Protein AF-0000000087712387 (afdb_homodimer)

Sequence (1540 aa):
MSYIPPADSDQIRLGRGYVLREHVKNYPINFPCNFKKATYFLKIDRSKIEGEADLVLECRKGQMTLEGKHFNVLKFSVNGRNNFHYDGNHFKFEVDDGENHVKIGYRTSATGSLQFLEDRAEVSSTGETSNPVYWIPSISEPGIKTSTEIFVMVRKPLLAISNGELVETKDLGDWTEYHWVMDFPHSFYLTSIAVAEFSVFREQVDGVNLEYYLPKGIEEYAWNLESTKRAMEFFSSYTGVRYPFKKYAQVVLYGMNGGMEYITSTHLTWRVIHDKRADVDYSADSLIAHELAHQWFGDLVTTKDWANIWLNEGFATYFQALFTEKDKGTEEFIYDMYTKLKTYLEEYNEYSRPIVSRYYKWADELFDRHTYQKGAMVLHALRSLLGDDEFRKGIRTYLEKHSGKSVDTEDFRKAMEEVSGRDLTQFFDLYVYSAGHPEISVSVQYSGSPTVILEQGQVTYPLDLEIKLVTDSGEEIRHVQFNSPRMELPVPNLKYVCVDPKFNTFVVIHDNQGEELLLAESEDRDIMCRIRSSLSLSKYSDERAIKTLGRLIDDLFWGVSYEASISLGKVKTKEALEELSRHIHPNPKARRGLAKALSEFKYDEKASAIAVSLLKNEDSYYVRAELIRSLGKIGIQKYREEIKSHYSEDSHLDVIKSSVIEALAHLGSQEDYELLMEKAFKGESLPVRESATRWLGKFGERAVEPLSVLVKDKFPRVRSSAVEALADTSSVRAIPVLQAVLGNESEDGRIRALAMRKLYSLGKVQSKQEMSYIPPADSDQIRLGRGYVLREHVKNYPINFPCNFKKATYFLKIDRSKIEGEADLVLECRKGQMTLEGKHFNVLKFSVNGRNNFHYDGNHFKFEVDDGENHVKIGYRTSATGSLQFLEDRAEVSSTGETSNPVYWIPSISEPGIKTSTEIFVMVRKPLLAISNGELVETKDLGDWTEYHWVMDFPHSFYLTSIAVAEFSVFREQVDGVNLEYYLPKGIEEYAWNLESTKRAMEFFSSYTGVRYPFKKYAQVVLYGMNGGMEYITSTHLTWRVIHDKRADVDYSADSLIAHELAHQWFGDLVTTKDWANIWLNEGFATYFQALFTEKDKGTEEFIYDMYTKLKTYLEEYNEYSRPIVSRYYKWADELFDRHTYQKGAMVLHALRSLLGDDEFRKGIRTYLEKHSGKSVDTEDFRKAMEEVSGRDLTQFFDLYVYSAGHPEISVSVQYSGSPTVILEQGQVTYPLDLEIKLVTDSGEEIRHVQFNSPRMELPVPNLKYVCVDPKFNTFVVIHDNQGEELLLAESEDRDIMCRIRSSLSLSKYSDERAIKTLGRLIDDLFWGVSYEASISLGKVKTKEALEELSRHIHPNPKARRGLAKALSEFKYDEKASAIAVSLLKNEDSYYVRAELIRSLGKIGIQKYREEIKSHYSEDSHLDVIKSSVIEALAHLGSQEDYELLMEKAFKGESLPVRESATRWLGKFGERAVEPLSVLVKDKFPRVRSSAVEALADTSSVRAIPVLQAVLGNESEDGRIRALAMRKLYSLGKVQSKQE

InterPro domains:
  IPR001930 Peptidase M1, alanine aminopeptidase/leukotriene A4 hydrolase [PR00756] (287-302)
  IPR001930 Peptidase M1, alanine aminopeptidase/leukotriene A4 hydrolase [PR00756] (306-318)
  IPR004155 PBS lyase HEAT-like repeat [SM00567] (558-587)
  IPR004155 PBS lyase HEAT-like repeat [SM00567] (588-618)
  IPR004155 PBS lyase HEAT-like repeat [SM00567] (621-650)
  IPR004155 PBS lyase HEAT-like repeat [SM00567] (686-714)
  IPR004155 PBS lyase HEAT-like repeat [SM00567] (716-745)
  IPR011989 Armadillo-like helical [G3DSA:1.25.10.10] (509-601)
  IPR011989 Armadillo-like helical [G3DSA:1.25.10.10] (605-770)
  IPR014782 Peptidase M1, membrane alanine aminopeptidase [PF01433] (223-431)
  IPR016024 Armadillo-type fold [SSF48371] (585-754)
  IPR027268 Peptidase M4/M1, CTD superfamily [G3DSA:1.10.390.10] (201-436)
  IPR042097 Aminopeptidase N-like , N-terminal domain superfamliy [G3DSA:2.60.40.1730] (34-198)
  IPR042097 Aminopeptidase N-like , N-terminal domain superfamliy [SSF63737] (43-196)
  IPR050344 Peptidase M1 family aminopeptidases [PTHR11533] (133-641)

Radius of gyration: 37.81 Å; Cα contacts (8 Å, |Δi|>4): 3407; chains: 2; bounding box: 87×109×90 Å

Nearest PDB structures (foldseek):
  7zyf-assembly2_B  TM=7.743E-01  e=3.498E-35  Homo sapiens
  6kp0-assembly1_A  TM=8.458E-01  e=4.147E-23  Deinococcus radiodurans R1 = ATCC 13939 = DSM 20539
  6ifg-assembly1_A  TM=8.204E-01  e=2.231E-23  Deinococcus radiodurans R1 = ATCC 13939 = DSM 20539
  6a8z-assembly2_B  TM=8.180E-01  e=1.370E-22  Deinococcus radiodurans R1 = ATCC 13939 = DSM 20539
  6koy-assembly1_A  TM=8.073E-01  e=1.311E-22  Deinococcus radiodurans R1 = ATCC 13939 = DSM 20539

Organism: NCBI:txid1293036

Solvent-accessible surface area (backbone atoms only — not comparable to full-atom values): 76618 Å² total; per-residue (Å²): 87,77,71,45,65,66,57,75,55,54,51,36,32,60,29,43,80,59,71,47,80,79,40,41,80,61,66,78,81,80,66,47,55,45,51,62,35,38,35,37,42,35,37,48,57,84,48,36,36,42,36,36,38,46,35,35,29,44,26,44,63,40,71,41,77,40,25,33,42,64,53,47,74,72,44,57,29,48,70,83,39,65,73,66,48,71,79,50,43,39,38,38,35,71,47,53,65,39,79,39,45,37,39,39,30,35,35,38,51,56,39,81,34,32,39,57,41,76,95,64,58,29,37,36,59,40,22,77,70,58,25,38,24,38,81,39,80,36,54,58,53,51,52,49,41,26,18,42,36,41,37,40,33,32,48,68,80,44,44,72,51,47,31,46,44,77,75,46,77,45,85,60,81,66,30,35,34,35,32,27,42,25,81,64,46,34,30,44,35,39,62,46,48,38,32,26,47,61,42,80,46,76,51,74,55,98,83,24,42,37,36,39,34,36,48,63,90,51,67,88,44,55,71,56,56,58,56,53,62,58,44,50,55,45,50,18,58,60,34,68,50,62,77,87,58,61,38,41,31,45,35,43,31,81,79,41,82,56,68,41,49,23,44,40,32,25,39,29,19,49,78,46,60,62,54,75,71,44,50,74,74,45,74,34,54,52,60,52,34,24,42,55,39,15,48,58,28,47,36,34,31,20,33,35,36,68,38,34,41,34,61,22,43,5,45,12,48,34,48,23,41,52,48,38,28,73,76,68,29,62,70,56,22,48,51,50,51,51,50,30,52,53,54,24,49,60,46,46,74,68,28,30,44,22,44,51,47,41,68,44,78,40,70,49,70,58,76,40,44,54,17,27,34,42,30,19,39,51,53,45,28,48,29,53,70,62,32,65,67,46,37,32,52,12,48,29,48,34,50,66,75,35,58,61,34,57,38,51,67,64,56,49,52,48,27,39,26,67,64,61,71,42,79,53,64,59,58,44,47,51,62,34,53,11,21,72,78,40,35,36,38,36,33,67,43,76,80,87,54,38,23,41,36,40,32,40,45,96,57,68,50,81,39,77,40,44,33,36,41,33,32,85,88,42,78,44,79,45,79,43,82,46,67,52,54,61,49,78,44,79,35,73,62,60,50,35,74,33,76,38,46,76,66,50,57,66,58,50,74,43,64,57,52,56,69,72,28,31,59,55,31,47,68,45,89,41,62,51,31,25,37,49,25,28,55,46,41,28,78,44,81,49,69,67,46,42,51,50,31,42,56,36,32,65,40,91,52,45,67,40,8,18,45,13,24,39,19,38,21,67,45,60,40,72,68,34,53,54,45,54,72,73,57,81,47,89,49,57,62,18,38,31,22,44,28,48,17,45,27,55,38,59,65,36,67,65,48,44,50,50,42,54,56,51,48,76,73,50,80,45,50,64,35,41,16,33,26,39,30,18,44,16,55,18,48,52,72,88,48,49,64,65,46,57,65,44,48,80,46,85,42,73,80,34,43,31,32,26,17,32,48,49,11,38,44,56,61,58,45,72,67,41,52,52,50,32,54,46,38,40,74,48,96,55,57,68,56,36,19,26,41,21,33,32,43,40,12,73,59,25,66,77,31,41,64,61,36,61,55,36,54,67,44,93,48,66,63,38,20,44,22,15,50,54,10,37,51,60,22,73,35,76,79,32,49,64,52,34,50,50,48,48,67,36,83,76,51,56,55,54,50,25,48,50,26,50,54,42,47,39,56,50,25,49,52,49,64,69,74,103,87,76,70,46,68,60,61,72,55,52,46,37,33,60,30,44,80,57,70,46,81,77,38,42,79,61,68,79,80,77,66,47,54,45,52,63,34,38,36,38,42,36,39,46,58,85,48,36,35,43,35,36,38,45,34,36,30,46,27,46,63,40,71,40,76,41,27,31,43,64,53,47,73,74,44,58,29,47,72,84,40,65,74,64,46,71,79,49,42,40,39,37,34,72,45,51,65,41,80,40,44,40,37,38,31,34,36,38,50,55,41,82,31,32,41,55,42,77,96,62,58,29,37,38,57,40,21,76,70,58,25,37,24,39,81,38,82,35,54,57,52,51,51,49,40,26,18,41,35,39,37,40,32,30,49,68,81,44,43,73,49,46,31,45,44,80,75,46,76,44,84,58,80,66,30,36,34,34,33,27,41,25,80,64,47,34,30,43,36,39,60,47,48,37,33,26,46,62,42,79,47,77,52,74,54,98,82,24,41,37,35,39,35,37,47,64,90,53,68,88,44,57,69,55,56,59,56,52,61,59,45,51,55,46,51,18,60,60,34,69,49,63,78,88,58,62,40,41,31,45,35,44,30,81,78,42,83,55,69,40,48,22,43,39,32,26,40,29,20,48,79,45,60,62,55,76,71,42,50,74,75,46,75,34,53,54,60,53,34,24,41,55,39,15,47,58,28,45,37,35,31,20,33,34,35,69,38,34,39,34,61,22,44,5,47,11,47,33,48,24,40,53,47,37,27,74,74,68,30,63,71,57,24,47,51,51,53,51,50,30,51,52,53,23,49,60,47,47,74,69,28,30,43,20,46,50,48,42,69,43,77,40,72,49,70,58,77,39,45,53,17,26,33,41,29,19,40,50,52,45,28,48,30,55,73,60,31,66,67,45,38,30,51,12,48,29,47,36,49,66,76,34,57,62,35,58,39,51,67,64,56,49,54,47,28,39,25,67,63,61,72,44,79,54,64,60,59,44,45,52,62,32,53,11,22,71,77,42,34,36,38,36,34,67,44,76,80,87,53,39,24,40,36,41,33,40,47,96,60,70,51,82,40,76,41,44,34,37,40,32,33,86,90,43,76,44,79,44,80,42,82,45,70,51,54,61,48,78,44,80,36,72,63,59,50,35,75,31,76,39,46,77,65,50,56,66,58,49,74,44,64,58,52,55,70,71,27,32,61,56,32,47,69,44,87,42,62,51,32,25,38,47,23,28,55,48,39,27,77,43,82,50,68,68,45,41,52,48,32,40,55,36,33,65,40,91,52,44,68,40,8,18,47,14,24,40,18,39,22,66,45,61,41,72,67,31,52,54,43,55,71,73,56,80,46,89,50,56,62,18,37,30,22,44,26,48,17,44,27,54,38,58,67,36,67,65,49,44,49,50,41,53,56,50,49,76,74,51,82,45,48,64,35,40,16,32,25,40,31,18,44,14,54,17,49,52,71,87,48,50,63,65,43,56,65,47,48,79,46,85,41,73,78,35,43,32,31,25,18,32,47,49,10,38,44,57,61,57,45,73,67,40,52,53,49,32,52,47,38,42,73,43,98,54,58,69,56,37,19,26,40,21,34,32,44,38,13,74,60,26,65,78,31,42,64,62,34,61,54,35,54,67,44,94,47,66,64,37,19,44,23,15,50,54,10,37,52,60,23,73,34,76,79,31,49,65,50,35,50,50,48,49,66,37,82,76,52,56,55,54,50,26,48,49,24,50,53,41,48,41,57,51,24,46,52,49,62,71,72,103

Foldseek 3Di:
DDPPPVVVVVCFQFWFDQFDPLWDFDDDDDFQKAWAEKEKEWEDDQFKIKIKIKTKIAGDWDKGKKFAAQKAWDAKDKVRHGDWDDDRTMIIDTDHHGIIIIMTTTMAGQFDQWDGDPVFRKTWGQLPQQGLNHHDTFGRFFQHWYWYKYKYKYFPPKDKDWAADFDDWDDDDRIIITIHTGHFIGHSSLTTIMIGAWDWDWDDAPQAIEIETDRPPQVVQVVLLVCLRVLQVVLCVLLVNHLDGRAAYEHEDCQDDQWHLRARHIYGYVLSGFDPLQVLPDGSLLSSQLSPQQNLFCTQENARGLLQCLSNQLRSLLSSLVVCCVPPHQLSSLLSLVVLLVQLVVVVVNIKGALRDRIDPGSLSSPGSNSHNLSNQLLLLLCLVQPSVLSSQLSNQLSVVAGSGHDHPVSSQVSSCVSRVDRCVQSCSNRHSTIDFKEWEWEWDPPPFIKIKIFIPPDFDFDFKWKWWQFPVGIDTDTDGGRDRMDIGGDGRTLEMDIRLSSSHGYHYQYPYDLRSLLVQCPDPRLVSVLNSLQNLLVDLDPSSLVSLLVQLQPPDLSSVLSSLLSLLSNQDPSSLVSLLVDDYPRVSSLLSSLQSLLSNALDPVSLVSLLVCLVVDSRPNSNLSSLLSNLSSQDVVCLVVLVVQLPPDDSVSSSVLSSLNSLLSNPDPVSLVVLLVQLPDDDDPSNVLSSLLSNLSNAPVSQVSLLVQCPPPRLSSVLSSLNSLLSSLDPSNLVSLVVSLVPPSHHPNSNVSSVSSNVVSVVVVVVVD/DDPPPPVVVVCFQFWFDQFDPLWDFDDDDDFQKAWAEKEKEWEDDQFKIKIKIKTKIAGDWDKGKKFAAQKAWDAKDKVRHGDWDDDRTMIIDTDHHGIIIIMTTTMAGQFDQWDGDPVFRKTWGQLPQQGLNHHDTFGRFFQHWYWYKYKYKYFPPKDKDWAADFDDWDDDDRIIITIHTGHFIGHSSLTTIMIGAWDWDWDDAPQAIEIETDRPPQVVQSVLLVCLRVLQVVLCVLLVNHLDGRAAYEHEDCQDDQWHLRARHIYGYVLSGFDPLQVLPDGSLLSSQLSPQQNLFCTQENARGLLQCLSNQLRSLLSSLVVCCVPPHQLSSLLSLVVLLVQLVVVVVNIKGALRGRIDPGSLSSPGSNSHNLSNQLLLLLCLVQPSVLSSQLSNQLSVVAGSGHDHPVSSQVSSCVSRVDRCVQSCSNRHSTIDFKEWEWEWDPPPFIKIKIFIDPDFDFDFKWKWWQFPVGIDTDTDGGRDRMDIGGDGRTLEMDIRLSSSHGYHYQYPYDLRSLLVQCPDPRLVSVLNSLQNLLVDLDPSSLLSLLVQLQPPDLSSVLSSLLSLLSNQDPSSLVSLLVDDYPRLSSLLSSLQSLLSNALDPVSLVSLLVCLVVDSRPNSNLSSLLSNLSSQHVVCLVVLVVQLPPDDSVSSSVLSSLNSLLSNPDPVSLVVLLDQLPDDDDPSNVLSSLLSNLSNAPVSQVSLLVQCPPPRLSSVLSSLNSLLSSLDPSSLVSLVVQLVPPSHHPNSNVSSVSSNVVSVVVVVVVD

Secondary structure (DSSP, 8-state):
-----THHHHHHHH-SS---TT-EE--PPPPSEEEEEEEEEEEEETTEEEEEEEEEEEE-SEEEEEE-TT-EEEEEEETTB--EEE-SSEEEEEE-SEEEEEEEEEEEES-TTEEEEGGGTEEEE--TTT-GGGTSSB---TT-EEEEEEEEEEETT-EEE-SSEEEEEEEETTEEEEEEEEEEEEEGGG---EEE-EEEEEEEETTEEEEEEEETT-GGGGGGGTHHHHHHHHHHHHHS----SSEEEEEEESS-SSEE--TTEEEEEGGG---TTGGGT--SHHHHHHHHHTTTBTTTBEESSGGGTHHHHHHHHHHHHHHHHHHH-HHHHHHHHHHHHHHHHHHHTT----SS--EESSGGGG-STTTTHHHHHHHHHHHHHH-HHHHHHHHHHHHHHTTTSEE-HHHHHHHHHHHH----HHHHHHHTSSS---EEEEEEEEESEEEEEEEE-SS---EEEEEEEEETTEEEEEEEEE-SSEEEEE-TTEEEEEESTT--S--EEEE---HHHHHHHTT-SSHHHHHHHHHHHTT--SHHHHHHHHHHHT-SSHHHHHHHHHHHHHH--HHHHHHHHT---SSHHHHHHHHHHHTTSTT-HHHHHHHHHHHHT---HHHHHHHHHHHHHHT-GGGHHHHHHGGG---GGGHHHHHHHHHHHHHT-HHHHHHHHHHHHSS--HHHHHHHHHHGGGGGGGGHHHHHHHTT-SSHHHHHHHHHHHHHTT-TTHHHHHHHHHH-TTS-HHHHHHHHHHHHHHHHHHHHH-/-----THHHHHHHH-SS---TT-EE--PPP-SEEEEEEEEEEEEETTEEEEEEEEEEEE-SEEEEEE-TT-EEEEEEETTB--EEE-SSEEEEEE-SEEEEEEEEEEEES-TTEEEEGGGTEEEE--TTT-GGGTSSB---TT-EEEEEEEEEEETT-EEE-SSEEEEEEEETTEEEEEEEEEEEEEGGG---EEE-EEEEEEEETTEEEEEEEETT-GGGGGGGTHHHHHHHHHHHHHS----SSEEEEEEESS-SSEE--TTEEEEEGGG---TTGGGT--SHHHHHHHHHTTTBTTTBEESSGGGTHHHHHHHHHHHHHHHHHHH-HHHHHHHHHHHHHHHHHHHTT----SS--EESSGGGG-STTTTHHHHHHHHHHHHHH-HHHHHHHHHHHHHHTTTSEE-HHHHHHHHHHHH----HHHHHHHTSSS---EEEEEEEEESEEEEEEEE-SS---EEEEEEEEETTEEEEEEEEE-SSEEEEE-TTEEEEEESTT--S--EEEE---HHHHHHHTT-SSHHHHHHHHHHHTT--SHHHHHHHHHHHT-SSHHHHHHHHHHHHHH-SHHHHHHHHT---SSHHHHHHHHHHHTTSTT-HHHHHHHHHHHHT---HHHHHHHHHHHHHHT-GGGHHHHHHGGG---GGGHHHHHHHHHHHHH--HHHHHHHHHHHHSS--HHHHHHHHHHGGGGGGGGHHHHHHHTT-SSHHHHHHHHHHHHHTT-TTHHHHHHHHHH-TTS-HHHHHHHHHHHHHHHHHHHHH-

pLDDT: mean 94.82, std 8.57, range [25.36, 98.94]

Structure (mmCIF, N/CA/C/O backbone):
data_AF-0000000087712387-model_v1
#
loop_
_entity.id
_entity.type
_entity.pdbx_description
1 polymer 'Peptidase M1'
#
loop_
_atom_site.group_PDB
_atom_site.id
_atom_site.type_symbol
_atom_site.label_atom_id
_atom_site.label_alt_id
_atom_site.label_comp_id
_atom_site.label_asym_id
_atom_site.label_entity_id
_atom_site.label_seq_id
_atom_site.pdbx_PDB_ins_code
_atom_site.Cartn_x
_atom_site.Cartn_y
_atom_site.Cartn_z
_atom_site.occupancy
_atom_site.B_iso_or_equiv
_atom_site.auth_seq_id
_atom_site.auth_comp_id
_atom_site.auth_asym_id
_atom_site.auth_atom_id
_atom_site.pdbx_PDB_model_num
ATOM 1 N N . MET A 1 1 ? 16.172 -22.297 14.711 1 25.36 1 MET A N 1
ATOM 2 C CA . MET A 1 1 ? 16.188 -21 14.039 1 25.36 1 MET A CA 1
ATOM 3 C C . MET A 1 1 ? 14.82 -20.344 14.117 1 25.36 1 MET A C 1
ATOM 5 O O . MET A 1 1 ? 13.828 -20.906 13.664 1 25.36 1 MET A O 1
ATOM 9 N N . SER A 1 2 ? 14.523 -19.656 15.211 1 28.88 2 SER A N 1
ATOM 10 C CA . SER A 1 2 ? 13.242 -19.047 15.555 1 28.88 2 SER A CA 1
ATOM 11 C C . SER A 1 2 ? 12.766 -18.094 14.461 1 28.88 2 SER A C 1
ATOM 13 O O . SER A 1 2 ? 13.586 -17.469 13.781 1 28.88 2 SER A O 1
ATOM 15 N N . TYR A 1 3 ? 11.641 -18.406 13.93 1 33.53 3 TYR A N 1
ATOM 16 C CA . TYR A 1 3 ? 10.961 -17.406 13.109 1 33.53 3 TYR A CA 1
ATOM 17 C C . TYR A 1 3 ? 11.023 -16.031 13.758 1 33.53 3 TYR A C 1
ATOM 19 O O . TYR A 1 3 ? 10.75 -15.891 14.945 1 33.53 3 TYR A O 1
ATOM 27 N N . ILE A 1 4 ? 12.055 -15.422 13.805 1 35.81 4 ILE A N 1
ATOM 28 C CA . ILE A 1 4 ? 11.977 -14.07 14.359 1 35.81 4 ILE A CA 1
ATOM 29 C C . ILE A 1 4 ? 10.797 -13.328 13.742 1 35.81 4 ILE A C 1
ATOM 31 O O . ILE A 1 4 ? 10.734 -13.164 12.516 1 35.81 4 ILE A O 1
ATOM 35 N N . PRO A 1 5 ? 9.773 -13.352 14.367 1 40.09 5 PRO A N 1
ATOM 36 C CA . PRO A 1 5 ? 8.703 -12.492 13.852 1 40.09 5 PRO A CA 1
ATOM 37 C C . PRO A 1 5 ? 9.227 -11.164 13.305 1 40.09 5 PRO A C 1
ATOM 39 O O . PRO A 1 5 ? 10.086 -10.531 13.922 1 40.09 5 PRO A O 1
ATOM 42 N N . PRO A 1 6 ? 9.297 -11.039 12.125 1 40.53 6 PRO A N 1
ATOM 43 C CA . PRO A 1 6 ? 9.664 -9.656 11.805 1 40.53 6 PRO A CA 1
ATOM 44 C C . PRO A 1 6 ? 9.016 -8.633 12.727 1 40.53 6 PRO A C 1
ATOM 46 O O . PRO A 1 6 ? 7.895 -8.188 12.469 1 40.53 6 PRO A O 1
ATOM 49 N N . ALA A 1 7 ? 8.711 -8.867 13.852 1 40.31 7 ALA A N 1
ATOM 50 C CA . ALA A 1 7 ? 8.078 -8.047 14.883 1 40.31 7 ALA A CA 1
ATOM 51 C C . ALA A 1 7 ? 8.305 -6.559 14.602 1 40.31 7 ALA A C 1
ATOM 53 O O . ALA A 1 7 ? 7.391 -5.746 14.773 1 40.31 7 ALA A O 1
ATOM 54 N N . ASP A 1 8 ? 9.547 -6.141 14.477 1 43.62 8 ASP A N 1
ATOM 55 C CA . ASP A 1 8 ? 9.891 -4.719 14.43 1 43.62 8 ASP A CA 1
ATOM 56 C C . ASP A 1 8 ? 9.297 -4.051 13.195 1 43.62 8 ASP A C 1
ATOM 58 O O . ASP A 1 8 ? 9.117 -2.83 13.164 1 43.62 8 ASP A O 1
ATOM 62 N N . SER A 1 9 ? 8.984 -4.891 12.188 1 46.28 9 SER A N 1
ATOM 63 C CA . SER A 1 9 ? 8.648 -4.277 10.906 1 46.28 9 SER A CA 1
ATOM 64 C C . SER A 1 9 ? 7.219 -3.75 10.906 1 46.28 9 SER A C 1
ATOM 66 O O . SER A 1 9 ? 6.941 -2.693 10.336 1 46.28 9 SER A O 1
ATOM 68 N N . ASP A 1 10 ? 6.281 -4.652 11.414 1 47.22 10 ASP A N 1
ATOM 69 C CA . ASP A 1 10 ? 4.887 -4.227 11.344 1 47.22 10 ASP A CA 1
ATOM 70 C C . ASP A 1 10 ? 4.66 -2.953 12.148 1 47.22 10 ASP A C 1
ATOM 72 O O . ASP A 1 10 ? 3.896 -2.076 11.734 1 47.22 10 ASP A O 1
ATOM 76 N N . GLN A 1 11 ? 5.281 -2.939 13.391 1 52.19 11 GLN A N 1
ATOM 77 C CA . GLN A 1 11 ? 5.172 -1.736 14.203 1 52.19 11 GLN A CA 1
ATOM 78 C C . GLN A 1 11 ? 5.715 -0.517 13.469 1 52.19 11 GLN A C 1
ATOM 80 O O . GLN A 1 11 ? 5.246 0.604 13.68 1 52.19 11 GLN A O 1
ATOM 85 N N . ILE A 1 12 ? 6.434 -0.892 12.461 1 59.97 12 ILE A N 1
ATOM 86 C CA . ILE A 1 12 ? 7.039 0.231 11.75 1 59.97 12 ILE A CA 1
ATOM 87 C C . ILE A 1 12 ? 6.047 0.8 10.742 1 59.97 12 ILE A C 1
ATOM 89 O O . ILE A 1 12 ? 5.969 2.018 10.555 1 59.97 12 ILE A O 1
ATOM 93 N N . ARG A 1 13 ? 5.102 -0.109 10.328 1 74 13 ARG A N 1
ATOM 94 C CA . ARG A 1 13 ? 4.246 0.436 9.281 1 74 13 ARG A CA 1
ATOM 95 C C . ARG A 1 13 ? 3.045 1.162 9.875 1 74 13 ARG A C 1
ATOM 97 O O . ARG A 1 13 ? 2.744 2.293 9.484 1 74 13 ARG A O 1
ATOM 104 N N . LEU A 1 14 ? 2.416 0.593 10.961 1 80.19 14 LEU A N 1
ATOM 105 C CA . LEU A 1 14 ? 1.182 1.162 11.492 1 80.19 14 LEU A CA 1
ATOM 106 C C . LEU A 1 14 ? 1.481 2.215 12.555 1 80.19 14 LEU A C 1
ATOM 108 O O . LEU A 1 14 ? 0.65 3.084 12.828 1 80.19 14 LEU A O 1
ATOM 112 N N . GLY A 1 15 ? 2.562 2.133 13.125 1 87.5 15 GLY A N 1
ATOM 113 C CA . GLY A 1 15 ? 2.916 3.09 14.164 1 87.5 15 GLY A CA 1
ATOM 114 C C . GLY A 1 15 ? 2.537 2.627 15.555 1 87.5 15 GLY A C 1
ATOM 115 O O . GLY A 1 15 ? 2.289 1.438 15.773 1 87.5 15 GLY A O 1
ATOM 116 N N . ARG A 1 16 ? 2.561 3.516 16.5 1 89.12 16 ARG A N 1
ATOM 117 C CA . ARG A 1 16 ? 2.354 3.23 17.922 1 89.12 16 ARG A CA 1
ATOM 118 C C . ARG A 1 16 ? 1.308 4.164 18.516 1 89.12 16 ARG A C 1
ATOM 120 O O . ARG A 1 16 ? 1.295 5.359 18.234 1 89.12 16 ARG A O 1
ATOM 127 N N . GLY A 1 17 ? 0.411 3.59 19.234 1 89 17 GLY A N 1
ATOM 128 C CA . GLY A 1 17 ? -0.466 4.367 20.094 1 89 17 GLY A CA 1
ATOM 129 C C . GLY A 1 17 ? -1.564 5.086 19.328 1 89 17 GLY A C 1
ATOM 130 O O . GLY A 1 17 ? -2.311 5.879 19.906 1 89 17 GLY A O 1
ATOM 131 N N . TYR A 1 18 ? -1.742 4.863 18.094 1 92.69 18 TYR A N 1
ATOM 132 C CA . TYR A 1 18 ? -2.729 5.598 17.312 1 92.69 18 TYR A CA 1
ATOM 133 C C . TYR A 1 18 ? -4.023 4.805 17.188 1 92.69 18 TYR A C 1
ATOM 135 O O . TYR A 1 18 ? -5.109 5.332 17.438 1 92.69 18 TYR A O 1
ATOM 143 N N . VAL A 1 19 ? -3.949 3.557 16.734 1 90.81 19 VAL A N 1
ATOM 144 C CA . VAL A 1 19 ? -5.133 2.762 16.422 1 90.81 19 VAL A CA 1
ATOM 145 C C . VAL A 1 19 ? -5.816 2.328 17.719 1 90.81 19 VAL A C 1
ATOM 147 O O . VAL A 1 19 ? -5.195 1.688 18.578 1 90.81 19 VAL A O 1
ATOM 150 N N . LEU A 1 20 ? -7.09 2.693 17.844 1 91.25 20 LEU A N 1
ATOM 151 C CA . LEU A 1 20 ? -7.906 2.354 19 1 91.25 20 LEU A CA 1
ATOM 152 C C . LEU A 1 20 ? -8.969 1.32 18.641 1 91.25 20 LEU A C 1
ATOM 154 O O . LEU A 1 20 ? -9.172 1.027 17.453 1 91.25 20 LEU A O 1
ATOM 158 N N . ARG A 1 21 ? -9.672 0.791 19.594 1 88.06 21 ARG A N 1
ATOM 159 C CA . ARG A 1 21 ? -10.648 -0.274 19.406 1 88.06 21 ARG A CA 1
ATOM 160 C C . ARG A 1 21 ? -11.812 0.198 18.547 1 88.06 21 ARG A C 1
ATOM 162 O O . ARG A 1 21 ? -12.391 -0.587 17.797 1 88.06 21 ARG A O 1
ATOM 169 N N . GLU A 1 22 ? -12.062 1.497 18.641 1 90.69 22 GLU A N 1
ATOM 170 C CA . GLU A 1 22 ? -13.219 2.062 17.953 1 90.69 22 GLU A CA 1
ATOM 171 C C . GLU A 1 22 ? -12.906 2.303 16.469 1 90.69 22 GLU A C 1
ATOM 173 O O . GLU A 1 22 ? -13.812 2.549 15.672 1 90.69 22 GLU A O 1
ATOM 178 N N . HIS A 1 23 ? -11.664 2.193 16.172 1 91.69 23 HIS A N 1
ATOM 179 C CA . HIS A 1 23 ? -11.281 2.5 14.805 1 91.69 23 HIS A CA 1
ATOM 180 C C . HIS A 1 23 ? -11.602 1.337 13.867 1 91.69 23 HIS A C 1
ATOM 182 O O . HIS A 1 23 ? -11.523 0.174 14.273 1 91.69 23 HIS A O 1
ATOM 188 N N . VAL A 1 24 ? -12.016 1.628 12.672 1 90 24 VAL A N 1
ATOM 189 C CA . VAL A 1 24 ? -12.211 0.672 11.586 1 90 24 VAL A CA 1
ATOM 190 C C . VAL A 1 24 ? -11.484 1.161 10.336 1 90 24 VAL A C 1
ATOM 192 O O . VAL A 1 24 ? -11.188 2.352 10.203 1 90 24 VAL A O 1
ATOM 195 N N . LYS A 1 25 ? -11.195 0.274 9.469 1 92.06 25 LYS A N 1
ATOM 196 C CA . LYS A 1 25 ? -10.648 0.686 8.18 1 92.06 25 LYS A CA 1
ATOM 197 C C . LYS A 1 25 ? -11.727 1.303 7.293 1 92.06 25 LYS A C 1
ATOM 199 O O . LYS A 1 25 ? -12.766 0.687 7.051 1 92.06 25 LYS A O 1
ATOM 204 N N . ASN A 1 26 ? -11.398 2.43 6.793 1 94.19 26 ASN A N 1
ATOM 205 C CA . ASN A 1 26 ? -12.336 3.137 5.934 1 94.19 26 ASN A CA 1
ATOM 206 C C . ASN A 1 26 ? -11.883 3.137 4.477 1 94.19 26 ASN A C 1
ATOM 208 O O . ASN A 1 26 ? -10.695 3.291 4.195 1 94.19 26 ASN A O 1
ATOM 212 N N . TYR A 1 27 ? -12.844 2.908 3.576 1 94.75 27 TYR A N 1
ATOM 213 C CA . TYR A 1 27 ? -12.609 2.932 2.137 1 94.75 27 TYR A CA 1
ATOM 214 C C . TYR A 1 27 ? -13.617 3.836 1.434 1 94.75 27 TYR A C 1
ATOM 216 O O . TYR A 1 27 ? -14.656 4.168 1.997 1 94.75 27 TYR A O 1
ATOM 224 N N . PRO A 1 28 ? -13.266 4.285 0.17 1 95.25 28 PRO A N 1
ATOM 225 C CA . PRO A 1 28 ? -14.281 5.02 -0.589 1 95.25 28 PRO A CA 1
ATOM 226 C C . PRO A 1 28 ? -15.555 4.207 -0.812 1 95.25 28 PRO A C 1
ATOM 228 O O . PRO A 1 28 ? -15.484 2.994 -1.041 1 95.25 28 PRO A O 1
ATOM 231 N N . ILE A 1 29 ? -16.641 4.867 -0.825 1 93.81 29 ILE A N 1
ATOM 232 C CA . ILE A 1 29 ? -17.938 4.211 -1.051 1 93.81 29 ILE A CA 1
ATOM 233 C C . ILE A 1 29 ? -18.312 4.324 -2.525 1 93.81 29 ILE A C 1
ATOM 235 O O . ILE A 1 29 ? -18.203 5.398 -3.119 1 93.81 29 ILE A O 1
ATOM 239 N N . ASN A 1 30 ? -18.719 3.244 -3.076 1 93.69 30 ASN A N 1
ATOM 240 C CA . ASN A 1 30 ? -19.234 3.256 -4.438 1 93.69 30 ASN A CA 1
ATOM 241 C C . ASN A 1 30 ? -20.75 3.516 -4.457 1 93.69 30 ASN A C 1
ATOM 243 O O . ASN A 1 30 ? -21.516 2.752 -3.881 1 93.69 30 ASN A O 1
ATOM 247 N N . PHE A 1 31 ? -21.141 4.531 -5.129 1 95.19 31 PHE A N 1
ATOM 248 C CA . PHE A 1 31 ? -22.547 4.871 -5.301 1 95.19 31 PHE A CA 1
ATOM 249 C C . PHE A 1 31 ? -23.031 4.492 -6.695 1 95.19 31 PHE A C 1
ATOM 251 O O . PHE A 1 31 ? -22.234 4.422 -7.633 1 95.19 31 PHE A O 1
ATOM 258 N N . PRO A 1 32 ? -24.312 4.254 -6.781 1 94.88 32 PRO A N 1
ATOM 259 C CA . PRO A 1 32 ? -24.812 3.928 -8.117 1 94.88 32 PRO A CA 1
ATOM 260 C C . PRO A 1 32 ? -24.906 5.152 -9.031 1 94.88 32 PRO A C 1
ATOM 262 O O . PRO A 1 32 ? -25.125 5.012 -10.234 1 94.88 32 PRO A O 1
ATOM 265 N N . CYS A 1 33 ? -24.734 6.359 -8.438 1 95.81 33 CYS A N 1
ATOM 266 C CA . CYS A 1 33 ? -24.969 7.57 -9.227 1 95.81 33 CYS A CA 1
ATOM 267 C C . CYS A 1 33 ? -23.766 8.5 -9.148 1 95.81 33 CYS A C 1
ATOM 269 O O . CYS A 1 33 ? -23.016 8.492 -8.156 1 95.81 33 CYS A O 1
ATOM 271 N N . ASN A 1 34 ? -23.562 9.266 -10.211 1 94.75 34 ASN A N 1
ATOM 272 C CA . ASN A 1 34 ? -22.734 10.469 -10.219 1 94.75 34 ASN A CA 1
ATOM 273 C C . ASN A 1 34 ? -23.578 11.734 -10.305 1 94.75 34 ASN A C 1
ATOM 275 O O . ASN A 1 34 ? -24.672 11.711 -10.883 1 94.75 34 ASN A O 1
ATOM 279 N N . PHE A 1 35 ? -23.094 12.727 -9.695 1 97.12 35 PHE A N 1
ATOM 280 C CA . PHE A 1 35 ? -23.828 13.984 -9.711 1 97.12 35 PHE A CA 1
ATOM 281 C C . PHE A 1 35 ? -23.406 14.836 -10.906 1 97.12 35 PHE A C 1
ATOM 283 O O . PHE A 1 35 ? -22.219 15.039 -11.148 1 97.12 35 PHE A O 1
ATOM 290 N N . LYS A 1 36 ? -24.391 15.305 -11.617 1 96.56 36 LYS A N 1
ATOM 291 C CA . LYS A 1 36 ? -24.109 16.203 -12.734 1 96.56 36 LYS A CA 1
ATOM 292 C C . LYS A 1 36 ? -24.234 17.656 -12.312 1 96.56 36 LYS A C 1
ATOM 294 O O . LYS A 1 36 ? -23.438 18.5 -12.734 1 96.56 36 LYS A O 1
ATOM 299 N N . LYS A 1 37 ? -25.25 17.891 -11.562 1 97.69 37 LYS A N 1
ATOM 300 C CA . LYS A 1 37 ? -25.547 19.266 -11.141 1 97.69 37 LYS A CA 1
ATOM 301 C C . LYS A 1 37 ? -26.344 19.281 -9.844 1 97.69 37 LYS A C 1
ATOM 303 O O . LYS A 1 37 ? -27.234 18.453 -9.648 1 97.69 37 LYS A O 1
ATOM 308 N N . ALA A 1 38 ? -25.984 20.156 -8.984 1 98.62 38 ALA A N 1
ATOM 309 C CA . ALA A 1 38 ? -26.734 20.406 -7.758 1 98.62 38 ALA A CA 1
ATOM 310 C C . ALA A 1 38 ? -27.172 21.859 -7.656 1 98.62 38 ALA A C 1
ATOM 312 O O . ALA A 1 38 ? -26.328 22.766 -7.617 1 98.62 38 ALA A O 1
ATOM 313 N N . THR A 1 39 ? -28.453 22.109 -7.668 1 98.75 39 THR A N 1
ATOM 314 C CA . THR A 1 39 ? -29.016 23.438 -7.508 1 98.75 39 THR A CA 1
ATOM 315 C C . THR A 1 39 ? -29.734 23.578 -6.164 1 98.75 39 THR A C 1
ATOM 317 O O . THR A 1 39 ? -30.562 22.75 -5.816 1 98.75 39 THR A O 1
ATOM 320 N N . TYR A 1 40 ? -29.375 24.578 -5.473 1 98.62 40 TYR A N 1
ATOM 321 C CA . TYR A 1 40 ? -29.984 24.812 -4.168 1 98.62 40 TYR A CA 1
ATOM 322 C C . TYR A 1 40 ? -30.672 26.172 -4.117 1 98.62 40 TYR A C 1
ATOM 324 O O . TYR A 1 40 ? -30.125 27.172 -4.578 1 98.62 40 TYR A O 1
ATOM 332 N N . PHE A 1 41 ? -31.906 26.234 -3.617 1 98.62 41 PHE A N 1
ATOM 333 C CA . PHE A 1 41 ? -32.656 27.438 -3.266 1 98.62 41 PHE A CA 1
ATOM 334 C C . PHE A 1 41 ? -32.781 27.578 -1.754 1 98.62 41 PHE A C 1
ATOM 336 O O . PHE A 1 41 ? -33.469 26.781 -1.11 1 98.62 41 PHE A O 1
ATOM 343 N N . LEU A 1 42 ? -32.125 28.562 -1.228 1 98.12 42 LEU A N 1
ATOM 344 C CA . LEU A 1 42 ? -32.062 28.688 0.225 1 98.12 42 LEU A CA 1
ATOM 345 C C . LEU A 1 42 ? -32.594 30.031 0.694 1 98.12 42 LEU A C 1
ATOM 347 O O . LEU A 1 42 ? -32.312 31.062 0.104 1 98.12 42 LEU A O 1
ATOM 351 N N . LYS A 1 43 ? -33.438 30.016 1.651 1 98.19 43 LYS A N 1
ATOM 352 C CA . LYS A 1 43 ? -33.812 31.188 2.436 1 98.19 43 LYS A CA 1
ATOM 353 C C . LYS A 1 43 ? -33.25 31.109 3.848 1 98.19 43 LYS A C 1
ATOM 355 O O . LYS A 1 43 ? -33.594 30.219 4.613 1 98.19 43 LYS A O 1
ATOM 360 N N . ILE A 1 44 ? -32.375 32.031 4.133 1 97.06 44 ILE A N 1
ATOM 361 C CA . ILE A 1 44 ? -31.703 32.031 5.434 1 97.06 44 ILE A CA 1
ATOM 362 C C . ILE A 1 44 ? -32.188 33.219 6.27 1 97.06 44 ILE A C 1
ATOM 364 O O . ILE A 1 44 ? -31.969 34.375 5.902 1 97.06 44 ILE A O 1
ATOM 368 N N . ASP A 1 45 ? -32.875 32.906 7.324 1 95.88 45 ASP A N 1
ATOM 369 C CA . ASP A 1 45 ? -33.344 33.906 8.289 1 95.88 45 ASP A CA 1
ATOM 370 C C . ASP A 1 45 ? -32.875 33.562 9.703 1 95.88 45 ASP A C 1
ATOM 372 O O . ASP A 1 45 ? -33.469 32.719 10.383 1 95.88 45 ASP A O 1
ATOM 376 N N . ARG A 1 46 ? -31.844 34.312 10.117 1 92.94 46 ARG A N 1
ATOM 377 C CA . ARG A 1 46 ? -31.188 34.031 11.391 1 92.94 46 ARG A CA 1
ATOM 378 C C . ARG A 1 46 ? -30.672 32.594 11.414 1 92.94 46 ARG A C 1
ATOM 380 O O . ARG A 1 46 ? -29.922 32.188 10.523 1 92.94 46 ARG A O 1
ATOM 387 N N . SER A 1 47 ? -31.203 31.812 12.281 1 92.56 47 SER A N 1
ATOM 388 C CA . SER A 1 47 ? -30.688 30.453 12.406 1 92.56 47 SER A CA 1
ATOM 389 C C . SER A 1 47 ? -31.531 29.484 11.586 1 92.56 47 SER A C 1
ATOM 391 O O . SER A 1 47 ? -31.219 28.281 11.531 1 92.56 47 SER A O 1
ATOM 393 N N . LYS A 1 48 ? -32.5 29.922 10.914 1 94.94 48 LYS A N 1
ATOM 394 C CA . LYS A 1 48 ? -33.406 29.047 10.188 1 94.94 48 LYS A CA 1
ATOM 395 C C . LYS A 1 48 ? -33.094 29.047 8.695 1 94.94 48 LYS A C 1
ATOM 397 O O . LYS A 1 48 ? -32.75 30.094 8.125 1 94.94 48 LYS A O 1
ATOM 402 N N . ILE A 1 49 ? -33.188 27.875 8.109 1 95.69 49 ILE A N 1
ATOM 403 C CA . ILE A 1 49 ? -33 27.719 6.676 1 95.69 49 ILE A CA 1
ATOM 404 C C . ILE A 1 49 ? -34.188 26.984 6.066 1 95.69 49 ILE A C 1
ATOM 406 O O . ILE A 1 49 ? -34.562 25.922 6.551 1 95.69 49 ILE A O 1
ATOM 410 N N . GLU A 1 50 ? -34.781 27.547 5.16 1 97.62 50 GLU A N 1
ATOM 411 C CA . GLU A 1 50 ? -35.719 26.875 4.266 1 97.62 50 GLU A CA 1
ATOM 412 C C . GLU A 1 50 ? -35.094 26.625 2.895 1 97.62 50 GLU A C 1
ATOM 414 O O . GLU A 1 50 ? -34.625 27.578 2.248 1 97.62 50 GLU A O 1
ATOM 419 N N . GLY A 1 51 ? -35.031 25.406 2.539 1 97.44 51 GLY A N 1
ATOM 420 C CA . GLY A 1 51 ? -34.281 25.109 1.337 1 97.44 51 GLY A CA 1
ATOM 421 C C . GLY A 1 51 ? -35 24.156 0.395 1 97.44 51 GLY A C 1
ATOM 422 O O . GLY A 1 51 ? -35.875 23.391 0.822 1 97.44 51 GLY A O 1
ATOM 423 N N . GLU A 1 52 ? -34.688 24.266 -0.84 1 98.44 52 GLU A N 1
ATOM 424 C CA . GLU A 1 52 ? -35.031 23.297 -1.884 1 98.44 52 GLU A CA 1
ATOM 425 C C . GLU A 1 52 ? -33.781 22.859 -2.666 1 98.44 52 GLU A C 1
ATOM 427 O O . GLU A 1 52 ? -32.938 23.688 -2.998 1 98.44 52 GLU A O 1
ATOM 432 N N . ALA A 1 53 ? -33.688 21.594 -2.854 1 98.69 53 ALA A N 1
ATOM 433 C CA . ALA A 1 53 ? -32.594 21.031 -3.65 1 98.69 53 ALA A CA 1
ATOM 434 C C . ALA A 1 53 ? -33.125 20.391 -4.93 1 98.69 53 ALA A C 1
ATOM 436 O O . ALA A 1 53 ? -34.125 19.688 -4.902 1 98.69 53 ALA A O 1
ATOM 437 N N . ASP A 1 54 ? -32.531 20.703 -6.012 1 98.62 54 ASP A N 1
ATOM 438 C CA . ASP A 1 54 ? -32.75 20.062 -7.301 1 98.62 54 ASP A CA 1
ATOM 439 C C . ASP A 1 54 ? -31.453 19.406 -7.793 1 98.62 54 ASP A C 1
ATOM 441 O O . ASP A 1 54 ? -30.562 20.078 -8.305 1 98.62 54 ASP A O 1
ATOM 445 N N . LEU A 1 55 ? -31.375 18.094 -7.738 1 98.69 55 LEU A N 1
ATOM 446 C CA . LEU A 1 55 ? -30.156 17.344 -8.062 1 98.69 55 LEU A CA 1
ATOM 447 C C . LEU A 1 55 ? -30.344 16.531 -9.336 1 98.69 55 LEU A C 1
ATOM 449 O O . LEU A 1 55 ? -31.359 15.867 -9.508 1 98.69 55 LEU A O 1
ATOM 453 N N . VAL A 1 56 ? -29.391 16.641 -10.211 1 98.56 56 VAL A N 1
ATOM 454 C CA . VAL A 1 56 ? -29.359 15.836 -11.43 1 98.56 56 VAL A CA 1
ATOM 455 C C . VAL A 1 56 ? -28.281 14.758 -11.312 1 98.56 56 VAL A C 1
ATOM 457 O O . VAL A 1 56 ? -27.094 15.078 -11.164 1 98.56 56 VAL A O 1
ATOM 460 N N . LEU A 1 57 ? -28.719 13.5 -11.383 1 98.06 57 LEU A N 1
ATOM 461 C CA . LEU A 1 57 ? -27.812 12.359 -11.203 1 98.06 57 LEU A CA 1
ATOM 462 C C . LEU A 1 57 ? -27.781 11.492 -12.453 1 98.06 57 LEU A C 1
ATOM 464 O O . LEU A 1 57 ? -28.797 11.32 -13.125 1 98.06 57 LEU A O 1
ATOM 468 N N . GLU A 1 58 ? -26.672 11 -12.836 1 97.62 58 GLU A N 1
ATOM 469 C CA . GLU A 1 58 ? -26.5 9.914 -13.797 1 97.62 58 GLU A CA 1
ATOM 470 C C . GLU A 1 58 ? -26.234 8.586 -13.086 1 97.62 58 GLU A C 1
ATOM 472 O O . GLU A 1 58 ? -25.219 8.43 -12.414 1 97.62 58 GLU A O 1
ATOM 477 N N . CYS A 1 59 ? -27.203 7.586 -13.305 1 97.06 59 CYS A N 1
ATOM 478 C CA . CYS A 1 59 ? -27.172 6.453 -12.383 1 97.06 59 CYS A CA 1
ATOM 479 C C . CYS A 1 59 ? -27.234 5.133 -13.141 1 97.06 59 CYS A C 1
ATOM 481 O O . CYS A 1 59 ? -27.609 5.102 -14.312 1 97.06 59 CYS A O 1
ATOM 483 N N . ARG A 1 60 ? -26.734 4.148 -12.5 1 93.5 60 ARG A N 1
ATOM 484 C CA . ARG A 1 60 ? -27.172 2.775 -12.719 1 93.5 60 ARG A CA 1
ATOM 485 C C . ARG A 1 60 ? -28.328 2.42 -11.789 1 93.5 60 ARG A C 1
ATOM 487 O O . ARG A 1 60 ? -28.359 2.854 -10.633 1 93.5 60 ARG A O 1
ATOM 494 N N . LYS A 1 61 ? -29.188 1.637 -12.328 1 94.62 61 LYS A N 1
ATOM 495 C CA . LYS A 1 61 ? -30.359 1.274 -11.531 1 94.62 61 LYS A CA 1
ATOM 496 C C . LYS A 1 61 ? -29.953 0.681 -10.188 1 94.62 61 LYS A C 1
ATOM 498 O O . LYS A 1 61 ? -29.031 -0.135 -10.117 1 94.62 61 LYS A O 1
ATOM 503 N N . GLY A 1 62 ? -30.531 1.236 -9.148 1 93.44 62 GLY A N 1
ATOM 504 C CA . GLY A 1 62 ? -30.219 0.711 -7.824 1 93.44 62 GLY A CA 1
ATOM 505 C C . GLY A 1 62 ? -30.688 1.618 -6.699 1 93.44 62 GLY A C 1
ATOM 506 O O . GLY A 1 62 ? -31.578 2.445 -6.891 1 93.44 62 GLY A O 1
ATOM 507 N N . GLN A 1 63 ? -30.188 1.33 -5.543 1 94.62 63 GLN A N 1
ATOM 508 C CA . GLN A 1 63 ? -30.5 2.111 -4.352 1 94.62 63 GLN A CA 1
ATOM 509 C C . GLN A 1 63 ? -29.453 3.184 -4.094 1 94.62 63 GLN A C 1
ATOM 511 O O . GLN A 1 63 ? -28.266 2.885 -4.027 1 94.62 63 GLN A O 1
ATOM 516 N N . MET A 1 64 ? -29.953 4.367 -4.016 1 96.56 64 MET A N 1
ATOM 517 C CA . MET A 1 64 ? -29.078 5.504 -3.75 1 96.56 64 MET A CA 1
ATOM 518 C C . MET A 1 64 ? -29.297 6.047 -2.344 1 96.56 64 MET A C 1
ATOM 520 O O . MET A 1 64 ? -30.359 5.852 -1.762 1 96.56 64 MET A O 1
ATOM 524 N N . THR A 1 65 ? -28.25 6.57 -1.788 1 96.56 65 THR A N 1
ATOM 525 C CA . THR A 1 65 ? -28.328 7.223 -0.485 1 96.56 65 THR A CA 1
ATOM 526 C C . THR A 1 65 ? -27.797 8.648 -0.557 1 96.56 65 THR A C 1
ATOM 528 O O . THR A 1 65 ? -26.75 8.891 -1.18 1 96.56 65 THR A O 1
ATOM 531 N N . LEU A 1 66 ? -28.5 9.57 -0.023 1 96.94 66 LEU A N 1
ATOM 532 C CA . LEU A 1 66 ? -28.078 10.945 0.19 1 96.94 66 LEU A CA 1
ATOM 533 C C . LEU A 1 66 ? -28.078 11.289 1.676 1 96.94 66 LEU A C 1
ATOM 535 O O . LEU A 1 66 ? -28.734 10.625 2.475 1 96.94 66 LEU A O 1
ATOM 539 N N . GLU A 1 67 ? -27.375 12.32 1.993 1 96.31 67 GLU A N 1
ATOM 540 C CA . GLU A 1 67 ? -27.297 12.695 3.4 1 96.31 67 GLU A CA 1
ATOM 541 C C . GLU A 1 67 ? -27.969 14.047 3.652 1 96.31 67 GLU A C 1
ATOM 543 O O . GLU A 1 67 ? -27.906 14.938 2.809 1 96.31 67 GLU A O 1
ATOM 548 N N . GLY A 1 68 ? -28.641 14.195 4.68 1 95.19 68 GLY A N 1
ATOM 549 C CA . GLY A 1 68 ? -29.281 15.367 5.262 1 95.19 68 GLY A CA 1
ATOM 550 C C . GLY A 1 68 ? -29.609 15.203 6.734 1 95.19 68 GLY A C 1
ATOM 551 O O . GLY A 1 68 ? -30.578 14.516 7.09 1 95.19 68 GLY A O 1
ATOM 552 N N . LYS A 1 69 ? -28.828 15.875 7.531 1 91.94 69 LYS A N 1
ATOM 553 C CA . LYS A 1 69 ? -28.953 15.609 8.961 1 91.94 69 LYS A CA 1
ATOM 554 C C . LYS A 1 69 ? -29.984 16.531 9.602 1 91.94 69 LYS A C 1
ATOM 556 O O . LYS A 1 69 ? -29.891 17.75 9.477 1 91.94 69 LYS A O 1
ATOM 561 N N . HIS A 1 70 ? -30.984 16.016 10.258 1 91.5 70 HIS A N 1
ATOM 562 C CA . HIS A 1 70 ? -32 16.703 11.047 1 91.5 70 HIS A CA 1
ATOM 563 C C . HIS A 1 70 ? -32.875 17.594 10.164 1 91.5 70 HIS A C 1
ATOM 565 O O . HIS A 1 70 ? -33.219 18.719 10.562 1 91.5 70 HIS A O 1
ATOM 571 N N . PHE A 1 71 ? -33.156 17.156 8.977 1 95.56 71 PHE A N 1
ATOM 572 C CA . PHE A 1 71 ? -34 17.906 8.078 1 95.56 71 PHE A CA 1
ATOM 573 C C . PHE A 1 71 ? -35.469 17.656 8.406 1 95.56 71 PHE A C 1
ATOM 575 O O . PHE A 1 71 ? -35.875 16.547 8.727 1 95.56 71 PHE A O 1
ATOM 582 N N . ASN A 1 72 ? -36.219 18.719 8.492 1 97.31 72 ASN A N 1
ATOM 583 C CA . ASN A 1 72 ? -37.656 18.578 8.32 1 97.31 72 ASN A CA 1
ATOM 584 C C . ASN A 1 72 ? -38.062 18.516 6.844 1 97.31 72 ASN A C 1
ATOM 586 O O . ASN A 1 72 ? -38.125 19.562 6.18 1 97.31 72 ASN A O 1
ATOM 590 N N . VAL A 1 73 ? -38.375 17.406 6.395 1 98 73 VAL A N 1
ATOM 591 C CA . VAL A 1 73 ? -38.562 17.188 4.969 1 98 73 VAL A CA 1
ATOM 592 C C . VAL A 1 73 ? -40 17.625 4.582 1 98 73 VAL A C 1
ATOM 594 O O . VAL A 1 73 ? -40.969 17.109 5.133 1 98 73 VAL A O 1
ATOM 597 N N . LEU A 1 74 ? -40.094 18.5 3.684 1 97.62 74 LEU A N 1
ATOM 598 C CA . LEU A 1 74 ? -41.375 19.047 3.248 1 97.62 74 LEU A CA 1
ATOM 599 C C . LEU A 1 74 ? -41.875 18.344 1.988 1 97.62 74 LEU A C 1
ATOM 601 O O . LEU A 1 74 ? -43.094 18.094 1.839 1 97.62 74 LEU A O 1
ATOM 605 N N . LYS A 1 75 ? -41 18.062 1.141 1 97.06 75 LYS A N 1
ATOM 606 C CA . LYS A 1 75 ? -41.312 17.375 -0.103 1 97.06 75 LYS A CA 1
ATOM 607 C C . LYS A 1 75 ? -40.094 16.578 -0.593 1 97.06 75 LYS A C 1
ATOM 609 O O . LYS A 1 75 ? -38.938 16.922 -0.299 1 97.06 75 LYS A O 1
ATOM 614 N N . PHE A 1 76 ? -40.312 15.492 -1.242 1 97.69 76 PHE A N 1
ATOM 615 C CA . PHE A 1 76 ? -39.281 14.641 -1.843 1 97.69 76 PHE A CA 1
ATOM 616 C C . PHE A 1 76 ? -39.812 13.977 -3.109 1 97.69 76 PHE A C 1
ATOM 618 O O . PHE A 1 76 ? -40.938 13.492 -3.139 1 97.69 76 PHE A O 1
ATOM 625 N N . SER A 1 77 ? -39.062 14.023 -4.188 1 97.56 77 SER A N 1
ATOM 626 C CA . SER A 1 77 ? -39.469 13.312 -5.398 1 97.56 77 SER A CA 1
ATOM 627 C C . SER A 1 77 ? -38.25 12.875 -6.195 1 97.56 77 SER A C 1
ATOM 629 O O . SER A 1 77 ? -37.25 13.594 -6.254 1 97.56 77 SER A O 1
ATOM 631 N N . VAL A 1 78 ? -38.25 11.719 -6.734 1 97.69 78 VAL A N 1
ATOM 632 C CA . VAL A 1 78 ? -37.281 11.211 -7.711 1 97.69 78 VAL A CA 1
ATOM 633 C C . VAL A 1 78 ? -38.031 10.875 -9.016 1 97.69 78 VAL A C 1
ATOM 635 O O . VAL A 1 78 ? -38.812 9.938 -9.062 1 97.69 78 VAL A O 1
ATOM 638 N N . ASN A 1 79 ? -37.688 11.617 -9.984 1 97.19 79 ASN A N 1
ATOM 639 C CA . ASN A 1 79 ? -38.406 11.43 -11.25 1 97.19 79 ASN A CA 1
ATOM 640 C C . ASN A 1 79 ? -39.906 11.5 -11.07 1 97.19 79 ASN A C 1
ATOM 642 O O . ASN A 1 79 ? -40.656 10.695 -11.641 1 97.19 79 ASN A O 1
ATOM 646 N N . GLY A 1 80 ? -40.344 12.266 -10.266 1 93.75 80 GLY A N 1
ATOM 647 C CA . GLY A 1 80 ? -41.75 12.453 -10.047 1 93.75 80 GLY A CA 1
ATOM 648 C C . GLY A 1 80 ? -42.344 11.484 -9.031 1 93.75 80 GLY A C 1
ATOM 649 O O . GLY A 1 80 ? -43.469 11.641 -8.609 1 93.75 80 GLY A O 1
ATOM 650 N N . ARG A 1 81 ? -41.562 10.5 -8.523 1 92.62 81 ARG A N 1
ATOM 651 C CA . ARG A 1 81 ? -42.031 9.531 -7.531 1 92.62 81 ARG A CA 1
ATOM 652 C C . ARG A 1 81 ? -41.656 9.961 -6.121 1 92.62 81 ARG A C 1
ATOM 654 O O . ARG A 1 81 ? -40.562 10.5 -5.906 1 92.62 81 ARG A O 1
ATOM 661 N N . ASN A 1 82 ? -42.438 9.688 -5.199 1 92.38 82 ASN A N 1
ATOM 662 C CA . ASN A 1 82 ? -42.188 10.172 -3.842 1 92.38 82 ASN A CA 1
ATOM 663 C C . ASN A 1 82 ? -41.844 9.023 -2.898 1 92.38 82 ASN A C 1
ATOM 665 O O . ASN A 1 82 ? -42 9.141 -1.683 1 92.38 82 ASN A O 1
ATOM 669 N N . ASN A 1 83 ? -41.375 7.93 -3.41 1 93.69 83 ASN A N 1
ATOM 670 C CA . ASN A 1 83 ? -41 6.797 -2.578 1 93.69 83 ASN A CA 1
ATOM 671 C C . ASN A 1 83 ? -39.562 6.93 -2.07 1 93.69 83 ASN A C 1
ATOM 673 O O . ASN A 1 83 ? -38.594 6.75 -2.834 1 93.69 83 ASN A O 1
ATOM 677 N N . PHE A 1 84 ? -39.375 7.266 -0.832 1 95.81 84 PHE A N 1
ATOM 678 C CA . PHE A 1 84 ? -38.094 7.383 -0.171 1 95.81 84 PHE A CA 1
ATOM 679 C C . PHE A 1 84 ? -38.219 7.055 1.312 1 95.81 84 PHE A C 1
ATOM 681 O O . PHE A 1 84 ? -39.312 7.023 1.862 1 95.81 84 PHE A O 1
ATOM 688 N N . HIS A 1 85 ? -37.125 6.645 1.884 1 97.12 85 HIS A N 1
ATOM 689 C CA . HIS A 1 85 ? -37 6.484 3.328 1 97.12 85 HIS A CA 1
ATOM 690 C C . HIS A 1 85 ? -36.031 7.496 3.914 1 97.12 85 HIS A C 1
ATOM 692 O O . HIS A 1 85 ? -34.938 7.727 3.352 1 97.12 85 HIS A O 1
ATOM 698 N N . TYR A 1 86 ? -36.406 8.195 4.941 1 97 86 TYR A N 1
ATOM 699 C CA . TYR A 1 86 ? -35.562 9.141 5.656 1 97 86 TYR A CA 1
ATOM 700 C C . TYR A 1 86 ? -35.469 8.781 7.133 1 97 86 TYR A C 1
ATOM 702 O O . TYR A 1 86 ? -36.469 8.648 7.812 1 97 86 TYR A O 1
ATOM 710 N N . ASP A 1 87 ? -34.188 8.641 7.656 1 96.12 87 ASP A N 1
ATOM 711 C CA . ASP A 1 87 ? -34.031 8.195 9.039 1 96.12 87 ASP A CA 1
ATOM 712 C C . ASP A 1 87 ? -33.562 9.328 9.938 1 96.12 87 ASP A C 1
ATOM 714 O O . ASP A 1 87 ? -33.094 9.094 11.047 1 96.12 87 ASP A O 1
ATOM 718 N N . GLY A 1 88 ? -33.562 10.547 9.469 1 93.69 88 GLY A N 1
ATOM 719 C CA . GLY A 1 88 ? -33.094 11.688 10.219 1 93.69 88 GLY A CA 1
ATOM 720 C C . GLY A 1 88 ? -31.703 12.141 9.781 1 93.69 88 GLY A C 1
ATOM 721 O O . GLY A 1 88 ? -31.297 13.273 10.055 1 93.69 88 GLY A O 1
ATOM 722 N N . ASN A 1 89 ? -30.984 11.273 9.055 1 93 89 ASN A N 1
ATOM 723 C CA . ASN A 1 89 ? -29.625 11.578 8.609 1 93 89 ASN A CA 1
ATOM 724 C C . ASN A 1 89 ? -29.422 11.234 7.137 1 93 89 ASN A C 1
ATOM 726 O O . ASN A 1 89 ? -28.562 11.812 6.473 1 93 89 ASN A O 1
ATOM 730 N N . HIS A 1 90 ? -30.203 10.148 6.664 1 96.25 90 HIS A N 1
ATOM 731 C CA . HIS A 1 90 ? -29.984 9.633 5.316 1 96.25 90 HIS A CA 1
ATOM 732 C C . HIS A 1 90 ? -31.312 9.516 4.559 1 96.25 90 HIS A C 1
ATOM 734 O O . HIS A 1 90 ? -32.312 9.109 5.133 1 96.25 90 HIS A O 1
ATOM 740 N N . PHE A 1 91 ? -31.266 9.914 3.309 1 97.56 91 PHE A N 1
ATOM 741 C CA . PHE A 1 91 ? -32.312 9.609 2.354 1 97.56 91 PHE A CA 1
ATOM 742 C C . PHE A 1 91 ? -31.969 8.359 1.545 1 97.56 91 PHE A C 1
ATOM 744 O O . PHE A 1 91 ? -30.906 8.289 0.931 1 97.56 91 PHE A O 1
ATOM 751 N N . LYS A 1 92 ? -32.781 7.379 1.555 1 97.56 92 LYS A N 1
ATOM 752 C CA . LYS A 1 92 ? -32.625 6.184 0.733 1 97.56 92 LYS A CA 1
ATOM 753 C C . LYS A 1 92 ? -33.75 6.066 -0.29 1 97.56 92 LYS A C 1
ATOM 755 O O . LYS A 1 92 ? -34.938 6.242 0.047 1 97.56 92 LYS A O 1
ATOM 760 N N . PHE A 1 93 ? -33.438 5.844 -1.498 1 97.62 93 PHE A N 1
ATOM 761 C CA . PHE A 1 93 ? -34.406 5.805 -2.562 1 97.62 93 PHE A CA 1
ATOM 762 C C . PHE A 1 93 ? -33.875 5.047 -3.773 1 97.62 93 PHE A C 1
ATOM 764 O O . PHE A 1 93 ? -32.688 4.832 -3.898 1 97.62 93 PHE A O 1
ATOM 771 N N . GLU A 1 94 ? -34.75 4.66 -4.625 1 97.25 94 GLU A N 1
ATOM 772 C CA . GLU A 1 94 ? -34.406 3.93 -5.84 1 97.25 94 GLU A CA 1
ATOM 773 C C . GLU A 1 94 ? -34.156 4.887 -7.004 1 97.25 94 GLU A C 1
ATOM 775 O O . GLU A 1 94 ? -34.844 5.895 -7.145 1 97.25 94 GLU A O 1
ATOM 780 N N . VAL A 1 95 ? -33.188 4.57 -7.77 1 97.69 95 VAL A N 1
ATOM 781 C CA . VAL A 1 95 ? -32.875 5.352 -8.961 1 97.69 95 VAL A CA 1
ATOM 782 C C . VAL A 1 95 ? -32.969 4.461 -10.203 1 97.69 95 VAL A C 1
ATOM 784 O O . VAL A 1 95 ? -32.844 3.24 -10.102 1 97.69 95 VAL A O 1
ATOM 787 N N . ASP A 1 96 ? -33.219 5.055 -11.352 1 97.44 96 ASP A N 1
ATOM 788 C CA . ASP A 1 96 ? -33.312 4.371 -12.633 1 97.44 96 ASP A CA 1
ATOM 789 C C . ASP A 1 96 ? -31.984 4.492 -13.398 1 97.44 96 ASP A C 1
ATOM 791 O O . ASP A 1 96 ? -31.109 5.27 -13.016 1 97.44 96 ASP A O 1
ATOM 795 N N . ASP A 1 97 ? -31.828 3.666 -14.422 1 97.06 97 ASP A N 1
ATOM 796 C CA . ASP A 1 97 ? -30.688 3.812 -15.328 1 97.06 97 ASP A CA 1
ATOM 797 C C . ASP A 1 97 ? -30.75 5.148 -16.062 1 97.06 97 ASP A C 1
ATOM 799 O O . ASP A 1 97 ? -31.812 5.562 -16.547 1 97.06 97 ASP A O 1
ATOM 803 N N . GLY A 1 98 ? -29.641 5.809 -16.078 1 97.19 98 GLY A N 1
ATOM 804 C CA . GLY A 1 98 ? -29.578 7.074 -16.797 1 97.19 98 GLY A CA 1
ATOM 805 C C . GLY A 1 98 ? -29.766 8.281 -15.898 1 97.19 98 GLY A C 1
ATOM 806 O O . GLY A 1 98 ? -29.359 8.266 -14.734 1 97.19 98 GLY A O 1
ATOM 807 N N . GLU A 1 99 ? -30.375 9.352 -16.484 1 98.12 99 GLU A N 1
ATOM 808 C CA . GLU A 1 99 ? -30.516 10.617 -15.773 1 98.12 99 GLU A CA 1
ATOM 809 C C . GLU A 1 99 ? -31.703 10.578 -14.812 1 98.12 99 GLU A C 1
ATOM 811 O O . GLU A 1 99 ? -32.781 10.102 -15.164 1 98.12 99 GLU A O 1
ATOM 816 N N . ASN A 1 100 ? -31.5 10.922 -13.594 1 98.44 100 ASN A N 1
ATOM 817 C CA . ASN A 1 100 ? -32.531 11.031 -12.547 1 98.44 100 ASN A CA 1
ATOM 818 C C . ASN A 1 100 ? -32.594 12.438 -11.977 1 98.44 100 ASN A C 1
ATOM 820 O O . ASN A 1 100 ? -31.562 13.102 -11.828 1 98.44 100 ASN A O 1
ATOM 824 N N . HIS A 1 101 ? -33.75 12.891 -11.688 1 98.38 101 HIS A N 1
ATOM 825 C CA . HIS A 1 101 ? -34 14.188 -11.062 1 98.38 101 HIS A CA 1
ATOM 826 C C . HIS A 1 101 ? -34.531 14.023 -9.648 1 98.38 101 HIS A C 1
ATOM 828 O O . HIS A 1 101 ? -35.594 13.445 -9.453 1 98.38 101 HIS A O 1
ATOM 834 N N . VAL A 1 102 ? -33.781 14.5 -8.711 1 98.56 102 VAL A N 1
ATOM 835 C CA . VAL A 1 102 ? -34.156 14.414 -7.312 1 98.56 102 VAL A CA 1
ATOM 836 C C . VAL A 1 102 ? -34.5 15.805 -6.785 1 98.56 102 VAL A C 1
ATOM 838 O O . VAL A 1 102 ? -33.688 16.719 -6.887 1 98.56 102 VAL A O 1
ATOM 841 N N . LYS A 1 103 ? -35.688 16 -6.25 1 98.44 103 LYS A N 1
ATOM 842 C CA . LYS A 1 103 ? -36.125 17.266 -5.652 1 98.44 103 LYS A CA 1
ATOM 843 C C . LYS A 1 103 ? -36.469 17.078 -4.176 1 98.44 103 LYS A C 1
ATOM 845 O O . LYS A 1 103 ? -37.188 16.156 -3.816 1 98.44 103 LYS A O 1
ATOM 850 N N . ILE A 1 104 ? -35.906 17.891 -3.375 1 98.56 104 ILE A N 1
ATOM 851 C CA . ILE A 1 104 ? -36.156 17.812 -1.937 1 98.56 104 ILE A CA 1
ATOM 852 C C . ILE A 1 104 ? -36.469 19.203 -1.395 1 98.56 104 ILE A C 1
ATOM 854 O O . ILE A 1 104 ? -35.719 20.156 -1.606 1 98.56 104 ILE A O 1
ATOM 858 N N . GLY A 1 105 ? -37.594 19.406 -0.764 1 98.38 105 GLY A N 1
ATOM 859 C CA . GLY A 1 105 ? -37.906 20.578 0.048 1 98.38 105 GLY A CA 1
ATOM 860 C C . GLY A 1 105 ? -37.75 20.328 1.536 1 98.38 105 GLY A C 1
ATOM 861 O O . GLY A 1 105 ? -38.156 19.281 2.039 1 98.38 105 GLY A O 1
ATOM 862 N N . TYR A 1 106 ? -37.094 21.219 2.205 1 98.12 106 TYR A N 1
ATOM 863 C CA . TYR A 1 106 ? -36.781 20.922 3.6 1 98.12 106 TYR A CA 1
ATOM 864 C C . TYR A 1 106 ? -36.625 22.203 4.406 1 98.12 106 TYR A C 1
ATOM 866 O O . TYR A 1 106 ? -36.562 23.297 3.84 1 98.12 106 TYR A O 1
ATOM 874 N N . ARG A 1 107 ? -36.719 22.109 5.707 1 97.31 107 ARG A N 1
ATOM 875 C CA . ARG A 1 107 ? -36.312 23.109 6.688 1 97.31 107 ARG A CA 1
ATOM 876 C C . ARG A 1 107 ? -35.281 22.562 7.668 1 97.31 107 ARG A C 1
ATOM 878 O O . ARG A 1 107 ? -35.344 21.375 8.016 1 97.31 107 ARG A O 1
ATOM 885 N N . THR A 1 108 ? -34.344 23.359 7.945 1 94 108 THR A N 1
ATOM 886 C CA . THR A 1 108 ? -33.375 23 8.961 1 94 108 THR A CA 1
ATOM 887 C C . THR A 1 108 ? -32.906 24.234 9.734 1 94 108 THR A C 1
ATOM 889 O O . THR A 1 108 ? -33.438 25.328 9.539 1 94 108 THR A O 1
ATOM 892 N N . SER A 1 109 ? -32.125 24.016 10.742 1 89.94 109 SER A N 1
ATOM 893 C CA . SER A 1 109 ? -31.547 25.094 11.539 1 89.94 109 SER A CA 1
ATOM 894 C C . SER A 1 109 ? -30.031 24.984 11.633 1 89.94 109 SER A C 1
ATOM 896 O O . SER A 1 109 ? -29.469 23.922 11.391 1 89.94 109 SER A O 1
ATOM 898 N N . ALA A 1 110 ? -29.531 26.188 11.938 1 82.69 110 ALA A N 1
ATOM 899 C CA . ALA A 1 110 ? -28.078 26.219 12.094 1 82.69 110 ALA A CA 1
ATOM 900 C C . ALA A 1 110 ? -27.625 25.297 13.219 1 82.69 110 ALA A C 1
ATOM 902 O O . ALA A 1 110 ? -27.953 25.516 14.391 1 82.69 110 ALA A O 1
ATOM 903 N N . THR A 1 111 ? -26.969 24.219 12.852 1 78.62 111 THR A N 1
ATOM 904 C CA . THR A 1 111 ? -26.391 23.25 13.773 1 78.62 111 THR A CA 1
ATOM 905 C C . THR A 1 111 ? -25.109 22.656 13.188 1 78.62 111 THR A C 1
ATOM 907 O O . THR A 1 111 ? -24.828 22.828 12.008 1 78.62 111 THR A O 1
ATOM 910 N N . GLY A 1 112 ? -24.359 22.141 14.102 1 70 112 GLY A N 1
ATOM 911 C CA . GLY A 1 112 ? -23.156 21.5 13.633 1 70 112 GLY A CA 1
ATOM 912 C C . GLY A 1 112 ? -22.156 22.453 13.008 1 70 112 GLY A C 1
ATOM 913 O O . GLY A 1 112 ? -21.703 23.391 13.672 1 70 112 GLY A O 1
ATOM 914 N N . SER A 1 113 ? -22.156 22.281 11.625 1 71.06 113 SER A N 1
ATOM 915 C CA . SER A 1 113 ? -21.141 23 10.859 1 71.06 113 SER A CA 1
ATOM 916 C C . SER A 1 113 ? -21.609 24.406 10.508 1 71.06 113 SER A C 1
ATOM 918 O O . SER A 1 113 ? -20.812 25.266 10.125 1 71.06 113 SER A O 1
ATOM 920 N N . LEU A 1 114 ? -22.828 24.609 10.539 1 82.75 114 LEU A N 1
ATOM 921 C CA . LEU A 1 114 ? -23.391 25.922 10.289 1 82.75 114 LEU A CA 1
ATOM 922 C C . LEU A 1 114 ? -23.609 26.688 11.594 1 82.75 114 LEU A C 1
ATOM 924 O O . LEU A 1 114 ? -24.406 26.25 12.438 1 82.75 114 LEU A O 1
ATOM 928 N N . GLN A 1 115 ? -22.875 27.75 11.664 1 87 115 GLN A N 1
ATOM 929 C CA . GLN A 1 115 ? -22.953 28.516 12.891 1 87 115 GLN A CA 1
ATOM 930 C C . GLN A 1 115 ? -23.672 29.844 12.656 1 87 115 GLN A C 1
ATOM 932 O O . GLN A 1 115 ? -23.438 30.516 11.648 1 87 115 GLN A O 1
ATOM 937 N N . PHE A 1 116 ? -24.656 30.156 13.523 1 92.12 116 PHE A N 1
ATOM 938 C CA . PHE A 1 116 ? -25.312 31.453 13.539 1 92.12 116 PHE A CA 1
ATOM 939 C C . PHE A 1 116 ? -24.906 32.25 14.773 1 92.12 116 PHE A C 1
ATOM 941 O O . PHE A 1 116 ? -25.078 31.797 15.906 1 92.12 116 PHE A O 1
ATOM 948 N N . LEU A 1 117 ? -24.297 33.312 14.539 1 92.31 117 LEU A N 1
ATOM 949 C CA . LEU A 1 117 ? -23.969 34.25 15.609 1 92.31 117 LEU A CA 1
ATOM 950 C C . LEU A 1 117 ? -24.984 35.406 15.641 1 92.31 117 LEU A C 1
ATOM 952 O O . LEU A 1 117 ? -24.859 36.375 14.859 1 92.31 117 LEU A O 1
ATOM 956 N N . GLU A 1 118 ? -25.828 35.438 16.641 1 90.81 118 GLU A N 1
ATOM 957 C CA . GLU A 1 118 ? -26.938 36.344 16.734 1 90.81 118 GLU A CA 1
ATOM 958 C C . GLU A 1 118 ? -26.453 37.812 16.844 1 90.81 118 GLU A C 1
ATOM 960 O O . GLU A 1 118 ? -26.984 38.688 16.188 1 90.81 118 GLU A O 1
ATOM 965 N N . ASP A 1 119 ? -25.484 38 17.656 1 88.12 119 ASP A N 1
ATOM 966 C CA . ASP A 1 119 ? -25 39.344 17.953 1 88.12 119 ASP A CA 1
ATOM 967 C C . ASP A 1 119 ? -24.406 40 16.703 1 88.12 119 ASP A C 1
ATOM 969 O O . ASP A 1 119 ? -24.328 41.219 16.625 1 88.12 119 ASP A O 1
ATOM 973 N N . ARG A 1 120 ? -24.031 39.188 15.734 1 91.31 120 ARG A N 1
ATOM 974 C CA . ARG A 1 120 ? -23.375 39.688 14.539 1 91.31 120 ARG A CA 1
ATOM 975 C C . ARG A 1 120 ? -24.234 39.438 13.297 1 91.31 120 ARG A C 1
ATOM 977 O O . ARG A 1 120 ? -23.875 39.844 12.195 1 91.31 120 ARG A O 1
ATOM 984 N N . ALA A 1 121 ? -25.375 38.781 13.461 1 94.44 121 ALA A N 1
ATOM 985 C CA . ALA A 1 121 ? -26.188 38.344 12.336 1 94.44 121 ALA A CA 1
ATOM 986 C C . ALA A 1 121 ? -25.344 37.625 11.289 1 94.44 121 ALA A C 1
ATOM 988 O O . ALA A 1 121 ? -25.406 37.969 10.102 1 94.44 121 ALA A O 1
ATOM 989 N N . GLU A 1 122 ? -24.469 36.75 11.742 1 96 122 GLU A N 1
ATOM 990 C CA . GLU A 1 122 ? -23.516 36.062 10.883 1 96 122 GLU A CA 1
ATOM 991 C C . GLU A 1 122 ? -23.859 34.562 10.781 1 96 122 GLU A C 1
ATOM 993 O O . GLU A 1 122 ? -24.156 33.906 11.781 1 96 122 GLU A O 1
ATOM 998 N N . VAL A 1 123 ? -23.969 34.094 9.562 1 95.25 123 VAL A N 1
ATOM 999 C CA . VAL A 1 123 ? -24.031 32.688 9.297 1 95.25 123 VAL A CA 1
ATOM 1000 C C . VAL A 1 123 ? -22.75 32.219 8.578 1 95.25 123 VAL A C 1
ATOM 1002 O O . VAL A 1 123 ? -22.375 32.812 7.555 1 95.25 123 VAL A O 1
ATOM 1005 N N . SER A 1 124 ? -22.094 31.281 9.148 1 92.31 124 SER A N 1
ATOM 1006 C CA . SER A 1 124 ? -20.875 30.75 8.539 1 92.31 124 SER A CA 1
ATOM 1007 C C . SER A 1 124 ? -20.906 29.234 8.477 1 92.31 124 SER A C 1
ATOM 1009 O O . SER A 1 124 ? -21.469 28.578 9.367 1 92.31 124 SER A O 1
ATOM 1011 N N . SER A 1 125 ? -20.328 28.656 7.422 1 90.44 125 SER A N 1
ATOM 1012 C CA . SER A 1 125 ? -20.266 27.203 7.273 1 90.44 125 SER A CA 1
ATOM 1013 C C . SER A 1 125 ? -18.828 26.703 7.328 1 90.44 125 SER A C 1
ATOM 1015 O O . SER A 1 125 ? -17.891 27.438 6.965 1 90.44 125 SER A O 1
ATOM 1017 N N . THR A 1 126 ? -18.641 25.547 7.871 1 91.69 126 THR A N 1
ATOM 1018 C CA . THR A 1 126 ? -17.406 24.766 7.754 1 91.69 126 THR A CA 1
ATOM 1019 C C . THR A 1 126 ? -17.688 23.438 7.055 1 91.69 126 THR A C 1
ATOM 1021 O O . THR A 1 126 ? -18.484 22.625 7.539 1 91.69 126 THR A O 1
ATOM 1024 N N . GLY A 1 127 ? -16.969 23.219 5.957 1 92.56 127 GLY A N 1
ATOM 1025 C CA . GLY A 1 127 ? -17.312 22.078 5.113 1 92.56 127 GLY A CA 1
ATOM 1026 C C . GLY A 1 127 ? -16.656 20.781 5.555 1 92.56 127 GLY A C 1
ATOM 1027 O O . GLY A 1 127 ? -17.281 19.719 5.527 1 92.56 127 GLY A O 1
ATOM 1028 N N . GLU A 1 128 ? -15.406 20.859 5.941 1 91.44 128 GLU A N 1
ATOM 1029 C CA . GLU A 1 128 ? -14.68 19.656 6.32 1 91.44 128 GLU A CA 1
ATOM 1030 C C . GLU A 1 128 ? -15.047 19.203 7.734 1 91.44 128 GLU A C 1
ATOM 1032 O O . GLU A 1 128 ? -15.266 20.031 8.617 1 91.44 128 GLU A O 1
ATOM 1037 N N . THR A 1 129 ? -15.094 17.891 7.895 1 90.31 129 THR A N 1
ATOM 1038 C CA . THR A 1 129 ? -14.836 16.891 6.863 1 90.31 129 THR A CA 1
ATOM 1039 C C . THR A 1 129 ? -16.141 16.453 6.195 1 90.31 129 THR A C 1
ATOM 1041 O O . THR A 1 129 ? -16.141 16.047 5.031 1 90.31 129 THR A O 1
ATOM 1044 N N . SER A 1 130 ? -17.281 16.484 6.949 1 88 130 SER A N 1
ATOM 1045 C CA . SER A 1 130 ? -18.531 15.945 6.445 1 88 130 SER A CA 1
ATOM 1046 C C . SER A 1 130 ? -19.719 16.844 6.82 1 88 130 SER A C 1
ATOM 1048 O O . SER A 1 130 ? -20.781 16.344 7.184 1 88 130 SER A O 1
ATOM 1050 N N . ASN A 1 131 ? -19.516 18.109 6.594 1 89.38 131 ASN A N 1
ATOM 1051 C CA . ASN A 1 131 ? -20.422 18.984 7.34 1 89.38 131 ASN A CA 1
ATOM 1052 C C . ASN A 1 131 ? -21.469 19.609 6.43 1 89.38 131 ASN A C 1
ATOM 1054 O O . ASN A 1 131 ? -22.469 20.156 6.91 1 89.38 131 ASN A O 1
ATOM 1058 N N . PRO A 1 132 ? -21.328 19.469 5.125 1 92.44 132 PRO A N 1
ATOM 1059 C CA . PRO A 1 132 ? -22.391 20.078 4.312 1 92.44 132 PRO A CA 1
ATOM 1060 C C . PRO A 1 132 ? -23.75 19.438 4.535 1 92.44 132 PRO A C 1
ATOM 1062 O O . PRO A 1 132 ? -24.781 20.047 4.262 1 92.44 132 PRO A O 1
ATOM 1065 N N . VAL A 1 133 ? -23.828 18.328 5.098 1 93.25 133 VAL A N 1
ATOM 1066 C CA . VAL A 1 133 ? -25.031 17.516 5.262 1 93.25 133 VAL A CA 1
ATOM 1067 C C . VAL A 1 133 ? -25.953 18.172 6.289 1 93.25 133 VAL A C 1
ATOM 1069 O O . VAL A 1 133 ? -27.125 17.812 6.383 1 93.25 133 VAL A O 1
ATOM 1072 N N . TYR A 1 134 ? -25.469 19.203 6.969 1 92.06 134 TYR A N 1
ATOM 1073 C CA . TYR A 1 134 ? -26.281 19.859 7.996 1 92.06 134 TYR A CA 1
ATOM 1074 C C . TYR A 1 134 ? -27.156 20.953 7.391 1 92.06 134 TYR A C 1
ATOM 1076 O O . TYR A 1 134 ? -28.094 21.438 8.031 1 92.06 134 TYR A O 1
ATOM 1084 N N . TRP A 1 135 ? -26.859 21.328 6.078 1 94.06 135 TRP A N 1
ATOM 1085 C CA . TRP A 1 135 ? -27.656 22.453 5.594 1 94.06 135 TRP A CA 1
ATOM 1086 C C . TRP A 1 135 ? -28.094 22.219 4.145 1 94.06 135 TRP A C 1
ATOM 1088 O O . TRP A 1 135 ? -29.016 22.875 3.656 1 94.06 135 TRP A O 1
ATOM 1098 N N . ILE A 1 136 ? -27.422 21.312 3.461 1 96.06 136 ILE A N 1
ATOM 1099 C CA . ILE A 1 136 ? -27.875 20.922 2.129 1 96.06 136 ILE A CA 1
ATOM 1100 C C . ILE A 1 136 ? -27.859 19.391 2.008 1 96.06 136 ILE A C 1
ATOM 1102 O O . ILE A 1 136 ? -26.969 18.734 2.562 1 96.06 136 ILE A O 1
ATOM 1106 N N . PRO A 1 137 ? -28.906 18.844 1.247 1 97 137 PRO A N 1
ATOM 1107 C CA . PRO A 1 137 ? -28.734 17.438 0.865 1 97 137 PRO A CA 1
ATOM 1108 C C . PRO A 1 137 ? -27.484 17.203 0.03 1 97 137 PRO A C 1
ATOM 1110 O O . PRO A 1 137 ? -27.266 17.891 -0.964 1 97 137 PRO A O 1
ATOM 1113 N N . SER A 1 138 ? -26.641 16.312 0.411 1 96.12 138 SER A N 1
ATOM 1114 C CA . SER A 1 138 ? -25.344 16.109 -0.221 1 96.12 138 SER A CA 1
ATOM 1115 C C . SER A 1 138 ? -24.734 14.766 0.159 1 96.12 138 SER A C 1
ATOM 1117 O O . SER A 1 138 ? -25.453 13.867 0.604 1 96.12 138 SER A O 1
ATOM 1119 N N . ILE A 1 139 ? -23.484 14.562 -0.21 1 95.31 139 ILE A N 1
ATOM 1120 C CA . ILE A 1 139 ? -22.672 13.391 0.146 1 95.31 139 ILE A CA 1
ATOM 1121 C C . ILE A 1 139 ? -21.375 13.844 0.806 1 95.31 139 ILE A C 1
ATOM 1123 O O . ILE A 1 139 ? -20.703 14.75 0.312 1 95.31 139 ILE A O 1
ATOM 1127 N N . SER A 1 140 ? -21.062 13.172 1.896 1 92.06 140 SER A N 1
ATOM 1128 C CA . SER A 1 140 ? -19.906 13.586 2.678 1 92.06 140 SER A CA 1
ATOM 1129 C C . SER A 1 140 ? -18.609 13.102 2.043 1 92.06 140 SER A C 1
ATOM 1131 O O . SER A 1 140 ? -17.531 13.633 2.332 1 92.06 140 SER A O 1
ATOM 1133 N N . GLU A 1 141 ? -18.641 12.164 1.119 1 93.81 141 GLU A N 1
ATOM 1134 C CA . GLU A 1 141 ? -17.453 11.602 0.497 1 93.81 141 GLU A CA 1
ATOM 1135 C C . GLU A 1 141 ? -16.734 12.641 -0.363 1 93.81 141 GLU A C 1
ATOM 1137 O O . GLU A 1 141 ? -17.344 13.242 -1.255 1 93.81 141 GLU A O 1
ATOM 1142 N N . PRO A 1 142 ? -15.438 12.789 -0.109 1 95.81 142 PRO A N 1
ATOM 1143 C CA . PRO A 1 142 ? -14.727 13.82 -0.863 1 95.81 142 PRO A CA 1
ATOM 1144 C C . PRO A 1 142 ? -14.586 13.484 -2.344 1 95.81 142 PRO A C 1
ATOM 1146 O O . PRO A 1 142 ? -14.398 14.375 -3.172 1 95.81 142 PRO A O 1
ATOM 1149 N N . GLY A 1 143 ? -14.688 12.234 -2.703 1 94.44 143 GLY A N 1
ATOM 1150 C CA . GLY A 1 143 ? -14.477 11.82 -4.078 1 94.44 143 GLY A CA 1
ATOM 1151 C C . GLY A 1 143 ? -15.672 12.07 -4.977 1 94.44 143 GLY A C 1
ATOM 1152 O O . GLY A 1 143 ? -15.586 11.922 -6.195 1 94.44 143 GLY A O 1
ATOM 1153 N N . ILE A 1 144 ? -16.797 12.484 -4.43 1 95.06 144 ILE A N 1
ATOM 1154 C CA . ILE A 1 144 ? -18 12.781 -5.195 1 95.06 144 ILE A CA 1
ATOM 1155 C C . ILE A 1 144 ? -18.078 14.281 -5.488 1 95.06 144 ILE A C 1
ATOM 1157 O O . ILE A 1 144 ? -18.125 15.094 -4.566 1 95.06 144 ILE A O 1
ATOM 1161 N N . LYS A 1 145 ? -18.109 14.586 -6.746 1 96.38 145 LYS A N 1
ATOM 1162 C CA . LYS A 1 145 ? -18.047 15.984 -7.148 1 96.38 145 LYS A CA 1
ATOM 1163 C C . LYS A 1 145 ? -19.281 16.375 -7.965 1 96.38 145 LYS A C 1
ATOM 1165 O O . LYS A 1 145 ? -19.969 15.516 -8.516 1 96.38 145 LYS A O 1
ATOM 1170 N N . THR A 1 146 ? -19.547 17.656 -7.996 1 97 146 THR A N 1
ATOM 1171 C CA . THR A 1 146 ? -20.656 18.203 -8.789 1 97 146 THR A CA 1
ATOM 1172 C C . THR A 1 146 ? -20.438 19.688 -9.055 1 97 146 THR A C 1
ATOM 1174 O O . THR A 1 146 ? -19.609 20.328 -8.406 1 97 146 THR A O 1
ATOM 1177 N N . SER A 1 147 ? -21.047 20.188 -10.094 1 97.75 147 SER A N 1
ATOM 1178 C CA . SER A 1 147 ? -21.219 21.625 -10.203 1 97.75 147 SER A CA 1
ATOM 1179 C C . SER A 1 147 ? -22.359 22.109 -9.305 1 97.75 147 SER A C 1
ATOM 1181 O O . SER A 1 147 ? -23.266 21.359 -8.969 1 97.75 147 SER A O 1
ATOM 1183 N N . THR A 1 148 ? -22.25 23.359 -8.891 1 98.19 148 THR A N 1
ATOM 1184 C CA . THR A 1 148 ? -23.266 23.859 -7.973 1 98.19 148 THR A CA 1
ATOM 1185 C C . THR A 1 148 ? -23.812 25.188 -8.461 1 98.19 148 THR A C 1
ATOM 1187 O O . THR A 1 148 ? -23.094 25.984 -9.062 1 98.19 148 THR A O 1
ATOM 1190 N N . GLU A 1 149 ? -25.094 25.375 -8.281 1 98.38 149 GLU A N 1
ATOM 1191 C CA . GLU A 1 149 ? -25.828 26.625 -8.453 1 98.38 149 GLU A CA 1
ATOM 1192 C C . GLU A 1 149 ? -26.656 26.953 -7.207 1 98.38 149 GLU A C 1
ATOM 1194 O O . GLU A 1 149 ? -27.516 26.156 -6.801 1 98.38 149 GLU A O 1
ATOM 1199 N N . ILE A 1 150 ? -26.375 28.109 -6.602 1 98.44 150 ILE A N 1
ATOM 1200 C CA . ILE A 1 150 ? -27 28.391 -5.32 1 98.44 150 ILE A CA 1
ATOM 1201 C C . ILE A 1 150 ? -27.75 29.719 -5.402 1 98.44 150 ILE A C 1
ATOM 1203 O O . ILE A 1 150 ? -27.156 30.75 -5.75 1 98.44 150 ILE A O 1
ATOM 1207 N N . PHE A 1 151 ? -29.047 29.719 -5.18 1 98.62 151 PHE A N 1
ATOM 1208 C CA . PHE A 1 151 ? -29.859 30.891 -4.918 1 98.62 151 PHE A CA 1
ATOM 1209 C C . PHE A 1 151 ? -30.047 31.094 -3.42 1 98.62 151 PHE A C 1
ATOM 1211 O O . PHE A 1 151 ? -30.594 30.219 -2.736 1 98.62 151 PHE A O 1
ATOM 1218 N N . VAL A 1 152 ? -29.625 32.219 -2.898 1 98.44 152 VAL A N 1
ATOM 1219 C CA . VAL A 1 152 ? -29.734 32.406 -1.457 1 98.44 152 VAL A CA 1
ATOM 1220 C C . VAL A 1 152 ? -30.422 33.75 -1.171 1 98.44 152 VAL A C 1
ATOM 1222 O O . VAL A 1 152 ? -29.984 34.781 -1.674 1 98.44 152 VAL A O 1
ATOM 1225 N N . MET A 1 153 ? -31.453 33.688 -0.442 1 98.44 153 MET A N 1
ATOM 1226 C CA . MET A 1 153 ? -32.219 34.875 -0.012 1 98.44 153 MET A CA 1
ATOM 1227 C C . MET A 1 153 ? -31.891 35.219 1.44 1 98.44 153 MET A C 1
ATOM 1229 O O . MET A 1 153 ? -32 34.375 2.322 1 98.44 153 MET A O 1
ATOM 1233 N N . VAL A 1 154 ? -31.547 36.5 1.696 1 98.44 154 VAL A N 1
ATOM 1234 C CA . VAL A 1 154 ? -31.25 36.969 3.051 1 98.44 154 VAL A CA 1
ATOM 1235 C C . VAL A 1 154 ? -31.875 38.344 3.279 1 98.44 154 VAL A C 1
ATOM 1237 O O . VAL A 1 154 ? -32.219 39.031 2.324 1 98.44 154 VAL A O 1
ATOM 1240 N N . ARG A 1 155 ? -31.953 38.781 4.539 1 97.62 155 ARG A N 1
ATOM 1241 C CA . ARG A 1 155 ? -32.5 40.062 4.875 1 97.62 155 ARG A CA 1
ATOM 1242 C C . ARG A 1 155 ? -31.5 41.188 4.613 1 97.62 155 ARG A C 1
ATOM 1244 O O . ARG A 1 155 ? -30.297 41 4.867 1 97.62 155 ARG A O 1
ATOM 1251 N N . LYS A 1 156 ? -32 42.344 4.082 1 96.44 156 LYS A N 1
ATOM 1252 C CA . LYS A 1 156 ? -31.141 43.5 3.984 1 96.44 156 LYS A CA 1
ATOM 1253 C C . LYS A 1 156 ? -30.734 44 5.367 1 96.44 156 LYS A C 1
ATOM 1255 O O . LYS A 1 156 ? -31.5 43.938 6.32 1 96.44 156 LYS A O 1
ATOM 1260 N N . PRO A 1 157 ? -29.578 44.375 5.496 1 96.69 157 PRO A N 1
ATOM 1261 C CA . PRO A 1 157 ? -28.547 44.656 4.5 1 96.69 157 PRO A CA 1
ATOM 1262 C C . PRO A 1 157 ? -27.5 43.562 4.406 1 96.69 157 PRO A C 1
ATOM 1264 O O . PRO A 1 157 ? -26.359 43.812 3.996 1 96.69 157 PRO A O 1
ATOM 1267 N N . LEU A 1 158 ? -27.812 42.344 4.875 1 98 158 LEU A N 1
ATOM 1268 C CA . LEU A 1 158 ? -26.859 41.25 4.871 1 98 158 LEU A CA 1
ATOM 1269 C C . LEU A 1 158 ? -26.438 40.875 3.449 1 98 158 LEU A C 1
ATOM 1271 O O . LEU A 1 158 ? -27.25 40.969 2.521 1 98 158 LEU A O 1
ATOM 1275 N N . LEU A 1 159 ? -25.203 40.531 3.305 1 98 159 LEU A N 1
ATOM 1276 C CA . LEU A 1 159 ? -24.703 39.938 2.072 1 98 159 LEU A CA 1
ATOM 1277 C C . LEU A 1 159 ? -24.578 38.406 2.207 1 98 159 LEU A C 1
ATOM 1279 O O . LEU A 1 159 ? -24.344 37.906 3.305 1 98 159 LEU A O 1
ATOM 1283 N N . ALA A 1 160 ? -24.75 37.688 1.103 1 98.25 160 ALA A N 1
ATOM 1284 C CA . ALA A 1 160 ? -24.5 36.25 1.03 1 98.25 160 ALA A CA 1
ATOM 1285 C C . ALA A 1 160 ? -23.453 35.938 -0.024 1 98.25 160 ALA A C 1
ATOM 1287 O O . ALA A 1 160 ? -23.578 36.344 -1.184 1 98.25 160 ALA A O 1
ATOM 1288 N N . ILE A 1 161 ? -22.391 35.25 0.416 1 98.12 161 ILE A N 1
ATOM 1289 C CA . ILE A 1 161 ? -21.281 34.875 -0.463 1 98.12 161 ILE A CA 1
ATOM 1290 C C . ILE A 1 161 ? -21.203 33.375 -0.598 1 98.12 161 ILE A C 1
ATOM 1292 O O . ILE A 1 161 ? -21.375 32.625 0.382 1 98.12 161 ILE A O 1
ATOM 1296 N N . SER A 1 162 ? -20.938 32.875 -1.797 1 97.88 162 SER A N 1
ATOM 1297 C CA . SER A 1 162 ? -20.75 31.469 -2.064 1 97.88 162 SER A CA 1
ATOM 1298 C C . SER A 1 162 ? -19.703 31.234 -3.141 1 97.88 162 SER A C 1
ATOM 1300 O O . SER A 1 162 ? -18.906 32.125 -3.443 1 97.88 162 SER A O 1
ATOM 1302 N N . ASN A 1 163 ? -19.625 30.016 -3.656 1 97.81 163 ASN A N 1
ATOM 1303 C CA . ASN A 1 163 ? -18.641 29.609 -4.645 1 97.81 163 ASN A CA 1
ATOM 1304 C C . ASN A 1 163 ? -18.906 30.234 -6.008 1 97.81 163 ASN A C 1
ATOM 1306 O O . ASN A 1 163 ? -20.062 30.531 -6.344 1 97.81 163 ASN A O 1
ATOM 1310 N N . GLY A 1 164 ? -17.828 30.406 -6.762 1 98.06 164 GLY A N 1
ATOM 1311 C CA . GLY A 1 164 ? -17.953 30.734 -8.172 1 98.06 164 GLY A CA 1
ATOM 1312 C C . GLY A 1 164 ? -18.266 32.219 -8.406 1 98.06 164 GLY A C 1
ATOM 1313 O O . GLY A 1 164 ? -17.703 33.094 -7.723 1 98.06 164 GLY A O 1
ATOM 1314 N N . GLU A 1 165 ? -19.109 32.438 -9.375 1 97.19 165 GLU A N 1
ATOM 1315 C CA . GLU A 1 165 ? -19.375 33.812 -9.812 1 97.19 165 GLU A CA 1
ATOM 1316 C C . GLU A 1 165 ? -20.781 34.25 -9.406 1 97.19 165 GLU A C 1
ATOM 1318 O O . GLU A 1 165 ? -21.734 33.469 -9.469 1 97.19 165 GLU A O 1
ATOM 1323 N N . LEU A 1 166 ? -20.875 35.5 -8.977 1 97.75 166 LEU A N 1
ATOM 1324 C CA . LEU A 1 166 ? -22.188 36.094 -8.742 1 97.75 166 LEU A CA 1
ATOM 1325 C C . LEU A 1 166 ? -22.844 36.469 -10.062 1 97.75 166 LEU A C 1
ATOM 1327 O O . LEU A 1 166 ? -22.422 37.406 -10.742 1 97.75 166 LEU A O 1
ATOM 1331 N N . VAL A 1 167 ? -23.891 35.844 -10.336 1 97.81 167 VAL A N 1
ATOM 1332 C CA . VAL A 1 167 ? -24.531 36 -11.641 1 97.81 167 VAL A CA 1
ATOM 1333 C C . VAL A 1 167 ? -25.578 37.094 -11.57 1 97.81 167 VAL A C 1
ATOM 1335 O O . VAL A 1 167 ? -25.797 37.812 -12.555 1 97.81 167 VAL A O 1
ATOM 1338 N N . GLU A 1 168 ? -26.266 37.094 -10.5 1 97.69 168 GLU A N 1
ATOM 1339 C CA . GLU A 1 168 ? -27.375 38.031 -10.359 1 97.69 168 GLU A CA 1
ATOM 1340 C C . GLU A 1 168 ? -27.656 38.344 -8.891 1 97.69 168 GLU A C 1
ATOM 1342 O O . GLU A 1 168 ? -27.422 37.5 -8.023 1 97.69 168 GLU A O 1
ATOM 1347 N N . THR A 1 169 ? -27.984 39.562 -8.641 1 98.12 169 THR A N 1
ATOM 1348 C CA . THR A 1 169 ? -28.578 39.969 -7.367 1 98.12 169 THR A CA 1
ATOM 1349 C C . THR A 1 169 ? -29.969 40.562 -7.578 1 98.12 169 THR A C 1
ATOM 1351 O O . THR A 1 169 ? -30.141 41.5 -8.352 1 98.12 169 THR A O 1
ATOM 1354 N N . LYS A 1 170 ? -30.922 40.031 -6.824 1 98.25 170 LYS A N 1
ATOM 1355 C CA . LYS A 1 170 ? -32.312 40.469 -6.984 1 98.25 170 LYS A CA 1
ATOM 1356 C C . LYS A 1 170 ? -32.812 41.125 -5.711 1 98.25 170 LYS A C 1
ATOM 1358 O O . LYS A 1 170 ? -32.688 40.562 -4.621 1 98.25 170 LYS A O 1
ATOM 1363 N N . ASP A 1 171 ? -33.438 42.281 -5.918 1 97.56 171 ASP A N 1
ATOM 1364 C CA . ASP A 1 171 ? -34.062 43 -4.812 1 97.56 171 ASP A CA 1
ATOM 1365 C C . ASP A 1 171 ? -35.5 42.531 -4.605 1 97.56 171 ASP A C 1
ATOM 1367 O O . ASP A 1 171 ? -36.344 42.656 -5.504 1 97.56 171 ASP A O 1
ATOM 1371 N N . LEU A 1 172 ? -35.75 42.094 -3.404 1 97.44 172 LEU A N 1
ATOM 1372 C CA . LEU A 1 172 ? -37.094 41.562 -3.088 1 97.44 172 LEU A CA 1
ATOM 1373 C C . LEU A 1 172 ? -37.656 42.281 -1.876 1 97.44 172 LEU A C 1
ATOM 1375 O O . LEU A 1 172 ? -38.156 41.625 -0.949 1 97.44 172 LEU A O 1
ATOM 1379 N N . GLY A 1 173 ? -37.531 43.562 -1.816 1 97.06 173 GLY A N 1
ATOM 1380 C CA . GLY A 1 173 ? -38 44.312 -0.674 1 97.06 173 GLY A CA 1
ATOM 1381 C C . GLY A 1 173 ? -37.062 44.25 0.518 1 97.06 173 GLY A C 1
ATOM 1382 O O . GLY A 1 173 ? -35.906 44.656 0.428 1 97.06 173 GLY A O 1
ATOM 1383 N N . ASP A 1 174 ? -37.594 43.531 1.46 1 96.94 174 ASP A N 1
ATOM 1384 C CA . ASP A 1 174 ? -36.812 43.406 2.678 1 96.94 174 ASP A CA 1
ATOM 1385 C C . ASP A 1 174 ? -35.719 42.344 2.521 1 96.94 174 ASP A C 1
ATOM 1387 O O . ASP A 1 174 ? -34.812 42.219 3.365 1 96.94 174 ASP A O 1
ATOM 1391 N N . TRP A 1 175 ? -35.781 41.656 1.421 1 98 175 TRP A N 1
ATOM 1392 C CA . TRP A 1 175 ? -34.875 40.562 1.149 1 98 175 TRP A CA 1
ATOM 1393 C C . TRP A 1 175 ? -34.062 40.812 -0.106 1 98 175 TRP A C 1
ATOM 1395 O O . TRP A 1 175 ? -34.469 41.594 -0.977 1 98 175 TRP A O 1
ATOM 1405 N N . THR A 1 176 ? -32.906 40.312 -0.134 1 98.38 176 THR A N 1
ATOM 1406 C CA . THR A 1 176 ? -32.094 40.25 -1.336 1 98.38 176 THR A CA 1
ATOM 1407 C C . THR A 1 176 ? -31.766 38.781 -1.693 1 98.38 176 THR A C 1
ATOM 1409 O O . THR A 1 176 ? -31.438 37.969 -0.818 1 98.38 176 THR A O 1
ATOM 1412 N N . GLU A 1 177 ? -31.906 38.406 -2.895 1 98.5 177 GLU A N 1
ATOM 1413 C CA . GLU A 1 177 ? -31.516 37.094 -3.383 1 98.5 177 GLU A CA 1
ATOM 1414 C C . GLU A 1 177 ? -30.219 37.156 -4.172 1 98.5 177 GLU A C 1
ATOM 1416 O O . GLU A 1 177 ? -30.094 37.938 -5.113 1 98.5 177 GLU A O 1
ATOM 1421 N N . TYR A 1 178 ? -29.266 36.438 -3.801 1 98.69 178 TYR A N 1
ATOM 1422 C CA . TYR A 1 178 ? -28 36.312 -4.5 1 98.69 178 TYR A CA 1
ATOM 1423 C C . TYR A 1 178 ? -27.938 35 -5.277 1 98.69 178 TYR A C 1
ATOM 1425 O O . TYR A 1 178 ? -28.266 33.938 -4.746 1 98.69 178 TYR A O 1
ATOM 1433 N N . HIS A 1 179 ? -27.547 35.062 -6.543 1 98.69 179 HIS A N 1
ATOM 1434 C CA . HIS A 1 179 ? -27.438 33.906 -7.426 1 98.69 179 HIS A CA 1
ATOM 1435 C C . HIS A 1 179 ? -25.969 33.625 -7.762 1 98.69 179 HIS A C 1
ATOM 1437 O O . HIS A 1 179 ? -25.344 34.375 -8.516 1 98.69 179 HIS A O 1
ATOM 1443 N N . TRP A 1 180 ? -25.375 32.531 -7.195 1 98.62 180 TRP A N 1
ATOM 1444 C CA . TRP A 1 180 ? -23.984 32.125 -7.398 1 98.62 180 TRP A CA 1
ATOM 1445 C C . TRP A 1 180 ? -23.906 30.844 -8.234 1 98.62 180 TRP A C 1
ATOM 1447 O O . TRP A 1 180 ? -24.703 29.922 -8.047 1 98.62 180 TRP A O 1
ATOM 1457 N N . VAL A 1 181 ? -22.906 30.797 -9.18 1 98.31 181 VAL A N 1
ATOM 1458 C CA . VAL A 1 181 ? -22.75 29.625 -10.039 1 98.31 181 VAL A CA 1
ATOM 1459 C C . VAL A 1 181 ? -21.297 29.172 -10.008 1 98.31 181 VAL A C 1
ATOM 1461 O O . VAL A 1 181 ? -20.375 29.969 -10.242 1 98.31 181 VAL A O 1
ATOM 1464 N N . MET A 1 182 ? -21.031 27.938 -9.68 1 98.06 182 MET A N 1
ATOM 1465 C CA . MET A 1 182 ? -19.75 27.234 -9.797 1 98.06 182 MET A CA 1
ATOM 1466 C C . MET A 1 182 ? -19.844 26.062 -10.766 1 98.06 182 MET A C 1
ATOM 1468 O O . MET A 1 182 ? -20.188 24.953 -10.367 1 98.06 182 MET A O 1
ATOM 1472 N N . ASP A 1 183 ? -19.391 26.219 -11.977 1 96.06 183 ASP A N 1
ATOM 1473 C CA . ASP A 1 183 ? -19.547 25.234 -13.031 1 96.06 183 ASP A CA 1
ATOM 1474 C C . ASP A 1 183 ? -18.469 24.156 -12.953 1 96.06 183 ASP A C 1
ATOM 1476 O O . ASP A 1 183 ? -18.625 23.062 -13.492 1 96.06 183 ASP A O 1
ATOM 1480 N N . PHE A 1 184 ? -17.438 24.422 -12.273 1 97.06 184 PHE A N 1
ATOM 1481 C CA . PHE A 1 184 ? -16.359 23.453 -12.109 1 97.06 184 PHE A CA 1
ATOM 1482 C C . PHE A 1 184 ? -16.719 22.391 -11.086 1 97.06 184 PHE A C 1
ATOM 1484 O O . PHE A 1 184 ? -17.188 22.719 -9.992 1 97.06 184 PHE A O 1
ATOM 1491 N N . PRO A 1 185 ? -16.609 21.078 -11.445 1 96.69 185 PRO A N 1
ATOM 1492 C CA . PRO A 1 185 ? -16.938 20.031 -10.484 1 96.69 185 PRO A CA 1
ATOM 1493 C C . PRO A 1 185 ? -16.094 20.094 -9.219 1 96.69 185 PRO A C 1
ATOM 1495 O O . PRO A 1 185 ? -14.867 20.203 -9.297 1 96.69 185 PRO A O 1
ATOM 1498 N N . HIS A 1 186 ? -16.703 20.078 -8.086 1 97.19 186 HIS A N 1
ATOM 1499 C CA . HIS A 1 186 ? -16.031 20.078 -6.793 1 97.19 186 HIS A CA 1
ATOM 1500 C C . HIS A 1 186 ? -16.812 19.266 -5.766 1 97.19 186 HIS A C 1
ATOM 1502 O O . HIS A 1 186 ? -17.984 18.953 -5.973 1 97.19 186 HIS A O 1
ATOM 1508 N N . SER A 1 187 ? -16.156 18.859 -4.746 1 97.12 187 SER A N 1
ATOM 1509 C CA . SER A 1 187 ? -16.766 18.062 -3.691 1 97.12 187 SER A CA 1
ATOM 1510 C C . SER A 1 187 ? -17.828 18.859 -2.93 1 97.12 187 SER A C 1
ATOM 1512 O O . SER A 1 187 ? -17.703 20.078 -2.789 1 97.12 187 SER A O 1
ATOM 1514 N N . PHE A 1 188 ? -18.766 18.156 -2.32 1 96.88 188 PHE A N 1
ATOM 1515 C CA . PHE A 1 188 ? -19.828 18.828 -1.588 1 96.88 188 PHE A CA 1
ATOM 1516 C C . PHE A 1 188 ? -19.281 19.578 -0.386 1 96.88 188 PHE A C 1
ATOM 1518 O O . PHE A 1 188 ? -19.797 20.641 -0.011 1 96.88 188 PHE A O 1
ATOM 1525 N N . TYR A 1 189 ? -18.188 19.047 0.219 1 96.38 189 TYR A N 1
ATOM 1526 C CA . TYR A 1 189 ? -17.672 19.719 1.403 1 96.38 189 TYR A CA 1
ATOM 1527 C C . TYR A 1 189 ? -17.031 21.047 1.039 1 96.38 189 TYR A C 1
ATOM 1529 O O . TYR A 1 189 ? -16.781 21.891 1.913 1 96.38 189 TYR A O 1
ATOM 1537 N N . LEU A 1 190 ? -16.859 21.328 -0.22 1 97.38 190 LEU A N 1
ATOM 1538 C CA . LEU A 1 190 ? -16.297 22.578 -0.706 1 97.38 190 LEU A CA 1
ATOM 1539 C C . LEU A 1 190 ? -17.391 23.562 -1.072 1 97.38 190 LEU A C 1
ATOM 1541 O O . LEU A 1 190 ? -17.109 24.656 -1.583 1 97.38 190 LEU A O 1
ATOM 1545 N N . THR A 1 191 ? -18.641 23.297 -0.793 1 96.5 191 THR A N 1
ATOM 1546 C CA . THR A 1 191 ? -19.75 24.234 -0.991 1 96.5 191 THR A CA 1
ATOM 1547 C C . THR A 1 191 ? -19.844 25.203 0.179 1 96.5 191 THR A C 1
ATOM 1549 O O . THR A 1 191 ? -20.078 24.797 1.318 1 96.5 191 THR A O 1
ATOM 1552 N N . SER A 1 192 ? -19.766 26.469 -0.16 1 95.56 192 SER A N 1
ATOM 1553 C CA . SER A 1 192 ? -19.641 27.469 0.887 1 95.56 192 SER A CA 1
ATOM 1554 C C . SER A 1 192 ? -20.891 28.328 0.99 1 95.56 192 SER A C 1
ATOM 1556 O O . SER A 1 192 ? -21.609 28.516 0.004 1 95.56 192 SER A O 1
ATOM 1558 N N . ILE A 1 193 ? -21.141 28.828 2.203 1 96.19 193 ILE A N 1
ATOM 1559 C CA . ILE A 1 193 ? -22.109 29.906 2.414 1 96.19 193 ILE A CA 1
ATOM 1560 C C . ILE A 1 193 ? -21.672 30.781 3.586 1 96.19 193 ILE A C 1
ATOM 1562 O O . ILE A 1 193 ? -21.297 30.266 4.648 1 96.19 193 ILE A O 1
ATOM 1566 N N . ALA A 1 194 ? -21.594 32 3.4 1 97.31 194 ALA A N 1
ATOM 1567 C CA . ALA A 1 194 ? -21.328 33 4.434 1 97.31 194 ALA A CA 1
ATOM 1568 C C . ALA A 1 194 ? -22.328 34.156 4.336 1 97.31 194 ALA A C 1
ATOM 1570 O O . ALA A 1 194 ? -22.547 34.719 3.252 1 97.31 194 ALA A O 1
ATOM 1571 N N . VAL A 1 195 ? -22.984 34.5 5.395 1 97.75 195 VAL A N 1
ATOM 1572 C CA . VAL A 1 195 ? -23.969 35.594 5.438 1 97.75 195 VAL A CA 1
ATOM 1573 C C . VAL A 1 195 ? -23.625 36.531 6.586 1 97.75 195 VAL A C 1
ATOM 1575 O O . VAL A 1 195 ? -23.484 36.125 7.734 1 97.75 195 VAL A O 1
ATOM 1578 N N . ALA A 1 196 ? -23.453 37.781 6.328 1 98.12 196 ALA A N 1
ATOM 1579 C CA . ALA A 1 196 ? -23.234 38.812 7.336 1 98.12 196 ALA A CA 1
ATOM 1580 C C . ALA A 1 196 ? -23.25 40.219 6.711 1 98.12 196 ALA A C 1
ATOM 1582 O O . ALA A 1 196 ? -23.5 40.344 5.512 1 98.12 196 ALA A O 1
ATOM 1583 N N . GLU A 1 197 ? -23.141 41.219 7.523 1 97.69 197 GLU A N 1
ATOM 1584 C CA . GLU A 1 197 ? -22.828 42.562 7.02 1 97.69 197 GLU A CA 1
ATOM 1585 C C . GLU A 1 197 ? -21.328 42.719 6.754 1 97.69 197 GLU A C 1
ATOM 1587 O O . GLU A 1 197 ? -20.516 42.625 7.672 1 97.69 197 GLU A O 1
ATOM 1592 N N . PHE A 1 198 ? -21 42.938 5.473 1 98.12 198 PHE A N 1
ATOM 1593 C CA . PHE A 1 198 ? -19.594 42.969 5.098 1 98.12 198 PHE A CA 1
ATOM 1594 C C . PHE A 1 198 ? -19.25 44.312 4.449 1 98.12 198 PHE A C 1
ATOM 1596 O O . PHE A 1 198 ? -20.094 44.938 3.832 1 98.12 198 PHE A O 1
ATOM 1603 N N . SER A 1 199 ? -18.047 44.75 4.66 1 98 199 SER A N 1
ATOM 1604 C CA . SER A 1 199 ? -17.375 45.656 3.748 1 98 199 SER A CA 1
ATOM 1605 C C . SER A 1 199 ? -16.562 44.906 2.703 1 98 199 SER A C 1
ATOM 1607 O O . SER A 1 199 ? -15.852 43.938 3.033 1 98 199 SER A O 1
ATOM 1609 N N . VAL A 1 200 ? -16.703 45.312 1.47 1 97.69 200 VAL A N 1
ATOM 1610 C CA . VAL A 1 200 ? -16.109 44.531 0.388 1 97.69 200 VAL A CA 1
ATOM 1611 C C . VAL A 1 200 ? -15 45.344 -0.285 1 97.69 200 VAL A C 1
ATOM 1613 O O . VAL A 1 200 ? -15.188 46.531 -0.593 1 97.69 200 VAL A O 1
ATOM 1616 N N . PHE A 1 201 ? -13.836 44.75 -0.399 1 98.06 201 PHE A N 1
ATOM 1617 C CA . PHE A 1 201 ? -12.719 45.312 -1.164 1 98.06 201 PHE A CA 1
ATOM 1618 C C . PHE A 1 201 ? -12.391 44.406 -2.357 1 98.06 201 PHE A C 1
ATOM 1620 O O . PHE A 1 201 ? -12.508 43.188 -2.275 1 98.06 201 PHE A O 1
ATOM 1627 N N . ARG A 1 202 ? -12.047 45.031 -3.496 1 96.81 202 ARG A N 1
ATOM 1628 C CA . ARG A 1 202 ? -11.773 44.25 -4.707 1 96.81 202 ARG A CA 1
ATOM 1629 C C . ARG A 1 202 ? -10.469 44.719 -5.363 1 96.81 202 ARG A C 1
ATOM 1631 O O . ARG A 1 202 ? -10.102 45.875 -5.266 1 96.81 202 ARG A O 1
ATOM 1638 N N . GLU A 1 203 ? -9.766 43.812 -5.895 1 96.5 203 GLU A N 1
ATOM 1639 C CA . GLU A 1 203 ? -8.617 44.062 -6.766 1 96.5 203 GLU A CA 1
ATOM 1640 C C . GLU A 1 203 ? -8.461 42.938 -7.805 1 96.5 203 GLU A C 1
ATOM 1642 O O . GLU A 1 203 ? -9.281 42.031 -7.863 1 96.5 203 GLU A O 1
ATOM 1647 N N . GLN A 1 204 ? -7.586 43.125 -8.75 1 95.19 204 GLN A N 1
ATOM 1648 C CA . GLN A 1 204 ? -7.375 42.156 -9.812 1 95.19 204 GLN A CA 1
ATOM 1649 C C . GLN A 1 204 ? -5.914 41.719 -9.883 1 95.19 204 GLN A C 1
ATOM 1651 O O . GLN A 1 204 ? -5.012 42.5 -9.633 1 95.19 204 GLN A O 1
ATOM 1656 N N . VAL A 1 205 ? -5.754 40.531 -10.172 1 94.5 205 VAL A N 1
ATOM 1657 C CA . VAL A 1 205 ? -4.422 40 -10.414 1 94.5 205 VAL A CA 1
ATOM 1658 C C . VAL A 1 205 ? -4.48 38.969 -11.539 1 94.5 205 VAL A C 1
ATOM 1660 O O . VAL A 1 205 ? -5.207 37.969 -11.445 1 94.5 205 VAL A O 1
ATOM 1663 N N . ASP A 1 206 ? -3.754 39.188 -12.664 1 92.56 206 ASP A N 1
ATOM 1664 C CA . ASP A 1 206 ? -3.635 38.25 -13.781 1 92.56 206 ASP A CA 1
ATOM 1665 C C . ASP A 1 206 ? -5.008 37.781 -14.266 1 92.56 206 ASP A C 1
ATOM 1667 O O . ASP A 1 206 ? -5.234 36.594 -14.477 1 92.56 206 ASP A O 1
ATOM 1671 N N . GLY A 1 207 ? -5.953 38.594 -14.25 1 93.75 207 GLY A N 1
ATOM 1672 C CA . GLY A 1 207 ? -7.273 38.281 -14.781 1 93.75 207 GLY A CA 1
ATOM 1673 C C . GLY A 1 207 ? -8.211 37.688 -13.75 1 93.75 207 GLY A C 1
ATOM 1674 O O . GLY A 1 207 ? -9.359 37.375 -14.055 1 93.75 207 GLY A O 1
ATOM 1675 N N . VAL A 1 208 ? -7.746 37.469 -12.508 1 97.06 208 VAL A N 1
ATOM 1676 C CA . VAL A 1 208 ? -8.562 36.938 -11.43 1 97.06 208 VAL A CA 1
ATOM 1677 C C . VAL A 1 208 ? -9.133 38.062 -10.578 1 97.06 208 VAL A C 1
ATOM 1679 O O . VAL A 1 208 ? -8.398 38.969 -10.172 1 97.06 208 VAL A O 1
ATOM 1682 N N . ASN A 1 209 ? -10.391 38.062 -10.344 1 97.31 209 ASN A N 1
ATOM 1683 C CA . ASN A 1 209 ? -11.008 39.031 -9.43 1 97.31 209 ASN A CA 1
ATOM 1684 C C . ASN A 1 209 ? -10.797 38.625 -7.973 1 97.31 209 ASN A C 1
ATOM 1686 O O . ASN A 1 209 ? -11.414 37.656 -7.5 1 97.31 209 ASN A O 1
ATOM 1690 N N . LEU A 1 210 ? -9.992 39.344 -7.266 1 98.12 210 LEU A N 1
ATOM 1691 C CA . LEU A 1 210 ? -9.82 39.094 -5.836 1 98.12 210 LEU A CA 1
ATOM 1692 C C . LEU A 1 210 ? -10.82 39.906 -5.023 1 98.12 210 LEU A C 1
ATOM 1694 O O . LEU A 1 210 ? -10.953 41.125 -5.23 1 98.12 210 LEU A O 1
ATOM 1698 N N . GLU A 1 211 ? -11.492 39.25 -4.168 1 98.25 211 GLU A N 1
ATOM 1699 C CA . GLU A 1 211 ? -12.477 39.906 -3.311 1 98.25 211 GLU A CA 1
ATOM 1700 C C . GLU A 1 211 ? -12.172 39.656 -1.835 1 98.25 211 GLU A C 1
ATOM 1702 O O . GLU A 1 211 ? -11.836 38.531 -1.447 1 98.25 211 GLU A O 1
ATOM 1707 N N . TYR A 1 212 ? -12.203 40.719 -1.034 1 98.38 212 TYR A N 1
ATOM 1708 C CA . TYR A 1 212 ? -12.016 40.625 0.409 1 98.38 212 TYR A CA 1
ATOM 1709 C C . TYR A 1 212 ? -13.266 41.094 1.154 1 98.38 212 TYR A C 1
ATOM 1711 O O . TYR A 1 212 ? -13.703 42.25 0.99 1 98.38 212 TYR A O 1
ATOM 1719 N N . TYR A 1 213 ? -13.844 40.219 1.886 1 98.31 213 TYR A N 1
ATOM 1720 C CA . TYR A 1 213 ? -15.016 40.5 2.693 1 98.31 213 TYR A CA 1
ATOM 1721 C C . TYR A 1 213 ? -14.656 40.594 4.172 1 98.31 213 TYR A C 1
ATOM 1723 O O . TYR A 1 213 ? -14.312 39.594 4.801 1 98.31 213 TYR A O 1
ATOM 1731 N N . LEU A 1 214 ? -14.695 41.781 4.719 1 98.06 214 LEU A N 1
ATOM 1732 C CA . LEU A 1 214 ? -14.453 42 6.137 1 98.06 214 LEU A CA 1
ATOM 1733 C C . LEU A 1 214 ? -15.742 42.375 6.859 1 98.06 214 LEU A C 1
ATOM 1735 O O . LEU A 1 214 ? -16.594 43.094 6.316 1 98.06 214 LEU A O 1
ATOM 1739 N N . PRO A 1 215 ? -15.906 41.844 8.039 1 96.75 215 PRO A N 1
ATOM 1740 C CA . PRO A 1 215 ? -17.062 42.344 8.797 1 96.75 215 PRO A CA 1
ATOM 1741 C C . PRO A 1 215 ? -17.141 43.875 8.836 1 96.75 215 PRO A C 1
ATOM 1743 O O . PRO A 1 215 ? -16.109 44.531 8.953 1 96.75 215 PRO A O 1
ATOM 1746 N N . LYS A 1 216 ? -18.344 44.438 8.828 1 96.19 216 LYS A N 1
ATOM 1747 C CA . LYS A 1 216 ? -18.531 45.875 8.852 1 96.19 216 LYS A CA 1
ATOM 1748 C C . LYS A 1 216 ? -17.922 46.5 10.109 1 96.19 216 LYS A C 1
ATOM 1750 O O . LYS A 1 216 ? -18.062 45.938 11.203 1 96.19 216 LYS A O 1
ATOM 1755 N N . GLY A 1 217 ? -17.219 47.562 9.922 1 95.19 217 GLY A N 1
ATOM 1756 C CA . GLY A 1 217 ? -16.688 48.281 11.078 1 95.19 217 GLY A CA 1
ATOM 1757 C C . GLY A 1 217 ? -15.195 48.062 11.273 1 95.19 217 GLY A C 1
ATOM 1758 O O . GLY A 1 217 ? -14.578 48.75 12.094 1 95.19 217 GLY A O 1
ATOM 1759 N N . ILE A 1 218 ? -14.602 47.125 10.516 1 96.31 218 ILE A N 1
ATOM 1760 C CA . ILE A 1 218 ? -13.18 46.906 10.711 1 96.31 218 ILE A CA 1
ATOM 1761 C C . ILE A 1 218 ? -12.438 47.062 9.383 1 96.31 218 ILE A C 1
ATOM 1763 O O . ILE A 1 218 ? -11.477 46.375 9.102 1 96.31 218 ILE A O 1
ATOM 1767 N N . GLU A 1 219 ? -12.859 47.969 8.547 1 96.25 219 GLU A N 1
ATOM 1768 C CA . GLU A 1 219 ? -12.328 48.188 7.211 1 96.25 219 GLU A CA 1
ATOM 1769 C C . GLU A 1 219 ? -10.852 48.594 7.27 1 96.25 219 GLU A C 1
ATOM 1771 O O . GLU A 1 219 ? -10.094 48.281 6.348 1 96.25 219 GLU A O 1
ATOM 1776 N N . GLU A 1 220 ? -10.492 49.188 8.328 1 96.62 220 GLU A N 1
ATOM 1777 C CA . GLU A 1 220 ? -9.125 49.688 8.461 1 96.62 220 GLU A CA 1
ATOM 1778 C C . GLU A 1 220 ? -8.117 48.562 8.5 1 96.62 220 GLU A C 1
ATOM 1780 O O . GLU A 1 220 ? -6.922 48.781 8.289 1 96.62 220 GLU A O 1
ATOM 1785 N N . TYR A 1 221 ? -8.539 47.312 8.703 1 97.38 221 TYR A N 1
ATOM 1786 C CA . TYR A 1 221 ? -7.641 46.188 8.828 1 97.38 221 TYR A CA 1
ATOM 1787 C C . TYR A 1 221 ? -7.543 45.406 7.52 1 97.38 221 TYR A C 1
ATOM 1789 O O . TYR A 1 221 ? -6.957 44.344 7.469 1 97.38 221 TYR A O 1
ATOM 1797 N N . ALA A 1 222 ? -8.055 45.938 6.398 1 97.12 222 ALA A N 1
ATOM 1798 C CA . ALA A 1 222 ? -8.031 45.281 5.098 1 97.12 222 ALA A CA 1
ATOM 1799 C C . ALA A 1 222 ? -6.609 44.906 4.684 1 97.12 222 ALA A C 1
ATOM 1801 O O . ALA A 1 222 ? -6.391 43.906 3.994 1 97.12 222 ALA A O 1
ATOM 1802 N N . TRP A 1 223 ? -5.668 45.688 5.211 1 96.69 223 TRP A N 1
ATOM 1803 C CA . TRP A 1 223 ? -4.27 45.5 4.852 1 96.69 223 TRP A CA 1
ATOM 1804 C C . TRP A 1 223 ? -3.771 44.125 5.332 1 96.69 223 TRP A C 1
ATOM 1806 O O . TRP A 1 223 ? -2.764 43.625 4.836 1 96.69 223 TRP A O 1
ATOM 1816 N N . ASN A 1 224 ? -4.406 43.469 6.324 1 97.81 224 ASN A N 1
ATOM 1817 C CA . ASN A 1 224 ? -4.023 42.156 6.82 1 97.81 224 ASN A CA 1
ATOM 1818 C C . ASN A 1 224 ? -4.129 41.094 5.734 1 97.81 224 ASN A C 1
ATOM 1820 O O . ASN A 1 224 ? -3.537 40.031 5.848 1 97.81 224 ASN A O 1
ATOM 1824 N N . LEU A 1 225 ? -4.859 41.375 4.605 1 97.69 225 LEU A N 1
ATOM 1825 C CA . LEU A 1 225 ? -5.113 40.375 3.566 1 97.69 225 LEU A CA 1
ATOM 1826 C C . LEU A 1 225 ? -4.301 40.688 2.312 1 97.69 225 LEU A C 1
ATOM 1828 O O . LEU A 1 225 ? -4.434 40 1.301 1 97.69 225 LEU A O 1
ATOM 1832 N N . GLU A 1 226 ? -3.439 41.625 2.352 1 95.5 226 GLU A N 1
ATOM 1833 C CA . GLU A 1 226 ? -2.756 42.156 1.179 1 95.5 226 GLU A CA 1
ATOM 1834 C C . GLU A 1 226 ? -1.813 41.125 0.569 1 95.5 226 GLU A C 1
ATOM 1836 O O . GLU A 1 226 ? -1.506 41.188 -0.623 1 95.5 226 GLU A O 1
ATOM 1841 N N . SER A 1 227 ? -1.355 40.125 1.341 1 97.25 227 SER A N 1
ATOM 1842 C CA . SER A 1 227 ? -0.406 39.156 0.848 1 97.25 227 SER A CA 1
ATOM 1843 C C . SER A 1 227 ? -1.067 38.188 -0.141 1 97.25 227 SER A C 1
ATOM 1845 O O . SER A 1 227 ? -0.383 37.469 -0.866 1 97.25 227 SER A O 1
ATOM 1847 N N . THR A 1 228 ? -2.395 38.156 -0.215 1 98 228 THR A N 1
ATOM 1848 C CA . THR A 1 228 ? -3.145 37.25 -1.086 1 98 228 THR A CA 1
ATOM 1849 C C . THR A 1 228 ? -2.674 37.375 -2.531 1 98 228 THR A C 1
ATOM 1851 O O . THR A 1 228 ? -2.443 36.375 -3.209 1 98 228 THR A O 1
ATOM 1854 N N . LYS A 1 229 ? -2.527 38.625 -2.951 1 97.81 229 LYS A N 1
ATOM 1855 C CA . LYS A 1 229 ? -2.127 38.906 -4.328 1 97.81 229 LYS A CA 1
ATOM 1856 C C . LYS A 1 229 ? -0.738 38.344 -4.617 1 97.81 229 LYS A C 1
ATOM 1858 O O . LYS A 1 229 ? -0.54 37.656 -5.613 1 97.81 229 LYS A O 1
ATOM 1863 N N . ARG A 1 230 ? 0.223 38.562 -3.758 1 97.69 230 ARG A N 1
ATOM 1864 C CA . ARG A 1 230 ? 1.589 38.062 -3.936 1 97.69 230 ARG A CA 1
ATOM 1865 C C . ARG A 1 230 ? 1.645 36.562 -3.898 1 97.69 230 ARG A C 1
ATOM 1867 O O . ARG A 1 230 ? 2.375 35.938 -4.676 1 97.69 230 ARG A O 1
ATOM 1874 N N . ALA A 1 231 ? 0.885 35.969 -3.008 1 98.25 231 ALA A N 1
ATOM 1875 C CA . ALA A 1 231 ? 0.856 34.531 -2.896 1 98.25 231 ALA A CA 1
ATOM 1876 C C . ALA A 1 231 ? 0.277 33.875 -4.156 1 98.25 231 ALA A C 1
ATOM 1878 O O . ALA A 1 231 ? 0.782 32.875 -4.633 1 98.25 231 ALA A O 1
ATOM 1879 N N . MET A 1 232 ? -0.803 34.469 -4.703 1 98.31 232 MET A N 1
ATOM 1880 C CA . MET A 1 232 ? -1.428 33.938 -5.91 1 98.31 232 MET A CA 1
ATOM 1881 C C . MET A 1 232 ? -0.449 33.969 -7.082 1 98.31 232 MET A C 1
ATOM 1883 O O . MET A 1 232 ? -0.329 32.969 -7.809 1 98.31 232 MET A O 1
ATOM 1887 N N . GLU A 1 233 ? 0.245 35.094 -7.242 1 98.06 233 GLU A N 1
ATOM 1888 C CA . GLU A 1 233 ? 1.241 35.188 -8.305 1 98.06 233 GLU A CA 1
ATOM 1889 C C . GLU A 1 233 ? 2.348 34.156 -8.133 1 98.06 233 GLU A C 1
ATOM 1891 O O . GLU A 1 233 ? 2.758 33.531 -9.102 1 98.06 233 GLU A O 1
ATOM 1896 N N . PHE A 1 234 ? 2.746 34 -6.934 1 98.25 234 PHE A N 1
ATOM 1897 C CA . PHE A 1 234 ? 3.834 33.062 -6.648 1 98.25 234 PHE A CA 1
ATOM 1898 C C . PHE A 1 234 ? 3.402 31.625 -6.914 1 98.25 234 PHE A C 1
ATOM 1900 O O . PHE A 1 234 ? 4.121 30.875 -7.57 1 98.25 234 PHE A O 1
ATOM 1907 N N . PHE A 1 235 ? 2.262 31.203 -6.352 1 98.5 235 PHE A N 1
ATOM 1908 C CA . PHE A 1 235 ? 1.814 29.828 -6.504 1 98.5 235 PHE A CA 1
ATOM 1909 C C . PHE A 1 235 ? 1.562 29.5 -7.969 1 98.5 235 PHE A C 1
ATOM 1911 O O . PHE A 1 235 ? 1.884 28.406 -8.43 1 98.5 235 PHE A O 1
ATOM 1918 N N . SER A 1 236 ? 0.98 30.453 -8.719 1 98.31 236 SER A N 1
ATOM 1919 C CA . SER A 1 236 ? 0.792 30.266 -10.148 1 98.31 236 SER A CA 1
ATOM 1920 C C . SER A 1 236 ? 2.125 30.047 -10.859 1 98.31 236 SER A C 1
ATOM 1922 O O . SER A 1 236 ? 2.254 29.125 -11.68 1 98.31 236 SER A O 1
ATOM 1924 N N . SER A 1 237 ? 3.031 30.828 -10.5 1 97.88 237 SER A N 1
ATOM 1925 C CA . SER A 1 237 ? 4.348 30.734 -11.125 1 97.88 237 SER A CA 1
ATOM 1926 C C . SER A 1 237 ? 5.07 29.469 -10.703 1 97.88 237 SER A C 1
ATOM 1928 O O . SER A 1 237 ? 5.641 28.766 -11.539 1 97.88 237 SER A O 1
ATOM 1930 N N . TYR A 1 238 ? 5.078 29.203 -9.445 1 98.38 238 TYR A N 1
ATOM 1931 C CA . TYR A 1 238 ? 5.832 28.062 -8.906 1 98.38 238 TYR A CA 1
ATOM 1932 C C . TYR A 1 238 ? 5.301 26.75 -9.461 1 98.38 238 TYR A C 1
ATOM 1934 O O . TYR A 1 238 ? 6.078 25.859 -9.812 1 98.38 238 TYR A O 1
ATOM 1942 N N . THR A 1 239 ? 3.982 26.578 -9.539 1 98.38 239 THR A N 1
ATOM 1943 C CA . THR A 1 239 ? 3.373 25.344 -9.992 1 98.38 239 THR A CA 1
ATOM 1944 C C . THR A 1 239 ? 3.377 25.25 -11.516 1 98.38 239 THR A C 1
ATOM 1946 O O . THR A 1 239 ? 3.248 24.172 -12.078 1 98.38 239 THR A O 1
ATOM 1949 N N . GLY A 1 240 ? 3.43 26.391 -12.141 1 98.25 240 GLY A N 1
ATOM 1950 C CA . GLY A 1 240 ? 3.277 26.453 -13.586 1 98.25 240 GLY A CA 1
ATOM 1951 C C . GLY A 1 240 ? 1.836 26.312 -14.039 1 98.25 240 GLY A C 1
ATOM 1952 O O . GLY A 1 240 ? 1.565 26.172 -15.234 1 98.25 240 GLY A O 1
ATOM 1953 N N . VAL A 1 241 ? 0.953 26.281 -13.102 1 98.5 241 VAL A N 1
ATOM 1954 C CA . VAL A 1 241 ? -0.482 26.234 -13.352 1 98.5 241 VAL A CA 1
ATOM 1955 C C . VAL A 1 241 ? -1.152 27.484 -12.789 1 98.5 241 VAL A C 1
ATOM 1957 O O . VAL A 1 241 ? -1.286 27.625 -11.578 1 98.5 241 VAL A O 1
ATOM 1960 N N . ARG A 1 242 ? -1.619 28.312 -13.641 1 97.56 242 ARG A N 1
ATOM 1961 C CA . ARG A 1 242 ? -2.268 29.547 -13.219 1 97.56 242 ARG A CA 1
ATOM 1962 C C . ARG A 1 242 ? -3.533 29.266 -12.422 1 97.56 242 ARG A C 1
ATOM 1964 O O . ARG A 1 242 ? -4.172 28.219 -12.617 1 97.56 242 ARG A O 1
ATOM 1971 N N . TYR A 1 243 ? -3.842 30.188 -11.438 1 97.5 243 TYR A N 1
ATOM 1972 C CA . TYR A 1 243 ? -5.117 30.062 -10.734 1 97.5 243 TYR A CA 1
ATOM 1973 C C . TYR A 1 243 ? -6.258 29.812 -11.719 1 97.5 243 TYR A C 1
ATOM 1975 O O . TYR A 1 243 ? -6.469 30.609 -12.641 1 97.5 243 TYR A O 1
ATOM 1983 N N . PRO A 1 244 ? -6.969 28.75 -11.578 1 91.19 244 PRO A N 1
ATOM 1984 C CA . PRO A 1 244 ? -7.801 28.25 -12.68 1 91.19 244 PRO A CA 1
ATOM 1985 C C . PRO A 1 244 ? -9.195 28.891 -12.695 1 91.19 244 PRO A C 1
ATOM 1987 O O . PRO A 1 244 ? -9.969 28.641 -13.617 1 91.19 244 PRO A O 1
ATOM 1990 N N . PHE A 1 245 ? -9.57 29.703 -11.727 1 95.69 245 PHE A N 1
ATOM 1991 C CA . PHE A 1 245 ? -10.938 30.203 -11.641 1 95.69 245 PHE A CA 1
ATOM 1992 C C . PHE A 1 245 ? -10.961 31.719 -11.852 1 95.69 245 PHE A C 1
ATOM 1994 O O . PHE A 1 245 ? -9.914 32.375 -11.906 1 95.69 245 PHE A O 1
ATOM 2001 N N . LYS A 1 246 ? -12.172 32.281 -11.93 1 95.31 246 LYS A N 1
ATOM 2002 C CA . LYS A 1 246 ? -12.312 33.688 -12.297 1 95.31 246 LYS A CA 1
ATOM 2003 C C . LYS A 1 246 ? -12.273 34.562 -11.062 1 95.31 246 LYS A C 1
ATOM 2005 O O . LYS A 1 246 ? -11.938 35.75 -11.156 1 95.31 246 LYS A O 1
ATOM 2010 N N . LYS A 1 247 ? -12.594 34.031 -10 1 96.56 247 LYS A N 1
ATOM 2011 C CA . LYS A 1 247 ? -12.688 34.781 -8.758 1 96.56 247 LYS A CA 1
ATOM 2012 C C . LYS A 1 247 ? -12.07 34 -7.594 1 96.56 247 LYS A C 1
ATOM 2014 O O . LYS A 1 247 ? -12.078 32.781 -7.582 1 96.56 247 LYS A O 1
ATOM 2019 N N . TYR A 1 248 ? -11.492 34.781 -6.699 1 98.25 248 TYR A N 1
ATOM 2020 C CA . TYR A 1 248 ? -11.086 34.25 -5.406 1 98.25 248 TYR A CA 1
ATOM 2021 C C . TYR A 1 248 ? -11.469 35.188 -4.277 1 98.25 248 TYR A C 1
ATOM 2023 O O . TYR A 1 248 ? -11.062 36.375 -4.277 1 98.25 248 TYR A O 1
ATOM 2031 N N . ALA A 1 249 ? -12.234 34.719 -3.348 1 98.25 249 ALA A N 1
ATOM 2032 C CA . ALA A 1 249 ? -12.68 35.531 -2.23 1 98.25 249 ALA A CA 1
ATOM 2033 C C . ALA A 1 249 ? -12.086 35.062 -0.913 1 98.25 249 ALA A C 1
ATOM 2035 O O . ALA A 1 249 ? -11.969 33.844 -0.684 1 98.25 249 ALA A O 1
ATOM 2036 N N . GLN A 1 250 ? -11.641 35.938 -0.116 1 97.94 250 GLN A N 1
ATOM 2037 C CA . GLN A 1 250 ? -11.359 35.719 1.299 1 97.94 250 GLN A CA 1
ATOM 2038 C C . GLN A 1 250 ? -12.438 36.344 2.176 1 97.94 250 GLN A C 1
ATOM 2040 O O . GLN A 1 250 ? -12.625 37.562 2.164 1 97.94 250 GLN A O 1
ATOM 2045 N N . VAL A 1 251 ? -13.117 35.531 2.949 1 98.31 251 VAL A N 1
ATOM 2046 C CA . VAL A 1 251 ? -14.234 35.969 3.777 1 98.31 251 VAL A CA 1
ATOM 2047 C C . VAL A 1 251 ? -13.883 35.812 5.254 1 98.31 251 VAL A C 1
ATOM 2049 O O . VAL A 1 251 ? -13.758 34.688 5.746 1 98.31 251 VAL A O 1
ATOM 2052 N N . VAL A 1 252 ? -13.711 36.875 5.949 1 98.12 252 VAL A N 1
ATOM 2053 C CA . VAL A 1 252 ? -13.359 36.844 7.363 1 98.12 252 VAL A CA 1
ATOM 2054 C C . VAL A 1 252 ? -14.625 36.688 8.211 1 98.12 252 VAL A C 1
ATOM 2056 O O . VAL A 1 252 ? -15.547 37.5 8.094 1 98.12 252 VAL A O 1
ATOM 2059 N N . LEU A 1 253 ? -14.648 35.719 9.023 1 96.94 253 LEU A N 1
ATOM 2060 C CA . LEU A 1 253 ? -15.844 35.375 9.781 1 96.94 253 LEU A CA 1
ATOM 2061 C C . LEU A 1 253 ? -15.508 35.156 11.258 1 96.94 253 LEU A C 1
ATOM 2063 O O . LEU A 1 253 ? -14.469 34.594 11.586 1 96.94 253 LEU A O 1
ATOM 2067 N N . TYR A 1 254 ? -16.344 35.594 12.141 1 93.19 254 TYR A N 1
ATOM 2068 C CA . TYR A 1 254 ? -16.188 35.406 13.578 1 93.19 254 TYR A CA 1
ATOM 2069 C C . TYR A 1 254 ? -16.453 33.969 13.984 1 93.19 254 TYR A C 1
ATOM 2071 O O . TYR A 1 254 ? -15.875 33.469 14.953 1 93.19 254 TYR A O 1
ATOM 2079 N N . GLY A 1 255 ? -17.297 33.312 13.227 1 90.19 255 GLY A N 1
ATOM 2080 C CA . GLY A 1 255 ? -17.672 31.953 13.555 1 90.19 255 GLY A CA 1
ATOM 2081 C C . GLY A 1 255 ? -16.672 30.922 13.062 1 90.19 255 GLY A C 1
ATOM 2082 O O . GLY A 1 255 ? -16.781 29.75 13.398 1 90.19 255 GLY A O 1
ATOM 2083 N N . MET A 1 256 ? -15.703 31.344 12.344 1 90.38 256 MET A N 1
ATOM 2084 C CA . MET A 1 256 ? -14.727 30.438 11.75 1 90.38 256 MET A CA 1
ATOM 2085 C C . MET A 1 256 ? -13.547 30.203 12.688 1 90.38 256 MET A C 1
ATOM 2087 O O . MET A 1 256 ? -13.055 31.156 13.305 1 90.38 256 MET A O 1
ATOM 2091 N N . ASN A 1 257 ? -13.211 28.891 12.859 1 85.69 257 ASN A N 1
ATOM 2092 C CA . ASN A 1 257 ? -11.984 28.516 13.547 1 85.69 257 ASN A CA 1
ATOM 2093 C C . ASN A 1 257 ? -10.883 28.125 12.562 1 85.69 257 ASN A C 1
ATOM 2095 O O . ASN A 1 257 ? -10.898 27.031 12 1 85.69 257 ASN A O 1
ATOM 2099 N N . GLY A 1 258 ? -9.977 28.969 12.281 1 91.12 258 GLY A N 1
ATOM 2100 C CA . GLY A 1 258 ? -8.961 28.719 11.266 1 91.12 258 GLY A CA 1
ATOM 2101 C C . GLY A 1 258 ? -9.406 29.141 9.875 1 91.12 258 GLY A C 1
ATOM 2102 O O . GLY A 1 258 ? -9.844 30.281 9.672 1 91.12 258 GLY A O 1
ATOM 2103 N N . GLY A 1 259 ? -9.219 28.266 8.969 1 95.25 259 GLY A N 1
ATOM 2104 C CA . GLY A 1 259 ? -9.633 28.5 7.594 1 95.25 259 GLY A CA 1
ATOM 2105 C C . GLY A 1 259 ? -10.328 27.312 6.961 1 95.25 259 GLY A C 1
ATOM 2106 O O . GLY A 1 259 ? -10.203 26.188 7.445 1 95.25 259 GLY A O 1
ATOM 2107 N N . MET A 1 260 ? -11.164 27.594 6.062 1 96.38 260 MET A N 1
ATOM 2108 C CA . MET A 1 260 ? -11.781 26.578 5.199 1 96.38 260 MET A CA 1
ATOM 2109 C C . MET A 1 260 ? -11.508 26.891 3.73 1 96.38 260 MET A C 1
ATOM 2111 O O . MET A 1 260 ? -11.812 27.984 3.248 1 96.38 260 MET A O 1
ATOM 2115 N N . GLU A 1 261 ? -10.984 25.953 3.025 1 96.44 261 GLU A N 1
ATOM 2116 C CA . GLU A 1 261 ? -10.398 26.125 1.7 1 96.44 261 GLU A CA 1
ATOM 2117 C C . GLU A 1 261 ? -11.469 26.141 0.615 1 96.44 261 GLU A C 1
ATOM 2119 O O . GLU A 1 261 ? -11.211 25.75 -0.525 1 96.44 261 GLU A O 1
ATOM 2124 N N . TYR A 1 262 ? -12.633 26.562 0.844 1 97.62 262 TYR A N 1
ATOM 2125 C CA . TYR A 1 262 ? -13.711 26.531 -0.14 1 97.62 262 TYR A CA 1
ATOM 2126 C C . TYR A 1 262 ? -13.227 27.016 -1.5 1 97.62 262 TYR A C 1
ATOM 2128 O O . TYR A 1 262 ? -12.547 28.031 -1.593 1 97.62 262 TYR A O 1
ATOM 2136 N N . ILE A 1 263 ? -13.594 26.266 -2.531 1 98.12 263 ILE A N 1
ATOM 2137 C CA . ILE A 1 263 ? -13.195 26.609 -3.893 1 98.12 263 ILE A CA 1
ATOM 2138 C C . ILE A 1 263 ? -13.742 27.984 -4.262 1 98.12 263 ILE A C 1
ATOM 2140 O O . ILE A 1 263 ? -14.945 28.234 -4.156 1 98.12 263 ILE A O 1
ATOM 2144 N N . THR A 1 264 ? -12.891 28.969 -4.535 1 98.38 264 THR A N 1
ATOM 2145 C CA . THR A 1 264 ? -13.117 30.328 -4.992 1 98.38 264 THR A CA 1
ATOM 2146 C C . THR A 1 264 ? -13.633 31.203 -3.85 1 98.38 264 THR A C 1
ATOM 2148 O O . THR A 1 264 ? -13.852 32.406 -4.031 1 98.38 264 THR A O 1
ATOM 2151 N N . SER A 1 265 ? -13.891 30.703 -2.656 1 97.88 265 SER A N 1
ATOM 2152 C CA . SER A 1 265 ? -14.469 31.453 -1.551 1 97.88 265 SER A CA 1
ATOM 2153 C C . SER A 1 265 ? -13.945 30.953 -0.207 1 97.88 265 SER A C 1
ATOM 2155 O O . SER A 1 265 ? -14.703 30.406 0.594 1 97.88 265 SER A O 1
ATOM 2157 N N . THR A 1 266 ? -12.742 31.266 0.043 1 98 266 THR A N 1
ATOM 2158 C CA . THR A 1 266 ? -12.102 30.812 1.271 1 98 266 THR A CA 1
ATOM 2159 C C . THR A 1 266 ? -12.672 31.547 2.482 1 98 266 THR A C 1
ATOM 2161 O O . THR A 1 266 ? -12.828 32.781 2.457 1 98 266 THR A O 1
ATOM 2164 N N . HIS A 1 267 ? -13.062 30.797 3.508 1 97.69 267 HIS A N 1
ATOM 2165 C CA . HIS A 1 267 ? -13.453 31.375 4.789 1 97.69 267 HIS A CA 1
ATOM 2166 C C . HIS A 1 267 ? -12.266 31.453 5.742 1 97.69 267 HIS A C 1
ATOM 2168 O O . HIS A 1 267 ? -11.492 30.484 5.859 1 97.69 267 HIS A O 1
ATOM 2174 N N . LEU A 1 268 ? -12.086 32.562 6.387 1 97.56 268 LEU A N 1
ATOM 2175 C CA . LEU A 1 268 ? -11 32.812 7.34 1 97.56 268 LEU A CA 1
ATOM 2176 C C . LEU A 1 268 ? -11.555 33.188 8.703 1 97.56 268 LEU A C 1
ATOM 2178 O O . LEU A 1 268 ? -12.555 33.906 8.797 1 97.56 268 LEU A O 1
ATOM 2182 N N . THR A 1 269 ? -10.844 32.844 9.672 1 96.31 269 THR A N 1
ATOM 2183 C CA . THR A 1 269 ? -11.148 33.281 11.031 1 96.31 269 THR A CA 1
ATOM 2184 C C . THR A 1 269 ? -10.875 34.75 11.211 1 96.31 269 THR A C 1
ATOM 2186 O O . THR A 1 269 ? -9.938 35.312 10.617 1 96.31 269 THR A O 1
ATOM 2189 N N . TRP A 1 270 ? -11.625 35.375 12.039 1 94.44 270 TRP A N 1
ATOM 2190 C CA . TRP A 1 270 ? -11.445 36.781 12.398 1 94.44 270 TRP A CA 1
ATOM 2191 C C . TRP A 1 270 ? -10.102 37 13.086 1 94.44 270 TRP A C 1
ATOM 2193 O O . TRP A 1 270 ? -9.617 38.125 13.18 1 94.44 270 TRP A O 1
ATOM 2203 N N . ARG A 1 271 ? -9.492 35.938 13.453 1 95.06 271 ARG A N 1
ATOM 2204 C CA . ARG A 1 271 ? -8.242 36 14.195 1 95.06 271 ARG A CA 1
ATOM 2205 C C . ARG A 1 271 ? -7.094 36.438 13.297 1 95.06 271 ARG A C 1
ATOM 2207 O O . ARG A 1 271 ? -6.023 36.812 13.789 1 95.06 271 ARG A O 1
ATOM 2214 N N . VAL A 1 272 ? -7.301 36.531 12.039 1 96.44 272 VAL A N 1
ATOM 2215 C CA . VAL A 1 272 ? -6.273 37.031 11.133 1 96.44 272 VAL A CA 1
ATOM 2216 C C . VAL A 1 272 ? -6.164 38.531 11.266 1 96.44 272 VAL A C 1
ATOM 2218 O O . VAL A 1 272 ? -5.148 39.125 10.883 1 96.44 272 VAL A O 1
ATOM 2221 N N . ILE A 1 273 ? -7.176 39.219 11.797 1 97.19 273 ILE A N 1
ATOM 2222 C CA . ILE A 1 273 ? -7.203 40.656 11.938 1 97.19 273 ILE A CA 1
ATOM 2223 C C . ILE A 1 273 ? -6.305 41.094 13.102 1 97.19 273 ILE A C 1
ATOM 2225 O O . ILE A 1 273 ? -6.461 40.625 14.219 1 97.19 273 ILE A O 1
ATOM 2229 N N . HIS A 1 274 ? -5.375 41.969 12.844 1 97.5 274 HIS A N 1
ATOM 2230 C CA . HIS A 1 274 ? -4.449 42.438 13.875 1 97.5 274 HIS A CA 1
ATOM 2231 C C . HIS A 1 274 ? -3.971 43.875 13.594 1 97.5 274 HIS A C 1
ATOM 2233 O O . HIS A 1 274 ? -4 44.312 12.445 1 97.5 274 HIS A O 1
ATOM 2239 N N . ASP A 1 275 ? -3.617 44.562 14.586 1 97.38 275 ASP A N 1
ATOM 2240 C CA . ASP A 1 275 ? -3.123 45.938 14.453 1 97.38 275 ASP A CA 1
ATOM 2241 C C . ASP A 1 275 ? -1.614 45.969 14.219 1 97.38 275 ASP A C 1
ATOM 2243 O O . ASP A 1 275 ? -0.986 44.906 14.102 1 97.38 275 ASP A O 1
ATOM 2247 N N . LYS A 1 276 ? -1.11 47.094 14.07 1 96.38 276 LYS A N 1
ATOM 2248 C CA . LYS A 1 276 ? 0.299 47.25 13.727 1 96.38 276 LYS A CA 1
ATOM 2249 C C . LYS A 1 276 ? 1.199 46.812 14.883 1 96.38 276 LYS A C 1
ATOM 2251 O O . LYS A 1 276 ? 2.316 46.344 14.656 1 96.38 276 LYS A O 1
ATOM 2256 N N . ARG A 1 277 ? 0.742 47 16.141 1 96.62 277 ARG A N 1
ATOM 2257 C CA . ARG A 1 277 ? 1.51 46.562 17.297 1 96.62 277 ARG A CA 1
ATOM 2258 C C . ARG A 1 277 ? 1.657 45.031 17.297 1 96.62 277 ARG A C 1
ATOM 2260 O O . ARG A 1 277 ? 2.727 44.5 17.625 1 96.62 277 ARG A O 1
ATOM 2267 N N . ALA A 1 278 ? 0.617 44.344 16.922 1 97.25 278 ALA A N 1
ATOM 2268 C CA . ALA A 1 278 ? 0.655 42.875 16.844 1 97.25 278 ALA A CA 1
ATOM 2269 C C . ALA A 1 278 ? 1.495 42.406 15.656 1 97.25 278 ALA A C 1
ATOM 2271 O O . ALA A 1 278 ? 2.121 41.344 15.703 1 97.25 278 ALA A O 1
ATOM 2272 N N . ASP A 1 279 ? 1.565 43.219 14.617 1 96 279 ASP A N 1
ATOM 2273 C CA . ASP A 1 279 ? 2.164 42.844 13.336 1 96 279 ASP A CA 1
ATOM 2274 C C . ASP A 1 279 ? 3.656 42.562 13.492 1 96 279 ASP A C 1
ATOM 2276 O O . ASP A 1 279 ? 4.262 41.906 12.641 1 96 279 ASP A O 1
ATOM 2280 N N . VAL A 1 280 ? 4.27 42.969 14.555 1 93.12 280 VAL A N 1
ATOM 2281 C CA . VAL A 1 280 ? 5.703 42.812 14.758 1 93.12 280 VAL A CA 1
ATOM 2282 C C . VAL A 1 280 ? 5.992 41.344 15.141 1 93.12 280 VAL A C 1
ATOM 2284 O O . VAL A 1 280 ? 7.102 40.844 14.93 1 93.12 280 VAL A O 1
ATOM 2287 N N . ASP A 1 281 ? 4.965 40.656 15.672 1 93.19 281 ASP A N 1
ATOM 2288 C CA . ASP A 1 281 ? 5.133 39.312 16.172 1 93.19 281 ASP A CA 1
ATOM 2289 C C . ASP A 1 281 ? 4.184 38.344 15.469 1 93.19 281 ASP A C 1
ATOM 2291 O O . ASP A 1 281 ? 4.371 37.125 15.539 1 93.19 281 ASP A O 1
ATOM 2295 N N . TYR A 1 282 ? 3.199 38.812 14.914 1 93.88 282 TYR A N 1
ATOM 2296 C CA . TYR A 1 282 ? 2.113 38.031 14.344 1 93.88 282 TYR A CA 1
ATOM 2297 C C . TYR A 1 282 ? 1.889 38.375 12.875 1 93.88 282 TYR A C 1
ATOM 2299 O O . TYR A 1 282 ? 2.105 39.531 12.477 1 93.88 282 TYR A O 1
ATOM 2307 N N . SER A 1 283 ? 1.564 37.375 12.102 1 93.88 283 SER A N 1
ATOM 2308 C CA . SER A 1 283 ? 1.204 37.594 10.703 1 93.88 283 SER A CA 1
ATOM 2309 C C . SER A 1 283 ? 0.071 36.688 10.258 1 93.88 283 SER A C 1
ATOM 2311 O O . SER A 1 283 ? 0.032 35.5 10.633 1 93.88 283 SER A O 1
ATOM 2313 N N . ALA A 1 284 ? -0.807 37.219 9.477 1 95.31 284 ALA A N 1
ATOM 2314 C CA . ALA A 1 284 ? -1.902 36.469 8.883 1 95.31 284 ALA A CA 1
ATOM 2315 C C . ALA A 1 284 ? -1.439 35.719 7.637 1 95.31 284 ALA A C 1
ATOM 2317 O O . ALA A 1 284 ? -2.129 34.812 7.152 1 95.31 284 ALA A O 1
ATOM 2318 N N . ASP A 1 285 ? -0.245 35.969 7.18 1 96.5 285 ASP A N 1
ATOM 2319 C CA . ASP A 1 285 ? 0.223 35.531 5.867 1 96.5 285 ASP A CA 1
ATOM 2320 C C . ASP A 1 285 ? 0.26 34 5.777 1 96.5 285 ASP A C 1
ATOM 2322 O O . ASP A 1 285 ? -0.026 33.438 4.723 1 96.5 285 ASP A O 1
ATOM 2326 N N . SER A 1 286 ? 0.588 33.406 6.852 1 96 286 SER A N 1
ATOM 2327 C CA . SER A 1 286 ? 0.696 31.938 6.848 1 96 286 SER A CA 1
ATOM 2328 C C . SER A 1 286 ? -0.648 31.297 6.539 1 96 286 SER A C 1
ATOM 2330 O O . SER A 1 286 ? -0.739 30.422 5.664 1 96 286 SER A O 1
ATOM 2332 N N . LEU A 1 287 ? -1.663 31.719 7.227 1 97.69 287 LEU A N 1
ATOM 2333 C CA . LEU A 1 287 ? -2.982 31.125 7.004 1 97.69 287 LEU A CA 1
ATOM 2334 C C . LEU A 1 287 ? -3.516 31.5 5.625 1 97.69 287 LEU A C 1
ATOM 2336 O O . LEU A 1 287 ? -4.129 30.688 4.945 1 97.69 287 LEU A O 1
ATOM 2340 N N . ILE A 1 288 ? -3.295 32.781 5.242 1 97.88 288 ILE A N 1
ATOM 2341 C CA . ILE A 1 288 ? -3.74 33.25 3.936 1 97.88 288 ILE A CA 1
ATOM 2342 C C . ILE A 1 288 ? -3.117 32.406 2.838 1 97.88 288 ILE A C 1
ATOM 2344 O O . ILE A 1 288 ? -3.818 31.906 1.946 1 97.88 288 ILE A O 1
ATOM 2348 N N . ALA A 1 289 ? -1.828 32.156 2.93 1 98.5 289 ALA A N 1
ATOM 2349 C CA . ALA A 1 289 ? -1.117 31.359 1.938 1 98.5 289 ALA A CA 1
ATOM 2350 C C . ALA A 1 289 ? -1.584 29.906 1.97 1 98.5 289 ALA A C 1
ATOM 2352 O O . ALA A 1 289 ? -1.763 29.281 0.921 1 98.5 289 ALA A O 1
ATOM 2353 N N . HIS A 1 290 ? -1.756 29.359 3.168 1 98.62 290 HIS A N 1
ATOM 2354 C CA . HIS A 1 290 ? -2.215 28 3.348 1 98.62 290 HIS A CA 1
ATOM 2355 C C . HIS A 1 290 ? -3.547 27.766 2.641 1 98.62 290 HIS A C 1
ATOM 2357 O O . HIS A 1 290 ? -3.68 26.828 1.851 1 98.62 290 HIS A O 1
ATOM 2363 N N . GLU A 1 291 ? -4.477 28.641 2.893 1 98.38 291 GLU A N 1
ATOM 2364 C CA . GLU A 1 291 ? -5.82 28.484 2.334 1 98.38 291 GLU A CA 1
ATOM 2365 C C . GLU A 1 291 ? -5.816 28.703 0.824 1 98.38 291 GLU A C 1
ATOM 2367 O O . GLU A 1 291 ? -6.578 28.062 0.098 1 98.38 291 GLU A O 1
ATOM 2372 N N . LEU A 1 292 ? -5.016 29.656 0.416 1 98.62 292 LEU A N 1
ATOM 2373 C CA . LEU A 1 292 ? -4.926 29.875 -1.022 1 98.62 292 LEU A CA 1
ATOM 2374 C C . LEU A 1 292 ? -4.34 28.656 -1.728 1 98.62 292 LEU A C 1
ATOM 2376 O O . LEU A 1 292 ? -4.773 28.297 -2.824 1 98.62 292 LEU A O 1
ATOM 2380 N N . ALA A 1 293 ? -3.34 28.016 -1.127 1 98.75 293 ALA A N 1
ATOM 2381 C CA . ALA A 1 293 ? -2.691 26.859 -1.733 1 98.75 293 ALA A CA 1
ATOM 2382 C C . ALA A 1 293 ? -3.701 25.75 -2.016 1 98.75 293 ALA A C 1
ATOM 2384 O O . ALA A 1 293 ? -3.572 25.016 -3 1 98.75 293 ALA A O 1
ATOM 2385 N N . HIS A 1 294 ? -4.719 25.656 -1.228 1 98.62 294 HIS A N 1
ATOM 2386 C CA . HIS A 1 294 ? -5.742 24.625 -1.391 1 98.62 294 HIS A CA 1
ATOM 2387 C C . HIS A 1 294 ? -6.457 24.766 -2.732 1 98.62 294 HIS A C 1
ATOM 2389 O O . HIS A 1 294 ? -7.02 23.797 -3.246 1 98.62 294 HIS A O 1
ATOM 2395 N N . GLN A 1 295 ? -6.453 25.953 -3.289 1 98.69 295 GLN A N 1
ATOM 2396 C CA . GLN A 1 295 ? -7.117 26.125 -4.578 1 98.69 295 GLN A CA 1
ATOM 2397 C C . GLN A 1 295 ? -6.508 25.219 -5.641 1 98.69 295 GLN A C 1
ATOM 2399 O O . GLN A 1 295 ? -7.203 24.781 -6.562 1 98.69 295 GLN A O 1
ATOM 2404 N N . TRP A 1 296 ? -5.207 24.938 -5.566 1 98.69 296 TRP A N 1
ATOM 2405 C CA . TRP A 1 296 ? -4.551 23.969 -6.43 1 98.69 296 TRP A CA 1
ATOM 2406 C C . TRP A 1 296 ? -4.637 22.562 -5.828 1 98.69 296 TRP A C 1
ATOM 2408 O O . TRP A 1 296 ? -4.938 21.594 -6.535 1 98.69 296 TRP A O 1
ATOM 2418 N N . PHE A 1 297 ? -4.363 22.484 -4.488 1 98.56 297 PHE A N 1
ATOM 2419 C CA . PHE A 1 297 ? -4.273 21.219 -3.779 1 98.56 297 PHE A CA 1
ATOM 2420 C C . PHE A 1 297 ? -5.445 21.047 -2.818 1 98.56 297 PHE A C 1
ATOM 2422 O O . PHE A 1 297 ? -5.379 21.484 -1.667 1 98.56 297 PHE A O 1
ATOM 2429 N N . GLY A 1 298 ? -6.426 20.328 -3.143 1 97.38 298 GLY A N 1
ATOM 2430 C CA . GLY A 1 298 ? -7.652 20.188 -2.373 1 97.38 298 GLY A CA 1
ATOM 2431 C C . GLY A 1 298 ? -8.891 20.594 -3.143 1 97.38 298 GLY A C 1
ATOM 2432 O O . GLY A 1 298 ? -9.984 20.078 -2.891 1 97.38 298 GLY A O 1
ATOM 2433 N N . ASP A 1 299 ? -8.664 21.547 -4.121 1 97.88 299 ASP A N 1
ATOM 2434 C CA . ASP A 1 299 ? -9.82 22.047 -4.859 1 97.88 299 ASP A CA 1
ATOM 2435 C C . ASP A 1 299 ? -9.742 21.672 -6.336 1 97.88 299 ASP A C 1
ATOM 2437 O O . ASP A 1 299 ? -10.562 20.891 -6.828 1 97.88 299 ASP A O 1
ATOM 2441 N N . LEU A 1 300 ? -8.664 22.203 -7.023 1 98.19 300 LEU A N 1
ATOM 2442 C CA . LEU A 1 300 ? -8.445 21.797 -8.406 1 98.19 300 LEU A CA 1
ATOM 2443 C C . LEU A 1 300 ? -8.289 20.281 -8.5 1 98.19 300 LEU A C 1
ATOM 2445 O O . LEU A 1 300 ? -8.891 19.641 -9.359 1 98.19 300 LEU A O 1
ATOM 2449 N N . VAL A 1 301 ? -7.391 19.781 -7.691 1 98.06 301 VAL A N 1
ATOM 2450 C CA . VAL A 1 301 ? -7.254 18.359 -7.449 1 98.06 301 VAL A CA 1
ATOM 2451 C C . VAL A 1 301 ? -7.676 18.031 -6.016 1 98.06 301 VAL A C 1
ATOM 2453 O O . VAL A 1 301 ? -7.219 18.672 -5.066 1 98.06 301 VAL A O 1
ATOM 2456 N N . THR A 1 302 ? -8.586 17.094 -5.84 1 97.75 302 THR A N 1
ATOM 2457 C CA . THR A 1 302 ? -9.148 16.797 -4.527 1 97.75 302 THR A CA 1
ATOM 2458 C C . THR A 1 302 ? -8.805 15.383 -4.102 1 97.75 302 THR A C 1
ATOM 2460 O O . THR A 1 302 ? -8.75 14.477 -4.934 1 97.75 302 THR A O 1
ATOM 2463 N N . THR A 1 303 ? -8.586 15.141 -2.846 1 97.62 303 THR A N 1
ATOM 2464 C CA . THR A 1 303 ? -8.297 13.789 -2.361 1 97.62 303 THR A CA 1
ATOM 2465 C C . THR A 1 303 ? -9.461 12.852 -2.645 1 97.62 303 THR A C 1
ATOM 2467 O O . THR A 1 303 ? -10.625 13.25 -2.527 1 97.62 303 THR A O 1
ATOM 2470 N N . LYS A 1 304 ? -9.148 11.656 -2.969 1 96.31 304 LYS A N 1
ATOM 2471 C CA . LYS A 1 304 ? -10.141 10.648 -3.311 1 96.31 304 LYS A CA 1
ATOM 2472 C C . LYS A 1 304 ? -10.938 10.219 -2.078 1 96.31 304 LYS A C 1
ATOM 2474 O O . LYS A 1 304 ? -12.125 9.906 -2.174 1 96.31 304 LYS A O 1
ATOM 2479 N N . ASP A 1 305 ? -10.273 10.102 -0.974 1 97.06 305 ASP A N 1
ATOM 2480 C CA . ASP A 1 305 ? -10.836 9.805 0.338 1 97.06 305 ASP A CA 1
ATOM 2481 C C . ASP A 1 305 ? -10.008 10.438 1.451 1 97.06 305 ASP A C 1
ATOM 2483 O O . ASP A 1 305 ? -8.938 10.984 1.195 1 97.06 305 ASP A O 1
ATOM 2487 N N . TRP A 1 306 ? -10.477 10.398 2.633 1 97.62 306 TRP A N 1
ATOM 2488 C CA . TRP A 1 306 ? -9.867 11.156 3.723 1 97.62 306 TRP A CA 1
ATOM 2489 C C . TRP A 1 306 ? -8.516 10.562 4.105 1 97.62 306 TRP A C 1
ATOM 2491 O O . TRP A 1 306 ? -7.641 11.266 4.621 1 97.62 306 TRP A O 1
ATOM 2501 N N . ALA A 1 307 ? -8.289 9.266 3.828 1 97.06 307 ALA A N 1
ATOM 2502 C CA . ALA A 1 307 ? -7 8.656 4.121 1 97.06 307 ALA A CA 1
ATOM 2503 C C . ALA A 1 307 ? -5.871 9.367 3.389 1 97.06 307 ALA A C 1
ATOM 2505 O O . ALA A 1 307 ? -4.727 9.375 3.848 1 97.06 307 ALA A O 1
ATOM 2506 N N . ASN A 1 308 ? -6.184 10.062 2.291 1 98.38 308 ASN A N 1
ATOM 2507 C CA . ASN A 1 308 ? -5.184 10.711 1.453 1 98.38 308 ASN A CA 1
ATOM 2508 C C . ASN A 1 308 ? -5.195 12.227 1.644 1 98.38 308 ASN A C 1
ATOM 2510 O O . ASN A 1 308 ? -4.727 12.969 0.778 1 98.38 308 ASN A O 1
ATOM 2514 N N . ILE A 1 309 ? -5.621 12.719 2.762 1 98.62 309 ILE A N 1
ATOM 2515 C CA . ILE A 1 309 ? -5.902 14.133 2.979 1 98.62 309 ILE A CA 1
ATOM 2516 C C . ILE A 1 309 ? -4.594 14.922 3.006 1 98.62 309 ILE A C 1
ATOM 2518 O O . ILE A 1 309 ? -4.594 16.141 2.863 1 98.62 309 ILE A O 1
ATOM 2522 N N . TRP A 1 310 ? -3.439 14.234 3.156 1 98.75 310 TRP A N 1
ATOM 2523 C CA . TRP A 1 310 ? -2.166 14.945 3.162 1 98.75 310 TRP A CA 1
ATOM 2524 C C . TRP A 1 310 ? -1.901 15.602 1.81 1 98.75 310 TRP A C 1
ATOM 2526 O O . TRP A 1 310 ? -1.134 16.562 1.717 1 98.75 310 TRP A O 1
ATOM 2536 N N . LEU A 1 311 ? -2.549 15.141 0.751 1 98.75 311 LEU A N 1
ATOM 2537 C CA . LEU A 1 311 ? -2.426 15.734 -0.576 1 98.75 311 LEU A CA 1
ATOM 2538 C C . LEU A 1 311 ? -3.021 17.141 -0.6 1 98.75 311 LEU A C 1
ATOM 2540 O O . LEU A 1 311 ? -2.713 17.938 -1.492 1 98.75 311 LEU A O 1
ATOM 2544 N N . ASN A 1 312 ? -3.941 17.391 0.365 1 98.56 312 ASN A N 1
ATOM 2545 C CA . ASN A 1 312 ? -4.445 18.734 0.594 1 98.56 312 ASN A CA 1
ATOM 2546 C C . ASN A 1 312 ? -3.592 19.484 1.608 1 98.56 312 ASN A C 1
ATOM 2548 O O . ASN A 1 312 ? -2.949 20.484 1.268 1 98.56 312 ASN A O 1
ATOM 2552 N N . GLU A 1 313 ? -3.564 18.906 2.791 1 98.75 313 GLU A N 1
ATOM 2553 C CA . GLU A 1 313 ? -3.061 19.625 3.961 1 98.75 313 GLU A CA 1
ATOM 2554 C C . GLU A 1 313 ? -1.534 19.672 3.969 1 98.75 313 GLU A C 1
ATOM 2556 O O . GLU A 1 313 ? -0.937 20.656 4.406 1 98.75 313 GLU A O 1
ATOM 2561 N N . GLY A 1 314 ? -0.937 18.594 3.566 1 98.81 314 GLY A N 1
ATOM 2562 C CA . GLY A 1 314 ? 0.514 18.594 3.467 1 98.81 314 GLY A CA 1
ATOM 2563 C C . GLY A 1 314 ? 1.041 19.578 2.451 1 98.81 314 GLY A C 1
ATOM 2564 O O . GLY A 1 314 ? 2.004 20.312 2.723 1 98.81 314 GLY A O 1
ATOM 2565 N N . PHE A 1 315 ? 0.384 19.641 1.337 1 98.94 315 PHE A N 1
ATOM 2566 C CA . PHE A 1 315 ? 0.776 20.578 0.287 1 98.94 315 PHE A CA 1
ATOM 2567 C C . PHE A 1 315 ? 0.552 22.016 0.73 1 98.94 315 PHE A C 1
ATOM 2569 O O . PHE A 1 315 ? 1.413 22.875 0.529 1 98.94 315 PHE A O 1
ATOM 2576 N N . ALA A 1 316 ? -0.636 22.266 1.287 1 98.81 316 ALA A N 1
ATOM 2577 C CA . ALA A 1 316 ? -0.911 23.625 1.739 1 98.81 316 ALA A CA 1
ATOM 2578 C C . ALA A 1 316 ? 0.117 24.078 2.771 1 98.81 316 ALA A C 1
ATOM 2580 O O . ALA A 1 316 ? 0.599 25.203 2.721 1 98.81 316 ALA A O 1
ATOM 2581 N N . THR A 1 317 ? 0.47 23.172 3.641 1 98.88 317 THR A N 1
ATOM 2582 C CA . THR A 1 317 ? 1.435 23.484 4.688 1 98.88 317 THR A CA 1
ATOM 2583 C C . THR A 1 317 ? 2.814 23.75 4.09 1 98.88 317 THR A C 1
ATOM 2585 O O . THR A 1 317 ? 3.52 24.656 4.52 1 98.88 317 THR A O 1
ATOM 2588 N N . TYR A 1 318 ? 3.199 23.016 3.146 1 98.88 318 TYR A N 1
ATOM 2589 C CA . TYR A 1 318 ? 4.5 23.203 2.514 1 98.88 318 TYR A CA 1
ATOM 2590 C C . TYR A 1 318 ? 4.52 24.469 1.663 1 98.88 318 TYR A C 1
ATOM 2592 O O . TYR A 1 318 ? 5.52 25.188 1.639 1 98.88 318 TYR A O 1
ATOM 2600 N N . PHE A 1 319 ? 3.471 24.75 0.945 1 98.88 319 PHE A N 1
ATOM 2601 C CA . PHE A 1 319 ? 3.412 25.906 0.074 1 98.88 319 PHE A CA 1
ATOM 2602 C C . PHE A 1 319 ? 3.381 27.203 0.893 1 98.88 319 PHE A C 1
ATOM 2604 O O . PHE A 1 319 ? 3.916 28.219 0.468 1 98.88 319 PHE A O 1
ATOM 2611 N N . GLN A 1 320 ? 2.738 27.078 2.033 1 98.56 320 GLN A N 1
ATOM 2612 C CA . GLN A 1 320 ? 2.867 28.188 2.98 1 98.56 320 GLN A CA 1
ATOM 2613 C C . GLN A 1 320 ? 4.332 28.484 3.283 1 98.56 320 GLN A C 1
ATOM 2615 O O . GLN A 1 320 ? 4.746 29.641 3.301 1 98.56 320 GLN A O 1
ATOM 2620 N N . ALA A 1 321 ? 5.109 27.453 3.475 1 98.62 321 ALA A N 1
ATOM 2621 C CA . ALA A 1 321 ? 6.531 27.625 3.766 1 98.62 321 ALA A CA 1
ATOM 2622 C C . ALA A 1 321 ? 7.281 28.156 2.551 1 98.62 321 ALA A C 1
ATOM 2624 O O . ALA A 1 321 ? 8.188 28.984 2.688 1 98.62 321 ALA A O 1
ATOM 2625 N N . LEU A 1 322 ? 6.934 27.688 1.377 1 98.81 322 LEU A N 1
ATOM 2626 C CA . LEU A 1 322 ? 7.57 28.188 0.158 1 98.81 322 LEU A CA 1
ATOM 2627 C C . LEU A 1 322 ? 7.297 29.672 -0.043 1 98.81 322 LEU A C 1
ATOM 2629 O O . LEU A 1 322 ? 8.164 30.406 -0.501 1 98.81 322 LEU A O 1
ATOM 2633 N N . PHE A 1 323 ? 6.121 30.078 0.287 1 98.69 323 PHE A N 1
ATOM 2634 C CA . PHE A 1 323 ? 5.809 31.5 0.208 1 98.69 323 PHE A CA 1
ATOM 2635 C C . PHE A 1 323 ? 6.648 32.312 1.199 1 98.69 323 PHE A C 1
ATOM 2637 O O . PHE A 1 323 ? 7.105 33.406 0.888 1 98.69 323 PHE A O 1
ATOM 2644 N N . THR A 1 324 ? 6.773 31.75 2.391 1 98.31 324 THR A N 1
ATOM 2645 C CA . THR A 1 324 ? 7.656 32.375 3.363 1 98.31 324 THR A CA 1
ATOM 2646 C C . THR A 1 324 ? 9.055 32.562 2.785 1 98.31 324 THR A C 1
ATOM 2648 O O . THR A 1 324 ? 9.688 33.594 2.98 1 98.31 324 THR A O 1
ATOM 2651 N N . GLU A 1 325 ? 9.531 31.562 2.09 1 98.12 325 GLU A N 1
ATOM 2652 C CA . GLU A 1 325 ? 10.844 31.656 1.456 1 98.12 325 GLU A CA 1
ATOM 2653 C C . GLU A 1 325 ? 10.891 32.812 0.456 1 98.12 325 GLU A C 1
ATOM 2655 O O . GLU A 1 325 ? 11.844 33.594 0.453 1 98.12 325 GLU A O 1
ATOM 2660 N N . LYS A 1 326 ? 9.898 32.906 -0.348 1 97.81 326 LYS A N 1
ATOM 2661 C CA . LYS A 1 326 ? 9.812 33.938 -1.38 1 97.81 326 LYS A CA 1
ATOM 2662 C C . LYS A 1 326 ? 9.719 35.344 -0.762 1 97.81 326 LYS A C 1
ATOM 2664 O O . LYS A 1 326 ? 10.391 36.25 -1.202 1 97.81 326 LYS A O 1
ATOM 2669 N N . ASP A 1 327 ? 8.898 35.406 0.28 1 97.19 327 ASP A N 1
ATOM 2670 C CA . ASP A 1 327 ? 8.5 36.688 0.812 1 97.19 327 ASP A CA 1
ATOM 2671 C C . ASP A 1 327 ? 9.492 37.188 1.865 1 97.19 327 ASP A C 1
ATOM 2673 O O . ASP A 1 327 ? 9.695 38.406 2.016 1 97.19 327 ASP A O 1
ATOM 2677 N N . LYS A 1 328 ? 10.094 36.281 2.627 1 97.06 328 LYS A N 1
ATOM 2678 C CA . LYS A 1 328 ? 10.867 36.688 3.787 1 97.06 328 LYS A CA 1
ATOM 2679 C C . LYS A 1 328 ? 12.297 36.156 3.719 1 97.06 328 LYS A C 1
ATOM 2681 O O . LYS A 1 328 ? 13.148 36.531 4.527 1 97.06 328 LYS A O 1
ATOM 2686 N N . GLY A 1 329 ? 12.57 35.219 2.822 1 97.62 329 GLY A N 1
ATOM 2687 C CA . GLY A 1 329 ? 13.938 34.781 2.615 1 97.62 329 GLY A CA 1
ATOM 2688 C C . GLY A 1 329 ? 14.18 33.375 3.105 1 97.62 329 GLY A C 1
ATOM 2689 O O . GLY A 1 329 ? 13.312 32.781 3.744 1 97.62 329 GLY A O 1
ATOM 2690 N N . THR A 1 330 ? 15.344 32.875 2.873 1 97.75 330 THR A N 1
ATOM 2691 C CA . THR A 1 330 ? 15.695 31.484 3.053 1 97.75 330 THR A CA 1
ATOM 2692 C C . THR A 1 330 ? 15.812 31.141 4.535 1 97.75 330 THR A C 1
ATOM 2694 O O . THR A 1 330 ? 15.414 30.047 4.957 1 97.75 330 THR A O 1
ATOM 2697 N N . GLU A 1 331 ? 16.422 31.984 5.383 1 98.06 331 GLU A N 1
ATOM 2698 C CA . GLU A 1 331 ? 16.594 31.672 6.801 1 98.06 331 GLU A CA 1
ATOM 2699 C C . GLU A 1 331 ? 15.242 31.531 7.496 1 98.06 331 GLU A C 1
ATOM 2701 O O . GLU A 1 331 ? 15.062 30.641 8.336 1 98.06 331 GLU A O 1
ATOM 2706 N N . GLU A 1 332 ? 14.25 32.438 7.082 1 98.19 332 GLU A N 1
ATOM 2707 C CA . GLU A 1 332 ? 12.898 32.312 7.625 1 98.19 332 GLU A CA 1
ATOM 2708 C C . GLU A 1 332 ? 12.25 31 7.219 1 98.19 332 GLU A C 1
ATOM 2710 O O . GLU A 1 332 ? 11.547 30.375 8.023 1 98.19 332 GLU A O 1
ATOM 2715 N N . PHE A 1 333 ? 12.5 30.578 5.996 1 98.38 333 PHE A N 1
ATOM 2716 C CA . PHE A 1 333 ? 11.977 29.312 5.488 1 98.38 333 PHE A CA 1
ATOM 2717 C C . PHE A 1 333 ? 12.547 28.141 6.277 1 98.38 333 PHE A C 1
ATOM 2719 O O . PHE A 1 333 ? 11.805 27.281 6.734 1 98.38 333 PHE A O 1
ATOM 2726 N N . ILE A 1 334 ? 13.875 28.109 6.43 1 98.56 334 ILE A N 1
ATOM 2727 C CA . ILE A 1 334 ? 14.547 27.016 7.129 1 98.56 334 ILE A CA 1
ATOM 2728 C C . ILE A 1 334 ? 14.016 26.906 8.555 1 98.56 334 ILE A C 1
ATOM 2730 O O . ILE A 1 334 ? 13.711 25.812 9.031 1 98.56 334 ILE A O 1
ATOM 2734 N N . TYR A 1 335 ? 13.906 28.047 9.203 1 98.38 335 TYR A N 1
ATOM 2735 C CA . TYR A 1 335 ? 13.43 28.031 10.586 1 98.38 335 TYR A CA 1
ATOM 2736 C C . TYR A 1 335 ? 11.969 27.609 10.656 1 98.38 335 TYR A C 1
ATOM 2738 O O . TYR A 1 335 ? 11.555 26.938 11.602 1 98.38 335 TYR A O 1
ATOM 2746 N N . ASP A 1 336 ? 11.156 28.016 9.656 1 98.19 336 ASP A N 1
ATOM 2747 C CA . ASP A 1 336 ? 9.773 27.578 9.57 1 98.19 336 ASP A CA 1
ATOM 2748 C C . ASP A 1 336 ? 9.695 26.047 9.453 1 98.19 336 ASP A C 1
ATOM 2750 O O . ASP A 1 336 ? 8.914 25.406 10.164 1 98.19 336 ASP A O 1
ATOM 2754 N N . MET A 1 337 ? 10.5 25.453 8.602 1 98.44 337 MET A N 1
ATOM 2755 C CA . MET A 1 337 ? 10.531 24 8.43 1 98.44 337 MET A CA 1
ATOM 2756 C C . MET A 1 337 ? 11.023 23.312 9.695 1 98.44 337 MET A C 1
ATOM 2758 O O . MET A 1 337 ? 10.508 22.25 10.062 1 98.44 337 MET A O 1
ATOM 2762 N N . TYR A 1 338 ? 12.016 23.891 10.32 1 98.38 338 TYR A N 1
ATOM 2763 C CA . TYR A 1 338 ? 12.523 23.359 11.586 1 98.38 338 TYR A CA 1
ATOM 2764 C C . TYR A 1 338 ? 11.43 23.344 12.641 1 98.38 338 TYR A C 1
ATOM 2766 O O . TYR A 1 338 ? 11.289 22.359 13.375 1 98.38 338 TYR A O 1
ATOM 2774 N N . THR A 1 339 ? 10.672 24.438 12.695 1 98.12 339 THR A N 1
ATOM 2775 C CA . THR A 1 339 ? 9.586 24.516 13.664 1 98.12 339 THR A CA 1
ATOM 2776 C C . THR A 1 339 ? 8.5 23.5 13.336 1 98.12 339 THR A C 1
ATOM 2778 O O . THR A 1 339 ? 7.855 22.953 14.242 1 98.12 339 THR A O 1
ATOM 2781 N N . LYS A 1 340 ? 8.242 23.25 12.062 1 98.5 340 LYS A N 1
ATOM 2782 C CA . LYS A 1 340 ? 7.297 22.203 11.664 1 98.5 340 LYS A CA 1
ATOM 2783 C C . LYS A 1 340 ? 7.773 20.828 12.102 1 98.5 340 LYS A C 1
ATOM 2785 O O . LYS A 1 340 ? 6.965 19.984 12.508 1 98.5 340 LYS A O 1
ATOM 2790 N N . LEU A 1 341 ? 9.062 20.547 11.953 1 98.5 341 LEU A N 1
ATOM 2791 C CA . LEU A 1 341 ? 9.617 19.297 12.43 1 98.5 341 LEU A CA 1
ATOM 2792 C C . LEU A 1 341 ? 9.391 19.125 13.93 1 98.5 341 LEU A C 1
ATOM 2794 O O . LEU A 1 341 ? 8.969 18.062 14.391 1 98.5 341 LEU A O 1
ATOM 2798 N N . LYS A 1 342 ? 9.648 20.203 14.711 1 98.06 342 LYS A N 1
ATOM 2799 C CA . LYS A 1 342 ? 9.461 20.156 16.156 1 98.06 342 LYS A CA 1
ATOM 2800 C C . LYS A 1 342 ? 8.008 19.891 16.516 1 98.06 342 LYS A C 1
ATOM 2802 O O . LYS A 1 342 ? 7.723 19.109 17.422 1 98.06 342 LYS A O 1
ATOM 2807 N N . THR A 1 343 ? 7.133 20.547 15.742 1 98.5 343 THR A N 1
ATOM 2808 C CA . THR A 1 343 ? 5.703 20.375 15.977 1 98.5 343 THR A CA 1
ATOM 2809 C C . THR A 1 343 ? 5.277 18.938 15.695 1 98.5 343 THR A C 1
ATOM 2811 O O . THR A 1 343 ? 4.523 18.344 16.469 1 98.5 343 THR A O 1
ATOM 2814 N N . TYR A 1 344 ? 5.699 18.344 14.656 1 98.31 344 TYR A N 1
ATOM 2815 C CA . TYR A 1 344 ? 5.445 16.953 14.352 1 98.31 344 TYR A CA 1
ATOM 2816 C C . TYR A 1 344 ? 5.969 16.047 15.461 1 98.31 344 TYR A C 1
ATOM 2818 O O . TYR A 1 344 ? 5.277 15.125 15.898 1 98.31 344 TYR A O 1
ATOM 2826 N N . LEU A 1 345 ? 7.188 16.312 15.938 1 98.25 345 LEU A N 1
ATOM 2827 C CA . LEU A 1 345 ? 7.824 15.453 16.938 1 98.25 345 LEU A CA 1
ATOM 2828 C C . LEU A 1 345 ? 7.062 15.492 18.25 1 98.25 345 LEU A C 1
ATOM 2830 O O . LEU A 1 345 ? 7.008 14.484 18.969 1 98.25 345 LEU A O 1
ATOM 2834 N N . GLU A 1 346 ? 6.48 16.641 18.547 1 97.69 346 GLU A N 1
ATOM 2835 C CA . GLU A 1 346 ? 5.656 16.734 19.75 1 97.69 346 GLU A CA 1
ATOM 2836 C C . GLU A 1 346 ? 4.52 15.719 19.703 1 97.69 346 GLU A C 1
ATOM 2838 O O . GLU A 1 346 ? 4.246 15.039 20.703 1 97.69 346 GLU A O 1
ATOM 2843 N N . GLU A 1 347 ? 3.887 15.602 18.562 1 97.19 347 GLU A N 1
ATOM 2844 C CA . GLU A 1 347 ? 2.801 14.633 18.422 1 97.19 347 GLU A CA 1
ATOM 2845 C C . GLU A 1 347 ? 3.34 13.211 18.328 1 97.19 347 GLU A C 1
ATOM 2847 O O . GLU A 1 347 ? 2.758 12.281 18.891 1 97.19 347 GLU A O 1
ATOM 2852 N N . TYR A 1 348 ? 4.402 13.047 17.594 1 96.31 348 TYR A N 1
ATOM 2853 C CA . TYR A 1 348 ? 5.027 11.742 17.438 1 96.31 348 TYR A CA 1
ATOM 2854 C C . TYR A 1 348 ? 5.305 11.102 18.797 1 96.31 348 TYR A C 1
ATOM 2856 O O . TYR A 1 348 ? 5.199 9.883 18.938 1 96.31 348 TYR A O 1
ATOM 2864 N N . ASN A 1 349 ? 5.656 11.93 19.766 1 95.12 349 ASN A N 1
ATOM 2865 C CA . ASN A 1 349 ? 5.945 11.43 21.109 1 95.12 349 ASN A CA 1
ATOM 2866 C C . ASN A 1 349 ? 4.695 10.883 21.781 1 95.12 349 ASN A C 1
ATOM 2868 O O . ASN A 1 349 ? 4.785 10.031 22.672 1 95.12 349 ASN A O 1
ATOM 2872 N N . GLU A 1 350 ? 3.539 11.367 21.312 1 93 350 GLU A N 1
ATOM 2873 C CA . GLU A 1 350 ? 2.281 10.859 21.859 1 93 350 GLU A CA 1
ATOM 2874 C C . GLU A 1 350 ? 1.833 9.602 21.109 1 93 350 GLU A C 1
ATOM 2876 O O . GLU A 1 350 ? 1.459 8.602 21.734 1 93 350 GLU A O 1
ATOM 2881 N N . TYR A 1 351 ? 1.806 9.641 19.828 1 93.19 351 TYR A N 1
ATOM 2882 C CA . TYR A 1 351 ? 1.496 8.508 18.969 1 93.19 351 TYR A CA 1
ATOM 2883 C C . TYR A 1 351 ? 2.158 8.672 17.609 1 93.19 351 TYR A C 1
ATOM 2885 O O . TYR A 1 351 ? 2.625 9.758 17.25 1 93.19 351 TYR A O 1
ATOM 2893 N N . SER A 1 352 ? 2.256 7.645 16.906 1 94.56 352 SER A N 1
ATOM 2894 C CA . SER A 1 352 ? 2.764 7.684 15.539 1 94.56 352 SER A CA 1
ATOM 2895 C C . SER A 1 352 ? 1.864 6.898 14.594 1 94.56 352 SER A C 1
ATOM 2897 O O . SER A 1 352 ? 1.218 5.93 15 1 94.56 352 SER A O 1
ATOM 2899 N N . ARG A 1 353 ? 1.76 7.273 13.375 1 94.31 353 ARG A N 1
ATOM 2900 C CA . ARG A 1 353 ? 1.017 6.629 12.297 1 94.31 353 ARG A CA 1
ATOM 2901 C C . ARG A 1 353 ? 1.597 7 10.93 1 94.31 353 ARG A C 1
ATOM 2903 O O . ARG A 1 353 ? 2.34 7.977 10.812 1 94.31 353 ARG A O 1
ATOM 2910 N N . PRO A 1 354 ? 1.332 6.234 9.938 1 95.5 354 PRO A N 1
ATOM 2911 C CA . PRO A 1 354 ? 1.676 6.703 8.594 1 95.5 354 PRO A CA 1
ATOM 2912 C C . PRO A 1 354 ? 0.876 7.934 8.18 1 95.5 354 PRO A C 1
ATOM 2914 O O . PRO A 1 354 ? -0.155 8.242 8.781 1 95.5 354 PRO A O 1
ATOM 2917 N N . ILE A 1 355 ? 1.363 8.641 7.273 1 97.75 355 ILE A N 1
ATOM 2918 C CA . ILE A 1 355 ? 0.618 9.781 6.762 1 97.75 355 ILE A CA 1
ATOM 2919 C C . ILE A 1 355 ? -0.704 9.312 6.156 1 97.75 355 ILE A C 1
ATOM 2921 O O . ILE A 1 355 ? -1.767 9.844 6.48 1 97.75 355 ILE A O 1
ATOM 2925 N N . VAL A 1 356 ? -0.621 8.266 5.273 1 97 356 VAL A N 1
ATOM 2926 C CA . VAL A 1 356 ? -1.835 7.652 4.746 1 97 356 VAL A CA 1
ATOM 2927 C C . VAL A 1 356 ? -2.32 6.566 5.703 1 97 356 VAL A C 1
ATOM 2929 O O . VAL A 1 356 ? -1.649 5.547 5.887 1 97 356 VAL A O 1
ATOM 2932 N N . SER A 1 357 ? -3.439 6.797 6.379 1 94.38 357 SER A N 1
ATOM 2933 C CA . SER A 1 357 ? -4.02 5.836 7.312 1 94.38 357 SER A CA 1
ATOM 2934 C C . SER A 1 357 ? -5.512 5.66 7.066 1 94.38 357 SER A C 1
ATOM 2936 O O . SER A 1 357 ? -6.23 6.637 6.84 1 94.38 357 SER A O 1
ATOM 2938 N N . ARG A 1 358 ? -5.938 4.438 7.113 1 93.38 358 ARG A N 1
ATOM 2939 C CA . ARG A 1 358 ? -7.348 4.145 6.879 1 93.38 358 ARG A CA 1
ATOM 2940 C C . ARG A 1 358 ? -8.062 3.822 8.188 1 93.38 358 ARG A C 1
ATOM 2942 O O . ARG A 1 358 ? -9.281 3.596 8.195 1 93.38 358 ARG A O 1
ATOM 2949 N N . TYR A 1 359 ? -7.355 3.865 9.273 1 92.69 359 TYR A N 1
ATOM 2950 C CA . TYR A 1 359 ? -7.934 3.58 10.586 1 92.69 359 TYR A CA 1
ATOM 2951 C C . TYR A 1 359 ? -8.438 4.855 11.25 1 92.69 359 TYR A C 1
ATOM 2953 O O . TYR A 1 359 ? -7.648 5.645 11.773 1 92.69 359 TYR A O 1
ATOM 2961 N N . TYR A 1 360 ? -9.727 5.035 11.273 1 94.69 360 TYR A N 1
ATOM 2962 C CA . TYR A 1 360 ? -10.328 6.141 12.008 1 94.69 360 TYR A CA 1
ATOM 2963 C C . TYR A 1 360 ? -11.828 5.926 12.18 1 94.69 360 TYR A C 1
ATOM 2965 O O . TYR A 1 360 ? -12.438 5.133 11.453 1 94.69 360 TYR A O 1
ATOM 2973 N N . LYS A 1 361 ? -12.375 6.535 13.219 1 95.19 361 LYS A N 1
ATOM 2974 C CA . LYS A 1 361 ? -13.828 6.555 13.414 1 95.19 361 LYS A CA 1
ATOM 2975 C C . LYS A 1 361 ? -14.453 7.789 12.773 1 95.19 361 LYS A C 1
ATOM 2977 O O . LYS A 1 361 ? -15.5 7.695 12.133 1 95.19 361 LYS A O 1
ATOM 2982 N N . TRP A 1 362 ? -13.766 8.906 12.961 1 94.75 362 TRP A N 1
ATOM 2983 C CA . TRP A 1 362 ? -14.102 10.156 12.281 1 94.75 362 TRP A CA 1
ATOM 2984 C C . TRP A 1 362 ? -12.922 10.648 11.445 1 94.75 362 TRP A C 1
ATOM 2986 O O . TRP A 1 362 ? -11.773 10.633 11.906 1 94.75 362 TRP A O 1
ATOM 2996 N N . ALA A 1 363 ? -13.195 11.086 10.234 1 95.69 363 ALA A N 1
ATOM 2997 C CA . ALA A 1 363 ? -12.141 11.555 9.336 1 95.69 363 ALA A CA 1
ATOM 2998 C C . ALA A 1 363 ? -11.352 12.695 9.961 1 95.69 363 ALA A C 1
ATOM 3000 O O . ALA A 1 363 ? -10.172 12.891 9.656 1 95.69 363 ALA A O 1
ATOM 3001 N N . ASP A 1 364 ? -11.977 13.406 10.898 1 94.75 364 ASP A N 1
ATOM 3002 C CA . ASP A 1 364 ? -11.367 14.547 11.57 1 94.75 364 ASP A CA 1
ATOM 3003 C C . ASP A 1 364 ? -10.062 14.141 12.258 1 94.75 364 ASP A C 1
ATOM 3005 O O . ASP A 1 364 ? -9.156 14.969 12.406 1 94.75 364 ASP A O 1
ATOM 3009 N N . GLU A 1 365 ? -9.953 12.891 12.602 1 96.06 365 GLU A N 1
ATOM 3010 C CA . GLU A 1 365 ? -8.781 12.398 13.32 1 96.06 365 GLU A CA 1
ATOM 3011 C C . GLU A 1 365 ? -7.527 12.469 12.453 1 96.06 365 GLU A C 1
ATOM 3013 O O . GLU A 1 365 ? -6.41 12.508 12.969 1 96.06 365 GLU A O 1
ATOM 3018 N N . LEU A 1 366 ? -7.711 12.539 11.164 1 97.31 366 LEU A N 1
ATOM 3019 C CA . LEU A 1 366 ? -6.574 12.531 10.242 1 97.31 366 LEU A CA 1
ATOM 3020 C C . LEU A 1 366 ? -6 13.93 10.078 1 97.31 366 LEU A C 1
ATOM 3022 O O . LEU A 1 366 ? -4.914 14.102 9.516 1 97.31 366 LEU A O 1
ATOM 3026 N N . PHE A 1 367 ? -6.637 14.938 10.555 1 97.06 367 PHE A N 1
ATOM 3027 C CA . PHE A 1 367 ? -6.172 16.312 10.492 1 97.06 367 PHE A CA 1
ATOM 3028 C C . PHE A 1 367 ? -5.254 16.625 11.672 1 97.06 367 PHE A C 1
ATOM 3030 O O . PHE A 1 367 ? -5.629 17.375 12.57 1 97.06 367 PHE A O 1
ATOM 3037 N N . ASP A 1 368 ? -4.09 16.031 11.602 1 97.69 368 ASP A N 1
ATOM 3038 C CA . ASP A 1 368 ? -3.143 16.141 12.711 1 97.69 368 ASP A CA 1
ATOM 3039 C C . ASP A 1 368 ? -1.751 16.516 12.203 1 97.69 368 ASP A C 1
ATOM 3041 O O . ASP A 1 368 ? -1.59 16.922 11.047 1 97.69 368 ASP A O 1
ATOM 3045 N N . ARG A 1 369 ? -0.769 16.5 13.047 1 98.56 369 ARG A N 1
ATOM 3046 C CA . ARG A 1 369 ? 0.568 16.984 12.719 1 98.56 369 ARG A CA 1
ATOM 3047 C C . ARG A 1 369 ? 1.279 16.031 11.766 1 98.56 369 ARG A C 1
ATOM 3049 O O . ARG A 1 369 ? 2.199 16.438 11.047 1 98.56 369 ARG A O 1
ATOM 3056 N N . HIS A 1 370 ? 0.869 14.727 11.719 1 98.44 370 HIS A N 1
ATOM 3057 C CA . HIS A 1 370 ? 1.396 13.797 10.727 1 98.44 370 HIS A CA 1
ATOM 3058 C C . HIS A 1 370 ? 0.975 14.195 9.312 1 98.44 370 HIS A C 1
ATOM 3060 O O . HIS A 1 370 ? 1.755 14.07 8.367 1 98.44 370 HIS A O 1
ATOM 3066 N N . THR A 1 371 ? -0.23 14.703 9.203 1 98.62 371 THR A N 1
ATOM 3067 C CA . THR A 1 371 ? -0.78 15.102 7.91 1 98.62 371 THR A CA 1
ATOM 3068 C C . THR A 1 371 ? -0.217 16.453 7.473 1 98.62 371 THR A C 1
ATOM 3070 O O . THR A 1 371 ? 0.193 16.609 6.32 1 98.62 371 THR A O 1
ATOM 3073 N N . TYR A 1 372 ? -0.145 17.375 8.406 1 98.69 372 TYR A N 1
ATOM 3074 C CA . TYR A 1 372 ? 0.269 18.734 8.078 1 98.69 372 TYR A CA 1
ATOM 3075 C C . TYR A 1 372 ? 1.788 18.844 8.055 1 98.69 372 TYR A C 1
ATOM 3077 O O . TYR A 1 372 ? 2.406 18.797 6.992 1 98.69 372 TYR A O 1
ATOM 3085 N N . GLN A 1 373 ? 2.404 18.844 9.25 1 98.81 373 GLN A N 1
ATOM 3086 C CA . GLN A 1 373 ? 3.82 19.172 9.391 1 98.81 373 GLN A CA 1
ATOM 3087 C C . GLN A 1 373 ? 4.695 18.062 8.797 1 98.81 373 GLN A C 1
ATOM 3089 O O . GLN A 1 373 ? 5.633 18.344 8.047 1 98.81 373 GLN A O 1
ATOM 3094 N N . LYS A 1 374 ? 4.418 16.828 9.148 1 98.75 374 LYS A N 1
ATOM 3095 C CA . LYS A 1 374 ? 5.191 15.773 8.508 1 98.75 374 LYS A CA 1
ATOM 3096 C C . LYS A 1 374 ? 4.973 15.766 6.996 1 98.75 374 LYS A C 1
ATOM 3098 O O . LYS A 1 374 ? 5.91 15.531 6.23 1 98.75 374 LYS A O 1
ATOM 3103 N N . GLY A 1 375 ? 3.697 15.961 6.582 1 98.81 375 GLY A N 1
ATOM 3104 C CA . GLY A 1 375 ? 3.432 16.062 5.152 1 98.81 375 GLY A CA 1
ATOM 3105 C C . GLY A 1 375 ? 4.297 17.094 4.457 1 98.81 375 GLY A C 1
ATOM 3106 O O . GLY A 1 375 ? 4.848 16.844 3.387 1 98.81 375 GLY A O 1
ATOM 3107 N N . ALA A 1 376 ? 4.418 18.25 5.055 1 98.88 376 ALA A N 1
ATOM 3108 C CA . ALA A 1 376 ? 5.258 19.297 4.496 1 98.88 376 ALA A CA 1
ATOM 3109 C C . ALA A 1 376 ? 6.719 18.875 4.453 1 98.88 376 ALA A C 1
ATOM 3111 O O . ALA A 1 376 ? 7.422 19.141 3.477 1 98.88 376 ALA A O 1
ATOM 3112 N N . MET A 1 377 ? 7.176 18.219 5.508 1 98.62 377 MET A N 1
ATOM 3113 C CA . MET A 1 377 ? 8.555 17.75 5.574 1 98.62 377 MET A CA 1
ATOM 3114 C C . MET A 1 377 ? 8.844 16.734 4.469 1 98.62 377 MET A C 1
ATOM 3116 O O . MET A 1 377 ? 9.93 16.734 3.891 1 98.62 377 MET A O 1
ATOM 3120 N N . VAL A 1 378 ? 7.906 15.875 4.23 1 98.62 378 VAL A N 1
ATOM 3121 C CA . VAL A 1 378 ? 8.062 14.852 3.205 1 98.62 378 VAL A CA 1
ATOM 3122 C C . VAL A 1 378 ? 8.172 15.5 1.829 1 98.62 378 VAL A C 1
ATOM 3124 O O . VAL A 1 378 ? 9 15.102 1.007 1 98.62 378 VAL A O 1
ATOM 3127 N N . LEU A 1 379 ? 7.305 16.484 1.544 1 98.88 379 LEU A N 1
ATOM 3128 C CA . LEU A 1 379 ? 7.359 17.203 0.271 1 98.88 379 LEU A CA 1
ATOM 3129 C C . LEU A 1 379 ? 8.695 17.922 0.11 1 98.88 379 LEU A C 1
ATOM 3131 O O . LEU A 1 379 ? 9.25 17.969 -0.989 1 98.88 379 LEU A O 1
ATOM 3135 N N . HIS A 1 380 ? 9.18 18.469 1.198 1 98.69 380 HIS A N 1
ATOM 3136 C CA . HIS A 1 380 ? 10.484 19.141 1.163 1 98.69 380 HIS A CA 1
ATOM 3137 C C . HIS A 1 380 ? 11.602 18.141 0.867 1 98.69 380 HIS A C 1
ATOM 3139 O O . HIS A 1 380 ? 12.508 18.438 0.089 1 98.69 380 HIS A O 1
ATOM 3145 N N . ALA A 1 381 ? 11.547 16.969 1.536 1 97.94 381 ALA A N 1
ATOM 3146 C CA . ALA A 1 381 ? 12.516 15.914 1.272 1 97.94 381 ALA A CA 1
ATOM 3147 C C . ALA A 1 381 ? 12.469 15.477 -0.19 1 97.94 381 ALA A C 1
ATOM 3149 O O . ALA A 1 381 ? 13.508 15.211 -0.798 1 97.94 381 ALA A O 1
ATOM 3150 N N . LEU A 1 382 ? 11.289 15.375 -0.726 1 98.38 382 LEU A N 1
ATOM 3151 C CA . LEU A 1 382 ? 11.117 14.977 -2.121 1 98.38 382 LEU A CA 1
ATOM 3152 C C . LEU A 1 382 ? 11.727 16.016 -3.057 1 98.38 382 LEU A C 1
ATOM 3154 O O . LEU A 1 382 ? 12.391 15.672 -4.035 1 98.38 382 LEU A O 1
ATOM 3158 N N . ARG A 1 383 ? 11.445 17.328 -2.787 1 98.12 383 ARG A N 1
ATOM 3159 C CA . ARG A 1 383 ? 12.039 18.422 -3.559 1 98.12 383 ARG A CA 1
ATOM 3160 C C . ARG A 1 383 ? 13.562 18.344 -3.545 1 98.12 383 ARG A C 1
ATOM 3162 O O . ARG A 1 383 ? 14.203 18.531 -4.578 1 98.12 383 ARG A O 1
ATOM 3169 N N . SER A 1 384 ? 14.062 18.078 -2.371 1 96.62 384 SER A N 1
ATOM 3170 C CA . SER A 1 384 ? 15.508 17.969 -2.234 1 96.62 384 SER A CA 1
ATOM 3171 C C . SER A 1 384 ? 16.047 16.781 -3.021 1 96.62 384 SER A C 1
ATOM 3173 O O . SER A 1 384 ? 17.125 16.875 -3.635 1 96.62 384 SER A O 1
ATOM 3175 N N . LEU A 1 385 ? 15.359 15.719 -2.967 1 95.5 385 LEU A N 1
ATOM 3176 C CA . LEU A 1 385 ? 15.781 14.492 -3.641 1 95.5 385 LEU A CA 1
ATOM 3177 C C . LEU A 1 385 ? 15.789 14.68 -5.152 1 95.5 385 LEU A C 1
ATOM 3179 O O . LEU A 1 385 ? 16.734 14.258 -5.828 1 95.5 385 LEU A O 1
ATOM 3183 N N . LEU A 1 386 ? 14.773 15.32 -5.723 1 96.25 386 LEU A N 1
ATOM 3184 C CA . LEU A 1 386 ? 14.578 15.398 -7.164 1 96.25 386 LEU A CA 1
ATOM 3185 C C . LEU A 1 386 ? 15.258 16.641 -7.738 1 96.25 386 LEU A C 1
ATOM 3187 O O . LEU A 1 386 ? 15.586 16.688 -8.922 1 96.25 386 LEU A O 1
ATOM 3191 N N . GLY A 1 387 ? 15.453 17.672 -6.883 1 96.19 387 GLY A N 1
ATOM 3192 C CA . GLY A 1 387 ? 15.797 19.016 -7.348 1 96.19 387 GLY A CA 1
ATOM 3193 C C . GLY A 1 387 ? 14.586 19.875 -7.637 1 96.19 387 GLY A C 1
ATOM 3194 O O . GLY A 1 387 ? 13.523 19.359 -8.016 1 96.19 387 GLY A O 1
ATOM 3195 N N . ASP A 1 388 ? 14.703 21.109 -7.441 1 97.06 388 ASP A N 1
ATOM 3196 C CA . ASP A 1 388 ? 13.602 22.062 -7.516 1 97.06 388 ASP A CA 1
ATOM 3197 C C . ASP A 1 388 ? 12.938 22.031 -8.891 1 97.06 388 ASP A C 1
ATOM 3199 O O . ASP A 1 388 ? 11.703 22.078 -9 1 97.06 388 ASP A O 1
ATOM 3203 N N . ASP A 1 389 ? 13.672 21.922 -9.969 1 97.56 389 ASP A N 1
ATOM 3204 C CA . ASP A 1 389 ? 13.133 21.969 -11.32 1 97.56 389 ASP A CA 1
ATOM 3205 C C . ASP A 1 389 ? 12.234 20.766 -11.594 1 97.56 389 ASP A C 1
ATOM 3207 O O . ASP A 1 389 ? 11.102 20.906 -12.055 1 97.56 389 ASP A O 1
ATOM 3211 N N . GLU A 1 390 ? 12.781 19.547 -11.32 1 97.44 390 GLU A N 1
ATOM 3212 C CA . GLU A 1 390 ? 12 18.344 -11.531 1 97.44 390 GLU A CA 1
ATOM 3213 C C . GLU A 1 390 ? 10.781 18.297 -10.609 1 97.44 390 GLU A C 1
ATOM 3215 O O . GLU A 1 390 ? 9.719 17.812 -11 1 97.44 390 GLU A O 1
ATOM 3220 N N . PHE A 1 391 ? 11.008 18.766 -9.406 1 98.38 391 PHE A N 1
ATOM 3221 C CA . PHE A 1 391 ? 9.898 18.828 -8.461 1 98.38 391 PHE A CA 1
ATOM 3222 C C . PHE A 1 391 ? 8.781 19.719 -8.992 1 98.38 391 PHE A C 1
ATOM 3224 O O . PHE A 1 391 ? 7.613 19.312 -9.008 1 98.38 391 PHE A O 1
ATOM 3231 N N . ARG A 1 392 ? 9.078 20.906 -9.492 1 98.62 392 ARG A N 1
ATOM 3232 C CA . ARG A 1 392 ? 8.094 21.844 -10.023 1 98.62 392 ARG A CA 1
ATOM 3233 C C . ARG A 1 392 ? 7.41 21.281 -11.258 1 98.62 392 ARG A C 1
ATOM 3235 O O . ARG A 1 392 ? 6.191 21.391 -11.406 1 98.62 392 ARG A O 1
ATOM 3242 N N . LYS A 1 393 ? 8.172 20.625 -12.094 1 98.69 393 LYS A N 1
ATOM 3243 C CA . LYS A 1 393 ? 7.602 20.016 -13.289 1 98.69 393 LYS A CA 1
ATOM 3244 C C . LYS A 1 393 ? 6.648 18.875 -12.922 1 98.69 393 LYS A C 1
ATOM 3246 O O . LYS A 1 393 ? 5.621 18.688 -13.578 1 98.69 393 LYS A O 1
ATOM 3251 N N . GLY A 1 394 ? 7.105 18.094 -11.906 1 98.75 394 GLY A N 1
ATOM 3252 C CA . GLY A 1 394 ? 6.234 17.031 -11.422 1 98.75 394 GLY A CA 1
ATOM 3253 C C . GLY A 1 394 ? 4.914 17.547 -10.883 1 98.75 394 GLY A C 1
ATOM 3254 O O . GLY A 1 394 ? 3.859 16.969 -11.156 1 98.75 394 GLY A O 1
ATOM 3255 N N . ILE A 1 395 ? 4.93 18.656 -10.148 1 98.75 395 ILE A N 1
ATOM 3256 C CA . ILE A 1 395 ? 3.729 19.281 -9.609 1 98.75 395 ILE A CA 1
ATOM 3257 C C . ILE A 1 395 ? 2.828 19.734 -10.75 1 98.75 395 ILE A C 1
ATOM 3259 O O . ILE A 1 395 ? 1.615 19.516 -10.727 1 98.75 395 ILE A O 1
ATOM 3263 N N . ARG A 1 396 ? 3.41 20.375 -11.734 1 98.81 396 ARG A N 1
ATOM 3264 C CA . ARG A 1 396 ? 2.646 20.828 -12.891 1 98.81 396 ARG A CA 1
ATOM 3265 C C . ARG A 1 396 ? 1.951 19.672 -13.586 1 98.81 396 ARG A C 1
ATOM 3267 O O . ARG A 1 396 ? 0.756 19.734 -13.883 1 98.81 396 ARG A O 1
ATOM 3274 N N . THR A 1 397 ? 2.695 18.562 -13.789 1 98.81 397 THR A N 1
ATOM 3275 C CA . THR A 1 397 ? 2.16 17.375 -14.438 1 98.81 397 THR A CA 1
ATOM 3276 C C . THR A 1 397 ? 1.013 16.781 -13.625 1 98.81 397 THR A C 1
ATOM 3278 O O . THR A 1 397 ? -0.022 16.406 -14.18 1 98.81 397 THR A O 1
ATOM 3281 N N . TYR A 1 398 ? 1.23 16.719 -12.367 1 98.62 398 TYR A N 1
ATOM 3282 C CA . TYR A 1 398 ? 0.231 16.203 -11.438 1 98.62 398 TYR A CA 1
ATOM 3283 C C . TYR A 1 398 ? -1.061 17 -11.523 1 98.62 398 TYR A C 1
ATOM 3285 O O . TYR A 1 398 ? -2.145 16.438 -11.672 1 98.62 398 TYR A O 1
ATOM 3293 N N . LEU A 1 399 ? -0.942 18.328 -11.477 1 98.75 399 LEU A N 1
ATOM 3294 C CA . LEU A 1 399 ? -2.102 19.203 -11.477 1 98.75 399 LEU A CA 1
ATOM 3295 C C . LEU A 1 399 ? -2.791 19.203 -12.836 1 98.75 399 LEU A C 1
ATOM 3297 O O . LEU A 1 399 ? -4.02 19.172 -12.914 1 98.75 399 LEU A O 1
ATOM 3301 N N . GLU A 1 400 ? -2.053 19.219 -13.906 1 98.62 400 GLU A N 1
ATOM 3302 C CA . GLU A 1 400 ? -2.629 19.234 -15.242 1 98.62 400 GLU A CA 1
ATOM 3303 C C . GLU A 1 400 ? -3.33 17.922 -15.57 1 98.62 400 GLU A C 1
ATOM 3305 O O . GLU A 1 400 ? -4.453 17.922 -16.078 1 98.62 400 GLU A O 1
ATOM 3310 N N . LYS A 1 401 ? -2.742 16.828 -15.203 1 97.69 401 LYS A N 1
ATOM 3311 C CA . LYS A 1 401 ? -3.285 15.516 -15.531 1 97.69 401 LYS A CA 1
ATOM 3312 C C . LYS A 1 401 ? -4.559 15.242 -14.734 1 97.69 401 LYS A C 1
ATOM 3314 O O . LYS A 1 401 ? -5.441 14.516 -15.203 1 97.69 401 LYS A O 1
ATOM 3319 N N . HIS A 1 402 ? -4.641 15.812 -13.578 1 98.06 402 HIS A N 1
ATOM 3320 C CA . HIS A 1 402 ? -5.723 15.398 -12.695 1 98.06 402 HIS A CA 1
ATOM 3321 C C . HIS A 1 402 ? -6.656 16.562 -12.383 1 98.06 402 HIS A C 1
ATOM 3323 O O . HIS A 1 402 ? -7.379 16.531 -11.383 1 98.06 402 HIS A O 1
ATOM 3329 N N . SER A 1 403 ? -6.625 17.641 -13.141 1 98 403 SER A N 1
ATOM 3330 C CA . SER A 1 403 ? -7.512 18.781 -12.969 1 98 403 SER A CA 1
ATOM 3331 C C . SER A 1 403 ? -8.977 18.359 -12.945 1 98 403 SER A C 1
ATOM 3333 O O . SER A 1 403 ? -9.438 17.656 -13.852 1 98 403 SER A O 1
ATOM 3335 N N . GLY A 1 404 ? -9.641 18.688 -11.82 1 97 404 GLY A N 1
ATOM 3336 C CA . GLY A 1 404 ? -11.062 18.406 -11.68 1 97 404 GLY A CA 1
ATOM 3337 C C . GLY A 1 404 ? -11.344 17 -11.188 1 97 404 GLY A C 1
ATOM 3338 O O . GLY A 1 404 ? -12.5 16.609 -11.047 1 97 404 GLY A O 1
ATOM 3339 N N . LYS A 1 405 ? -10.281 16.266 -10.859 1 96.56 405 LYS A N 1
ATOM 3340 C CA . LYS A 1 405 ? -10.461 14.867 -10.5 1 96.56 405 LYS A CA 1
ATOM 3341 C C . LYS A 1 405 ? -10.133 14.625 -9.031 1 96.56 405 LYS A C 1
ATOM 3343 O O . LYS A 1 405 ? -9.656 15.531 -8.344 1 96.56 405 LYS A O 1
ATOM 3348 N N . SER A 1 406 ? -10.562 13.5 -8.539 1 96.88 406 SER A N 1
ATOM 3349 C CA . SER A 1 406 ? -10.156 12.992 -7.23 1 96.88 406 SER A CA 1
ATOM 3350 C C . SER A 1 406 ? -8.93 12.094 -7.348 1 96.88 406 SER A C 1
ATOM 3352 O O . SER A 1 406 ? -8.82 11.297 -8.281 1 96.88 406 SER A O 1
ATOM 3354 N N . VAL A 1 407 ? -8 12.25 -6.461 1 97.75 407 VAL A N 1
ATOM 3355 C CA . VAL A 1 407 ? -6.711 11.586 -6.617 1 97.75 407 VAL A CA 1
ATOM 3356 C C . VAL A 1 407 ? -6.324 10.898 -5.312 1 97.75 407 VAL A C 1
ATOM 3358 O O . VAL A 1 407 ? -6.871 11.203 -4.25 1 97.75 407 VAL A O 1
ATOM 3361 N N . ASP A 1 408 ? -5.508 9.906 -5.375 1 97.88 408 ASP A N 1
ATOM 3362 C CA . ASP A 1 408 ? -4.84 9.312 -4.215 1 97.88 408 ASP A CA 1
ATOM 3363 C C . ASP A 1 408 ? -3.326 9.492 -4.305 1 97.88 408 ASP A C 1
ATOM 3365 O O . ASP A 1 408 ? -2.824 10.141 -5.227 1 97.88 408 ASP A O 1
ATOM 3369 N N . THR A 1 409 ? -2.596 9.039 -3.363 1 98.62 409 THR A N 1
ATOM 3370 C CA . THR A 1 409 ? -1.161 9.266 -3.225 1 98.62 409 THR A CA 1
ATOM 3371 C C . THR A 1 409 ? -0.406 8.695 -4.422 1 98.62 409 THR A C 1
ATOM 3373 O O . THR A 1 409 ? 0.591 9.266 -4.867 1 98.62 409 THR A O 1
ATOM 3376 N N . GLU A 1 410 ? -0.88 7.621 -4.996 1 98.19 410 GLU A N 1
ATOM 3377 C CA . GLU A 1 410 ? -0.209 6.973 -6.117 1 98.19 410 GLU A CA 1
ATOM 3378 C C . GLU A 1 410 ? -0.265 7.844 -7.371 1 98.19 410 GLU A C 1
ATOM 3380 O O . GLU A 1 410 ? 0.656 7.82 -8.188 1 98.19 410 GLU A O 1
ATOM 3385 N N . ASP A 1 411 ? -1.304 8.617 -7.559 1 98.56 411 ASP A N 1
ATOM 3386 C CA . ASP A 1 411 ? -1.372 9.555 -8.68 1 98.56 411 ASP A CA 1
ATOM 3387 C C . ASP A 1 411 ? -0.234 10.57 -8.609 1 98.56 411 ASP A C 1
ATOM 3389 O O . ASP A 1 411 ? 0.372 10.898 -9.633 1 98.56 411 ASP A O 1
ATOM 3393 N N . PHE A 1 412 ? -0.013 11.008 -7.402 1 98.75 412 PHE A N 1
ATOM 3394 C CA . PHE A 1 412 ? 1.066 11.969 -7.203 1 98.75 412 PHE A CA 1
ATOM 3395 C C . PHE A 1 412 ? 2.422 11.312 -7.434 1 98.75 412 PHE A C 1
ATOM 3397 O O . PHE A 1 412 ? 3.258 11.844 -8.164 1 98.75 412 PHE A O 1
ATOM 3404 N N . ARG A 1 413 ? 2.676 10.164 -6.812 1 98.5 413 ARG A N 1
ATOM 3405 C CA . ARG A 1 413 ? 3.938 9.453 -6.98 1 98.5 413 ARG A CA 1
ATOM 3406 C C . ARG A 1 413 ? 4.234 9.203 -8.453 1 98.5 413 ARG A C 1
ATOM 3408 O O . ARG A 1 413 ? 5.352 9.438 -8.922 1 98.5 413 ARG A O 1
ATOM 3415 N N . LYS A 1 414 ? 3.248 8.805 -9.203 1 97.88 414 LYS A N 1
ATOM 3416 C CA . LYS A 1 414 ? 3.428 8.461 -10.609 1 97.88 414 LYS A CA 1
ATOM 3417 C C . LYS A 1 414 ? 3.773 9.695 -11.438 1 97.88 414 LYS A C 1
ATOM 3419 O O . LYS A 1 414 ? 4.566 9.617 -12.383 1 97.88 414 LYS A O 1
ATOM 3424 N N . ALA A 1 415 ? 3.139 10.812 -11.133 1 98.44 415 ALA A N 1
ATOM 3425 C CA . ALA A 1 415 ? 3.484 12.055 -11.828 1 98.44 415 ALA A CA 1
ATOM 3426 C C . ALA A 1 415 ? 4.945 12.43 -11.594 1 98.44 415 ALA A C 1
ATOM 3428 O O . ALA A 1 415 ? 5.656 12.805 -12.523 1 98.44 415 ALA A O 1
ATOM 3429 N N . MET A 1 416 ? 5.367 12.32 -10.328 1 98.69 416 MET A N 1
ATOM 3430 C CA . MET A 1 416 ? 6.758 12.625 -9.992 1 98.69 416 MET A CA 1
ATOM 3431 C C . MET A 1 416 ? 7.707 11.664 -10.695 1 98.69 416 MET A C 1
ATOM 3433 O O . MET A 1 416 ? 8.758 12.07 -11.188 1 98.69 416 MET A O 1
ATOM 3437 N N . GLU A 1 417 ? 7.332 10.375 -10.742 1 97.62 417 GLU A N 1
ATOM 3438 C CA . GLU A 1 417 ? 8.164 9.375 -11.406 1 97.62 417 GLU A CA 1
ATOM 3439 C C . GLU A 1 417 ? 8.234 9.625 -12.914 1 97.62 417 GLU A C 1
ATOM 3441 O O . GLU A 1 417 ? 9.289 9.453 -13.523 1 97.62 417 GLU A O 1
ATOM 3446 N N . GLU A 1 418 ? 7.098 9.984 -13.484 1 96.62 418 GLU A N 1
ATOM 3447 C CA . GLU A 1 418 ? 7.035 10.242 -14.914 1 96.62 418 GLU A CA 1
ATOM 3448 C C . GLU A 1 418 ? 8.016 11.344 -15.328 1 96.62 418 GLU A C 1
ATOM 3450 O O . GLU A 1 418 ? 8.727 11.211 -16.328 1 96.62 418 GLU A O 1
ATOM 3455 N N . VAL A 1 419 ? 8.094 12.375 -14.516 1 97.38 419 VAL A N 1
ATOM 3456 C CA . VAL A 1 419 ? 8.898 13.547 -14.852 1 97.38 419 VAL A CA 1
ATOM 3457 C C . VAL A 1 419 ? 10.367 13.281 -14.516 1 97.38 419 VAL A C 1
ATOM 3459 O O . VAL A 1 419 ? 11.258 13.641 -15.289 1 97.38 419 VAL A O 1
ATOM 3462 N N . SER A 1 420 ? 10.625 12.68 -13.391 1 96.19 420 SER A N 1
ATOM 3463 C CA . SER A 1 420 ? 11.992 12.539 -12.898 1 96.19 420 SER A CA 1
ATOM 3464 C C . SER A 1 420 ? 12.68 11.336 -13.523 1 96.19 420 SER A C 1
ATOM 3466 O O . SER A 1 420 ? 13.914 11.25 -13.516 1 96.19 420 SER A O 1
ATOM 3468 N N . GLY A 1 421 ? 11.883 10.336 -14.008 1 93.44 421 GLY A N 1
ATOM 3469 C CA . GLY A 1 421 ? 12.445 9.078 -14.484 1 93.44 421 GLY A CA 1
ATOM 3470 C C . GLY A 1 421 ? 12.945 8.188 -13.359 1 93.44 421 GLY A C 1
ATOM 3471 O O . GLY A 1 421 ? 13.477 7.105 -13.609 1 93.44 421 GLY A O 1
ATOM 3472 N N . ARG A 1 422 ? 12.766 8.602 -12.109 1 94.38 422 ARG A N 1
ATOM 3473 C CA . ARG A 1 422 ? 13.211 7.84 -10.945 1 94.38 422 ARG A CA 1
ATOM 3474 C C . ARG A 1 422 ? 12.062 7.035 -10.344 1 94.38 422 ARG A C 1
ATOM 3476 O O . ARG A 1 422 ? 10.922 7.5 -10.32 1 94.38 422 ARG A O 1
ATOM 3483 N N . ASP A 1 423 ? 12.43 5.867 -9.891 1 96.19 423 ASP A N 1
ATOM 3484 C CA . ASP A 1 423 ? 11.453 5.141 -9.094 1 96.19 423 ASP A CA 1
ATOM 3485 C C . ASP A 1 423 ? 11.398 5.688 -7.664 1 96.19 423 ASP A C 1
ATOM 3487 O O . ASP A 1 423 ? 12.438 5.875 -7.027 1 96.19 423 ASP A O 1
ATOM 3491 N N . LEU A 1 424 ? 10.234 5.934 -7.141 1 97.94 424 LEU A N 1
ATOM 3492 C CA . LEU A 1 424 ? 10.078 6.566 -5.836 1 97.94 424 LEU A CA 1
ATOM 3493 C C . LEU A 1 424 ? 9.344 5.641 -4.871 1 97.94 424 LEU A C 1
ATOM 3495 O O . LEU A 1 424 ? 8.859 6.082 -3.828 1 97.94 424 LEU A O 1
ATOM 3499 N N . THR A 1 425 ? 9.25 4.32 -5.164 1 96.81 425 THR A N 1
ATOM 3500 C CA . THR A 1 425 ? 8.523 3.357 -4.344 1 96.81 425 THR A CA 1
ATOM 3501 C C . THR A 1 425 ? 9.086 3.326 -2.926 1 96.81 425 THR A C 1
ATOM 3503 O O . THR A 1 425 ? 8.328 3.373 -1.953 1 96.81 425 THR A O 1
ATOM 3506 N N . GLN A 1 426 ? 10.359 3.283 -2.785 1 95.5 426 GLN A N 1
ATOM 3507 C CA . GLN A 1 426 ? 10.977 3.219 -1.465 1 95.5 426 GLN A CA 1
ATOM 3508 C C . GLN A 1 426 ? 10.703 4.488 -0.667 1 95.5 426 GLN A C 1
ATOM 3510 O O . GLN A 1 426 ? 10.406 4.426 0.528 1 95.5 426 GLN A O 1
ATOM 3515 N N . PHE A 1 427 ? 10.883 5.602 -1.35 1 96.94 427 PHE A N 1
ATOM 3516 C CA . PHE A 1 427 ? 10.648 6.887 -0.701 1 96.94 427 PHE A CA 1
ATOM 3517 C C . PHE A 1 427 ? 9.242 6.945 -0.113 1 96.94 427 PHE A C 1
ATOM 3519 O O . PHE A 1 427 ? 9.07 7.238 1.071 1 96.94 427 PHE A O 1
ATOM 3526 N N . PHE A 1 428 ? 8.211 6.668 -0.897 1 97.62 428 PHE A N 1
ATOM 3527 C CA . PHE A 1 428 ? 6.828 6.777 -0.442 1 97.62 428 PHE A CA 1
ATOM 3528 C C . PHE A 1 428 ? 6.512 5.699 0.586 1 97.62 428 PHE A C 1
ATOM 3530 O O . PHE A 1 428 ? 5.723 5.922 1.507 1 97.62 428 PHE A O 1
ATOM 3537 N N . ASP A 1 429 ? 7.066 4.512 0.391 1 94.19 429 ASP A N 1
ATOM 3538 C CA . ASP A 1 429 ? 6.844 3.445 1.363 1 94.19 429 ASP A CA 1
ATOM 3539 C C . ASP A 1 429 ? 7.332 3.857 2.75 1 94.19 429 ASP A C 1
ATOM 3541 O O . ASP A 1 429 ? 6.629 3.662 3.746 1 94.19 429 ASP A O 1
ATOM 3545 N N . LEU A 1 430 ? 8.523 4.473 2.826 1 94.19 430 LEU A N 1
ATOM 3546 C CA . LEU A 1 430 ? 9.148 4.797 4.098 1 94.19 430 LEU A CA 1
ATOM 3547 C C . LEU A 1 430 ? 8.539 6.059 4.703 1 94.19 430 LEU A C 1
ATOM 3549 O O . LEU A 1 430 ? 8.281 6.109 5.906 1 94.19 430 LEU A O 1
ATOM 3553 N N . TYR A 1 431 ? 8.234 7.09 3.859 1 96.81 431 TYR A N 1
ATOM 3554 C CA . TYR A 1 431 ? 7.895 8.398 4.406 1 96.81 431 TYR A CA 1
ATOM 3555 C C . TYR A 1 431 ? 6.387 8.586 4.488 1 96.81 431 TYR A C 1
ATOM 3557 O O . TYR A 1 431 ? 5.891 9.367 5.297 1 96.81 431 TYR A O 1
ATOM 3565 N N . VAL A 1 432 ? 5.598 7.898 3.627 1 97.5 432 VAL A N 1
ATOM 3566 C CA . VAL A 1 432 ? 4.172 8.195 3.52 1 97.5 432 VAL A CA 1
ATOM 3567 C C . VAL A 1 432 ? 3.359 7.02 4.059 1 97.5 432 VAL A C 1
ATOM 3569 O O . VAL A 1 432 ? 2.404 7.215 4.816 1 97.5 432 VAL A O 1
ATOM 3572 N N . TYR A 1 433 ? 3.756 5.789 3.715 1 94.62 433 TYR A N 1
ATOM 3573 C CA . TYR A 1 433 ? 2.943 4.617 4.02 1 94.62 433 TYR A CA 1
ATOM 3574 C C . TYR A 1 433 ? 3.424 3.938 5.297 1 94.62 433 TYR A C 1
ATOM 3576 O O . TYR A 1 433 ? 2.816 2.969 5.758 1 94.62 433 TYR A O 1
ATOM 3584 N N . SER A 1 434 ? 4.523 4.449 5.898 1 91.94 434 SER A N 1
ATOM 3585 C CA . SER A 1 434 ? 5.02 3.939 7.172 1 91.94 434 SER A CA 1
ATOM 3586 C C . SER A 1 434 ? 5.078 5.043 8.227 1 91.94 434 SER A C 1
ATOM 3588 O O . SER A 1 434 ? 5.184 6.223 7.891 1 91.94 434 SER A O 1
ATOM 3590 N N . ALA A 1 435 ? 4.996 4.66 9.453 1 93.69 435 ALA A N 1
ATOM 3591 C CA . ALA A 1 435 ? 5.141 5.605 10.555 1 93.69 435 ALA A CA 1
ATOM 3592 C C . ALA A 1 435 ? 6.613 5.922 10.812 1 93.69 435 ALA A C 1
ATOM 3594 O O . ALA A 1 435 ? 7.496 5.16 10.414 1 93.69 435 ALA A O 1
ATOM 3595 N N . GLY A 1 436 ? 6.828 7.09 11.375 1 94.44 436 GLY A N 1
ATOM 3596 C CA . GLY A 1 436 ? 8.164 7.426 11.836 1 94.44 436 GLY A CA 1
ATOM 3597 C C . GLY A 1 436 ? 8.906 8.352 10.883 1 94.44 436 GLY A C 1
ATOM 3598 O O . GLY A 1 436 ? 8.297 9.008 10.047 1 94.44 436 GLY A O 1
ATOM 3599 N N . HIS A 1 437 ? 10.188 8.492 11.078 1 96.25 437 HIS A N 1
ATOM 3600 C CA . HIS A 1 437 ? 11.094 9.391 10.375 1 96.25 437 HIS A CA 1
ATOM 3601 C C . HIS A 1 437 ? 12.547 8.969 10.57 1 96.25 437 HIS A C 1
ATOM 3603 O O . HIS A 1 437 ? 12.859 8.219 11.5 1 96.25 437 HIS A O 1
ATOM 3609 N N . PRO A 1 438 ? 13.461 9.367 9.711 1 96.56 438 PRO A N 1
ATOM 3610 C CA . PRO A 1 438 ? 14.875 9.062 9.938 1 96.56 438 PRO A CA 1
ATOM 3611 C C . PRO A 1 438 ? 15.469 9.859 11.094 1 96.56 438 PRO A C 1
ATOM 3613 O O . PRO A 1 438 ? 15.125 11.023 11.297 1 96.56 438 PRO A O 1
ATOM 3616 N N . GLU A 1 439 ? 16.375 9.289 11.789 1 96.94 439 GLU A N 1
ATOM 3617 C CA . GLU A 1 439 ? 17.125 9.891 12.883 1 96.94 439 GLU A CA 1
ATOM 3618 C C . GLU A 1 439 ? 18.609 9.578 12.766 1 96.94 439 GLU A C 1
ATOM 3620 O O . GLU A 1 439 ? 18.984 8.461 12.406 1 96.94 439 GLU A O 1
ATOM 3625 N N . ILE A 1 440 ? 19.453 10.562 13.023 1 97.69 440 ILE A N 1
ATOM 3626 C CA . ILE A 1 440 ? 20.891 10.383 12.953 1 97.69 440 ILE A CA 1
ATOM 3627 C C . ILE A 1 440 ? 21.547 10.922 14.234 1 97.69 440 ILE A C 1
ATOM 3629 O O . ILE A 1 440 ? 21.172 11.992 14.719 1 97.69 440 ILE A O 1
ATOM 3633 N N . SER A 1 441 ? 22.469 10.203 14.75 1 98 441 SER A N 1
ATOM 3634 C CA . SER A 1 441 ? 23.375 10.688 15.797 1 98 441 SER A CA 1
ATOM 3635 C C . SER A 1 441 ? 24.75 11 15.234 1 98 441 SER A C 1
ATOM 3637 O O . SER A 1 441 ? 25.312 10.211 14.469 1 98 441 SER A O 1
ATOM 3639 N N . VAL A 1 442 ? 25.25 12.156 15.586 1 98.19 442 VAL A N 1
ATOM 3640 C CA . VAL A 1 442 ? 26.562 12.602 15.117 1 98.19 442 VAL A CA 1
ATOM 3641 C C . VAL A 1 442 ? 27.531 12.688 16.297 1 98.19 442 VAL A C 1
ATOM 3643 O O . VAL A 1 442 ? 27.25 13.344 17.297 1 98.19 442 VAL A O 1
ATOM 3646 N N . SER A 1 443 ? 28.609 12.062 16.219 1 97.75 443 SER A N 1
ATOM 3647 C CA . SER A 1 443 ? 29.672 12.141 17.219 1 97.75 443 SER A CA 1
ATOM 3648 C C . SER A 1 443 ? 31.047 12.102 16.562 1 97.75 443 SER A C 1
ATOM 3650 O O . SER A 1 443 ? 31.172 11.836 15.367 1 97.75 443 SER A O 1
ATOM 3652 N N . VAL A 1 444 ? 32.062 12.508 17.328 1 97.31 444 VAL A N 1
ATOM 3653 C CA . VAL A 1 444 ? 33.438 12.477 16.859 1 97.31 444 VAL A CA 1
ATOM 3654 C C . VAL A 1 444 ? 34.281 11.625 17.812 1 97.31 444 VAL A C 1
ATOM 3656 O O . VAL A 1 444 ? 34.219 11.805 19.031 1 97.31 444 VAL A O 1
ATOM 3659 N N . GLN A 1 445 ? 35 10.711 17.219 1 94.56 445 GLN A N 1
ATOM 3660 C CA . GLN A 1 445 ? 35.906 9.859 17.984 1 94.56 445 GLN A CA 1
ATOM 3661 C C . GLN A 1 445 ? 37.375 10.117 17.609 1 94.56 445 GLN A C 1
ATOM 3663 O O . GLN A 1 445 ? 37.656 10.461 16.453 1 94.56 445 GLN A O 1
ATOM 3668 N N . TYR A 1 446 ? 38.281 9.93 18.641 1 90.19 446 TYR A N 1
ATOM 3669 C CA . TYR A 1 446 ? 39.688 10.211 18.453 1 90.19 446 TYR A CA 1
ATOM 3670 C C . TYR A 1 446 ? 40.5 8.938 18.578 1 90.19 446 TYR A C 1
ATOM 3672 O O . TYR A 1 446 ? 40.719 8.43 19.688 1 90.19 446 TYR A O 1
ATOM 3680 N N . SER A 1 447 ? 40.5 8.086 17.703 1 83.12 447 SER A N 1
ATOM 3681 C CA . SER A 1 447 ? 41.438 6.969 17.656 1 83.12 447 SER A CA 1
ATOM 3682 C C . SER A 1 447 ? 42.562 7.227 16.641 1 83.12 447 SER A C 1
ATOM 3684 O O . SER A 1 447 ? 42.531 6.676 15.539 1 83.12 447 SER A O 1
ATOM 3686 N N . GLY A 1 448 ? 43.531 8.195 16.969 1 84.31 448 GLY A N 1
ATOM 3687 C CA . GLY A 1 448 ? 44.469 8.75 16 1 84.31 448 GLY A CA 1
ATOM 3688 C C . GLY A 1 448 ? 44 10.055 15.391 1 84.31 448 GLY A C 1
ATOM 3689 O O . GLY A 1 448 ? 44.031 11.102 16.031 1 84.31 448 GLY A O 1
ATOM 3690 N N . SER A 1 449 ? 43.344 9.914 14.211 1 88.94 449 SER A N 1
ATOM 3691 C CA . SER A 1 449 ? 42.719 11.078 13.57 1 88.94 449 SER A CA 1
ATOM 3692 C C . SER A 1 449 ? 41.25 11.164 13.898 1 88.94 449 SER A C 1
ATOM 3694 O O . SER A 1 449 ? 40.562 10.148 14.031 1 88.94 449 SER A O 1
ATOM 3696 N N . PRO A 1 450 ? 40.844 12.477 14.156 1 94.31 450 PRO A N 1
ATOM 3697 C CA . PRO A 1 450 ? 39.406 12.617 14.414 1 94.31 450 PRO A CA 1
ATOM 3698 C C . PRO A 1 450 ? 38.531 11.93 13.352 1 94.31 450 PRO A C 1
ATOM 3700 O O . PRO A 1 450 ? 38.812 12.047 12.156 1 94.31 450 PRO A O 1
ATOM 3703 N N . THR A 1 451 ? 37.562 11.188 13.836 1 97.12 451 THR A N 1
ATOM 3704 C CA . THR A 1 451 ? 36.625 10.477 12.961 1 97.12 451 THR A CA 1
ATOM 3705 C C . THR A 1 451 ? 35.188 10.867 13.281 1 97.12 451 THR A C 1
ATOM 3707 O O . THR A 1 451 ? 34.75 10.695 14.414 1 97.12 451 THR A O 1
ATOM 3710 N N . VAL A 1 452 ? 34.5 11.391 12.312 1 97.81 452 VAL A N 1
ATOM 3711 C CA . VAL A 1 452 ? 33.062 11.688 12.453 1 97.81 452 VAL A CA 1
ATOM 3712 C C . VAL A 1 452 ? 32.25 10.398 12.344 1 97.81 452 VAL A C 1
ATOM 3714 O O . VAL A 1 452 ? 32.406 9.656 11.375 1 97.81 452 VAL A O 1
ATOM 3717 N N . ILE A 1 453 ? 31.453 10.133 13.289 1 97.75 453 ILE A N 1
ATOM 3718 C CA . ILE A 1 453 ? 30.609 8.953 13.305 1 97.75 453 ILE A CA 1
ATOM 3719 C C . ILE A 1 453 ? 29.156 9.359 13.133 1 97.75 453 ILE A C 1
ATOM 3721 O O . ILE A 1 453 ? 28.625 10.156 13.906 1 97.75 453 ILE A O 1
ATOM 3725 N N . LEU A 1 454 ? 28.453 8.859 12.117 1 98.12 454 LEU A N 1
ATOM 3726 C CA . LEU A 1 454 ? 27.016 9 11.898 1 98.12 454 LEU A CA 1
ATOM 3727 C C . LEU A 1 454 ? 26.297 7.676 12.133 1 98.12 454 LEU A C 1
ATOM 3729 O O . LEU A 1 454 ? 26.688 6.645 11.586 1 98.12 454 LEU A O 1
ATOM 3733 N N . GLU A 1 455 ? 25.312 7.656 12.922 1 97.94 455 GLU A N 1
ATOM 3734 C CA . GLU A 1 455 ? 24.531 6.461 13.211 1 97.94 455 GLU A CA 1
ATOM 3735 C C . GLU A 1 455 ? 23.031 6.723 13.016 1 97.94 455 GLU A C 1
ATOM 3737 O O . GLU A 1 455 ? 22.5 7.711 13.523 1 97.94 455 GLU A O 1
ATOM 3742 N N . GLN A 1 456 ? 22.391 5.852 12.289 1 96.44 456 GLN A N 1
ATOM 3743 C CA . GLN A 1 456 ? 20.953 5.977 12.102 1 96.44 456 GLN A CA 1
ATOM 3744 C C . GLN A 1 456 ? 20.188 5.316 13.242 1 96.44 456 GLN A C 1
ATOM 3746 O O . GLN A 1 456 ? 20.75 4.504 13.977 1 96.44 456 GLN A O 1
ATOM 3751 N N . GLY A 1 457 ? 18.906 5.711 13.359 1 91.5 457 GLY A N 1
ATOM 3752 C CA . GLY A 1 457 ? 18.047 5.094 14.352 1 91.5 457 GLY A CA 1
ATOM 3753 C C . GLY A 1 457 ? 17.672 3.664 14.008 1 91.5 457 GLY A C 1
ATOM 3754 O O . GLY A 1 457 ? 18.375 2.996 13.25 1 91.5 457 GLY A O 1
ATOM 3755 N N . GLN A 1 458 ? 16.625 3.125 14.562 1 83.19 458 GLN A N 1
ATOM 3756 C CA . GLN A 1 458 ? 16.188 1.736 14.445 1 83.19 458 GLN A CA 1
ATOM 3757 C C . GLN A 1 458 ? 15.891 1.368 12.992 1 83.19 458 GLN A C 1
ATOM 3759 O O . GLN A 1 458 ? 16.156 0.245 12.57 1 83.19 458 GLN A O 1
ATOM 3764 N N . VAL A 1 459 ? 15.344 2.307 12.305 1 86.69 459 VAL A N 1
ATOM 3765 C CA . VAL A 1 459 ? 15.023 2.066 10.898 1 86.69 459 VAL A CA 1
ATOM 3766 C C . VAL A 1 459 ? 16.016 2.822 10.008 1 86.69 459 VAL A C 1
ATOM 3768 O O . VAL A 1 459 ? 16.219 4.023 10.188 1 86.69 459 VAL A O 1
ATOM 3771 N N . THR A 1 460 ? 16.594 2.164 9.094 1 92 460 THR A N 1
ATOM 3772 C CA . THR A 1 460 ? 17.578 2.775 8.195 1 92 460 THR A CA 1
ATOM 3773 C C . THR A 1 460 ? 16.875 3.352 6.961 1 92 460 THR A C 1
ATOM 3775 O O . THR A 1 460 ? 16.109 2.658 6.297 1 92 460 THR A O 1
ATOM 3778 N N . TYR A 1 461 ? 17.062 4.574 6.699 1 94.12 461 TYR A N 1
ATOM 3779 C CA . TYR A 1 461 ? 16.578 5.273 5.512 1 94.12 461 TYR A CA 1
ATOM 3780 C C . TYR A 1 461 ? 17.734 5.562 4.551 1 94.12 461 TYR A C 1
ATOM 3782 O O . TYR A 1 461 ? 18.875 5.758 4.98 1 94.12 461 TYR A O 1
ATOM 3790 N N . PRO A 1 462 ? 17.469 5.527 3.256 1 94.62 462 PRO A N 1
ATOM 3791 C CA . PRO A 1 462 ? 18.469 6.086 2.336 1 94.62 462 PRO A CA 1
ATOM 3792 C C . PRO A 1 462 ? 18.5 7.613 2.365 1 94.62 462 PRO A C 1
ATOM 3794 O O . PRO A 1 462 ? 17.547 8.266 1.933 1 94.62 462 PRO A O 1
ATOM 3797 N N . LEU A 1 463 ? 19.578 8.195 2.824 1 96.06 463 LEU A N 1
ATOM 3798 C CA . LEU A 1 463 ? 19.656 9.641 3 1 96.06 463 LEU A CA 1
ATOM 3799 C C . LEU A 1 463 ? 20.766 10.227 2.133 1 96.06 463 LEU A C 1
ATOM 3801 O O . LEU A 1 463 ? 21.859 9.656 2.043 1 96.06 463 LEU A O 1
ATOM 3805 N N . ASP A 1 464 ? 20.484 11.219 1.421 1 93.69 464 ASP A N 1
ATOM 3806 C CA . ASP A 1 464 ? 21.484 12.07 0.777 1 93.69 464 ASP A CA 1
ATOM 3807 C C . ASP A 1 464 ? 21.812 13.281 1.65 1 93.69 464 ASP A C 1
ATOM 3809 O O . ASP A 1 464 ? 21.031 14.234 1.728 1 93.69 464 ASP A O 1
ATOM 3813 N N . LEU A 1 465 ? 23.016 13.273 2.207 1 95.69 465 LEU A N 1
ATOM 3814 C CA . LEU A 1 465 ? 23.344 14.266 3.229 1 95.69 465 LEU A CA 1
ATOM 3815 C C . LEU A 1 465 ? 24.406 15.227 2.729 1 95.69 465 LEU A C 1
ATOM 3817 O O . LEU A 1 465 ? 25.344 14.82 2.045 1 95.69 465 LEU A O 1
ATOM 3821 N N . GLU A 1 466 ? 24.188 16.438 2.994 1 96.56 466 GLU A N 1
ATOM 3822 C CA . GLU A 1 466 ? 25.266 17.438 2.953 1 96.56 466 GLU A CA 1
ATOM 3823 C C . GLU A 1 466 ? 25.953 17.562 4.309 1 96.56 466 GLU A C 1
ATOM 3825 O O . GLU A 1 466 ? 25.297 17.859 5.316 1 96.56 466 GLU A O 1
ATOM 3830 N N . ILE A 1 467 ? 27.203 17.344 4.348 1 98 467 ILE A N 1
ATOM 3831 C CA . ILE A 1 467 ? 27.969 17.438 5.582 1 98 467 ILE A CA 1
ATOM 3832 C C . ILE A 1 467 ? 29.031 18.531 5.453 1 98 467 ILE A C 1
ATOM 3834 O O . ILE A 1 467 ? 29.906 18.453 4.59 1 98 467 ILE A O 1
ATOM 3838 N N . LYS A 1 468 ? 28.938 19.5 6.254 1 98.06 468 LYS A N 1
ATOM 3839 C CA . LYS A 1 468 ? 29.938 20.562 6.332 1 98.06 468 LYS A CA 1
ATOM 3840 C C . LYS A 1 468 ? 31.062 20.188 7.301 1 98.06 468 LYS A C 1
ATOM 3842 O O . LYS A 1 468 ? 30.828 20.031 8.5 1 98.06 468 LYS A O 1
ATOM 3847 N N . LEU A 1 469 ? 32.219 20.016 6.777 1 98.06 469 LEU A N 1
ATOM 3848 C CA . LEU A 1 469 ? 33.406 19.719 7.555 1 98.06 469 LEU A CA 1
ATOM 3849 C C . LEU A 1 469 ? 34.312 20.953 7.652 1 98.06 469 LEU A C 1
ATOM 3851 O O . LEU A 1 469 ? 34.781 21.469 6.637 1 98.06 469 LEU A O 1
ATOM 3855 N N . VAL A 1 470 ? 34.469 21.422 8.852 1 98.12 470 VAL A N 1
ATOM 3856 C CA . VAL A 1 470 ? 35.344 22.578 9.07 1 98.12 470 VAL A CA 1
ATOM 3857 C C . VAL A 1 470 ? 36.625 22.141 9.758 1 98.12 470 VAL A C 1
ATOM 3859 O O . VAL A 1 470 ? 36.594 21.516 10.82 1 98.12 470 VAL A O 1
ATOM 3862 N N . THR A 1 471 ? 37.719 22.453 9.109 1 96.75 471 THR A N 1
ATOM 3863 C CA . THR A 1 471 ? 39.031 22.109 9.602 1 96.75 471 THR A CA 1
ATOM 3864 C C . THR A 1 471 ? 39.906 23.344 9.727 1 96.75 471 THR A C 1
ATOM 3866 O O . THR A 1 471 ? 39.469 24.453 9.461 1 96.75 471 THR A O 1
ATOM 3869 N N . ASP A 1 472 ? 41.156 23.094 10.078 1 93.56 472 ASP A N 1
ATOM 3870 C CA . ASP A 1 472 ? 42.125 24.188 10.164 1 93.56 472 ASP A CA 1
ATOM 3871 C C . ASP A 1 472 ? 42.375 24.781 8.781 1 93.56 472 ASP A C 1
ATOM 3873 O O . ASP A 1 472 ? 42.75 25.953 8.664 1 93.56 472 ASP A O 1
ATOM 3877 N N . SER A 1 473 ? 42.125 23.984 7.832 1 93 473 SER A N 1
ATOM 3878 C CA . SER A 1 473 ? 42.438 24.391 6.465 1 93 473 SER A CA 1
ATOM 3879 C C . SER A 1 473 ? 41.219 25.047 5.797 1 93 473 SER A C 1
ATOM 3881 O O . SER A 1 473 ? 41.344 25.562 4.688 1 93 473 SER A O 1
ATOM 3883 N N . GLY A 1 474 ? 40.188 25 6.473 1 94.5 474 GLY A N 1
ATOM 3884 C CA . GLY A 1 474 ? 39 25.609 5.875 1 94.5 474 GLY A CA 1
ATOM 3885 C C . GLY A 1 474 ? 37.75 24.734 5.957 1 94.5 474 GLY A C 1
ATOM 3886 O O . GLY A 1 474 ? 37.719 23.781 6.742 1 94.5 474 GLY A O 1
ATOM 3887 N N . GLU A 1 475 ? 36.719 25.172 5.227 1 95.56 475 GLU A N 1
ATOM 3888 C CA . GLU A 1 475 ? 35.438 24.453 5.238 1 95.56 475 GLU A CA 1
ATOM 3889 C C . GLU A 1 475 ? 35.25 23.656 3.951 1 95.56 475 GLU A C 1
ATOM 3891 O O . GLU A 1 475 ? 35.656 24.109 2.873 1 95.56 475 GLU A O 1
ATOM 3896 N N . GLU A 1 476 ? 34.656 22.5 4.043 1 95.62 476 GLU A N 1
ATOM 3897 C CA . GLU A 1 476 ? 34.312 21.625 2.928 1 95.62 476 GLU A CA 1
ATOM 3898 C C . GLU A 1 476 ? 32.875 21.094 3.072 1 95.62 476 GLU A C 1
ATOM 3900 O O . GLU A 1 476 ? 32.469 20.75 4.176 1 95.62 476 GLU A O 1
ATOM 3905 N N . ILE A 1 477 ? 32.156 21.203 1.989 1 96.44 477 ILE A N 1
ATOM 3906 C CA . ILE A 1 477 ? 30.844 20.547 1.954 1 96.44 477 ILE A CA 1
ATOM 3907 C C . ILE A 1 477 ? 30.969 19.203 1.233 1 96.44 477 ILE A C 1
ATOM 3909 O O . ILE A 1 477 ? 31.312 19.156 0.052 1 96.44 477 ILE A O 1
ATOM 3913 N N . ARG A 1 478 ? 30.688 18.125 1.889 1 94.69 478 ARG A N 1
ATOM 3914 C CA . ARG A 1 478 ? 30.734 16.781 1.33 1 94.69 478 ARG A CA 1
ATOM 3915 C C . ARG A 1 478 ? 29.328 16.219 1.17 1 94.69 478 ARG A C 1
ATOM 3917 O O . ARG A 1 478 ? 28.516 16.281 2.1 1 94.69 478 ARG A O 1
ATOM 3924 N N . HIS A 1 479 ? 28.969 15.773 -0.024 1 93.94 479 HIS A N 1
ATOM 3925 C CA . HIS A 1 479 ? 27.719 15.062 -0.266 1 93.94 479 HIS A CA 1
ATOM 3926 C C . HIS A 1 479 ? 27.891 13.562 -0.056 1 93.94 479 HIS A C 1
ATOM 3928 O O . HIS A 1 479 ? 28.75 12.938 -0.688 1 93.94 479 HIS A O 1
ATOM 3934 N N . VAL A 1 480 ? 27.109 12.953 0.819 1 93.81 480 VAL A N 1
ATOM 3935 C CA . VAL A 1 480 ? 27.281 11.555 1.177 1 93.81 480 VAL A CA 1
ATOM 3936 C C . VAL A 1 480 ? 25.938 10.82 1.033 1 93.81 480 VAL A C 1
ATOM 3938 O O . VAL A 1 480 ? 24.891 11.352 1.406 1 93.81 480 VAL A O 1
ATOM 3941 N N . GLN A 1 481 ? 26 9.641 0.368 1 92.19 481 GLN A N 1
ATOM 3942 C CA . GLN A 1 481 ? 24.875 8.719 0.411 1 92.19 481 GLN A CA 1
ATOM 3943 C C . GLN A 1 481 ? 24.938 7.824 1.646 1 92.19 481 GLN A C 1
ATOM 3945 O O . GLN A 1 481 ? 25.828 6.969 1.751 1 92.19 481 GLN A O 1
ATOM 3950 N N . PHE A 1 482 ? 24.031 8.039 2.598 1 95.44 482 PHE A N 1
ATOM 3951 C CA . PHE A 1 482 ? 24.016 7.332 3.871 1 95.44 482 PHE A CA 1
ATOM 3952 C C . PHE A 1 482 ? 22.875 6.309 3.906 1 95.44 482 PHE A C 1
ATOM 3954 O O . PHE A 1 482 ? 21.766 6.617 4.344 1 95.44 482 PHE A O 1
ATOM 3961 N N . ASN A 1 483 ? 23.156 5.031 3.514 1 91.94 483 ASN A N 1
ATOM 3962 C CA . ASN A 1 483 ? 22.156 3.982 3.4 1 91.94 483 ASN A CA 1
ATOM 3963 C C . ASN A 1 483 ? 22.422 2.83 4.359 1 91.94 483 ASN A C 1
ATOM 3965 O O . ASN A 1 483 ? 21.906 1.729 4.188 1 91.94 483 ASN A O 1
ATOM 3969 N N . SER A 1 484 ? 23.328 3.049 5.293 1 94.25 484 SER A N 1
ATOM 3970 C CA . SER A 1 484 ? 23.703 2.039 6.281 1 94.25 484 SER A CA 1
ATOM 3971 C C . SER A 1 484 ? 23.391 2.514 7.699 1 94.25 484 SER A C 1
ATOM 3973 O O . SER A 1 484 ? 23.156 3.703 7.926 1 94.25 484 SER A O 1
ATOM 3975 N N . PRO A 1 485 ? 23.328 1.58 8.625 1 94.5 485 PRO A N 1
ATOM 3976 C CA . PRO A 1 485 ? 23.047 1.979 10 1 94.5 485 PRO A CA 1
ATOM 3977 C C . PRO A 1 485 ? 24.109 2.896 10.586 1 94.5 485 PRO A C 1
ATOM 3979 O O . PRO A 1 485 ? 23.828 3.697 11.484 1 94.5 485 PRO A O 1
ATOM 3982 N N . ARG A 1 486 ? 25.375 2.771 10.023 1 97.06 486 ARG A N 1
ATOM 3983 C CA . ARG A 1 486 ? 26.5 3.52 10.578 1 97.06 486 ARG A CA 1
ATOM 3984 C C . ARG A 1 486 ? 27.5 3.902 9.484 1 97.06 486 ARG A C 1
ATOM 3986 O O . ARG A 1 486 ? 27.672 3.17 8.508 1 97.06 486 ARG A O 1
ATOM 3993 N N . MET A 1 487 ? 28.109 5.059 9.617 1 97.19 487 MET A N 1
ATOM 3994 C CA . MET A 1 487 ? 29.141 5.535 8.703 1 97.19 487 MET A CA 1
ATOM 3995 C C . MET A 1 487 ? 30.234 6.289 9.461 1 97.19 487 MET A C 1
ATOM 3997 O O . MET A 1 487 ? 29.938 7.031 10.398 1 97.19 487 MET A O 1
ATOM 4001 N N . GLU A 1 488 ? 31.516 6.055 9.078 1 96.56 488 GLU A N 1
ATOM 4002 C CA . GLU A 1 488 ? 32.656 6.719 9.672 1 96.56 488 GLU A CA 1
ATOM 4003 C C . GLU A 1 488 ? 33.406 7.547 8.633 1 96.56 488 GLU A C 1
ATOM 4005 O O . GLU A 1 488 ? 33.656 7.078 7.523 1 96.56 488 GLU A O 1
ATOM 4010 N N . LEU A 1 489 ? 33.688 8.766 8.977 1 96.06 489 LEU A N 1
ATOM 4011 C CA . LEU A 1 489 ? 34.438 9.672 8.094 1 96.06 489 LEU A CA 1
ATOM 4012 C C . LEU A 1 489 ? 35.688 10.211 8.789 1 96.06 489 LEU A C 1
ATOM 4014 O O . LEU A 1 489 ? 35.594 11.148 9.586 1 96.06 489 LEU A O 1
ATOM 4018 N N . PRO A 1 490 ? 36.844 9.703 8.43 1 95.38 490 PRO A N 1
ATOM 4019 C CA . PRO A 1 490 ? 38.062 10.305 8.977 1 95.38 490 PRO A CA 1
ATOM 4020 C C . PRO A 1 490 ? 38.312 11.711 8.445 1 95.38 490 PRO A C 1
ATOM 4022 O O . PRO A 1 490 ? 38.281 11.93 7.23 1 95.38 490 PRO A O 1
ATOM 4025 N N . VAL A 1 491 ? 38.531 12.656 9.32 1 95.94 491 VAL A N 1
ATOM 4026 C CA . VAL A 1 491 ? 38.781 14.047 8.945 1 95.94 491 VAL A CA 1
ATOM 4027 C C . VAL A 1 491 ? 39.906 14.609 9.781 1 95.94 491 VAL A C 1
ATOM 4029 O O . VAL A 1 491 ? 39.688 15.25 10.812 1 95.94 491 VAL A O 1
ATOM 4032 N N . PRO A 1 492 ? 41.031 14.555 9.195 1 93.5 492 PRO A N 1
ATOM 4033 C CA . PRO A 1 492 ? 42.156 15.117 9.953 1 93.5 492 PRO A CA 1
ATOM 4034 C C . PRO A 1 492 ? 41.969 16.594 10.273 1 93.5 492 PRO A C 1
ATOM 4036 O O . PRO A 1 492 ? 41.469 17.359 9.438 1 93.5 492 PRO A O 1
ATOM 4039 N N . ASN A 1 493 ? 42.406 17.062 11.461 1 93.81 493 ASN A N 1
ATOM 4040 C CA . ASN A 1 493 ? 42.375 18.453 11.938 1 93.81 493 ASN A CA 1
ATOM 4041 C C . ASN A 1 493 ? 40.969 19.016 11.969 1 93.81 493 ASN A C 1
ATOM 4043 O O . ASN A 1 493 ? 40.75 20.172 11.633 1 93.81 493 ASN A O 1
ATOM 4047 N N . LEU A 1 494 ? 40.062 18.188 12.297 1 96.81 494 LEU A N 1
ATOM 4048 C CA . LEU A 1 494 ? 38.656 18.594 12.367 1 96.81 494 LEU A CA 1
ATOM 4049 C C . LEU A 1 494 ? 38.438 19.594 13.492 1 96.81 494 LEU A C 1
ATOM 4051 O O . LEU A 1 494 ? 38.906 19.391 14.609 1 96.81 494 LEU A O 1
ATOM 4055 N N . LYS A 1 495 ? 37.781 20.688 13.18 1 97.19 495 LYS A N 1
ATOM 4056 C CA . LYS A 1 495 ? 37.344 21.641 14.188 1 97.19 495 LYS A CA 1
ATOM 4057 C C . LYS A 1 495 ? 35.906 21.297 14.641 1 97.19 495 LYS A C 1
ATOM 4059 O O . LYS A 1 495 ? 35.625 21.297 15.836 1 97.19 495 LYS A O 1
ATOM 4064 N N . TYR A 1 496 ? 35 21.125 13.664 1 98.06 496 TYR A N 1
ATOM 4065 C CA . TYR A 1 496 ? 33.656 20.641 13.938 1 98.06 496 TYR A CA 1
ATOM 4066 C C . TYR A 1 496 ? 32.969 20.156 12.656 1 98.06 496 TYR A C 1
ATOM 4068 O O . TYR A 1 496 ? 33.531 20.344 11.562 1 98.06 496 TYR A O 1
ATOM 4076 N N . VAL A 1 497 ? 31.875 19.453 12.812 1 98.38 497 VAL A N 1
ATOM 4077 C CA . VAL A 1 497 ? 31.062 18.984 11.703 1 98.38 497 VAL A CA 1
ATOM 4078 C C . VAL A 1 497 ? 29.625 19.453 11.875 1 98.38 497 VAL A C 1
ATOM 4080 O O . VAL A 1 497 ? 29.109 19.5 12.992 1 98.38 497 VAL A O 1
ATOM 4083 N N . CYS A 1 498 ? 29 19.906 10.828 1 98.38 498 CYS A N 1
ATOM 4084 C CA . CYS A 1 498 ? 27.578 20.25 10.789 1 98.38 498 CYS A CA 1
ATOM 4085 C C . CYS A 1 498 ? 26.859 19.453 9.703 1 98.38 498 CYS A C 1
ATOM 4087 O O . CYS A 1 498 ? 27.141 19.625 8.516 1 98.38 498 CYS A O 1
ATOM 4089 N N . VAL A 1 499 ? 25.953 18.594 10.117 1 98.06 499 VAL A N 1
ATOM 4090 C CA . VAL A 1 499 ? 25.219 17.734 9.188 1 98.06 499 VAL A CA 1
ATOM 4091 C C . VAL A 1 499 ? 23.953 18.453 8.719 1 98.06 499 VAL A C 1
ATOM 4093 O O . VAL A 1 499 ? 23.188 18.984 9.531 1 98.06 499 VAL A O 1
ATOM 4096 N N . ASP A 1 500 ? 23.734 18.578 7.426 1 97.69 500 ASP A N 1
ATOM 4097 C CA . ASP A 1 500 ? 22.578 19.172 6.762 1 97.69 500 ASP A CA 1
ATOM 4098 C C . ASP A 1 500 ? 22.406 20.625 7.152 1 97.69 500 ASP A C 1
ATOM 4100 O O . ASP A 1 500 ? 21.359 21.031 7.648 1 97.69 500 ASP A O 1
ATOM 4104 N N . PRO A 1 501 ? 23.453 21.438 6.895 1 97.69 501 PRO A N 1
ATOM 4105 C CA . PRO A 1 501 ? 23.422 22.828 7.324 1 97.69 501 PRO A CA 1
ATOM 4106 C C . PRO A 1 501 ? 22.281 23.625 6.676 1 97.69 501 PRO A C 1
ATOM 4108 O O . PRO A 1 501 ? 21.844 24.641 7.223 1 97.69 501 PRO A O 1
ATOM 4111 N N . LYS A 1 502 ? 21.75 23.156 5.551 1 96.81 502 LYS A N 1
ATOM 4112 C CA . LYS A 1 502 ? 20.734 23.891 4.816 1 96.81 502 LYS A CA 1
ATOM 4113 C C . LYS A 1 502 ? 19.344 23.312 5.051 1 96.81 502 LYS A C 1
ATOM 4115 O O . LYS A 1 502 ? 18.359 23.75 4.438 1 96.81 502 LYS A O 1
ATOM 4120 N N . PHE A 1 503 ? 19.188 22.281 5.891 1 97.62 503 PHE A N 1
ATOM 4121 C CA . PHE A 1 503 ? 17.938 21.641 6.262 1 97.62 503 PHE A CA 1
ATOM 4122 C C . PHE A 1 503 ? 17.203 21.109 5.027 1 97.62 503 PHE A C 1
ATOM 4124 O O . PHE A 1 503 ? 16.016 21.375 4.848 1 97.62 503 PHE A O 1
ATOM 4131 N N . ASN A 1 504 ? 17.922 20.422 4.215 1 96.12 504 ASN A N 1
ATOM 4132 C CA . ASN A 1 504 ? 17.359 19.875 2.982 1 96.12 504 ASN A CA 1
ATOM 4133 C C . ASN A 1 504 ? 16.781 18.484 3.197 1 96.12 504 ASN A C 1
ATOM 4135 O O . ASN A 1 504 ? 15.984 18 2.391 1 96.12 504 ASN A O 1
ATOM 4139 N N . THR A 1 505 ? 17.234 17.859 4.246 1 94.81 505 THR A N 1
ATOM 4140 C CA . THR A 1 505 ? 16.875 16.469 4.484 1 94.81 505 THR A CA 1
ATOM 4141 C C . THR A 1 505 ? 15.859 16.359 5.625 1 94.81 505 THR A C 1
ATOM 4143 O O . THR A 1 505 ? 16 17.031 6.648 1 94.81 505 THR A O 1
ATOM 4146 N N . PHE A 1 506 ? 14.75 15.695 5.441 1 96.44 506 PHE A N 1
ATOM 4147 C CA . PHE A 1 506 ? 13.883 15.336 6.562 1 96.44 506 PHE A CA 1
ATOM 4148 C C . PHE A 1 506 ? 14.562 14.312 7.465 1 96.44 506 PHE A C 1
ATOM 4150 O O . PHE A 1 506 ? 14.547 13.117 7.176 1 96.44 506 PHE A O 1
ATOM 4157 N N . VAL A 1 507 ? 15.18 14.773 8.516 1 97.12 507 VAL A N 1
ATOM 4158 C CA . VAL A 1 507 ? 15.875 13.891 9.445 1 97.12 507 VAL A CA 1
ATOM 4159 C C . VAL A 1 507 ? 16.047 14.586 10.797 1 97.12 507 VAL A C 1
ATOM 4161 O O . VAL A 1 507 ? 16.234 15.797 10.852 1 97.12 507 VAL A O 1
ATOM 4164 N N . VAL A 1 508 ? 15.836 13.891 11.844 1 97.62 508 VAL A N 1
ATOM 4165 C CA . VAL A 1 508 ? 16.156 14.367 13.188 1 97.62 508 VAL A CA 1
ATOM 4166 C C . VAL A 1 508 ? 17.641 14.141 13.477 1 97.62 508 VAL A C 1
ATOM 4168 O O . VAL A 1 508 ? 18.125 13.016 13.375 1 97.62 508 VAL A O 1
ATOM 4171 N N . ILE A 1 509 ? 18.375 15.156 13.812 1 97.69 509 ILE A N 1
ATOM 4172 C CA . ILE A 1 509 ? 19.812 15.055 14.031 1 97.69 509 ILE A CA 1
ATOM 4173 C C . ILE A 1 509 ? 20.141 15.312 15.508 1 97.69 509 ILE A C 1
ATOM 4175 O O . ILE A 1 509 ? 19.797 16.359 16.047 1 97.69 509 ILE A O 1
ATOM 4179 N N . HIS A 1 510 ? 20.734 14.391 16.094 1 97.38 510 HIS A N 1
ATOM 4180 C CA . HIS A 1 510 ? 21.297 14.531 17.438 1 97.38 510 HIS A CA 1
ATOM 4181 C C . HIS A 1 510 ? 22.781 14.852 17.391 1 97.38 510 HIS A C 1
ATOM 4183 O O . HIS A 1 510 ? 23.609 13.945 17.203 1 97.38 510 HIS A O 1
ATOM 4189 N N . ASP A 1 511 ? 23.094 16.094 17.609 1 97.81 511 ASP A N 1
ATOM 4190 C CA . ASP A 1 511 ? 24.484 16.516 17.594 1 97.81 511 ASP A CA 1
ATOM 4191 C C . ASP A 1 511 ? 25.172 16.203 18.922 1 97.81 511 ASP A C 1
ATOM 4193 O O . ASP A 1 511 ? 25.125 17.016 19.859 1 97.81 511 ASP A O 1
ATOM 4197 N N . ASN A 1 512 ? 25.953 15.18 18.953 1 97.69 512 ASN A N 1
ATOM 4198 C CA . ASN A 1 512 ? 26.594 14.719 20.188 1 97.69 512 ASN A CA 1
ATOM 4199 C C . ASN A 1 512 ? 28.109 14.977 20.156 1 97.69 512 ASN A C 1
ATOM 4201 O O . ASN A 1 512 ? 28.875 14.203 20.719 1 97.69 512 ASN A O 1
ATOM 4205 N N . GLN A 1 513 ? 28.484 15.938 19.406 1 97.31 513 GLN A N 1
ATOM 4206 C CA . GLN A 1 513 ? 29.891 16.359 19.438 1 97.31 513 GLN A CA 1
ATOM 4207 C C . GLN A 1 513 ? 30.297 16.844 20.812 1 97.31 513 GLN A C 1
ATOM 4209 O O . GLN A 1 513 ? 29.438 17.219 21.625 1 97.31 513 GLN A O 1
ATOM 4214 N N . GLY A 1 514 ? 31.609 16.859 21.078 1 95.81 514 GLY A N 1
ATOM 4215 C CA . GLY A 1 514 ? 32.125 17.359 22.359 1 95.81 514 GLY A CA 1
ATOM 4216 C C . GLY A 1 514 ? 31.984 18.859 22.5 1 95.81 514 GLY A C 1
ATOM 4217 O O . GLY A 1 514 ? 31.75 19.562 21.5 1 95.81 514 GLY A O 1
ATOM 4218 N N . GLU A 1 515 ? 32.188 19.406 23.656 1 97.19 515 GLU A N 1
ATOM 4219 C CA . GLU A 1 515 ? 31.938 20.812 23.984 1 97.19 515 GLU A CA 1
ATOM 4220 C C . GLU A 1 515 ? 32.781 21.75 23.094 1 97.19 515 GLU A C 1
ATOM 4222 O O . GLU A 1 515 ? 32.25 22.734 22.578 1 97.19 515 GLU A O 1
ATOM 4227 N N . GLU A 1 516 ? 34.094 21.422 22.922 1 96.62 516 GLU A N 1
ATOM 4228 C CA . GLU A 1 516 ? 34.969 22.281 22.141 1 96.62 516 GLU A CA 1
ATOM 4229 C C . GLU A 1 516 ? 34.5 22.422 20.703 1 96.62 516 GLU A C 1
ATOM 4231 O O . GLU A 1 516 ? 34.562 23.5 20.125 1 96.62 516 GLU A O 1
ATOM 4236 N N . LEU A 1 517 ? 34.094 21.297 20.203 1 97.69 517 LEU A N 1
ATOM 4237 C CA . LEU A 1 517 ? 33.594 21.312 18.828 1 97.69 517 LEU A CA 1
ATOM 4238 C C . LEU A 1 517 ? 32.281 22.078 18.719 1 97.69 517 LEU A C 1
ATOM 4240 O O . LEU A 1 517 ? 32.062 22.797 17.75 1 97.69 517 LEU A O 1
ATOM 4244 N N . LEU A 1 518 ? 31.422 21.922 19.703 1 98.44 518 LEU A N 1
ATOM 4245 C CA . LEU A 1 518 ? 30.141 22.625 19.719 1 98.44 518 LEU A CA 1
ATOM 4246 C C . LEU A 1 518 ? 30.344 24.141 19.828 1 98.44 518 LEU A C 1
ATOM 4248 O O . LEU A 1 518 ? 29.625 24.906 19.203 1 98.44 518 LEU A O 1
ATOM 4252 N N . LEU A 1 519 ? 31.312 24.562 20.641 1 98.31 519 LEU A N 1
ATOM 4253 C CA . LEU A 1 519 ? 31.641 25.984 20.75 1 98.31 519 LEU A CA 1
ATOM 4254 C C . LEU A 1 519 ? 32.094 26.547 19.406 1 98.31 519 LEU A C 1
ATOM 4256 O O . LEU A 1 519 ? 31.656 27.641 19.016 1 98.31 519 LEU A O 1
ATOM 4260 N N . ALA A 1 520 ? 32.875 25.781 18.734 1 98.06 520 ALA A N 1
ATOM 4261 C CA . ALA A 1 520 ? 33.312 26.219 17.422 1 98.06 520 ALA A CA 1
ATOM 4262 C C . ALA A 1 520 ? 32.156 26.266 16.422 1 98.06 520 ALA A C 1
ATOM 4264 O O . ALA A 1 520 ? 32.062 27.203 15.625 1 98.06 520 ALA A O 1
ATOM 4265 N N . GLU A 1 521 ? 31.312 25.281 16.453 1 98.38 521 GLU A N 1
ATOM 4266 C CA . GLU A 1 521 ? 30.172 25.188 15.555 1 98.38 521 GLU A CA 1
ATOM 4267 C C . GLU A 1 521 ? 29.188 26.328 15.781 1 98.38 521 GLU A C 1
ATOM 4269 O O . GLU A 1 521 ? 28.516 26.766 14.852 1 98.38 521 GLU A O 1
ATOM 4274 N N . SER A 1 522 ? 29.125 26.891 17 1 98.44 522 SER A N 1
ATOM 4275 C CA . SER A 1 522 ? 28.203 27.969 17.359 1 98.44 522 SER A CA 1
ATOM 4276 C C . SER A 1 522 ? 28.516 29.25 16.578 1 98.44 522 SER A C 1
ATOM 4278 O O . SER A 1 522 ? 27.688 30.172 16.531 1 98.44 522 SER A O 1
ATOM 4280 N N . GLU A 1 523 ? 29.641 29.281 15.906 1 97.5 523 GLU A N 1
ATOM 4281 C CA . GLU A 1 523 ? 30.062 30.469 15.156 1 97.5 523 GLU A CA 1
ATOM 4282 C C . GLU A 1 523 ? 29.844 30.281 13.664 1 97.5 523 GLU A C 1
ATOM 4284 O O . GLU A 1 523 ? 30.219 31.125 12.859 1 97.5 523 GLU A O 1
ATOM 4289 N N . ASP A 1 524 ? 29.266 29.188 13.305 1 98 524 ASP A N 1
ATOM 4290 C CA . ASP A 1 524 ? 29.078 28.875 11.891 1 98 524 ASP A CA 1
ATOM 4291 C C . ASP A 1 524 ? 28.141 29.891 11.227 1 98 524 ASP A C 1
ATOM 4293 O O . ASP A 1 524 ? 27.297 30.484 11.891 1 98 524 ASP A O 1
ATOM 4297 N N . ARG A 1 525 ? 28.25 30.016 9.93 1 96.62 525 ARG A N 1
ATOM 4298 C CA . ARG A 1 525 ? 27.453 30.984 9.188 1 96.62 525 ARG A CA 1
ATOM 4299 C C . ARG A 1 525 ? 26.031 30.453 8.969 1 96.62 525 ARG A C 1
ATOM 4301 O O . ARG A 1 525 ? 25.094 31.25 8.82 1 96.62 525 ARG A O 1
ATOM 4308 N N . ASP A 1 526 ? 25.859 29.172 8.891 1 97.69 526 ASP A N 1
ATOM 4309 C CA . ASP A 1 526 ? 24.531 28.578 8.656 1 97.69 526 ASP A CA 1
ATOM 4310 C C . ASP A 1 526 ? 23.719 28.531 9.945 1 97.69 526 ASP A C 1
ATOM 4312 O O . ASP A 1 526 ? 24.219 28.078 10.984 1 97.69 526 ASP A O 1
ATOM 4316 N N . ILE A 1 527 ? 22.453 28.875 9.93 1 98.31 527 ILE A N 1
ATOM 4317 C CA . ILE A 1 527 ? 21.656 29.047 11.141 1 98.31 527 ILE A CA 1
ATOM 4318 C C . ILE A 1 527 ? 21.406 27.688 11.789 1 98.31 527 ILE A C 1
ATOM 4320 O O . ILE A 1 527 ? 21.344 27.578 13.016 1 98.31 527 ILE A O 1
ATOM 4324 N N . MET A 1 528 ? 21.281 26.594 11.008 1 98.31 528 MET A N 1
ATOM 4325 C CA . MET A 1 528 ? 20.984 25.297 11.594 1 98.31 528 MET A CA 1
ATOM 4326 C C . MET A 1 528 ? 22.172 24.781 12.414 1 98.31 528 MET A C 1
ATOM 4328 O O . MET A 1 528 ? 21.969 24.125 13.438 1 98.31 528 MET A O 1
ATOM 4332 N N . CYS A 1 529 ? 23.406 25.094 11.992 1 98.56 529 CYS A N 1
ATOM 4333 C CA . CYS A 1 529 ? 24.578 24.719 12.781 1 98.56 529 CYS A CA 1
ATOM 4334 C C . CYS A 1 529 ? 24.578 25.438 14.125 1 98.56 529 CYS A C 1
ATOM 4336 O O . CYS A 1 529 ? 24.828 24.812 15.164 1 98.56 529 CYS A O 1
ATOM 4338 N N . ARG A 1 530 ? 24.234 26.734 14.07 1 98.62 530 ARG A N 1
ATOM 4339 C CA . ARG A 1 530 ? 24.172 27.516 15.297 1 98.62 530 ARG A CA 1
ATOM 4340 C C . ARG A 1 530 ? 23.047 27.047 16.203 1 98.62 530 ARG A C 1
ATOM 4342 O O . ARG A 1 530 ? 23.219 26.922 17.422 1 98.62 530 ARG A O 1
ATOM 4349 N N . ILE A 1 531 ? 21.844 26.703 15.633 1 98.56 531 ILE A N 1
ATOM 4350 C CA . ILE A 1 531 ? 20.703 26.234 16.406 1 98.56 531 ILE A CA 1
ATOM 4351 C C . ILE A 1 531 ? 21.016 24.891 17.047 1 98.56 531 ILE A C 1
ATOM 4353 O O . ILE A 1 531 ? 20.812 24.719 18.25 1 98.56 531 ILE A O 1
ATOM 4357 N N . ARG A 1 532 ? 21.594 23.984 16.344 1 97.94 532 ARG A N 1
ATOM 4358 C CA . ARG A 1 532 ? 21.859 22.656 16.859 1 97.94 532 ARG A CA 1
ATOM 4359 C C . ARG A 1 532 ? 22.969 22.672 17.906 1 97.94 532 ARG A C 1
ATOM 4361 O O . ARG A 1 532 ? 22.906 21.969 18.906 1 97.94 532 ARG A O 1
ATOM 4368 N N . SER A 1 533 ? 24 23.484 17.641 1 98.06 533 SER A N 1
ATOM 4369 C CA . SER A 1 533 ? 25.047 23.625 18.656 1 98.06 533 SER A CA 1
ATOM 4370 C C . SER A 1 533 ? 24.484 24.188 19.953 1 98.06 533 SER A C 1
ATOM 4372 O O . SER A 1 533 ? 24.875 23.766 21.031 1 98.06 533 SER A O 1
ATOM 4374 N N . SER A 1 534 ? 23.578 25.172 19.797 1 98.31 534 SER A N 1
ATOM 4375 C CA . SER A 1 534 ? 22.953 25.75 20.984 1 98.31 534 SER A CA 1
ATOM 4376 C C . SER A 1 534 ? 22.172 24.703 21.766 1 98.31 534 SER A C 1
ATOM 4378 O O . SER A 1 534 ? 22.25 24.672 23 1 98.31 534 SER A O 1
ATOM 4380 N N . LEU A 1 535 ? 21.391 23.891 21.109 1 98 535 LEU A N 1
ATOM 4381 C CA . LEU A 1 535 ? 20.625 22.828 21.766 1 98 535 LEU A CA 1
ATOM 4382 C C . LEU A 1 535 ? 21.547 21.875 22.516 1 98 535 LEU A C 1
ATOM 4384 O O . LEU A 1 535 ? 21.281 21.531 23.672 1 98 535 LEU A O 1
ATOM 4388 N N . SER A 1 536 ? 22.641 21.531 21.891 1 98 536 SER A N 1
ATOM 4389 C CA . SER A 1 536 ? 23.547 20.547 22.484 1 98 536 SER A CA 1
ATOM 4390 C C . SER A 1 536 ? 24.375 21.172 23.609 1 98 536 SER A C 1
ATOM 4392 O O . SER A 1 536 ? 24.719 20.484 24.578 1 98 536 SER A O 1
ATOM 4394 N N . LEU A 1 537 ? 24.719 22.422 23.484 1 98.06 537 LEU A N 1
ATOM 4395 C CA . LEU A 1 537 ? 25.484 23.109 24.516 1 98.06 537 LEU A CA 1
ATOM 4396 C C . LEU A 1 537 ? 24.688 23.234 25.812 1 98.06 537 LEU A C 1
ATOM 4398 O O . LEU A 1 537 ? 25.266 23.469 26.875 1 98.06 537 LEU A O 1
ATOM 4402 N N . SER A 1 538 ? 23.391 23.156 25.734 1 97.44 538 SER A N 1
ATOM 4403 C CA . SER A 1 538 ? 22.547 23.281 26.922 1 97.44 538 SER A CA 1
ATOM 4404 C C . SER A 1 538 ? 22.844 22.172 27.922 1 97.44 538 SER A C 1
ATOM 4406 O O . SER A 1 538 ? 22.469 22.266 29.094 1 97.44 538 SER A O 1
ATOM 4408 N N . LYS A 1 539 ? 23.562 21.188 27.5 1 96 539 LYS A N 1
ATOM 4409 C CA . LYS A 1 539 ? 23.906 20.062 28.375 1 96 539 LYS A CA 1
ATOM 4410 C C . LYS A 1 539 ? 25.094 20.406 29.281 1 96 539 LYS A C 1
ATOM 4412 O O . LYS A 1 539 ? 25.375 19.703 30.25 1 96 539 LYS A O 1
ATOM 4417 N N . TYR A 1 540 ? 25.766 21.5 28.953 1 95.81 540 TYR A N 1
ATOM 4418 C CA . TYR A 1 540 ? 26.938 21.938 29.719 1 95.81 540 TYR A CA 1
ATOM 4419 C C . TYR A 1 540 ? 26.594 23.141 30.594 1 95.81 540 TYR A C 1
ATOM 4421 O O . TYR A 1 540 ? 25.875 24.047 30.156 1 95.81 540 TYR A O 1
ATOM 4429 N N . SER A 1 541 ? 27.094 23.188 31.797 1 95.25 541 SER A N 1
ATOM 4430 C CA . SER A 1 541 ? 26.766 24.266 32.719 1 95.25 541 SER A CA 1
ATOM 4431 C C . SER A 1 541 ? 27.984 25.125 33.062 1 95.25 541 SER A C 1
ATOM 4433 O O . SER A 1 541 ? 27.953 25.953 33.969 1 95.25 541 SER A O 1
ATOM 4435 N N . ASP A 1 542 ? 29.109 24.891 32.344 1 95.81 542 ASP A N 1
ATOM 4436 C CA . ASP A 1 542 ? 30.328 25.656 32.594 1 95.81 542 ASP A CA 1
ATOM 4437 C C . ASP A 1 542 ? 30.219 27.062 32 1 95.81 542 ASP A C 1
ATOM 4439 O O . ASP A 1 542 ? 29.297 27.359 31.25 1 95.81 542 ASP A O 1
ATOM 4443 N N . GLU A 1 543 ? 31.203 27.906 32.312 1 96.56 543 GLU A N 1
ATOM 4444 C CA . GLU A 1 543 ? 31.172 29.312 31.938 1 96.56 543 GLU A CA 1
ATOM 4445 C C . GLU A 1 543 ? 31.266 29.484 30.422 1 96.56 543 GLU A C 1
ATOM 4447 O O . GLU A 1 543 ? 30.656 30.391 29.859 1 96.56 543 GLU A O 1
ATOM 4452 N N . ARG A 1 544 ? 32.031 28.656 29.781 1 95.75 544 ARG A N 1
ATOM 4453 C CA . ARG A 1 544 ? 32.25 28.812 28.344 1 95.75 544 ARG A CA 1
ATOM 4454 C C . ARG A 1 544 ? 30.953 28.547 27.562 1 95.75 544 ARG A C 1
ATOM 4456 O O . ARG A 1 544 ? 30.594 29.297 26.656 1 95.75 544 ARG A O 1
ATOM 4463 N N . ALA A 1 545 ? 30.297 27.484 27.969 1 97.81 545 ALA A N 1
ATOM 4464 C CA . ALA A 1 545 ? 29.016 27.141 27.328 1 97.81 545 ALA A CA 1
ATOM 4465 C C . ALA A 1 545 ? 27.969 28.203 27.594 1 97.81 545 ALA A C 1
ATOM 4467 O O . ALA A 1 545 ? 27.266 28.641 26.672 1 97.81 545 ALA A O 1
ATOM 4468 N N . ILE A 1 546 ? 27.875 28.688 28.781 1 98.19 546 ILE A N 1
ATOM 4469 C CA . ILE A 1 546 ? 26.891 29.688 29.188 1 98.19 546 ILE A CA 1
ATOM 4470 C C . ILE A 1 546 ? 27.125 31 28.438 1 98.19 546 ILE A C 1
ATOM 4472 O O . ILE A 1 546 ? 26.203 31.594 27.891 1 98.19 546 ILE A O 1
ATOM 4476 N N . LYS A 1 547 ? 28.391 31.453 28.344 1 98.06 547 LYS A N 1
ATOM 4477 C CA . LYS A 1 547 ? 28.734 32.688 27.656 1 98.06 547 LYS A CA 1
ATOM 4478 C C . LYS A 1 547 ? 28.469 32.562 26.156 1 98.06 547 LYS A C 1
ATOM 4480 O O . LYS A 1 547 ? 28.078 33.531 25.5 1 98.06 547 LYS A O 1
ATOM 4485 N N . THR A 1 548 ? 28.812 31.391 25.656 1 98.31 548 THR A N 1
ATOM 4486 C CA . THR A 1 548 ? 28.562 31.156 24.234 1 98.31 548 THR A CA 1
ATOM 4487 C C . THR A 1 548 ? 27.078 31.25 23.938 1 98.31 548 THR A C 1
ATOM 4489 O O . THR A 1 548 ? 26.672 31.875 22.969 1 98.31 548 THR A O 1
ATOM 4492 N N . LEU A 1 549 ? 26.203 30.594 24.734 1 98.44 549 LEU A N 1
ATOM 4493 C CA . LEU A 1 549 ? 24.766 30.688 24.578 1 98.44 549 LEU A CA 1
ATOM 4494 C C . LEU A 1 549 ? 24.281 32.125 24.688 1 98.44 549 LEU A C 1
ATOM 4496 O O . LEU A 1 549 ? 23.406 32.562 23.938 1 98.44 549 LEU A O 1
ATOM 4500 N N . GLY A 1 550 ? 24.875 32.906 25.609 1 98.31 550 GLY A N 1
ATOM 4501 C CA . GLY A 1 550 ? 24.578 34.312 25.719 1 98.31 550 GLY A CA 1
ATOM 4502 C C . GLY A 1 550 ? 24.875 35.094 24.438 1 98.31 550 GLY A C 1
ATOM 4503 O O . GLY A 1 550 ? 24.062 35.906 24 1 98.31 550 GLY A O 1
ATOM 4504 N N . ARG A 1 551 ? 26.016 34.844 23.906 1 98.06 551 ARG A N 1
ATOM 4505 C CA . ARG A 1 551 ? 26.406 35.5 22.656 1 98.06 551 ARG A CA 1
ATOM 4506 C C . ARG A 1 551 ? 25.406 35.156 21.547 1 98.06 551 ARG A C 1
ATOM 4508 O O . ARG A 1 551 ? 25.094 36.031 20.719 1 98.06 551 ARG A O 1
ATOM 4515 N N . LEU A 1 552 ? 24.938 33.938 21.484 1 98.38 552 LEU A N 1
ATOM 4516 C CA . LEU A 1 552 ? 24 33.5 20.438 1 98.38 552 LEU A CA 1
ATOM 4517 C C . LEU A 1 552 ? 22.641 34.156 20.609 1 98.38 552 LEU A C 1
ATOM 4519 O O . LEU A 1 552 ? 21.859 34.25 19.672 1 98.38 552 LEU A O 1
ATOM 4523 N N . ILE A 1 553 ? 22.234 34.625 21.797 1 98.38 553 ILE A N 1
ATOM 4524 C CA . ILE A 1 553 ? 21 35.344 22.016 1 98.38 553 ILE A CA 1
ATOM 4525 C C . ILE A 1 553 ? 21.047 36.688 21.25 1 98.38 553 ILE A C 1
ATOM 4527 O O . ILE A 1 553 ? 20.016 37.219 20.891 1 98.38 553 ILE A O 1
ATOM 4531 N N . ASP A 1 554 ? 22.234 37.188 20.953 1 97.94 554 ASP A N 1
ATOM 4532 C CA . ASP A 1 554 ? 22.422 38.406 20.219 1 97.94 554 ASP A CA 1
ATOM 4533 C C . ASP A 1 554 ? 22.594 38.156 18.719 1 97.94 554 ASP A C 1
ATOM 4535 O O . ASP A 1 554 ? 23 39.062 17.984 1 97.94 554 ASP A O 1
ATOM 4539 N N . ASP A 1 555 ? 22.328 36.969 18.281 1 97.75 555 ASP A N 1
ATOM 4540 C CA . ASP A 1 555 ? 22.469 36.594 16.875 1 97.75 555 ASP A CA 1
ATOM 4541 C C . ASP A 1 555 ? 21.609 37.469 15.977 1 97.75 555 ASP A C 1
ATOM 4543 O O . ASP A 1 555 ? 20.562 37.969 16.391 1 97.75 555 ASP A O 1
ATOM 4547 N N . LEU A 1 556 ? 22 37.594 14.695 1 96.62 556 LEU A N 1
ATOM 4548 C CA . LEU A 1 556 ? 21.297 38.438 13.727 1 96.62 556 LEU A CA 1
ATOM 4549 C C . LEU A 1 556 ? 19.953 37.812 13.367 1 96.62 556 LEU A C 1
ATOM 4551 O O . LEU A 1 556 ? 18.969 38.531 13.125 1 96.62 556 LEU A O 1
ATOM 4555 N N . PHE A 1 557 ? 19.875 36.531 13.297 1 97.88 557 PHE A N 1
ATOM 4556 C CA . PHE A 1 557 ? 18.609 35.875 12.992 1 97.88 557 PHE A CA 1
ATOM 4557 C C . PHE A 1 557 ? 17.844 35.531 14.266 1 97.88 557 PHE A C 1
ATOM 4559 O O . PHE A 1 557 ? 18.344 34.781 15.109 1 97.88 557 PHE A O 1
ATOM 4566 N N . TRP A 1 558 ? 16.656 36 14.43 1 98 558 TRP A N 1
ATOM 4567 C CA . TRP A 1 558 ? 15.891 35.938 15.672 1 98 558 TRP A CA 1
ATOM 4568 C C . TRP A 1 558 ? 15.672 34.469 16.094 1 98 558 TRP A C 1
ATOM 4570 O O . TRP A 1 558 ? 15.586 34.188 17.297 1 98 558 TRP A O 1
ATOM 4580 N N . GLY A 1 559 ? 15.562 33.531 15.094 1 98.44 559 GLY A N 1
ATOM 4581 C CA . GLY A 1 559 ? 15.328 32.156 15.422 1 98.44 559 GLY A CA 1
ATOM 4582 C C . GLY A 1 559 ? 16.469 31.516 16.219 1 98.44 559 GLY A C 1
ATOM 4583 O O . GLY A 1 559 ? 16.234 30.703 17.109 1 98.44 559 GLY A O 1
ATOM 4584 N N . VAL A 1 560 ? 17.703 31.859 15.875 1 98.69 560 VAL A N 1
ATOM 4585 C CA . VAL A 1 560 ? 18.859 31.391 16.625 1 98.69 560 VAL A CA 1
ATOM 4586 C C . VAL A 1 560 ? 18.797 31.938 18.047 1 98.69 560 VAL A C 1
ATOM 4588 O O . VAL A 1 560 ? 19.047 31.219 19.016 1 98.69 560 VAL A O 1
ATOM 4591 N N . SER A 1 561 ? 18.484 33.25 18.109 1 98.56 561 SER A N 1
ATOM 4592 C CA . SER A 1 561 ? 18.359 33.906 19.406 1 98.56 561 SER A CA 1
ATOM 4593 C C . SER A 1 561 ? 17.312 33.219 20.266 1 98.56 561 SER A C 1
ATOM 4595 O O . SER A 1 561 ? 17.531 33 21.453 1 98.56 561 SER A O 1
ATOM 4597 N N . TYR A 1 562 ? 16.156 32.938 19.688 1 98.56 562 TYR A N 1
ATOM 4598 C CA . TYR A 1 562 ? 15.078 32.281 20.391 1 98.56 562 TYR A CA 1
ATOM 4599 C C . TYR A 1 562 ? 15.539 30.922 20.953 1 98.56 562 TYR A C 1
ATOM 4601 O O . TYR A 1 562 ? 15.375 30.641 22.141 1 98.56 562 TYR A O 1
ATOM 4609 N N . GLU A 1 563 ? 16.172 30.094 20.109 1 98.56 563 GLU A N 1
ATOM 4610 C CA . GLU A 1 563 ? 16.609 28.75 20.516 1 98.56 563 GLU A CA 1
ATOM 4611 C C . GLU A 1 563 ? 17.719 28.812 21.547 1 98.56 563 GLU A C 1
ATOM 4613 O O . GLU A 1 563 ? 17.781 27.969 22.438 1 98.56 563 GLU A O 1
ATOM 4618 N N . ALA A 1 564 ? 18.594 29.75 21.391 1 98.69 564 ALA A N 1
ATOM 4619 C CA . ALA A 1 564 ? 19.672 29.938 22.359 1 98.69 564 ALA A CA 1
ATOM 4620 C C . ALA A 1 564 ? 19.125 30.312 23.734 1 98.69 564 ALA A C 1
ATOM 4622 O O . ALA A 1 564 ? 19.641 29.844 24.75 1 98.69 564 ALA A O 1
ATOM 4623 N N . SER A 1 565 ? 18.141 31.188 23.75 1 98.69 565 SER A N 1
ATOM 4624 C CA . SER A 1 565 ? 17.484 31.547 25.016 1 98.69 565 SER A CA 1
ATOM 4625 C C . SER A 1 565 ? 16.891 30.328 25.688 1 98.69 565 SER A C 1
ATOM 4627 O O . SER A 1 565 ? 17.078 30.109 26.891 1 98.69 565 SER A O 1
ATOM 4629 N N . ILE A 1 566 ? 16.172 29.578 24.906 1 98.44 566 ILE A N 1
ATOM 4630 C CA . ILE A 1 566 ? 15.547 28.359 25.438 1 98.44 566 ILE A CA 1
ATOM 4631 C C . ILE A 1 566 ? 16.625 27.438 25.984 1 98.44 566 ILE A C 1
ATOM 4633 O O . ILE A 1 566 ? 16.469 26.859 27.078 1 98.44 566 ILE A O 1
ATOM 4637 N N . SER A 1 567 ? 17.703 27.266 25.25 1 98.38 567 SER A N 1
ATOM 4638 C CA . SER A 1 567 ? 18.797 26.391 25.641 1 98.38 567 SER A CA 1
ATOM 4639 C C . SER A 1 567 ? 19.438 26.875 26.953 1 98.38 567 SER A C 1
ATOM 4641 O O . SER A 1 567 ? 19.75 26.078 27.828 1 98.38 567 SER A O 1
ATOM 4643 N N . LEU A 1 568 ? 19.672 28.141 27 1 97.94 568 LEU A N 1
ATOM 4644 C CA . LEU A 1 568 ? 20.25 28.719 28.219 1 97.94 568 LEU A CA 1
ATOM 4645 C C . LEU A 1 568 ? 19.328 28.5 29.422 1 97.94 568 LEU A C 1
ATOM 4647 O O . LEU A 1 568 ? 19.797 28.219 30.516 1 97.94 568 LEU A O 1
ATOM 4651 N N . GLY A 1 569 ? 18.031 28.703 29.234 1 98.19 569 GLY A N 1
ATOM 4652 C CA . GLY A 1 569 ? 17.062 28.406 30.281 1 98.19 569 GLY A CA 1
ATOM 4653 C C . GLY A 1 569 ? 17.156 26.984 30.781 1 98.19 569 GLY A C 1
ATOM 4654 O O . GLY A 1 569 ? 17 26.734 31.984 1 98.19 569 GLY A O 1
ATOM 4655 N N . LYS A 1 570 ? 17.422 26.094 29.969 1 97.31 570 LYS A N 1
ATOM 4656 C CA . LYS A 1 570 ? 17.438 24.672 30.297 1 97.31 570 LYS A CA 1
ATOM 4657 C C . LYS A 1 570 ? 18.641 24.328 31.172 1 97.31 570 LYS A C 1
ATOM 4659 O O . LYS A 1 570 ? 18.688 23.266 31.797 1 97.31 570 LYS A O 1
ATOM 4664 N N . VAL A 1 571 ? 19.625 25.172 31.203 1 96.81 571 VAL A N 1
ATOM 4665 C CA . VAL A 1 571 ? 20.781 24.953 32.031 1 96.81 571 VAL A CA 1
ATOM 4666 C C . VAL A 1 571 ? 20.391 25.078 33.5 1 96.81 571 VAL A C 1
ATOM 4668 O O . VAL A 1 571 ? 20.938 24.391 34.375 1 96.81 571 VAL A O 1
ATOM 4671 N N . LYS A 1 572 ? 19.516 26.031 33.906 1 95.38 572 LYS A N 1
ATOM 4672 C CA . LYS A 1 572 ? 18.812 26.156 35.188 1 95.38 572 LYS A CA 1
ATOM 4673 C C . LYS A 1 572 ? 19.766 26.531 36.312 1 95.38 572 LYS A C 1
ATOM 4675 O O . LYS A 1 572 ? 19.547 26.172 37.469 1 95.38 572 LYS A O 1
ATOM 4680 N N . THR A 1 573 ? 20.969 27.172 36 1 95.94 573 THR A N 1
ATOM 4681 C CA . THR A 1 573 ? 21.891 27.641 37.031 1 95.94 573 THR A CA 1
ATOM 4682 C C . THR A 1 573 ? 21.766 29.141 37.219 1 95.94 573 THR A C 1
ATOM 4684 O O . THR A 1 573 ? 21.172 29.844 36.406 1 95.94 573 THR A O 1
ATOM 4687 N N . LYS A 1 574 ? 22.297 29.625 38.344 1 96.19 574 LYS A N 1
ATOM 4688 C CA . LYS A 1 574 ? 22.281 31.062 38.625 1 96.19 574 LYS A CA 1
ATOM 4689 C C . LYS A 1 574 ? 23.094 31.828 37.594 1 96.19 574 LYS A C 1
ATOM 4691 O O . LYS A 1 574 ? 22.734 32.938 37.219 1 96.19 574 LYS A O 1
ATOM 4696 N N . GLU A 1 575 ? 24.219 31.172 37.188 1 96.5 575 GLU A N 1
ATOM 4697 C CA . GLU A 1 575 ? 25.047 31.797 36.188 1 96.5 575 GLU A CA 1
ATOM 4698 C C . GLU A 1 575 ? 24.312 31.938 34.844 1 96.5 575 GLU A C 1
ATOM 4700 O O . GLU A 1 575 ? 24.438 32.938 34.156 1 96.5 575 GLU A O 1
ATOM 4705 N N . ALA A 1 576 ? 23.562 30.922 34.5 1 97.94 576 ALA A N 1
ATOM 4706 C CA . ALA A 1 576 ? 22.766 30.938 33.281 1 97.94 576 ALA A CA 1
ATOM 4707 C C . ALA A 1 576 ? 21.703 32.031 33.344 1 97.94 576 ALA A C 1
ATOM 4709 O O . ALA A 1 576 ? 21.469 32.719 32.344 1 97.94 576 ALA A O 1
ATOM 4710 N N . LEU A 1 577 ? 21.031 32.188 34.5 1 98.06 577 LEU A N 1
ATOM 4711 C CA . LEU A 1 577 ? 20.031 33.219 34.688 1 98.06 577 LEU A CA 1
ATOM 4712 C C . LEU A 1 577 ? 20.656 34.594 34.562 1 98.06 577 LEU A C 1
ATOM 4714 O O . LEU A 1 577 ? 20.078 35.5 33.938 1 98.06 577 LEU A O 1
ATOM 4718 N N . GLU A 1 578 ? 21.828 34.781 35.156 1 97.19 578 GLU A N 1
ATOM 4719 C CA . GLU A 1 578 ? 22.547 36.031 35.062 1 97.19 578 GLU A CA 1
ATOM 4720 C C . GLU A 1 578 ? 22.891 36.375 33.625 1 97.19 578 GLU A C 1
ATOM 4722 O O . GLU A 1 578 ? 22.703 37.5 33.188 1 97.19 578 GLU A O 1
ATOM 4727 N N . GLU A 1 579 ? 23.391 35.375 32.969 1 97.38 579 GLU A N 1
ATOM 4728 C CA . GLU A 1 579 ? 23.75 35.594 31.578 1 97.38 579 GLU A CA 1
ATOM 4729 C C . GLU A 1 579 ? 22.516 35.906 30.734 1 97.38 579 GLU A C 1
ATOM 4731 O O . GLU A 1 579 ? 22.562 36.812 29.875 1 97.38 579 GLU A O 1
ATOM 4736 N N . LEU A 1 580 ? 21.438 35.188 30.953 1 97.25 580 LEU A N 1
ATOM 4737 C CA . LEU A 1 580 ? 20.188 35.406 30.234 1 97.25 580 LEU A CA 1
ATOM 4738 C C . LEU A 1 580 ? 19.734 36.844 30.391 1 97.25 580 LEU A C 1
ATOM 4740 O O . LEU A 1 580 ? 19.25 37.438 29.422 1 97.25 580 LEU A O 1
ATOM 4744 N N . SER A 1 581 ? 19.891 37.469 31.516 1 95.62 581 SER A N 1
ATOM 4745 C CA . SER A 1 581 ? 19.391 38.781 31.844 1 95.62 581 SER A CA 1
ATOM 4746 C C . SER A 1 581 ? 20.25 39.875 31.219 1 95.62 581 SER A C 1
ATOM 4748 O O . SER A 1 581 ? 19.844 41.031 31.141 1 95.62 581 SER A O 1
ATOM 4750 N N . ARG A 1 582 ? 21.391 39.5 30.672 1 96.12 582 ARG A N 1
ATOM 4751 C CA . ARG A 1 582 ? 22.328 40.469 30.141 1 96.12 582 ARG A CA 1
ATOM 4752 C C . ARG A 1 582 ? 22.016 40.781 28.688 1 96.12 582 ARG A C 1
ATOM 4754 O O . ARG A 1 582 ? 22.547 41.75 28.125 1 96.12 582 ARG A O 1
ATOM 4761 N N . HIS A 1 583 ? 21.172 40.031 28.172 1 95.5 583 HIS A N 1
ATOM 4762 C CA . HIS A 1 583 ? 20.938 40.156 26.734 1 95.5 583 HIS A CA 1
ATOM 4763 C C . HIS A 1 583 ? 19.484 40.5 26.438 1 95.5 583 HIS A C 1
ATOM 4765 O O . HIS A 1 583 ? 18.562 39.938 27.047 1 95.5 583 HIS A O 1
ATOM 4771 N N . ILE A 1 584 ? 19.281 41.5 25.531 1 94 584 ILE A N 1
ATOM 4772 C CA . ILE A 1 584 ? 17.953 41.875 25.047 1 94 584 ILE A CA 1
ATOM 4773 C C . ILE A 1 584 ? 18 42.094 23.531 1 94 584 ILE A C 1
ATOM 4775 O O . ILE A 1 584 ? 18.562 43.062 23.047 1 94 584 ILE A O 1
ATOM 4779 N N . HIS A 1 585 ? 17.391 41.25 22.828 1 95.06 585 HIS A N 1
ATOM 4780 C CA . HIS A 1 585 ? 17.359 41.281 21.375 1 95.06 585 HIS A CA 1
ATOM 4781 C C . HIS A 1 585 ? 16.328 42.312 20.891 1 95.06 585 HIS A C 1
ATOM 4783 O O . HIS A 1 585 ? 15.242 42.406 21.453 1 95.06 585 HIS A O 1
ATOM 4789 N N . PRO A 1 586 ? 16.594 43.031 19.797 1 95.88 586 PRO A N 1
ATOM 4790 C CA . PRO A 1 586 ? 15.641 44.031 19.297 1 95.88 586 PRO A CA 1
ATOM 4791 C C . PRO A 1 586 ? 14.375 43.375 18.734 1 95.88 586 PRO A C 1
ATOM 4793 O O . PRO A 1 586 ? 13.305 44 18.766 1 95.88 586 PRO A O 1
ATOM 4796 N N . ASN A 1 587 ? 14.469 42.25 18.141 1 96.69 587 ASN A N 1
ATOM 4797 C CA . ASN A 1 587 ? 13.328 41.562 17.547 1 96.69 587 ASN A CA 1
ATOM 4798 C C . ASN A 1 587 ? 12.453 40.938 18.625 1 96.69 587 ASN A C 1
ATOM 4800 O O . ASN A 1 587 ? 12.922 40.062 19.391 1 96.69 587 ASN A O 1
ATOM 4804 N N . PRO A 1 588 ? 11.195 41.281 18.672 1 97.38 588 PRO A N 1
ATOM 4805 C CA . PRO A 1 588 ? 10.32 40.719 19.703 1 97.38 588 PRO A CA 1
ATOM 4806 C C . PRO A 1 588 ? 10.195 39.188 19.625 1 97.38 588 PRO A C 1
ATOM 4808 O O . PRO A 1 588 ? 10.016 38.531 20.656 1 97.38 588 PRO A O 1
ATOM 4811 N N . LYS A 1 589 ? 10.266 38.625 18.5 1 97.31 589 LYS A N 1
ATOM 4812 C CA . LYS A 1 589 ? 10.203 37.156 18.391 1 97.31 589 LYS A CA 1
ATOM 4813 C C . LYS A 1 589 ? 11.328 36.5 19.188 1 97.31 589 LYS A C 1
ATOM 4815 O O . LYS A 1 589 ? 11.125 35.469 19.812 1 97.31 589 LYS A O 1
ATOM 4820 N N . ALA A 1 590 ? 12.508 37.031 19.125 1 97.81 590 ALA A N 1
ATOM 4821 C CA . ALA A 1 590 ? 13.641 36.562 19.922 1 97.81 590 ALA A CA 1
ATOM 4822 C C . ALA A 1 590 ? 13.383 36.75 21.422 1 97.81 590 ALA A C 1
ATOM 4824 O O . ALA A 1 590 ? 13.68 35.875 22.219 1 97.81 590 ALA A O 1
ATOM 4825 N N . ARG A 1 591 ? 12.828 37.938 21.781 1 97.94 591 ARG A N 1
ATOM 4826 C CA . ARG A 1 591 ? 12.578 38.25 23.172 1 97.94 591 ARG A CA 1
ATOM 4827 C C . ARG A 1 591 ? 11.547 37.312 23.781 1 97.94 591 ARG A C 1
ATOM 4829 O O . ARG A 1 591 ? 11.547 37.062 24.984 1 97.94 591 ARG A O 1
ATOM 4836 N N . ARG A 1 592 ? 10.648 36.812 22.984 1 98 592 ARG A N 1
ATOM 4837 C CA . ARG A 1 592 ? 9.703 35.812 23.453 1 98 592 ARG A CA 1
ATOM 4838 C C . ARG A 1 592 ? 10.438 34.562 23.953 1 98 592 ARG A C 1
ATOM 4840 O O . ARG A 1 592 ? 10 33.938 24.922 1 98 592 ARG A O 1
ATOM 4847 N N . GLY A 1 593 ? 11.539 34.188 23.234 1 98 593 GLY A N 1
ATOM 4848 C CA . GLY A 1 593 ? 12.352 33.062 23.703 1 98 593 GLY A CA 1
ATOM 4849 C C . GLY A 1 593 ? 12.969 33.281 25.062 1 98 593 GLY A C 1
ATOM 4850 O O . GLY A 1 593 ? 12.961 32.406 25.906 1 98 593 GLY A O 1
ATOM 4851 N N . LEU A 1 594 ? 13.477 34.438 25.203 1 97.88 594 LEU A N 1
ATOM 4852 C CA . LEU A 1 594 ? 14.047 34.844 26.5 1 97.88 594 LEU A CA 1
ATOM 4853 C C . LEU A 1 594 ? 12.984 34.781 27.594 1 97.88 594 LEU A C 1
ATOM 4855 O O . LEU A 1 594 ? 13.234 34.25 28.672 1 97.88 594 LEU A O 1
ATOM 4859 N N . ALA A 1 595 ? 11.82 35.375 27.281 1 98.25 595 ALA A N 1
ATOM 4860 C CA . ALA A 1 595 ? 10.703 35.344 28.234 1 98.25 595 ALA A CA 1
ATOM 4861 C C . ALA A 1 595 ? 10.359 33.938 28.625 1 98.25 595 ALA A C 1
ATOM 4863 O O . ALA A 1 595 ? 10.18 33.625 29.812 1 98.25 595 ALA A O 1
ATOM 4864 N N . LYS A 1 596 ? 10.242 33.094 27.703 1 98.38 596 LYS A N 1
ATOM 4865 C CA . LYS A 1 596 ? 9.906 31.688 27.953 1 98.38 596 LYS A CA 1
ATOM 4866 C C . LYS A 1 596 ? 10.992 31 28.781 1 98.38 596 LYS A C 1
ATOM 4868 O O . LYS A 1 596 ? 10.688 30.188 29.656 1 98.38 596 LYS A O 1
ATOM 4873 N N . ALA A 1 597 ? 12.234 31.266 28.469 1 98.56 597 ALA A N 1
ATOM 4874 C CA . ALA A 1 597 ? 13.367 30.641 29.156 1 98.56 597 ALA A CA 1
ATOM 4875 C C . ALA A 1 597 ? 13.328 30.922 30.656 1 98.56 597 ALA A C 1
ATOM 4877 O O . ALA A 1 597 ? 13.758 30.094 31.453 1 98.56 597 ALA A O 1
ATOM 4878 N N . LEU A 1 598 ? 12.812 32.062 31.031 1 98.31 598 LEU A N 1
ATOM 4879 C CA . LEU A 1 598 ? 12.766 32.438 32.438 1 98.31 598 LEU A CA 1
ATOM 4880 C C . LEU A 1 598 ? 11.938 31.469 33.25 1 98.31 598 LEU A C 1
ATOM 4882 O O . LEU A 1 598 ? 12.195 31.25 34.438 1 98.31 598 LEU A O 1
ATOM 4886 N N . SER A 1 599 ? 10.953 30.859 32.625 1 98.19 599 SER A N 1
ATOM 4887 C CA . SER A 1 599 ? 10.047 29.953 33.344 1 98.19 599 SER A CA 1
ATOM 4888 C C . SER A 1 599 ? 10.781 28.719 33.844 1 98.19 599 SER A C 1
ATOM 4890 O O . SER A 1 599 ? 10.289 28.016 34.719 1 98.19 599 SER A O 1
ATOM 4892 N N . GLU A 1 600 ? 11.93 28.453 33.312 1 97.69 600 GLU A N 1
ATOM 4893 C CA . GLU A 1 600 ? 12.703 27.281 33.688 1 97.69 600 GLU A CA 1
ATOM 4894 C C . GLU A 1 600 ? 13.297 27.438 35.094 1 97.69 600 GLU A C 1
ATOM 4896 O O . GLU A 1 600 ? 13.695 26.453 35.719 1 97.69 600 GLU A O 1
ATOM 4901 N N . PHE A 1 601 ? 13.398 28.578 35.594 1 97.88 601 PHE A N 1
ATOM 4902 C CA . PHE A 1 601 ? 13.984 28.875 36.875 1 97.88 601 PHE A CA 1
ATOM 4903 C C . PHE A 1 601 ? 12.906 28.938 37.969 1 97.88 601 PHE A C 1
ATOM 4905 O O . PHE A 1 601 ? 12.625 30.016 38.5 1 97.88 601 PHE A O 1
ATOM 4912 N N . LYS A 1 602 ? 12.469 27.844 38.438 1 96.75 602 LYS A N 1
ATOM 4913 C CA . LYS A 1 602 ? 11.344 27.703 39.344 1 96.75 602 LYS A CA 1
ATOM 4914 C C . LYS A 1 602 ? 11.695 28.25 40.719 1 96.75 602 LYS A C 1
ATOM 4916 O O . LYS A 1 602 ? 12.805 28.031 41.219 1 96.75 602 LYS A O 1
ATOM 4921 N N . TYR A 1 603 ? 10.773 28.969 41.25 1 96.31 603 TYR A N 1
ATOM 4922 C CA . TYR A 1 603 ? 10.836 29.516 42.594 1 96.31 603 TYR A CA 1
ATOM 4923 C C . TYR A 1 603 ? 12.055 30.406 42.781 1 96.31 603 TYR A C 1
ATOM 4925 O O . TYR A 1 603 ? 12.617 30.484 43.875 1 96.31 603 TYR A O 1
ATOM 4933 N N . ASP A 1 604 ? 12.516 30.984 41.75 1 97.25 604 ASP A N 1
ATOM 4934 C CA . ASP A 1 604 ? 13.664 31.875 41.812 1 97.25 604 ASP A CA 1
ATOM 4935 C C . ASP A 1 604 ? 13.211 33.344 41.812 1 97.25 604 ASP A C 1
ATOM 4937 O O . ASP A 1 604 ? 12.633 33.812 40.844 1 97.25 604 ASP A O 1
ATOM 4941 N N . GLU A 1 605 ? 13.539 34.062 42.812 1 97.19 605 GLU A N 1
ATOM 4942 C CA . GLU A 1 605 ? 13.102 35.438 43 1 97.19 605 GLU A CA 1
ATOM 4943 C C . GLU A 1 605 ? 13.734 36.344 41.938 1 97.19 605 GLU A C 1
ATOM 4945 O O . GLU A 1 605 ? 13.125 37.344 41.531 1 97.19 605 GLU A O 1
ATOM 4950 N N . LYS A 1 606 ? 14.977 36.125 41.656 1 97.44 606 LYS A N 1
ATOM 4951 C CA . LYS A 1 606 ? 15.656 36.969 40.688 1 97.44 606 LYS A CA 1
ATOM 4952 C C . LYS A 1 606 ? 15 36.812 39.312 1 97.44 606 LYS A C 1
ATOM 4954 O O . LYS A 1 606 ? 14.844 37.812 38.594 1 97.44 606 LYS A O 1
ATOM 4959 N N . ALA A 1 607 ? 14.68 35.594 38.938 1 98.19 607 ALA A N 1
ATOM 4960 C CA . ALA A 1 607 ? 14 35.344 37.656 1 98.19 607 ALA A CA 1
ATOM 4961 C C . ALA A 1 607 ? 12.688 36.125 37.594 1 98.19 607 ALA A C 1
ATOM 4963 O O . ALA A 1 607 ? 12.375 36.719 36.562 1 98.19 607 ALA A O 1
ATOM 4964 N N . SER A 1 608 ? 11.922 36.125 38.656 1 98.06 608 SER A N 1
ATOM 4965 C CA . SER A 1 608 ? 10.672 36.844 38.719 1 98.06 608 SER A CA 1
ATOM 4966 C C . SER A 1 608 ? 10.906 38.375 38.594 1 98.06 608 SER A C 1
ATOM 4968 O O . SER A 1 608 ? 10.18 39.062 37.875 1 98.06 608 SER A O 1
ATOM 4970 N N . ALA A 1 609 ? 11.93 38.812 39.312 1 97.31 609 ALA A N 1
ATOM 4971 C CA . ALA A 1 609 ? 12.25 40.219 39.281 1 97.31 609 ALA A CA 1
ATOM 4972 C C . ALA A 1 609 ? 12.633 40.656 37.875 1 97.31 609 ALA A C 1
ATOM 4974 O O . ALA A 1 609 ? 12.273 41.75 37.438 1 97.31 609 ALA A O 1
ATOM 4975 N N . ILE A 1 610 ? 13.422 39.844 37.25 1 97.25 610 ILE A N 1
ATOM 4976 C CA . ILE A 1 610 ? 13.82 40.125 35.875 1 97.25 610 ILE A CA 1
ATOM 4977 C C . ILE A 1 610 ? 12.578 40.188 34.969 1 97.25 610 ILE A C 1
ATOM 4979 O O . ILE A 1 610 ? 12.445 41.094 34.156 1 97.25 610 ILE A O 1
ATOM 4983 N N . ALA A 1 611 ? 11.656 39.219 35.062 1 98 611 ALA A N 1
ATOM 4984 C CA . ALA A 1 611 ? 10.43 39.219 34.281 1 98 611 ALA A CA 1
ATOM 4985 C C . ALA A 1 611 ? 9.625 40.469 34.5 1 98 611 ALA A C 1
ATOM 4987 O O . ALA A 1 611 ? 9.125 41.062 33.531 1 98 611 ALA A O 1
ATOM 4988 N N . VAL A 1 612 ? 9.492 40.969 35.719 1 97.75 612 VAL A N 1
ATOM 4989 C CA . VAL A 1 612 ? 8.734 42.156 36.062 1 97.75 612 VAL A CA 1
ATOM 4990 C C . VAL A 1 612 ? 9.406 43.375 35.438 1 97.75 612 VAL A C 1
ATOM 4992 O O . VAL A 1 612 ? 8.734 44.281 34.938 1 97.75 612 VAL A O 1
ATOM 4995 N N . SER A 1 613 ? 10.695 43.406 35.562 1 96.88 613 SER A N 1
ATOM 4996 C CA . SER A 1 613 ? 11.438 44.5 35 1 96.88 613 SER A CA 1
ATOM 4997 C C . SER A 1 613 ? 11.258 44.594 33.5 1 96.88 613 SER A C 1
ATOM 4999 O O . SER A 1 613 ? 11.055 45.688 32.938 1 96.88 613 SER A O 1
ATOM 5001 N N . LEU A 1 614 ? 11.359 43.469 32.844 1 96.88 614 LEU A N 1
ATOM 5002 C CA . LEU A 1 614 ? 11.188 43.438 31.391 1 96.88 614 LEU A CA 1
ATOM 5003 C C . LEU A 1 614 ? 9.766 43.812 31 1 96.88 614 LEU A C 1
ATOM 5005 O O . LEU A 1 614 ? 9.562 44.469 29.969 1 96.88 614 LEU A O 1
ATOM 5009 N N . LEU A 1 615 ? 8.82 43.406 31.75 1 96.75 615 LEU A N 1
ATOM 5010 C CA . LEU A 1 615 ? 7.414 43.719 31.5 1 96.75 615 LEU A CA 1
ATOM 5011 C C . LEU A 1 615 ? 7.176 45.219 31.484 1 96.75 615 LEU A C 1
ATOM 5013 O O . LEU A 1 615 ? 6.359 45.719 30.688 1 96.75 615 LEU A O 1
ATOM 5017 N N . LYS A 1 616 ? 7.836 45.969 32.281 1 94.88 616 LYS A N 1
ATOM 5018 C CA . LYS A 1 616 ? 7.656 47.438 32.375 1 94.88 616 LYS A CA 1
ATOM 5019 C C . LYS A 1 616 ? 8.047 48.156 31.109 1 94.88 616 LYS A C 1
ATOM 5021 O O . LYS A 1 616 ? 7.48 49.188 30.766 1 94.88 616 LYS A O 1
ATOM 5026 N N . ASN A 1 617 ? 8.953 47.531 30.406 1 92.5 617 ASN A N 1
ATOM 5027 C CA . ASN A 1 617 ? 9.484 48.219 29.234 1 92.5 617 ASN A CA 1
ATOM 5028 C C . ASN A 1 617 ? 9.109 47.5 27.953 1 92.5 617 ASN A C 1
ATOM 5030 O O . ASN A 1 617 ? 9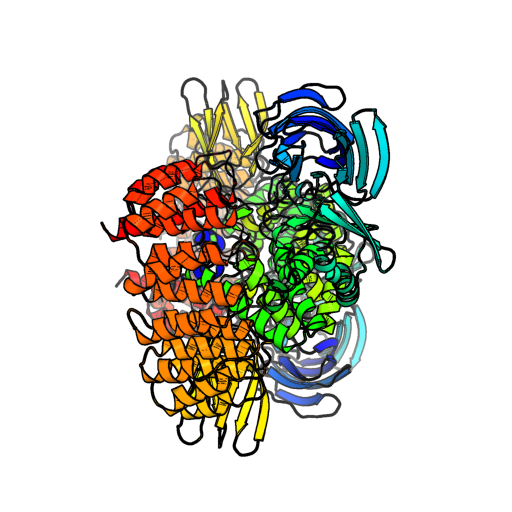.617 47.844 26.875 1 92.5 617 ASN A O 1
ATOM 5034 N N . GLU A 1 618 ? 8.281 46.562 28 1 96.19 618 GLU A N 1
ATOM 5035 C CA . GLU A 1 618 ? 7.969 45.75 26.844 1 96.19 618 GLU A CA 1
ATOM 5036 C C . GLU A 1 618 ? 6.691 46.219 26.156 1 96.19 618 GLU A C 1
ATOM 5038 O O . GLU A 1 618 ? 5.648 46.375 26.797 1 96.19 618 GLU A O 1
ATOM 5043 N N . ASP A 1 619 ? 6.746 46.406 24.828 1 95.44 619 ASP A N 1
ATOM 5044 C CA . ASP A 1 619 ? 5.598 46.906 24.078 1 95.44 619 ASP A CA 1
ATOM 5045 C C . ASP A 1 619 ? 4.859 45.75 23.391 1 95.44 619 ASP A C 1
ATOM 5047 O O . ASP A 1 619 ? 3.646 45.812 23.172 1 95.44 619 ASP A O 1
ATOM 5051 N N . SER A 1 620 ? 5.594 44.719 22.969 1 97.38 620 SER A N 1
ATOM 5052 C CA . SER A 1 620 ? 4.996 43.625 22.219 1 97.38 620 SER A CA 1
ATOM 5053 C C . SER A 1 620 ? 3.951 42.906 23.062 1 97.38 620 SER A C 1
ATOM 5055 O O . SER A 1 620 ? 4.238 42.469 24.172 1 97.38 620 SER A O 1
ATOM 5057 N N . TYR A 1 621 ? 2.703 42.688 22.469 1 98.19 621 TYR A N 1
ATOM 5058 C CA . TYR A 1 621 ? 1.652 41.938 23.141 1 98.19 621 TYR A CA 1
ATOM 5059 C C . TYR A 1 621 ? 2.135 40.562 23.516 1 98.19 621 TYR A C 1
ATOM 5061 O O . TYR A 1 621 ? 1.87 40.062 24.625 1 98.19 621 TYR A O 1
ATOM 5069 N N . TYR A 1 622 ? 2.838 39.969 22.672 1 98.12 622 TYR A N 1
ATOM 5070 C CA . TYR A 1 622 ? 3.148 38.531 22.797 1 98.12 622 TYR A CA 1
ATOM 5071 C C . TYR A 1 622 ? 4.324 38.312 23.75 1 98.12 622 TYR A C 1
ATOM 5073 O O . TYR A 1 622 ? 4.367 37.312 24.453 1 98.12 622 TYR A O 1
ATOM 5081 N N . VAL A 1 623 ? 5.328 39.219 23.75 1 98.38 623 VAL A N 1
ATOM 5082 C CA . VAL A 1 623 ? 6.41 39.125 24.719 1 98.38 623 VAL A CA 1
ATOM 5083 C C . VAL A 1 623 ? 5.863 39.344 26.125 1 98.38 623 VAL A C 1
ATOM 5085 O O . VAL A 1 623 ? 6.215 38.625 27.062 1 98.38 623 VAL A O 1
ATOM 5088 N N . ARG A 1 624 ? 4.996 40.406 26.266 1 98.31 624 ARG A N 1
ATOM 5089 C CA . ARG A 1 624 ? 4.359 40.656 27.562 1 98.31 624 ARG A CA 1
ATOM 5090 C C . ARG A 1 624 ? 3.607 39.438 28.062 1 98.31 624 ARG A C 1
ATOM 5092 O O . ARG A 1 624 ? 3.764 39.031 29.203 1 98.31 624 ARG A O 1
ATOM 5099 N N . ALA A 1 625 ? 2.789 38.875 27.156 1 98.62 625 ALA A N 1
ATOM 5100 C CA . ALA A 1 625 ? 2.02 37.688 27.516 1 98.62 625 ALA A CA 1
ATOM 5101 C C . ALA A 1 625 ? 2.938 36.562 27.984 1 98.62 625 ALA A C 1
ATOM 5103 O O . ALA A 1 625 ? 2.648 35.875 28.969 1 98.62 625 ALA A O 1
ATOM 5104 N N . GLU A 1 626 ? 4.059 36.312 27.266 1 98.5 626 GLU A N 1
ATOM 5105 C CA . GLU A 1 626 ? 4.973 35.219 27.609 1 98.5 626 GLU A CA 1
ATOM 5106 C C . GLU A 1 626 ? 5.648 35.5 28.953 1 98.5 626 GLU A C 1
ATOM 5108 O O . GLU A 1 626 ? 5.875 34.562 29.734 1 98.5 626 GLU A O 1
ATOM 5113 N N . LEU A 1 627 ? 6.012 36.719 29.219 1 98.62 627 LEU A N 1
ATOM 5114 C CA . LEU A 1 627 ? 6.605 37.094 30.5 1 98.62 627 LEU A CA 1
ATOM 5115 C C . LEU A 1 627 ? 5.633 36.844 31.641 1 98.62 627 LEU A C 1
ATOM 5117 O O . LEU A 1 627 ? 6.031 36.344 32.688 1 98.62 627 LEU A O 1
ATOM 5121 N N . ILE A 1 628 ? 4.383 37.156 31.438 1 98.75 628 ILE A N 1
ATOM 5122 C CA . ILE A 1 628 ? 3.355 36.938 32.469 1 98.75 628 ILE A CA 1
ATOM 5123 C C . ILE A 1 628 ? 3.193 35.438 32.688 1 98.75 628 ILE A C 1
ATOM 5125 O O . ILE A 1 628 ? 3.158 35 33.844 1 98.75 628 ILE A O 1
ATOM 5129 N N . ARG A 1 629 ? 3.086 34.688 31.641 1 98.56 629 ARG A N 1
ATOM 5130 C CA . ARG A 1 629 ? 3.02 33.25 31.781 1 98.56 629 ARG A CA 1
ATOM 5131 C C . ARG A 1 629 ? 4.195 32.719 32.594 1 98.56 629 ARG A C 1
ATOM 5133 O O . ARG A 1 629 ? 4.023 31.859 33.469 1 98.56 629 ARG A O 1
ATOM 5140 N N . SER A 1 630 ? 5.395 33.188 32.25 1 98.5 630 SER A N 1
ATOM 5141 C CA . SER A 1 630 ? 6.605 32.75 32.906 1 98.5 630 SER A CA 1
ATOM 5142 C C . SER A 1 630 ? 6.574 33.094 34.406 1 98.5 630 SER A C 1
ATOM 5144 O O . SER A 1 630 ? 7.02 32.312 35.25 1 98.5 630 SER A O 1
ATOM 5146 N N . LEU A 1 631 ? 6.078 34.25 34.719 1 98.19 631 LEU A N 1
ATOM 5147 C CA . LEU A 1 631 ? 5.945 34.625 36.125 1 98.19 631 LEU A CA 1
ATOM 5148 C C . LEU A 1 631 ? 5.102 33.625 36.906 1 98.19 631 LEU A C 1
ATOM 5150 O O . LEU A 1 631 ? 5.43 33.25 38.031 1 98.19 631 LEU A O 1
ATOM 5154 N N . GLY A 1 632 ? 3.996 33.25 36.312 1 98.12 632 GLY A N 1
ATOM 5155 C CA . GLY A 1 632 ? 3.172 32.219 36.906 1 98.12 632 GLY A CA 1
ATOM 5156 C C . GLY A 1 632 ? 3.891 30.906 37.062 1 98.12 632 GLY A C 1
ATOM 5157 O O . GLY A 1 632 ? 3.789 30.25 38.125 1 98.12 632 GLY A O 1
ATOM 5158 N N . LYS A 1 633 ? 4.602 30.5 36.094 1 97.94 633 LYS A N 1
ATOM 5159 C CA . LYS A 1 633 ? 5.27 29.203 36.062 1 97.94 633 LYS A CA 1
ATOM 5160 C C . LYS A 1 633 ? 6.449 29.172 37.031 1 97.94 633 LYS A C 1
ATOM 5162 O O . LYS A 1 633 ? 6.789 28.109 37.562 1 97.94 633 LYS A O 1
ATOM 5167 N N . ILE A 1 634 ? 7.152 30.281 37.188 1 97.88 634 ILE A N 1
ATOM 5168 C CA . ILE A 1 634 ? 8.219 30.375 38.188 1 97.88 634 ILE A CA 1
ATOM 5169 C C . ILE A 1 634 ? 7.668 30.031 39.562 1 97.88 634 ILE A C 1
ATOM 5171 O O . ILE A 1 634 ? 8.328 29.344 40.344 1 97.88 634 ILE A O 1
ATOM 5175 N N . GLY A 1 635 ? 6.496 30.609 39.938 1 96.12 635 GLY A N 1
ATOM 5176 C CA . GLY A 1 635 ? 5.754 30.016 41.031 1 96.12 635 GLY A CA 1
ATOM 5177 C C . GLY A 1 635 ? 5.883 30.781 42.344 1 96.12 635 GLY A C 1
ATOM 5178 O O . GLY A 1 635 ? 5.59 30.266 43.406 1 96.12 635 GLY A O 1
ATOM 5179 N N . ILE A 1 636 ? 6.312 32.062 42.25 1 96.62 636 ILE A N 1
ATOM 5180 C CA . ILE A 1 636 ? 6.453 32.844 43.469 1 96.62 636 ILE A CA 1
ATOM 5181 C C . ILE A 1 636 ? 5.156 33.594 43.75 1 96.62 636 ILE A C 1
ATOM 5183 O O . ILE A 1 636 ? 4.785 34.5 43 1 96.62 636 ILE A O 1
ATOM 5187 N N . GLN A 1 637 ? 4.504 33.406 44.875 1 95.25 637 GLN A N 1
ATOM 5188 C CA . GLN A 1 637 ? 3.16 33.844 45.219 1 95.25 637 GLN A CA 1
ATOM 5189 C C . GLN A 1 637 ? 3.107 35.375 45.344 1 95.25 637 GLN A C 1
ATOM 5191 O O . GLN A 1 637 ? 2.086 36 45.062 1 95.25 637 GLN A O 1
ATOM 5196 N N . LYS A 1 638 ? 4.223 35.969 45.781 1 94.62 638 LYS A N 1
ATOM 5197 C CA . LYS A 1 638 ? 4.262 37.406 46.062 1 94.62 638 LYS A CA 1
ATOM 5198 C C . LYS A 1 638 ? 3.955 38.219 44.812 1 94.62 638 LYS A C 1
ATOM 5200 O O . LYS A 1 638 ? 3.523 39.375 44.906 1 94.62 638 LYS A O 1
ATOM 5205 N N . TYR A 1 639 ? 4.109 37.625 43.656 1 96.12 639 TYR A N 1
ATOM 5206 C CA . TYR A 1 639 ? 3.939 38.375 42.438 1 96.12 639 TYR A CA 1
ATOM 5207 C C . TYR A 1 639 ? 2.523 38.219 41.875 1 96.12 639 TYR A C 1
ATOM 5209 O O . TYR A 1 639 ? 2.23 38.625 40.75 1 96.12 639 TYR A O 1
ATOM 5217 N N . ARG A 1 640 ? 1.607 37.625 42.594 1 95.81 640 ARG A N 1
ATOM 5218 C CA . ARG A 1 640 ? 0.225 37.406 42.188 1 95.81 640 ARG A CA 1
ATOM 5219 C C . ARG A 1 640 ? -0.462 38.719 41.812 1 95.81 640 ARG A C 1
ATOM 5221 O O . ARG A 1 640 ? -1.124 38.781 40.781 1 95.81 640 ARG A O 1
ATOM 5228 N N . GLU A 1 641 ? -0.267 39.719 42.656 1 94.94 641 GLU A N 1
ATOM 5229 C CA . GLU A 1 641 ? -0.932 41 42.406 1 94.94 641 GLU A CA 1
ATOM 5230 C C . GLU A 1 641 ? -0.352 41.688 41.156 1 94.94 641 GLU A C 1
ATOM 5232 O O . GLU A 1 641 ? -1.077 42.312 40.406 1 94.94 641 GLU A O 1
ATOM 5237 N N . GLU A 1 642 ? 0.943 41.562 41.031 1 95.94 642 GLU A N 1
ATOM 5238 C CA . GLU A 1 642 ? 1.584 42.062 39.812 1 95.94 642 GLU A CA 1
ATOM 5239 C C . GLU A 1 642 ? 1.003 41.375 38.594 1 95.94 642 GLU A C 1
ATOM 5241 O O . GLU A 1 642 ? 0.69 42.062 37.594 1 95.94 642 GLU A O 1
ATOM 5246 N N . ILE A 1 643 ? 0.829 40.094 38.594 1 97.69 643 ILE A N 1
ATOM 5247 C CA . ILE A 1 643 ? 0.256 39.312 37.5 1 97.69 643 ILE A CA 1
ATOM 5248 C C . ILE A 1 643 ? -1.17 39.781 37.25 1 97.69 643 ILE A C 1
ATOM 5250 O O . ILE A 1 643 ? -1.521 40.094 36.094 1 97.69 643 ILE A O 1
ATOM 5254 N N . LYS A 1 644 ? -1.987 39.938 38.219 1 96.5 644 LYS A N 1
ATOM 5255 C CA . LYS A 1 644 ? -3.396 40.312 38.125 1 96.5 644 LYS A CA 1
ATOM 5256 C C . LYS A 1 644 ? -3.561 41.719 37.531 1 96.5 644 LYS A C 1
ATOM 5258 O O . LYS A 1 644 ? -4.539 41.969 36.812 1 96.5 644 LYS A O 1
ATOM 5263 N N . SER A 1 645 ? -2.623 42.562 37.812 1 96.62 645 SER A N 1
ATOM 5264 C CA . SER A 1 645 ? -2.719 43.969 37.375 1 96.62 645 SER A CA 1
ATOM 5265 C C . SER A 1 645 ? -2.703 44.094 35.875 1 96.62 645 SER A C 1
ATOM 5267 O O . SER A 1 645 ? -3.166 45.094 35.312 1 96.62 645 SER A O 1
ATOM 5269 N N . HIS A 1 646 ? -2.219 43.094 35.219 1 97.56 646 HIS A N 1
ATOM 5270 C CA . HIS A 1 646 ? -2.111 43.156 33.75 1 97.56 646 HIS A CA 1
ATOM 5271 C C . HIS A 1 646 ? -3.393 42.688 33.094 1 97.56 646 HIS A C 1
ATOM 5273 O O . HIS A 1 646 ? -3.533 42.781 31.859 1 97.56 646 HIS A O 1
ATOM 5279 N N . TYR A 1 647 ? -4.398 42.156 33.781 1 96.38 647 TYR A N 1
ATOM 5280 C CA . TYR A 1 647 ? -5.629 41.625 33.219 1 96.38 647 TYR A CA 1
ATOM 5281 C C . TYR A 1 647 ? -6.422 42.688 32.5 1 96.38 647 TYR A C 1
ATOM 5283 O O . TYR A 1 647 ? -7.176 42.375 31.562 1 96.38 647 TYR A O 1
ATOM 5291 N N . SER A 1 648 ? -6.262 43.969 32.812 1 94.44 648 SER A N 1
ATOM 5292 C CA . SER A 1 648 ? -7.047 45.031 32.219 1 94.44 648 SER A CA 1
ATOM 5293 C C . SER A 1 648 ? -6.414 45.531 30.938 1 94.44 648 SER A C 1
ATOM 5295 O O . SER A 1 648 ? -6.992 46.375 30.234 1 94.44 648 SER A O 1
ATOM 5297 N N . GLU A 1 649 ? -5.309 44.969 30.594 1 95.62 649 GLU A N 1
ATOM 5298 C CA . GLU A 1 649 ? -4.605 45.438 29.391 1 95.62 649 GLU A CA 1
ATOM 5299 C C . GLU A 1 649 ? -5.238 44.875 28.125 1 95.62 649 GLU A C 1
ATOM 5301 O O . GLU A 1 649 ? -5.441 43.656 28.016 1 95.62 649 GLU A O 1
ATOM 5306 N N . ASP A 1 650 ? -5.57 45.75 27.219 1 94.75 650 ASP A N 1
ATOM 5307 C CA . ASP A 1 650 ? -6.043 45.312 25.922 1 94.75 650 ASP A CA 1
ATOM 5308 C C . ASP A 1 650 ? -4.891 44.781 25.062 1 94.75 650 ASP A C 1
ATOM 5310 O O . ASP A 1 650 ? -3.777 45.312 25.125 1 94.75 650 ASP A O 1
ATOM 5314 N N . SER A 1 651 ? -5.125 43.781 24.391 1 97.19 651 SER A N 1
ATOM 5315 C CA . SER A 1 651 ? -4.133 43.219 23.484 1 97.19 651 SER A CA 1
ATOM 5316 C C . SER A 1 651 ? -4.797 42.438 22.344 1 97.19 651 SER A C 1
ATOM 5318 O O . SER A 1 651 ? -5.996 42.156 22.391 1 97.19 651 SER A O 1
ATOM 5320 N N . HIS A 1 652 ? -4.062 42.219 21.25 1 96.31 652 HIS A N 1
ATOM 5321 C CA . HIS A 1 652 ? -4.5 41.375 20.141 1 96.31 652 HIS A CA 1
ATOM 5322 C C . HIS A 1 652 ? -4.938 40 20.641 1 96.31 652 HIS A C 1
ATOM 5324 O O . HIS A 1 652 ? -4.188 39.312 21.344 1 96.31 652 HIS A O 1
ATOM 5330 N N . LEU A 1 653 ? -6.219 39.625 20.359 1 95.19 653 LEU A N 1
ATOM 5331 C CA . LEU A 1 653 ? -6.82 38.344 20.688 1 95.19 653 LEU A CA 1
ATOM 5332 C C . LEU A 1 653 ? -6.832 38.094 22.188 1 95.19 653 LEU A C 1
ATOM 5334 O O . LEU A 1 653 ? -6.824 36.969 22.656 1 95.19 653 LEU A O 1
ATOM 5338 N N . ASP A 1 654 ? -6.605 39.188 22.984 1 97.19 654 ASP A N 1
ATOM 5339 C CA . ASP A 1 654 ? -6.59 39.125 24.438 1 97.19 654 ASP A CA 1
ATOM 5340 C C . ASP A 1 654 ? -5.508 38.188 24.953 1 97.19 654 ASP A C 1
ATOM 5342 O O . ASP A 1 654 ? -5.723 37.438 25.906 1 97.19 654 ASP A O 1
ATOM 5346 N N . VAL A 1 655 ? -4.41 38.188 24.281 1 97.75 655 VAL A N 1
ATOM 5347 C CA . VAL A 1 655 ? -3.344 37.25 24.625 1 97.75 655 VAL A CA 1
ATOM 5348 C C . VAL A 1 655 ? -2.803 37.594 26.016 1 97.75 655 VAL A C 1
ATOM 5350 O O . VAL A 1 655 ? -2.416 36.688 26.766 1 97.75 655 VAL A O 1
ATOM 5353 N N . ILE A 1 656 ? -2.768 38.844 26.422 1 98.31 656 ILE A N 1
ATOM 5354 C CA . ILE A 1 656 ? -2.268 39.219 27.734 1 98.31 656 ILE A CA 1
ATOM 5355 C C . ILE A 1 656 ? -3.24 38.75 28.812 1 98.31 656 ILE A C 1
ATOM 5357 O O . ILE A 1 656 ? -2.836 38.125 29.781 1 98.31 656 ILE A O 1
ATOM 5361 N N . LYS A 1 657 ? -4.531 38.969 28.641 1 97.81 657 LYS A N 1
ATOM 5362 C CA . LYS A 1 657 ? -5.535 38.5 29.578 1 97.81 657 LYS A CA 1
ATOM 5363 C C . LYS A 1 657 ? -5.461 36.969 29.75 1 97.81 657 LYS A C 1
ATOM 5365 O O . LYS A 1 657 ? -5.523 36.469 30.859 1 97.81 657 LYS A O 1
ATOM 5370 N N . SER A 1 658 ? -5.383 36.344 28.609 1 97.94 658 SER A N 1
ATOM 5371 C CA . SER A 1 658 ? -5.293 34.875 28.625 1 97.94 658 SER A CA 1
ATOM 5372 C C . SER A 1 658 ? -4.051 34.406 29.375 1 97.94 658 SER A C 1
ATOM 5374 O O . SER A 1 658 ? -4.078 33.375 30.047 1 97.94 658 SER A O 1
ATOM 5376 N N . SER A 1 659 ? -2.918 35.125 29.219 1 98.5 659 SER A N 1
ATOM 5377 C CA . SER A 1 659 ? -1.683 34.75 29.906 1 98.5 659 SER A CA 1
ATOM 5378 C C . SER A 1 659 ? -1.806 34.969 31.406 1 98.5 659 SER A C 1
ATOM 5380 O O . SER A 1 659 ? -1.225 34.219 32.188 1 98.5 659 SER A O 1
ATOM 5382 N N . VAL A 1 660 ? -2.512 35.969 31.828 1 98.44 660 VAL A N 1
ATOM 5383 C CA . VAL A 1 660 ? -2.77 36.188 33.25 1 98.44 660 VAL A CA 1
ATOM 5384 C C . VAL A 1 660 ? -3.525 35 33.812 1 98.44 660 VAL A C 1
ATOM 5386 O O . VAL A 1 660 ? -3.176 34.5 34.906 1 98.44 660 VAL A O 1
ATOM 5389 N N . ILE A 1 661 ? -4.531 34.594 33.094 1 97.81 661 ILE A N 1
ATOM 5390 C CA . ILE A 1 661 ? -5.324 33.438 33.531 1 97.81 661 ILE A CA 1
ATOM 5391 C C . ILE A 1 661 ? -4.418 32.219 33.719 1 97.81 661 ILE A C 1
ATOM 5393 O O . ILE A 1 661 ? -4.473 31.547 34.75 1 97.81 661 ILE A O 1
ATOM 5397 N N . GLU A 1 662 ? -3.605 31.969 32.719 1 98.19 662 GLU A N 1
ATOM 5398 C CA . GLU A 1 662 ? -2.684 30.828 32.781 1 98.19 662 GLU A CA 1
ATOM 5399 C C . GLU A 1 662 ? -1.732 30.969 33.969 1 98.19 662 GLU A C 1
ATOM 5401 O O . GLU A 1 662 ? -1.501 30 34.719 1 98.19 662 GLU A O 1
ATOM 5406 N N . ALA A 1 663 ? -1.167 32.125 34.156 1 98.5 663 ALA A N 1
ATOM 5407 C CA . ALA A 1 663 ? -0.216 32.375 35.219 1 98.5 663 ALA A CA 1
ATOM 5408 C C . ALA A 1 663 ? -0.857 32.125 36.594 1 98.5 663 ALA A C 1
ATOM 5410 O O . ALA A 1 663 ? -0.252 31.5 37.469 1 98.5 663 ALA A O 1
ATOM 5411 N N . LEU A 1 664 ? -2.047 32.562 36.781 1 97.94 664 LEU A N 1
ATOM 5412 C CA . LEU A 1 664 ? -2.756 32.406 38.031 1 97.94 664 LEU A CA 1
ATOM 5413 C C . LEU A 1 664 ? -3.066 30.922 38.281 1 97.94 664 LEU A C 1
ATOM 5415 O O . LEU A 1 664 ? -3.031 30.453 39.438 1 97.94 664 LEU A O 1
ATOM 5419 N N . ALA A 1 665 ? -3.426 30.25 37.25 1 97.62 665 ALA A N 1
ATOM 5420 C CA . ALA A 1 665 ? -3.666 28.812 37.375 1 97.62 665 ALA A CA 1
ATOM 5421 C C . ALA A 1 665 ? -2.422 28.094 37.906 1 97.62 665 ALA A C 1
ATOM 5423 O O . ALA A 1 665 ? -2.523 27.125 38.656 1 97.62 665 ALA A O 1
ATOM 5424 N N . HIS A 1 666 ? -1.224 28.484 37.469 1 96.69 666 HIS A N 1
ATOM 5425 C CA . HIS A 1 666 ? 0.025 27.891 37.938 1 96.69 666 HIS A CA 1
ATOM 5426 C C . HIS A 1 666 ? 0.296 28.219 39.406 1 96.69 666 HIS A C 1
ATOM 5428 O O . HIS A 1 666 ? 0.872 27.406 40.125 1 96.69 666 HIS A O 1
ATOM 5434 N N . LEU A 1 667 ? -0.146 29.328 39.781 1 95.06 667 LEU A N 1
ATOM 5435 C CA . LEU A 1 667 ? 0.02 29.688 41.188 1 95.06 667 LEU A CA 1
ATOM 5436 C C . LEU A 1 667 ? -0.952 28.906 42.062 1 95.06 667 LEU A C 1
ATOM 5438 O O . LEU A 1 667 ? -0.58 28.438 43.156 1 95.06 667 LEU A O 1
ATOM 5442 N N . GLY A 1 668 ? -2.266 28.641 41.594 1 89.5 668 GLY A N 1
ATOM 5443 C CA . GLY A 1 668 ? -3.168 27.609 42.062 1 89.5 668 GLY A CA 1
ATOM 5444 C C . GLY A 1 668 ? -3.869 28 43.344 1 89.5 668 GLY A C 1
ATOM 5445 O O . GLY A 1 668 ? -4.215 27.125 44.156 1 89.5 668 GLY A O 1
ATOM 5446 N N . SER A 1 669 ? -4.172 29.234 43.75 1 90.56 669 SER A N 1
ATOM 5447 C CA . SER A 1 669 ? -4.879 29.562 45 1 90.56 669 SER A CA 1
ATOM 5448 C C . SER A 1 669 ? -6.383 29.375 44.812 1 90.56 669 SER A C 1
ATOM 5450 O O . SER A 1 669 ? -6.875 29.172 43.719 1 90.56 669 SER A O 1
ATOM 5452 N N . GLN A 1 670 ? -7.121 29.281 45.969 1 93.56 670 GLN A N 1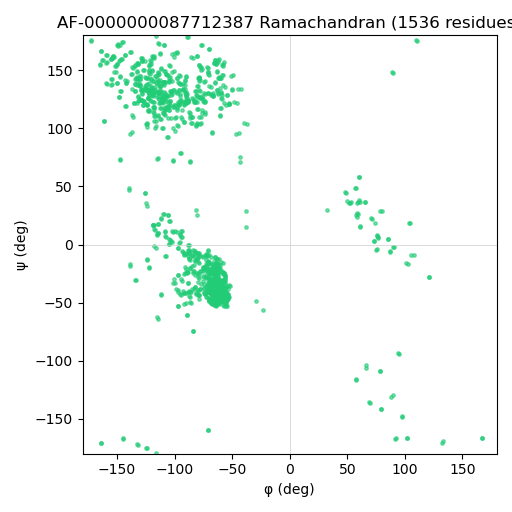
ATOM 5453 C CA . GLN A 1 670 ? -8.578 29.219 45.906 1 93.56 670 GLN A CA 1
ATOM 5454 C C . GLN A 1 670 ? -9.156 30.422 45.188 1 93.56 670 GLN A C 1
ATOM 5456 O O . GLN A 1 670 ? -10.109 30.297 44.406 1 93.56 670 GLN A O 1
ATOM 5461 N N . GLU A 1 671 ? -8.594 31.516 45.469 1 93.56 671 GLU A N 1
ATOM 5462 C CA . GLU A 1 671 ? -9.031 32.75 44.781 1 93.56 671 GLU A CA 1
ATOM 5463 C C . GLU A 1 671 ? -8.82 32.656 43.281 1 93.56 671 GLU A C 1
ATOM 5465 O O . GLU A 1 671 ? -9.656 33.094 42.5 1 93.56 671 GLU A O 1
ATOM 5470 N N . ASP A 1 672 ? -7.715 32.094 42.938 1 95.06 672 ASP A N 1
ATOM 5471 C CA . ASP A 1 672 ? -7.418 31.938 41.531 1 95.06 672 ASP A CA 1
ATOM 5472 C C . ASP A 1 672 ? -8.422 30.984 40.875 1 95.06 672 ASP A C 1
ATOM 5474 O O . ASP A 1 672 ? -8.875 31.234 39.75 1 95.06 672 ASP A O 1
ATOM 5478 N N . TYR A 1 673 ? -8.734 29.875 41.531 1 95.69 673 TYR A N 1
ATOM 5479 C CA . TYR A 1 673 ? -9.734 28.938 41.062 1 95.69 673 TYR A CA 1
ATOM 5480 C C . TYR A 1 673 ? -11.07 29.641 40.812 1 95.69 673 TYR A C 1
ATOM 5482 O O . TYR A 1 673 ? -11.688 29.453 39.75 1 95.69 673 TYR A O 1
ATOM 5490 N N . GLU A 1 674 ? -11.461 30.453 41.75 1 95.25 674 GLU A N 1
ATOM 5491 C CA . GLU A 1 674 ? -12.734 31.156 41.656 1 95.25 674 GLU A CA 1
ATOM 5492 C C . GLU A 1 674 ? -12.727 32.156 40.5 1 95.25 674 GLU A C 1
ATOM 5494 O O . GLU A 1 674 ? -13.727 32.312 39.812 1 95.25 674 GLU A O 1
ATOM 5499 N N . LEU A 1 675 ? -11.664 32.812 40.344 1 94.56 675 LEU A N 1
ATOM 5500 C CA . LEU A 1 675 ? -11.531 33.75 39.25 1 94.56 675 LEU A CA 1
ATOM 5501 C C . LEU A 1 675 ? -11.633 33.031 37.906 1 94.56 675 LEU A C 1
ATOM 5503 O O . LEU A 1 675 ? -12.336 33.5 37 1 94.56 675 LEU A O 1
ATOM 5507 N N . LEU A 1 676 ? -10.875 31.906 37.719 1 96.38 676 LEU A N 1
ATOM 5508 C CA . LEU A 1 676 ? -10.922 31.156 36.469 1 96.38 676 LEU A CA 1
ATOM 5509 C C . LEU A 1 676 ? -12.336 30.656 36.188 1 96.38 676 LEU A C 1
ATOM 5511 O O . LEU A 1 676 ? -12.805 30.688 35.062 1 96.38 676 LEU A O 1
ATOM 5515 N N . MET A 1 677 ? -13 30.234 37.219 1 95.62 677 MET A N 1
ATOM 5516 C CA . MET A 1 677 ? -14.383 29.781 37.062 1 95.62 677 MET A CA 1
ATOM 5517 C C . MET A 1 677 ? -15.273 30.906 36.562 1 95.62 677 MET A C 1
ATOM 5519 O O . MET A 1 677 ? -16.078 30.703 35.656 1 95.62 677 MET A O 1
ATOM 5523 N N . GLU A 1 678 ? -15.078 31.984 37.156 1 95.81 678 GLU A N 1
ATOM 5524 C CA . GLU A 1 678 ? -15.867 33.125 36.75 1 95.81 678 GLU A CA 1
ATOM 5525 C C . GLU A 1 678 ? -15.617 33.5 35.281 1 95.81 678 GLU A C 1
ATOM 5527 O O . GLU A 1 678 ? -16.562 33.719 34.5 1 95.81 678 GLU A O 1
ATOM 5532 N N . LYS A 1 679 ? -14.359 33.531 34.875 1 96.56 679 LYS A N 1
ATOM 5533 C CA . LYS A 1 679 ? -14 33.969 33.5 1 96.56 679 LYS A CA 1
ATOM 5534 C C . LYS A 1 679 ? -14.383 32.906 32.469 1 96.56 679 LYS A C 1
ATOM 5536 O O . LYS A 1 679 ? -14.633 33.25 31.312 1 96.56 679 LYS A O 1
ATOM 5541 N N . ALA A 1 680 ? -14.445 31.625 32.844 1 96.94 680 ALA A N 1
ATOM 5542 C CA . ALA A 1 680 ? -14.828 30.547 31.953 1 96.94 680 ALA A CA 1
ATOM 5543 C C . ALA A 1 680 ? -16.312 30.625 31.594 1 96.94 680 ALA A C 1
ATOM 5545 O O . ALA A 1 680 ? -16.703 30.297 30.469 1 96.94 680 ALA A O 1
ATOM 5546 N N . PHE A 1 681 ? -17.125 31.047 32.469 1 92.56 681 PHE A N 1
ATOM 5547 C CA . PHE A 1 681 ? -18.578 31 32.281 1 92.56 681 PHE A CA 1
ATOM 5548 C C . PHE A 1 681 ? -19.109 32.344 31.828 1 92.56 681 PHE A C 1
ATOM 5550 O O . PHE A 1 681 ? -20.125 32.406 31.141 1 92.56 681 PHE A O 1
ATOM 5557 N N . LYS A 1 682 ? -18.609 33.469 32.312 1 78.88 682 LYS A N 1
ATOM 5558 C CA . LYS A 1 682 ? -19.359 34.688 32.031 1 78.88 682 LYS A CA 1
ATOM 5559 C C . LYS A 1 682 ? -18.438 35.844 31.625 1 78.88 682 LYS A C 1
ATOM 5561 O O . LYS A 1 682 ? -17.391 36.031 32.25 1 78.88 682 LYS A O 1
ATOM 5566 N N . GLY A 1 683 ? -19.031 36.469 30.453 1 74.5 683 GLY A N 1
ATOM 5567 C CA . GLY A 1 683 ? -18.812 37.875 30.141 1 74.5 683 GLY A CA 1
ATOM 5568 C C . GLY A 1 683 ? -17.422 38.156 29.594 1 74.5 683 GLY A C 1
ATOM 5569 O O . GLY A 1 683 ? -16.906 39.25 29.781 1 74.5 683 GLY A O 1
ATOM 5570 N N . GLU A 1 684 ? -16.672 37.125 29.078 1 85.75 684 GLU A N 1
ATOM 5571 C CA . GLU A 1 684 ? -15.352 37.406 28.531 1 85.75 684 GLU A CA 1
ATOM 5572 C C . GLU A 1 684 ? -15.297 37.062 27.047 1 85.75 684 GLU A C 1
ATOM 5574 O O . GLU A 1 684 ? -16.234 36.469 26.5 1 85.75 684 GLU A O 1
ATOM 5579 N N . SER A 1 685 ? -14.281 37.625 26.406 1 91.62 685 SER A N 1
ATOM 5580 C CA . SER A 1 685 ? -14.008 37.25 25.016 1 91.62 685 SER A CA 1
ATOM 5581 C C . SER A 1 685 ? -13.734 35.781 24.875 1 91.62 685 SER A C 1
ATOM 5583 O O . SER A 1 685 ? -13.383 35.094 25.859 1 91.62 685 SER A O 1
ATOM 5585 N N . LEU A 1 686 ? -13.992 35.25 23.703 1 91.25 686 LEU A N 1
ATOM 5586 C CA . LEU A 1 686 ? -13.852 33.812 23.453 1 91.25 686 LEU A CA 1
ATOM 5587 C C . LEU A 1 686 ? -12.445 33.344 23.797 1 91.25 686 LEU A C 1
ATOM 5589 O O . LEU A 1 686 ? -12.281 32.312 24.453 1 91.25 686 LEU A O 1
ATOM 5593 N N . PRO A 1 687 ? -11.328 34.031 23.453 1 94.69 687 PRO A N 1
ATOM 5594 C CA . PRO A 1 687 ? -9.984 33.531 23.812 1 94.69 687 PRO A CA 1
ATOM 5595 C C . PRO A 1 687 ? -9.797 33.406 25.312 1 94.69 687 PRO A C 1
ATOM 5597 O O . PRO A 1 687 ? -9.156 32.469 25.781 1 94.69 687 PRO A O 1
ATOM 5600 N N . VAL A 1 688 ? -10.305 34.375 26.062 1 96.81 688 VAL A N 1
ATOM 5601 C CA . VAL A 1 688 ? -10.172 34.344 27.516 1 96.81 688 VAL A CA 1
ATOM 5602 C C . VAL A 1 688 ? -10.969 33.156 28.094 1 96.81 688 VAL A C 1
ATOM 5604 O O . VAL A 1 688 ? -10.5 32.469 29 1 96.81 688 VAL A O 1
ATOM 5607 N N . ARG A 1 689 ? -12.18 32.938 27.578 1 96.94 689 ARG A N 1
ATOM 5608 C CA . ARG A 1 689 ? -12.992 31.828 28.047 1 96.94 689 ARG A CA 1
ATOM 5609 C C . ARG A 1 689 ? -12.305 30.5 27.75 1 96.94 689 ARG A C 1
ATOM 5611 O O . ARG A 1 689 ? -12.328 29.578 28.562 1 96.94 689 ARG A O 1
ATOM 5618 N N . GLU A 1 690 ? -11.75 30.391 26.531 1 96.62 690 GLU A 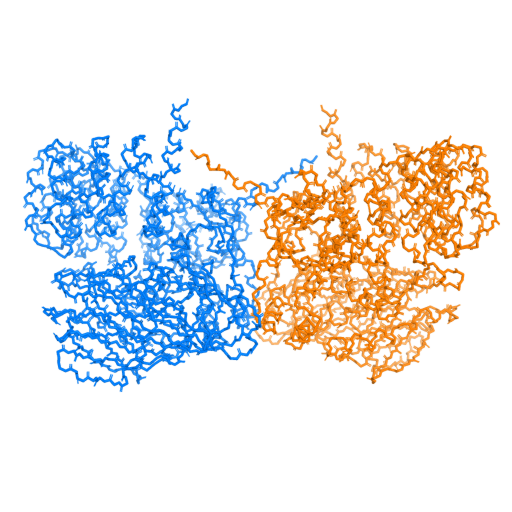N 1
ATOM 5619 C CA . GLU A 1 690 ? -10.992 29.203 26.156 1 96.62 690 GLU A CA 1
ATOM 5620 C C . GLU A 1 690 ? -9.867 28.938 27.156 1 96.62 690 GLU A C 1
ATOM 5622 O O . GLU A 1 690 ? -9.695 27.812 27.625 1 96.62 690 GLU A O 1
ATOM 5627 N N . SER A 1 691 ? -9.07 29.953 27.438 1 97.62 691 SER A N 1
ATOM 5628 C CA . SER A 1 691 ? -7.938 29.844 28.344 1 97.62 691 SER A CA 1
ATOM 5629 C C . SER A 1 691 ? -8.391 29.469 29.75 1 97.62 691 SER A C 1
ATOM 5631 O O . SER A 1 691 ? -7.844 28.547 30.359 1 97.62 691 SER A O 1
ATOM 5633 N N . ALA A 1 692 ? -9.383 30.219 30.266 1 98 692 ALA A N 1
ATOM 5634 C CA . ALA A 1 692 ? -9.891 29.938 31.594 1 98 692 ALA A CA 1
ATOM 5635 C C . ALA A 1 692 ? -10.383 28.5 31.703 1 98 692 ALA A C 1
ATOM 5637 O O . ALA A 1 692 ? -10.086 27.797 32.688 1 98 692 ALA A O 1
ATOM 5638 N N . THR A 1 693 ? -11.117 28.047 30.719 1 98.38 693 THR A N 1
ATOM 5639 C CA . THR A 1 693 ? -11.641 26.688 30.703 1 98.38 693 THR A CA 1
ATOM 5640 C C . THR A 1 693 ? -10.5 25.672 30.688 1 98.38 693 THR A C 1
ATOM 5642 O O . THR A 1 693 ? -10.492 24.719 31.469 1 98.38 693 THR A O 1
ATOM 5645 N N . ARG A 1 694 ? -9.523 25.891 29.828 1 98 694 ARG A N 1
ATOM 5646 C CA . ARG A 1 694 ? -8.383 24.984 29.688 1 98 694 ARG A CA 1
ATOM 5647 C C . ARG A 1 694 ? -7.641 24.844 31.016 1 98 694 ARG A C 1
ATOM 5649 O O . ARG A 1 694 ? -7.332 23.719 31.438 1 98 694 ARG A O 1
ATOM 5656 N N . TRP A 1 695 ? -7.402 25.875 31.703 1 98.06 695 TRP A N 1
ATOM 5657 C CA . TRP A 1 695 ? -6.48 25.859 32.844 1 98.06 695 TRP A CA 1
ATOM 5658 C C . TRP A 1 695 ? -7.219 25.531 34.125 1 98.06 695 TRP A C 1
ATOM 5660 O O . TRP A 1 695 ? -6.59 25.328 35.156 1 98.06 695 TRP A O 1
ATOM 5670 N N . LEU A 1 696 ? -8.547 25.453 34.094 1 97.44 696 LEU A N 1
ATOM 5671 C CA . LEU A 1 696 ? -9.281 24.875 35.219 1 97.44 696 LEU A CA 1
ATOM 5672 C C . LEU A 1 696 ? -8.789 23.453 35.5 1 97.44 696 LEU A C 1
ATOM 5674 O O . LEU A 1 696 ? -8.875 22.984 36.656 1 97.44 696 LEU A O 1
ATOM 5678 N N . GLY A 1 697 ? -8.336 22.797 34.5 1 96.69 697 GLY A N 1
ATOM 5679 C CA . GLY A 1 697 ? -7.879 21.438 34.625 1 96.69 697 GLY A CA 1
ATOM 5680 C C . GLY A 1 697 ? -6.785 21.266 35.656 1 96.69 697 GLY A C 1
ATOM 5681 O O . GLY A 1 697 ? -6.621 20.188 36.219 1 96.69 697 GLY A O 1
ATOM 5682 N N . LYS A 1 698 ? -6.074 22.281 35.938 1 96.44 698 LYS A N 1
ATOM 5683 C CA . LYS A 1 698 ? -4.953 22.219 36.875 1 96.44 698 LYS A CA 1
ATOM 5684 C C . LYS A 1 698 ? -5.438 22.078 38.312 1 96.44 698 LYS A C 1
ATOM 5686 O O . LYS A 1 698 ? -4.664 21.734 39.188 1 96.44 698 LYS A O 1
ATOM 5691 N N . PHE A 1 699 ? -6.676 22.219 38.562 1 96.56 699 PHE A N 1
ATOM 5692 C CA . PHE A 1 699 ? -7.188 22.266 39.906 1 96.56 699 PHE A CA 1
ATOM 5693 C C . PHE A 1 699 ? -7.801 20.922 40.312 1 96.56 699 PHE A C 1
ATOM 5695 O O . PHE A 1 699 ? -8.539 20.828 41.281 1 96.56 699 PHE A O 1
ATOM 5702 N N . GLY A 1 700 ? -7.582 19.906 39.5 1 93.94 700 GLY A N 1
ATOM 5703 C CA . GLY A 1 700 ? -7.883 18.531 39.844 1 93.94 700 GLY A CA 1
ATOM 5704 C C . GLY A 1 700 ? -9.375 18.234 39.938 1 93.94 700 GLY A C 1
ATOM 5705 O O . GLY A 1 700 ? -10.133 18.703 39.062 1 93.94 700 GLY A O 1
ATOM 5706 N N . GLU A 1 701 ? -9.773 17.562 40.906 1 94.06 701 GLU A N 1
ATOM 5707 C CA . GLU A 1 701 ? -11.109 16.984 41.031 1 94.06 701 GLU A CA 1
ATOM 5708 C C . GLU A 1 701 ? -12.172 18.078 41.156 1 94.06 701 GLU A C 1
ATOM 5710 O O . GLU A 1 701 ? -13.289 17.922 40.656 1 94.06 701 GLU A O 1
ATOM 5715 N N . ARG A 1 702 ? -11.836 19.188 41.75 1 94.56 702 ARG A N 1
ATOM 5716 C CA . ARG A 1 702 ? -12.828 20.234 41.969 1 94.56 702 ARG A CA 1
ATOM 5717 C C . ARG A 1 702 ? -13.266 20.875 40.656 1 94.56 702 ARG A C 1
ATOM 5719 O O . ARG A 1 702 ? -14.328 21.5 40.594 1 94.56 702 ARG A O 1
ATOM 5726 N N . ALA A 1 703 ? -12.43 20.75 39.625 1 97.19 703 ALA A N 1
ATOM 5727 C CA . ALA A 1 703 ? -12.734 21.375 38.344 1 97.19 703 ALA A CA 1
ATOM 5728 C C . ALA A 1 703 ? -13.688 20.5 37.531 1 97.19 703 ALA A C 1
ATOM 5730 O O . ALA A 1 703 ? -14.273 20.969 36.531 1 97.19 703 ALA A O 1
ATOM 5731 N N . VAL A 1 704 ? -13.93 19.219 37.875 1 97.25 704 VAL A N 1
ATOM 5732 C CA . VAL A 1 704 ? -14.664 18.266 37.062 1 97.25 704 VAL A CA 1
ATOM 5733 C C . VAL A 1 704 ? -16.109 18.734 36.875 1 97.25 704 VAL A C 1
ATOM 5735 O O . VAL A 1 704 ? -16.656 18.688 35.781 1 97.25 704 VAL A O 1
ATOM 5738 N N . GLU A 1 705 ? -16.688 19.156 37.938 1 96.44 705 GLU A N 1
ATOM 5739 C CA . GLU A 1 705 ? -18.094 19.547 37.875 1 96.44 705 GLU A CA 1
ATOM 5740 C C . GLU A 1 705 ? -18.281 20.75 36.969 1 96.44 705 GLU A C 1
ATOM 5742 O O . GLU A 1 705 ? -19.109 20.719 36.031 1 96.44 705 GLU A O 1
ATOM 5747 N N . PRO A 1 706 ? -17.531 21.859 37.188 1 97.25 706 PRO A N 1
ATOM 5748 C CA . PRO A 1 706 ? -17.672 22.969 36.25 1 97.25 706 PRO A CA 1
ATOM 5749 C C . PRO A 1 706 ? -17.359 22.562 34.781 1 97.25 706 PRO A C 1
ATOM 5751 O O . PRO A 1 706 ? -18.031 23.016 33.875 1 97.25 706 PRO A O 1
ATOM 5754 N N . LEU A 1 707 ? -16.359 21.797 34.625 1 98.19 707 LEU A N 1
ATOM 5755 C CA . LEU A 1 707 ? -15.984 21.375 33.281 1 98.19 707 LEU A CA 1
ATOM 5756 C C . LEU A 1 707 ? -17.078 20.531 32.656 1 98.19 707 LEU A C 1
ATOM 5758 O O . LEU A 1 707 ? -17.266 20.547 31.438 1 98.19 707 LEU A O 1
ATOM 5762 N N . SER A 1 708 ? -17.859 19.781 33.438 1 97.75 708 SER A N 1
ATOM 5763 C CA . SER A 1 708 ? -18.969 18.969 32.938 1 97.75 708 SER A CA 1
ATOM 5764 C C . SER A 1 708 ? -20.078 19.844 32.375 1 97.75 708 SER A C 1
ATOM 5766 O O . SER A 1 708 ? -20.859 19.406 31.531 1 97.75 708 SER A O 1
ATOM 5768 N N . VAL A 1 709 ? -20.078 21.078 32.812 1 97.25 709 VAL A N 1
ATOM 5769 C CA . VAL A 1 709 ? -21.031 22.047 32.281 1 97.25 709 VAL A CA 1
ATOM 5770 C C . VAL A 1 709 ? -20.469 22.656 31 1 97.25 709 VAL A C 1
ATOM 5772 O O . VAL A 1 709 ? -21.188 22.828 30.016 1 97.25 709 VAL A O 1
ATOM 5775 N N . LEU A 1 710 ? -19.188 22.906 30.969 1 97.56 710 LEU A N 1
ATOM 5776 C CA . LEU A 1 710 ? -18.531 23.625 29.891 1 97.56 710 LEU A CA 1
ATOM 5777 C C . LEU A 1 710 ? -18.406 22.75 28.656 1 97.56 710 LEU A C 1
ATOM 5779 O O . LEU A 1 710 ? -18.25 23.25 27.531 1 97.56 710 LEU A O 1
ATOM 5783 N N . VAL A 1 711 ? -18.484 21.422 28.766 1 97.06 711 VAL A N 1
ATOM 5784 C CA . VAL A 1 711 ? -18.422 20.547 27.609 1 97.06 711 VAL A CA 1
ATOM 5785 C C . VAL A 1 711 ? -19.703 20.688 26.797 1 97.06 711 VAL A C 1
ATOM 5787 O O . VAL A 1 711 ? -19.797 20.172 25.672 1 97.06 711 VAL A O 1
ATOM 5790 N N . LYS A 1 712 ? -20.672 21.438 27.281 1 93.88 712 LYS A N 1
ATOM 5791 C CA . LYS A 1 712 ? -21.922 21.688 26.578 1 93.88 712 LYS A CA 1
ATOM 5792 C C . LYS A 1 712 ? -22.062 23.156 26.188 1 93.88 712 LYS A C 1
ATOM 5794 O O . LYS A 1 712 ? -23.156 23.625 25.906 1 93.88 712 LYS A O 1
ATOM 5799 N N . ASP A 1 713 ? -20.953 23.844 26.203 1 92.25 713 ASP A N 1
ATOM 5800 C CA . ASP A 1 713 ? -20.953 25.266 25.844 1 92.25 713 ASP A CA 1
ATOM 5801 C C . ASP A 1 713 ? -21.359 25.469 24.391 1 92.25 713 ASP A C 1
ATOM 5803 O O . ASP A 1 713 ? -21.188 24.562 23.562 1 92.25 713 ASP A O 1
ATOM 5807 N N . LYS A 1 714 ? -21.891 26.656 24.062 1 85.06 714 LYS A N 1
ATOM 5808 C CA . LYS A 1 714 ? -22.328 26.953 22.703 1 85.06 714 LYS A CA 1
ATOM 5809 C C . LYS A 1 714 ? -21.156 27.062 21.75 1 85.06 714 LYS A C 1
ATOM 5811 O O . LYS A 1 714 ? -21.297 26.844 20.531 1 85.06 714 LYS A O 1
ATOM 5816 N N . PHE A 1 715 ? -19.969 27.406 22.266 1 87.69 715 PHE A N 1
ATOM 5817 C CA . PHE A 1 715 ? -18.797 27.594 21.422 1 87.69 715 PHE A CA 1
ATOM 5818 C C . PHE A 1 715 ? -17.938 26.328 21.391 1 87.69 715 PHE A C 1
ATOM 5820 O O . PHE A 1 715 ? -17.453 25.875 22.422 1 87.69 715 PHE A O 1
ATOM 5827 N N . PRO A 1 716 ? -17.719 25.766 20.188 1 89.44 716 PRO A N 1
ATOM 5828 C CA . PRO A 1 716 ? -16.938 24.531 20.062 1 89.44 716 PRO A CA 1
ATOM 5829 C C . PRO A 1 716 ? -15.547 24.641 20.688 1 89.44 716 PRO A C 1
ATOM 5831 O O . PRO A 1 716 ? -15.031 23.672 21.234 1 89.44 716 PRO A O 1
ATOM 5834 N N . ARG A 1 717 ? -14.867 25.75 20.625 1 92.06 717 ARG A N 1
ATOM 5835 C CA . ARG A 1 717 ? -13.523 25.906 21.156 1 92.06 717 ARG A CA 1
ATOM 5836 C C . ARG A 1 717 ? -13.516 25.797 22.688 1 92.06 717 ARG A C 1
ATOM 5838 O O . ARG A 1 717 ? -12.547 25.297 23.266 1 92.06 717 ARG A O 1
ATOM 5845 N N . VAL A 1 718 ? -14.555 26.297 23.312 1 94.75 718 VAL A N 1
ATOM 5846 C CA . VAL A 1 718 ? -14.68 26.141 24.766 1 94.75 718 VAL A CA 1
ATOM 5847 C C . VAL A 1 718 ? -14.898 24.672 25.109 1 94.75 718 VAL A C 1
ATOM 5849 O O . VAL A 1 718 ? -14.289 24.156 26.062 1 94.75 718 VAL A O 1
ATOM 5852 N N . ARG A 1 719 ? -15.75 24 24.328 1 95.31 719 ARG A N 1
ATOM 5853 C CA . ARG A 1 719 ? -15.992 22.578 24.562 1 95.31 719 ARG A CA 1
ATOM 5854 C C . ARG A 1 719 ? -14.711 21.766 24.406 1 95.31 719 ARG A C 1
ATOM 5856 O O . ARG A 1 719 ? -14.445 20.859 25.203 1 95.31 719 ARG A O 1
ATOM 5863 N N . SER A 1 720 ? -13.984 22.109 23.391 1 96.12 720 SER A N 1
ATOM 5864 C CA . SER A 1 720 ? -12.711 21.422 23.172 1 96.12 720 SER A CA 1
ATOM 5865 C C . SER A 1 720 ? -11.766 21.625 24.344 1 96.12 720 SER A C 1
ATOM 5867 O O . SER A 1 720 ? -11.125 20.688 24.812 1 96.12 720 SER A O 1
ATOM 5869 N N . SER A 1 721 ? -11.648 22.859 24.828 1 97.81 721 SER A N 1
ATOM 5870 C CA . SER A 1 721 ? -10.812 23.172 25.984 1 97.81 721 SER A CA 1
ATOM 5871 C C . SER A 1 721 ? -11.273 22.406 27.219 1 97.81 721 SER A C 1
ATOM 5873 O O . SER A 1 721 ? -10.453 21.953 28.016 1 97.81 721 SER A O 1
ATOM 5875 N N . ALA A 1 722 ? -12.57 22.312 27.344 1 98.38 722 ALA A N 1
ATOM 5876 C CA . ALA A 1 722 ? -13.117 21.594 28.484 1 98.38 722 ALA A CA 1
ATOM 5877 C C . ALA A 1 722 ? -12.727 20.109 28.453 1 98.38 722 ALA A C 1
ATOM 5879 O O . ALA A 1 722 ? -12.375 19.531 29.484 1 98.38 722 ALA A O 1
ATOM 5880 N N . VAL A 1 723 ? -12.797 19.531 27.297 1 98 723 VAL A N 1
ATOM 5881 C CA . VAL A 1 723 ? -12.422 18.125 27.125 1 98 723 VAL A CA 1
ATOM 5882 C C . VAL A 1 723 ? -10.953 17.938 27.5 1 98 723 VAL A C 1
ATOM 5884 O O . VAL A 1 723 ? -10.602 17.016 28.234 1 98 723 VAL A O 1
ATOM 5887 N N . GLU A 1 724 ? -10.109 18.797 27.031 1 97.31 724 GLU A N 1
ATOM 5888 C CA . GLU A 1 724 ? -8.688 18.734 27.359 1 97.31 724 GLU A CA 1
ATOM 5889 C C . GLU A 1 724 ? -8.461 18.906 28.859 1 97.31 724 GLU A C 1
ATOM 5891 O O . GLU A 1 724 ? -7.664 18.188 29.469 1 97.31 724 GLU A O 1
ATOM 5896 N N . ALA A 1 725 ? -9.156 19.859 29.453 1 98.06 725 ALA A N 1
ATOM 5897 C CA . ALA A 1 725 ? -9.016 20.156 30.875 1 98.06 725 ALA A CA 1
ATOM 5898 C C . ALA A 1 725 ? -9.453 18.969 31.734 1 98.06 725 ALA A C 1
ATOM 5900 O O . ALA A 1 725 ? -8.844 18.688 32.781 1 98.06 725 ALA A O 1
ATOM 5901 N N . LEU A 1 726 ? -10.492 18.328 31.328 1 97.62 726 LEU A N 1
ATOM 5902 C CA . LEU A 1 726 ? -10.969 17.156 32.062 1 97.62 726 LEU A CA 1
ATOM 5903 C C . LEU A 1 726 ? -9.883 16.094 32.156 1 97.62 726 LEU A C 1
ATOM 5905 O O . LEU A 1 726 ? -9.688 15.484 33.219 1 97.62 726 LEU A O 1
ATOM 5909 N N . ALA A 1 727 ? -9.219 15.859 31.062 1 94.94 727 ALA A N 1
ATOM 5910 C CA . ALA A 1 727 ? -8.125 14.891 31.078 1 94.94 727 ALA A CA 1
ATOM 5911 C C . ALA A 1 727 ? -7.012 15.336 32 1 94.94 727 ALA A C 1
ATOM 5913 O O . ALA A 1 727 ? -6.395 14.516 32.688 1 94.94 727 ALA A O 1
ATOM 5914 N N . ASP A 1 728 ? -6.754 16.594 32.062 1 94.81 728 ASP A N 1
ATOM 5915 C CA . ASP A 1 728 ? -5.664 17.141 32.875 1 94.81 728 ASP A CA 1
ATOM 5916 C C . ASP A 1 728 ? -5.969 17.031 34.375 1 94.81 728 ASP A C 1
ATOM 5918 O O . ASP A 1 728 ? -5.062 17.109 35.188 1 94.81 728 ASP A O 1
ATOM 5922 N N . THR A 1 729 ? -7.234 16.891 34.719 1 95.5 729 THR A N 1
ATOM 5923 C CA . THR A 1 729 ? -7.594 16.719 36.125 1 95.5 729 THR A CA 1
ATOM 5924 C C . THR A 1 729 ? -7.074 15.398 36.688 1 95.5 729 THR A C 1
ATOM 5926 O O . THR A 1 729 ? -6.98 15.211 37.906 1 95.5 729 THR A O 1
ATOM 5929 N N . SER A 1 730 ? -6.879 14.422 35.781 1 92.44 730 SER A N 1
ATOM 5930 C CA . SER A 1 730 ? -6.469 13.062 36.125 1 92.44 730 SER A CA 1
ATOM 5931 C C . SER A 1 730 ? -7.465 12.414 37.062 1 92.44 730 SER A C 1
ATOM 5933 O O . SER A 1 730 ? -7.09 11.562 37.875 1 92.44 730 SER A O 1
ATOM 5935 N N . SER A 1 731 ? -8.664 12.922 37 1 93.31 731 SER A N 1
ATOM 5936 C CA . SER A 1 731 ? -9.695 12.398 37.906 1 93.31 731 SER A CA 1
ATOM 5937 C C . SER A 1 731 ? -10.516 11.312 37.219 1 93.31 731 SER A C 1
ATOM 5939 O O . SER A 1 731 ? -10.945 11.477 36.062 1 93.31 731 SER A O 1
ATOM 5941 N N . VAL A 1 732 ? -10.82 10.289 37.875 1 91.62 732 VAL A N 1
ATOM 5942 C CA . VAL A 1 732 ? -11.656 9.211 37.344 1 91.62 732 VAL A CA 1
ATOM 5943 C C . VAL A 1 732 ? -13.086 9.711 37.156 1 91.62 732 VAL A C 1
ATOM 5945 O O . VAL A 1 732 ? -13.828 9.156 36.344 1 91.62 732 VAL A O 1
ATOM 5948 N N . ARG A 1 733 ? -13.445 10.75 37.875 1 94.5 733 ARG A N 1
ATOM 5949 C CA . ARG A 1 733 ? -14.789 11.32 37.75 1 94.5 733 ARG A CA 1
ATOM 5950 C C . ARG A 1 733 ? -14.977 11.984 36.375 1 94.5 733 ARG A C 1
ATOM 5952 O O . ARG A 1 733 ? -16.109 12.281 35.969 1 94.5 733 ARG A O 1
ATOM 5959 N N . ALA A 1 734 ? -13.828 12.242 35.688 1 96.44 734 ALA A N 1
ATOM 5960 C CA . ALA A 1 734 ? -13.891 12.844 34.344 1 96.44 734 ALA A CA 1
ATOM 5961 C C . ALA A 1 734 ? -14.352 11.828 33.312 1 96.44 734 ALA A C 1
ATOM 5963 O O . ALA A 1 734 ? -14.844 12.195 32.25 1 96.44 734 ALA A O 1
ATOM 5964 N N . ILE A 1 735 ? -14.227 10.547 33.625 1 95.25 735 ILE A N 1
ATOM 5965 C CA . ILE A 1 735 ? -14.43 9.469 32.656 1 95.25 735 ILE A CA 1
ATOM 5966 C C . ILE A 1 735 ? -15.875 9.477 32.156 1 95.25 735 ILE A C 1
ATOM 5968 O O . ILE A 1 735 ? -16.141 9.523 30.953 1 95.25 735 ILE A O 1
ATOM 5972 N N . PRO A 1 736 ? -16.891 9.508 33.062 1 95.19 736 PRO A N 1
ATOM 5973 C CA . PRO A 1 736 ? -18.281 9.516 32.594 1 95.19 736 PRO A CA 1
ATOM 5974 C C . PRO A 1 736 ? -18.609 10.75 31.75 1 95.19 736 PRO A C 1
ATOM 5976 O O . PRO A 1 736 ? -19.422 10.68 30.828 1 95.19 736 PRO A O 1
ATOM 5979 N N . VAL A 1 737 ? -17.984 11.891 32.094 1 97.12 737 VAL A N 1
ATOM 5980 C CA . VAL A 1 737 ? -18.219 13.117 31.328 1 97.12 737 VAL A CA 1
ATOM 5981 C C . VAL A 1 737 ? -17.688 12.969 29.906 1 97.12 737 VAL A C 1
ATOM 5983 O O . VAL A 1 737 ? -18.359 13.312 28.938 1 97.12 737 VAL A O 1
ATOM 5986 N N . LEU A 1 738 ? -16.5 12.445 29.797 1 97.25 738 LEU A N 1
ATOM 5987 C CA . LEU A 1 738 ? -15.883 12.234 28.484 1 97.25 738 LEU A CA 1
ATOM 5988 C C . LEU A 1 738 ? -16.672 11.211 27.672 1 97.25 738 LEU A C 1
ATOM 5990 O O . LEU A 1 738 ? -16.812 11.344 26.469 1 97.25 738 LEU A O 1
ATOM 5994 N N . GLN A 1 739 ? -17.125 10.203 28.328 1 96.06 739 GLN A N 1
ATOM 5995 C CA . GLN A 1 739 ? -17.953 9.203 27.656 1 96.06 739 GLN A CA 1
ATOM 5996 C C . GLN A 1 739 ? -19.234 9.828 27.109 1 96.06 739 GLN A C 1
ATOM 5998 O O . GLN A 1 739 ? -19.688 9.461 26.016 1 96.06 739 GLN A O 1
ATOM 6003 N N . ALA A 1 740 ? -19.766 10.719 27.891 1 96.25 740 ALA A N 1
ATOM 6004 C CA . ALA A 1 740 ? -20.969 11.406 27.422 1 96.25 740 ALA A CA 1
ATOM 6005 C C . ALA A 1 740 ? -20.688 12.242 26.188 1 96.25 740 ALA A C 1
ATOM 6007 O O . ALA A 1 740 ? -21.516 12.328 25.281 1 96.25 740 ALA A O 1
ATOM 6008 N N . VAL A 1 741 ? -19.516 12.93 26.141 1 96.69 741 VAL A N 1
ATOM 6009 C CA . VAL A 1 741 ? -19.109 13.688 24.969 1 96.69 741 VAL A CA 1
ATOM 6010 C C . VAL A 1 741 ? -18.953 12.75 23.766 1 96.69 741 VAL A C 1
ATOM 6012 O O . VAL A 1 741 ? -19.422 13.055 22.672 1 96.69 741 VAL A O 1
ATOM 6015 N N . LEU A 1 742 ? -18.344 11.625 24 1 94.75 742 LEU A N 1
ATOM 6016 C CA . LEU A 1 742 ? -18.109 10.625 22.953 1 94.75 742 LEU A CA 1
ATOM 6017 C C . LEU A 1 742 ? -19.438 10.109 22.391 1 94.75 742 LEU A C 1
ATOM 6019 O O . LEU A 1 742 ? -19.562 9.891 21.188 1 94.75 742 LEU A O 1
ATOM 6023 N N . GLY A 1 743 ? -20.375 9.984 23.25 1 93.06 743 GLY A N 1
ATOM 6024 C CA . GLY A 1 743 ? -21.656 9.414 22.875 1 93.06 743 GLY A CA 1
ATOM 6025 C C . GLY A 1 743 ? -22.609 10.438 22.281 1 93.06 743 GLY A C 1
ATOM 6026 O O . GLY A 1 743 ? -23.672 10.078 21.766 1 93.06 743 GLY A O 1
ATOM 6027 N N . ASN A 1 744 ? -22.219 11.742 22.359 1 91.69 744 ASN A N 1
ATOM 6028 C CA . ASN A 1 744 ? -23.078 12.797 21.844 1 91.69 744 ASN A CA 1
ATOM 6029 C C . ASN A 1 744 ? -23.016 12.883 20.312 1 91.69 744 ASN A C 1
ATOM 6031 O O . ASN A 1 744 ? -22.109 13.523 19.766 1 91.69 744 ASN A O 1
ATOM 6035 N N . GLU A 1 745 ? -23.953 12.445 19.625 1 85.06 745 GLU A N 1
ATOM 6036 C CA . GLU A 1 745 ? -23.953 12.312 18.172 1 85.06 745 GLU A CA 1
ATOM 6037 C C . GLU A 1 745 ? -24.031 13.68 17.5 1 85.06 745 GLU A C 1
ATOM 6039 O O . GLU A 1 745 ? -23.734 13.805 16.312 1 85.06 745 GLU A O 1
ATOM 6044 N N . SER A 1 746 ? -24.406 14.664 18.297 1 81.75 746 SER A N 1
ATOM 6045 C CA . SER A 1 746 ? -24.516 16 17.719 1 81.75 746 SER A CA 1
ATOM 6046 C C . SER A 1 746 ? -23.219 16.781 17.859 1 81.75 746 SER A C 1
ATOM 6048 O O . SER A 1 746 ? -23.078 17.875 17.312 1 81.75 746 SER A O 1
ATOM 6050 N N . GLU A 1 747 ? -22.312 16.203 18.609 1 88.56 747 GLU A N 1
ATOM 6051 C CA . GLU A 1 747 ? -21.031 16.891 18.812 1 88.56 747 GLU A CA 1
ATOM 6052 C C . GLU A 1 747 ? -20.125 16.75 17.594 1 88.56 747 GLU A C 1
ATOM 6054 O O . GLU A 1 747 ? -20.281 15.82 16.797 1 88.56 747 GLU A O 1
ATOM 6059 N N . ASP A 1 748 ? -19.297 17.766 17.422 1 87.06 748 ASP A N 1
ATOM 6060 C CA . ASP A 1 748 ? -18.297 17.781 16.359 1 87.06 748 ASP A CA 1
ATOM 6061 C C . ASP A 1 748 ? -17.375 16.562 16.438 1 87.06 748 ASP A C 1
ATOM 6063 O O . ASP A 1 748 ? -16.984 16.141 17.531 1 87.06 748 ASP A O 1
ATOM 6067 N N . GLY A 1 749 ? -17.109 15.945 15.273 1 88.5 749 GLY A N 1
ATOM 6068 C CA . GLY A 1 749 ? -16.281 14.758 15.227 1 88.5 749 GLY A CA 1
ATOM 6069 C C . GLY A 1 749 ? -14.906 14.969 15.844 1 88.5 749 GLY A C 1
ATOM 6070 O O . GLY A 1 749 ? -14.344 14.055 16.453 1 88.5 749 GLY A O 1
ATOM 6071 N N . ARG A 1 750 ? -14.375 16.141 15.719 1 91.88 750 ARG A N 1
ATOM 6072 C CA . ARG A 1 750 ? -13.055 16.438 16.266 1 91.88 750 ARG A CA 1
ATOM 6073 C C . ARG A 1 750 ? -13.07 16.391 17.797 1 91.88 750 ARG A C 1
ATOM 6075 O O . ARG A 1 750 ? -12.117 15.914 18.406 1 91.88 750 ARG A O 1
ATOM 6082 N N . ILE A 1 751 ? -14.07 16.938 18.344 1 94.31 751 ILE A N 1
ATOM 6083 C CA . ILE A 1 751 ? -14.18 16.984 19.797 1 94.31 751 ILE A CA 1
ATOM 6084 C C . ILE A 1 751 ? -14.469 15.578 20.328 1 94.31 751 ILE A C 1
ATOM 6086 O O . ILE A 1 751 ? -13.93 15.188 21.375 1 94.31 751 ILE A O 1
ATOM 6090 N N . ARG A 1 752 ? -15.305 14.844 19.609 1 94.44 752 ARG A N 1
ATOM 6091 C CA . ARG A 1 752 ? -15.547 13.453 20 1 94.44 752 ARG A CA 1
ATOM 6092 C C . ARG A 1 752 ? -14.266 12.633 19.938 1 94.44 752 ARG A C 1
ATOM 6094 O O . ARG A 1 752 ? -13.992 11.828 20.828 1 94.44 752 ARG A O 1
ATOM 6101 N N . ALA A 1 753 ? -13.586 12.844 18.875 1 94.94 753 ALA A N 1
ATOM 6102 C CA . ALA A 1 753 ? -12.305 12.148 18.734 1 94.94 753 ALA A CA 1
ATOM 6103 C C . ALA A 1 753 ? -11.352 12.5 19.875 1 94.94 753 ALA A C 1
ATOM 6105 O O . ALA A 1 753 ? -10.641 11.633 20.375 1 94.94 753 ALA A O 1
ATOM 6106 N N . LEU A 1 754 ? -11.273 13.781 20.188 1 95.62 754 LEU A N 1
ATOM 6107 C CA . LEU A 1 754 ? -10.445 14.227 21.297 1 95.62 754 LEU A CA 1
ATOM 6108 C C . LEU A 1 754 ? -10.859 13.539 22.594 1 95.62 754 LEU A C 1
ATOM 6110 O O . LEU A 1 754 ? -10.008 13.062 23.344 1 95.62 754 LEU A O 1
ATOM 6114 N N . ALA A 1 755 ? -12.164 13.523 22.828 1 96.81 755 ALA A N 1
ATOM 6115 C CA . ALA A 1 755 ? -12.68 12.867 24.031 1 96.81 755 ALA A CA 1
ATOM 6116 C C . ALA A 1 755 ? -12.297 11.391 24.062 1 96.81 755 ALA A C 1
ATOM 6118 O O . ALA A 1 755 ? -11.93 10.859 25.109 1 96.81 755 ALA A O 1
ATOM 6119 N N . MET A 1 756 ? -12.414 10.734 22.906 1 95.19 756 MET A N 1
ATOM 6120 C CA . MET A 1 756 ? -12.055 9.32 22.797 1 95.19 756 MET A CA 1
ATOM 6121 C C . MET A 1 756 ? -10.586 9.102 23.156 1 95.19 756 MET A C 1
ATOM 6123 O O . MET A 1 756 ? -10.266 8.227 23.969 1 95.19 756 MET A O 1
ATOM 6127 N N . ARG A 1 757 ? -9.711 9.914 22.672 1 94.19 757 ARG A N 1
ATOM 6128 C CA . ARG A 1 757 ? -8.281 9.781 22.938 1 94.19 757 ARG A CA 1
ATOM 6129 C C . ARG A 1 757 ? -7.973 10.062 24.406 1 94.19 757 ARG A C 1
ATOM 6131 O O . ARG A 1 757 ? -7.137 9.383 25 1 94.19 757 ARG A O 1
ATOM 6138 N N . LYS A 1 758 ? -8.609 11.047 24.938 1 94.19 758 LYS A N 1
ATOM 6139 C CA . LYS A 1 758 ? -8.367 11.398 26.328 1 94.19 758 LYS A CA 1
ATOM 6140 C C . LYS A 1 758 ? -8.906 10.32 27.266 1 94.19 758 LYS A C 1
ATOM 6142 O O . LYS A 1 758 ? -8.328 10.078 28.328 1 94.19 758 LYS A O 1
ATOM 6147 N N . LEU A 1 759 ? -9.984 9.664 26.891 1 93.06 759 LEU A N 1
ATOM 6148 C CA . LEU A 1 759 ? -10.492 8.523 27.641 1 93.06 759 LEU A CA 1
ATOM 6149 C C . LEU A 1 759 ? -9.453 7.414 27.719 1 93.06 759 LEU A C 1
ATOM 6151 O O . LEU A 1 759 ? -9.25 6.816 28.781 1 93.06 759 LEU A O 1
ATOM 6155 N N . TYR A 1 760 ? -8.828 7.117 26.594 1 88.56 760 TYR A N 1
ATOM 6156 C CA . TYR A 1 760 ? -7.801 6.09 26.562 1 88.56 760 TYR A CA 1
ATOM 6157 C C . TYR A 1 760 ? -6.594 6.5 27.406 1 88.56 760 TYR A C 1
ATOM 6159 O O . TYR A 1 760 ? -5.977 5.664 28.062 1 88.56 760 TYR A O 1
ATOM 6167 N N . SER A 1 761 ? -6.285 7.734 27.375 1 85.31 761 SER A N 1
ATOM 6168 C CA . SER A 1 761 ? -5.16 8.227 28.172 1 85.31 761 SER A CA 1
ATOM 6169 C C . SER A 1 761 ? -5.43 8.094 29.656 1 85.31 761 SER A C 1
ATOM 6171 O O . SER A 1 761 ? -4.531 7.762 30.438 1 85.31 761 SER A O 1
ATOM 6173 N N . LEU A 1 762 ? -6.633 8.383 30.109 1 87.25 762 LEU A N 1
ATOM 6174 C CA . LEU A 1 762 ? -7.02 8.273 31.516 1 87.25 762 LEU A CA 1
ATOM 6175 C C . LEU A 1 762 ? -7.113 6.816 31.938 1 87.25 762 LEU A C 1
ATOM 6177 O O . LEU A 1 762 ? -6.82 6.48 33.094 1 87.25 762 LEU A O 1
ATOM 6181 N N . GLY A 1 763 ? -7.629 5.988 30.984 1 76.06 763 GLY A N 1
ATOM 6182 C CA . GLY A 1 763 ? -7.703 4.57 31.281 1 76.06 763 GLY A CA 1
ATOM 6183 C C . GLY A 1 763 ? -6.348 3.947 31.562 1 76.06 763 GLY A C 1
ATOM 6184 O O . GLY A 1 763 ? -6.211 3.1 32.438 1 76.06 763 GLY A O 1
ATOM 6185 N N . LYS A 1 764 ? -5.426 4.32 30.891 1 67.88 764 LYS A N 1
ATOM 6186 C CA . LYS A 1 764 ? -4.062 3.844 31.109 1 67.88 764 LYS A CA 1
ATOM 6187 C C . LYS A 1 764 ? -3.561 4.23 32.5 1 67.88 764 LYS A C 1
ATOM 6189 O O . LYS A 1 764 ? -2.877 3.445 33.156 1 67.88 764 LYS A O 1
ATOM 6194 N N . VAL A 1 765 ? -3.996 5.391 32.781 1 56.19 765 VAL A N 1
ATOM 6195 C CA . VAL A 1 765 ? -3.59 5.906 34.094 1 56.19 765 VAL A CA 1
ATOM 6196 C C . VAL A 1 765 ? -4.25 5.09 35.188 1 56.19 765 VAL A C 1
ATOM 6198 O O . VAL A 1 765 ? -3.609 4.746 36.188 1 56.19 765 VAL A O 1
ATOM 6201 N N . GLN A 1 766 ? -5.43 4.703 34.906 1 58.12 766 GLN A N 1
ATOM 6202 C CA . GLN A 1 766 ? -6.16 3.914 35.906 1 58.12 766 GLN A CA 1
ATOM 6203 C C . GLN A 1 766 ? -5.59 2.502 36 1 58.12 766 GLN A C 1
ATOM 6205 O O . GLN A 1 766 ? -5.43 1.975 37.125 1 58.12 766 GLN A O 1
ATOM 6210 N N . SER A 1 767 ? -5.332 1.879 34.812 1 60.22 767 SER A N 1
ATOM 6211 C CA . SER A 1 767 ? -4.828 0.51 34.812 1 60.22 767 SER A CA 1
ATOM 6212 C C . SER A 1 767 ? -3.451 0.422 35.469 1 60.22 767 SER A C 1
ATOM 6214 O O . SER A 1 767 ? -3.113 -0.594 36.062 1 60.22 767 SER A O 1
ATOM 6216 N N . LYS A 1 768 ? -2.738 1.421 35.469 1 55.53 768 LYS A N 1
ATOM 6217 C CA . LYS A 1 768 ? -1.42 1.452 36.094 1 55.53 768 LYS A CA 1
ATOM 6218 C C . LYS A 1 768 ? -1.533 1.636 37.594 1 55.53 768 LYS A C 1
ATOM 6220 O O . LYS A 1 768 ? -0.628 1.258 38.344 1 55.53 768 LYS A O 1
ATOM 6225 N N . GLN A 1 769 ? -2.52 2.344 38.062 1 46.94 769 GLN A N 1
ATOM 6226 C CA . GLN A 1 769 ? -2.748 2.609 39.469 1 46.94 769 GLN A CA 1
ATOM 6227 C C . GLN A 1 769 ? -3.371 1.402 40.156 1 46.94 769 GLN A C 1
ATOM 6229 O O . GLN A 1 769 ? -3.217 1.227 41.375 1 46.94 769 GLN A O 1
ATOM 6234 N N . GLU A 1 770 ? -4.004 0.567 39.406 1 45.31 770 GLU A N 1
ATOM 6235 C CA . GLU A 1 770 ? -4.48 -0.692 39.969 1 45.31 770 GLU A CA 1
ATOM 6236 C C . GLU A 1 770 ? -3.396 -1.766 39.938 1 45.31 770 GLU A C 1
ATOM 6238 O O . GLU A 1 770 ? -3.285 -2.584 40.844 1 45.31 77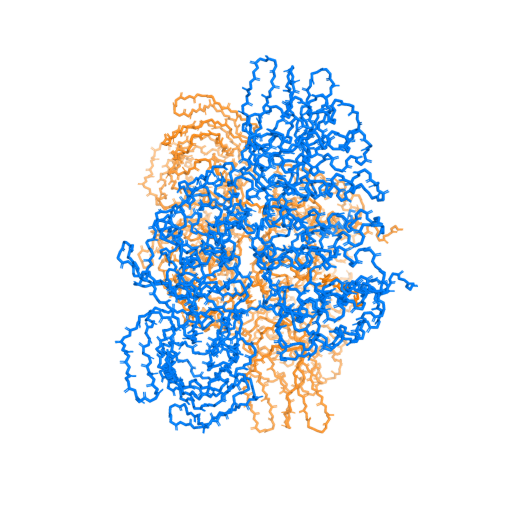0 GLU A O 1
ATOM 6243 N N . MET B 1 1 ? -9.148 1.191 29.5 1 26.41 1 MET B N 1
ATOM 6244 C CA . MET B 1 1 ? -9.438 0.859 28.109 1 26.41 1 MET B CA 1
ATOM 6245 C C . MET B 1 1 ? -8.156 0.563 27.344 1 26.41 1 MET B C 1
ATOM 6247 O O . MET B 1 1 ? -7.266 1.411 27.266 1 26.41 1 MET B O 1
ATOM 6251 N N . SER B 1 2 ? -7.672 -0.68 27.438 1 29.73 2 SER B N 1
ATOM 6252 C CA . SER B 1 2 ? -6.395 -1.142 26.906 1 29.73 2 SER B CA 1
ATOM 6253 C C . SER B 1 2 ? -6.305 -0.887 25.391 1 29.73 2 SER B C 1
ATOM 6255 O O . SER B 1 2 ? -7.32 -0.894 24.703 1 29.73 2 SER B O 1
ATOM 6257 N N . TYR B 1 3 ? -5.301 -0.152 25.047 1 34.88 3 TYR B N 1
ATOM 6258 C CA . TYR B 1 3 ? -4.961 -0.11 23.625 1 34.88 3 TYR B CA 1
ATOM 6259 C C . TYR B 1 3 ? -5.027 -1.502 23.016 1 34.88 3 TYR B C 1
ATOM 6261 O O . TYR B 1 3 ? -4.523 -2.469 23.594 1 34.88 3 TYR B O 1
ATOM 6269 N N . ILE B 1 4 ? -6.07 -2.037 22.766 1 37.22 4 ILE B N 1
ATOM 6270 C CA . ILE B 1 4 ? -5.996 -3.312 22.062 1 37.22 4 ILE B CA 1
ATOM 6271 C C . ILE B 1 4 ? -4.98 -3.215 20.922 1 37.22 4 ILE B C 1
ATOM 6273 O O . ILE B 1 4 ? -5.117 -2.377 20.031 1 37.22 4 ILE B O 1
ATOM 6277 N N . PRO B 1 5 ? -3.865 -3.639 21.219 1 39.56 5 PRO B N 1
ATOM 6278 C CA . PRO B 1 5 ? -2.922 -3.686 20.109 1 39.56 5 PRO B CA 1
ATOM 6279 C C . PRO B 1 5 ? -3.574 -4.141 18.797 1 39.56 5 PRO B C 1
ATOM 6281 O O . PRO B 1 5 ? -4.34 -5.109 18.797 1 39.56 5 PRO B O 1
ATOM 6284 N N . PRO B 1 6 ? -3.814 -3.357 17.938 1 40.16 6 PRO B N 1
ATOM 6285 C CA . PRO B 1 6 ? -4.219 -3.902 16.641 1 40.16 6 PRO B CA 1
ATOM 6286 C C . PRO B 1 6 ? -3.451 -5.168 16.266 1 40.16 6 PRO B C 1
ATOM 6288 O O . PRO B 1 6 ? -3.244 -5.438 15.078 1 40.16 6 PRO B O 1
ATOM 6291 N N . ALA B 1 7 ? -2.803 -5.828 17.016 1 39.5 7 ALA B N 1
ATOM 6292 C CA . ALA B 1 7 ? -2.055 -7.059 16.766 1 39.5 7 ALA B CA 1
ATOM 6293 C C . ALA B 1 7 ? -2.689 -7.871 15.648 1 39.5 7 ALA B C 1
ATOM 6295 O O . ALA B 1 7 ? -1.983 -8.438 14.812 1 39.5 7 ALA B O 1
ATOM 6296 N N . ASP B 1 8 ? -3.979 -8.086 15.68 1 43.16 8 ASP B N 1
ATOM 6297 C CA . ASP B 1 8 ? -4.66 -8.961 14.734 1 43.16 8 ASP B CA 1
ATOM 6298 C C . ASP B 1 8 ? -4.574 -8.406 13.312 1 43.16 8 ASP B C 1
ATOM 6300 O O . ASP B 1 8 ? -4.562 -9.164 12.344 1 43.16 8 ASP B O 1
ATOM 6304 N N . SER B 1 9 ? -4.43 -7.055 13.266 1 47.03 9 SER B N 1
ATOM 6305 C CA . SER B 1 9 ? -4.547 -6.434 11.953 1 47.03 9 SER B CA 1
ATOM 6306 C C . SER B 1 9 ? -3.258 -6.578 11.156 1 47.03 9 SER B C 1
ATOM 6308 O O . SER B 1 9 ? -3.293 -6.793 9.945 1 47.03 9 SER B O 1
ATOM 6310 N N . ASP B 1 10 ? -2.119 -6.336 11.906 1 47.69 10 ASP B N 1
ATOM 6311 C CA . ASP B 1 10 ? -0.854 -6.395 11.18 1 47.69 10 ASP B CA 1
ATOM 6312 C C . ASP B 1 10 ? -0.608 -7.793 10.617 1 47.69 10 ASP B C 1
ATOM 6314 O O . ASP B 1 10 ? -0.1 -7.938 9.508 1 47.69 10 ASP B O 1
ATOM 6318 N N . GLN B 1 11 ? -0.953 -8.812 11.469 1 53.72 11 GLN B N 1
ATOM 6319 C CA . GLN B 1 11 ? -0.812 -10.188 11.008 1 53.72 11 GLN B CA 1
ATOM 6320 C C . GLN B 1 11 ? -1.684 -10.445 9.781 1 53.72 11 GLN B C 1
ATOM 6322 O O . GLN B 1 11 ? -1.339 -11.273 8.93 1 53.72 11 GLN B O 1
ATOM 6327 N N . ILE B 1 12 ? -2.582 -9.531 9.672 1 60.72 12 ILE B N 1
ATOM 6328 C CA . ILE B 1 12 ? -3.484 -9.758 8.547 1 60.72 12 ILE B CA 1
ATOM 6329 C C . ILE B 1 12 ? -2.846 -9.25 7.258 1 60.72 12 ILE B C 1
ATOM 6331 O O . ILE B 1 12 ? -2.971 -9.875 6.203 1 60.72 12 ILE B O 1
ATOM 6335 N N . ARG B 1 13 ? -1.934 -8.25 7.453 1 75.25 13 ARG B N 1
ATOM 6336 C CA . ARG B 1 13 ? -1.418 -7.711 6.199 1 75.25 13 ARG B CA 1
ATOM 6337 C C . ARG B 1 13 ? -0.205 -8.5 5.719 1 75.25 13 ARG B C 1
ATOM 6339 O O . ARG B 1 13 ? -0.136 -8.891 4.555 1 75.25 13 ARG B O 1
ATOM 6346 N N . LEU B 1 14 ? 0.721 -8.914 6.664 1 80.75 14 LEU B N 1
ATOM 6347 C CA . LEU B 1 14 ? 1.973 -9.547 6.262 1 80.75 14 LEU B CA 1
ATOM 6348 C C . LEU B 1 14 ? 1.81 -11.062 6.156 1 80.75 14 LEU B C 1
ATOM 6350 O O . LEU B 1 14 ? 2.576 -11.727 5.457 1 80.75 14 LEU B O 1
ATOM 6354 N N . GLY B 1 15 ? 0.9 -11.57 6.812 1 87.62 15 GLY B N 1
ATOM 6355 C CA . GLY B 1 15 ? 0.693 -13.008 6.781 1 87.62 15 GLY B CA 1
ATOM 6356 C C . GLY B 1 15 ? 1.444 -13.742 7.879 1 87.62 15 GLY B C 1
ATOM 6357 O O . GLY B 1 15 ? 1.881 -13.133 8.859 1 87.62 15 GLY B O 1
ATOM 6358 N N . ARG B 1 16 ? 1.525 -15.039 7.77 1 89.19 16 ARG B N 1
ATOM 6359 C CA . ARG B 1 16 ? 2.096 -15.922 8.789 1 89.19 16 ARG B CA 1
ATOM 6360 C C . ARG B 1 16 ? 3.143 -16.844 8.18 1 89.19 16 ARG B C 1
ATOM 6362 O O . ARG B 1 16 ? 2.945 -17.391 7.086 1 89.19 16 ARG B O 1
ATOM 6369 N N . GLY B 1 17 ? 4.246 -16.922 8.836 1 89.12 17 GLY B N 1
ATOM 6370 C CA . GLY B 1 17 ? 5.211 -17.969 8.539 1 89.12 17 GLY B CA 1
ATOM 6371 C C . GLY B 1 17 ? 6.004 -17.719 7.273 1 89.12 17 GLY B C 1
ATOM 6372 O O . GLY B 1 17 ? 6.77 -18.578 6.832 1 89.12 17 GLY B O 1
ATOM 6373 N N . TYR B 1 18 ? 5.906 -16.609 6.648 1 92.75 18 TYR B N 1
ATOM 6374 C CA . TYR B 1 18 ? 6.582 -16.359 5.383 1 92.75 18 TYR B CA 1
ATOM 6375 C C . TYR B 1 18 ? 7.891 -15.609 5.602 1 92.75 18 TYR B C 1
ATOM 6377 O O . TYR B 1 18 ? 8.938 -16.016 5.098 1 92.75 18 TYR B O 1
ATOM 6385 N N . VAL B 1 19 ? 7.855 -14.492 6.312 1 90.88 19 VAL B N 1
ATOM 6386 C CA . VAL B 1 19 ? 9.016 -13.617 6.453 1 90.88 19 VAL B CA 1
ATOM 6387 C C . VAL B 1 19 ? 10.031 -14.25 7.398 1 90.88 19 VAL B C 1
ATOM 6389 O O . VAL B 1 19 ? 9.711 -14.57 8.547 1 90.88 19 VAL B O 1
ATOM 6392 N N . LEU B 1 20 ? 11.25 -14.43 6.902 1 91.44 20 LEU B N 1
ATOM 6393 C CA . LEU B 1 20 ? 12.352 -15 7.66 1 91.44 20 LEU B CA 1
ATOM 6394 C C . LEU B 1 20 ? 13.398 -13.945 7.984 1 91.44 20 LEU B C 1
ATOM 6396 O O . LEU B 1 20 ? 13.352 -12.828 7.461 1 91.44 20 LEU B O 1
ATOM 6400 N N . ARG B 1 21 ? 14.367 -14.258 8.797 1 88.12 21 ARG B N 1
ATOM 6401 C CA . ARG B 1 21 ? 15.383 -13.32 9.266 1 88.12 21 ARG B CA 1
ATOM 6402 C C . ARG B 1 21 ? 16.25 -12.836 8.109 1 88.12 21 ARG B C 1
ATOM 6404 O O . ARG B 1 21 ? 16.719 -11.695 8.117 1 88.12 21 ARG B O 1
ATOM 6411 N N . GLU B 1 22 ? 16.375 -13.719 7.117 1 90.75 22 GLU B N 1
ATOM 6412 C CA . GLU B 1 22 ? 17.25 -13.414 5.992 1 90.75 22 GLU B CA 1
ATOM 6413 C C . GLU B 1 22 ? 16.578 -12.469 5 1 90.75 22 GLU B C 1
ATOM 6415 O O . GLU B 1 22 ? 17.25 -11.914 4.117 1 90.75 22 GLU B O 1
ATOM 6420 N N . HIS B 1 23 ? 15.336 -12.305 5.199 1 91.69 23 HIS B N 1
ATOM 6421 C CA . HIS B 1 23 ? 14.602 -11.492 4.234 1 91.69 23 HIS B CA 1
ATOM 6422 C C . HIS B 1 23 ? 14.828 -10 4.488 1 91.69 23 HIS B C 1
ATOM 6424 O O . HIS B 1 23 ? 14.992 -9.586 5.637 1 91.69 23 HIS B O 1
ATOM 6430 N N . VAL B 1 24 ? 14.914 -9.227 3.455 1 90 24 VAL B N 1
ATOM 6431 C CA . VAL B 1 24 ? 14.945 -7.77 3.492 1 90 24 VAL B CA 1
ATOM 6432 C C . VAL B 1 24 ? 13.891 -7.207 2.543 1 90 24 VAL B C 1
ATOM 6434 O O . VAL B 1 24 ? 13.445 -7.895 1.624 1 90 24 VAL B O 1
ATOM 6437 N N . LYS B 1 25 ? 13.516 -6.012 2.785 1 92.25 25 LYS B N 1
ATOM 6438 C CA . LYS B 1 25 ? 12.625 -5.352 1.835 1 92.25 25 LYS B CA 1
ATOM 6439 C C . LYS B 1 25 ? 13.375 -4.938 0.573 1 92.25 25 LYS B C 1
ATOM 6441 O O . LYS B 1 25 ? 14.398 -4.246 0.648 1 92.25 25 LYS B O 1
ATOM 6446 N N . ASN B 1 26 ? 12.805 -5.301 -0.519 1 94.31 26 ASN B N 1
ATOM 6447 C CA . ASN B 1 26 ? 13.422 -4.984 -1.801 1 94.31 26 ASN B CA 1
ATOM 6448 C C . ASN B 1 26 ? 12.633 -3.926 -2.561 1 94.31 26 ASN B C 1
ATOM 6450 O O . ASN B 1 26 ? 11.398 -3.947 -2.559 1 94.31 26 ASN B O 1
ATOM 6454 N N . TYR B 1 27 ? 13.359 -2.984 -3.166 1 94.69 27 TYR B N 1
ATOM 6455 C CA . TYR B 1 27 ? 12.789 -1.927 -3.99 1 94.69 27 TYR B CA 1
ATOM 6456 C C . TYR B 1 27 ? 13.484 -1.85 -5.344 1 94.69 27 TYR B C 1
ATOM 6458 O O . TYR B 1 27 ? 14.586 -2.371 -5.512 1 94.69 27 TYR B O 1
ATOM 6466 N N . PRO B 1 28 ? 12.797 -1.209 -6.363 1 95.25 28 PRO B N 1
ATOM 6467 C CA . PRO B 1 28 ? 13.508 -0.976 -7.621 1 95.25 28 PRO B CA 1
ATOM 6468 C C . PRO B 1 28 ? 14.773 -0.146 -7.434 1 95.25 28 PRO B C 1
ATOM 6470 O O . PRO B 1 28 ? 14.797 0.785 -6.625 1 95.25 28 PRO B O 1
ATOM 6473 N N . ILE B 1 29 ? 15.75 -0.427 -8.211 1 93.81 29 ILE B N 1
ATOM 6474 C CA . ILE B 1 29 ? 17 0.308 -8.148 1 93.81 29 ILE B CA 1
ATOM 6475 C C . ILE B 1 29 ? 17.016 1.412 -9.203 1 93.81 29 ILE B C 1
ATOM 6477 O O . ILE B 1 29 ? 16.625 1.182 -10.352 1 93.81 29 ILE B O 1
ATOM 6481 N N . ASN B 1 30 ? 17.391 2.559 -8.797 1 93.69 30 ASN B N 1
ATOM 6482 C CA . ASN B 1 30 ? 17.578 3.656 -9.742 1 93.69 30 ASN B CA 1
ATOM 6483 C C . ASN B 1 30 ? 18.984 3.674 -10.312 1 93.69 30 ASN B C 1
ATOM 6485 O O . ASN B 1 30 ? 19.969 3.799 -9.57 1 93.69 30 ASN B O 1
ATOM 6489 N N . PHE B 1 31 ? 19.094 3.607 -11.586 1 95.19 31 PHE B N 1
ATOM 6490 C CA . PHE B 1 31 ? 20.359 3.682 -12.289 1 95.19 31 PHE B CA 1
ATOM 6491 C C . PHE B 1 31 ? 20.547 5.043 -12.953 1 95.19 31 PHE B C 1
ATOM 6493 O O . PHE B 1 31 ? 19.562 5.715 -13.273 1 95.19 31 PHE B O 1
ATOM 6500 N N . PRO B 1 32 ? 21.797 5.406 -13.141 1 94.88 32 PRO B N 1
ATOM 6501 C CA . PRO B 1 32 ? 22 6.691 -13.812 1 94.88 32 PRO B CA 1
ATOM 6502 C C . PRO B 1 32 ? 21.734 6.617 -15.312 1 94.88 32 PRO B C 1
ATOM 6504 O O . PRO B 1 32 ? 21.672 7.652 -15.984 1 94.88 32 PRO B O 1
ATOM 6507 N N . CYS B 1 33 ? 21.578 5.375 -15.844 1 95.75 33 CYS B N 1
ATOM 6508 C CA . CYS B 1 33 ? 21.469 5.23 -17.281 1 95.75 33 CYS B CA 1
ATOM 6509 C C . CYS B 1 33 ? 20.219 4.445 -17.672 1 95.75 33 CYS B C 1
ATOM 6511 O O . CYS B 1 33 ? 19.75 3.609 -16.891 1 95.75 33 CYS B O 1
ATOM 6513 N N . ASN B 1 34 ? 19.688 4.746 -18.828 1 94.75 34 ASN B N 1
ATOM 6514 C CA . ASN B 1 34 ? 18.75 3.9 -19.562 1 94.75 34 ASN B CA 1
ATOM 6515 C C . ASN B 1 34 ? 19.406 3.262 -20.781 1 94.75 34 ASN B C 1
ATOM 6517 O O . ASN B 1 34 ? 20.312 3.842 -21.391 1 94.75 34 ASN B O 1
ATOM 6521 N N . PHE B 1 35 ? 18.969 2.111 -21.062 1 97.06 35 PHE B N 1
ATOM 6522 C CA . PHE B 1 35 ? 19.516 1.406 -22.203 1 97.06 35 PHE B CA 1
ATOM 6523 C C . PHE B 1 35 ? 18.734 1.73 -23.469 1 97.06 35 PHE B C 1
ATOM 6525 O O . PHE B 1 35 ? 17.516 1.643 -23.484 1 97.06 35 PHE B O 1
ATOM 6532 N N . LYS B 1 36 ? 19.469 2.1 -24.5 1 96.56 36 LYS B N 1
ATOM 6533 C CA . LYS B 1 36 ? 18.844 2.352 -25.781 1 96.56 36 LYS B CA 1
ATOM 6534 C C . LYS B 1 36 ? 18.891 1.112 -26.672 1 96.56 36 LYS B C 1
ATOM 6536 O O . LYS B 1 36 ? 17.922 0.804 -27.375 1 96.56 36 LYS B O 1
ATOM 6541 N N . LYS B 1 37 ? 20.031 0.51 -26.656 1 97.69 37 LYS B N 1
ATOM 6542 C CA . LYS B 1 37 ? 20.25 -0.651 -27.516 1 97.69 37 LYS B CA 1
ATOM 6543 C C . LYS B 1 37 ? 21.328 -1.564 -26.938 1 97.69 37 LYS B C 1
ATOM 6545 O O . LYS B 1 37 ? 22.344 -1.089 -26.406 1 97.69 37 LYS B O 1
ATOM 6550 N N . ALA B 1 38 ? 21.078 -2.824 -27.016 1 98.62 38 ALA B N 1
ATOM 6551 C CA . ALA B 1 38 ? 22.062 -3.834 -26.641 1 98.62 38 ALA B CA 1
ATOM 6552 C C . ALA B 1 38 ? 22.344 -4.785 -27.797 1 98.62 38 ALA B C 1
ATOM 6554 O O . ALA B 1 38 ? 21.438 -5.488 -28.266 1 98.62 38 ALA B O 1
ATOM 6555 N N . THR B 1 39 ? 23.547 -4.781 -28.297 1 98.75 39 THR B N 1
ATOM 6556 C CA . THR B 1 39 ? 23.984 -5.684 -29.359 1 98.75 39 THR B CA 1
ATOM 6557 C C . THR B 1 39 ? 24.969 -6.715 -28.828 1 98.75 39 THR B C 1
ATOM 6559 O O . THR B 1 39 ? 25.953 -6.359 -28.188 1 98.75 39 THR B O 1
ATOM 6562 N N . TYR B 1 40 ? 24.688 -7.922 -29.109 1 98.69 40 TYR B N 1
ATOM 6563 C CA . TYR B 1 40 ? 25.562 -8.992 -28.641 1 98.69 40 TYR B CA 1
ATOM 6564 C C . TYR B 1 40 ? 26.078 -9.82 -29.812 1 98.69 40 TYR B C 1
ATOM 6566 O O . TYR B 1 40 ? 25.312 -10.164 -30.719 1 98.69 40 TYR B O 1
ATOM 6574 N N . PHE B 1 41 ? 27.375 -10.102 -29.844 1 98.62 41 PHE B N 1
ATOM 6575 C CA . PHE B 1 41 ? 28.031 -11.047 -30.734 1 98.62 41 PHE B CA 1
ATOM 6576 C C . PHE B 1 41 ? 28.5 -12.281 -29.969 1 98.62 41 PHE B C 1
ATOM 6578 O O . PHE B 1 41 ? 29.406 -12.188 -29.141 1 98.62 41 PHE B O 1
ATOM 6585 N N . LEU B 1 42 ? 27.891 -13.383 -30.25 1 98.19 42 LEU B N 1
ATOM 6586 C CA . LEU B 1 42 ? 28.141 -14.57 -29.453 1 98.19 42 LEU B CA 1
ATOM 6587 C C . LEU B 1 42 ? 28.641 -15.719 -30.344 1 98.19 42 LEU B C 1
ATOM 6589 O O . LEU B 1 42 ? 28.078 -15.969 -31.406 1 98.19 42 LEU B O 1
ATOM 6593 N N . LYS B 1 43 ? 29.688 -16.359 -29.969 1 98.19 43 LYS B N 1
ATOM 6594 C CA . LYS B 1 43 ? 30.094 -17.656 -30.484 1 98.19 43 LYS B CA 1
ATOM 6595 C C . LYS B 1 43 ? 29.891 -18.75 -29.438 1 98.19 43 LYS B C 1
ATOM 6597 O O . LYS B 1 43 ? 30.516 -18.734 -28.375 1 98.19 43 LYS B O 1
ATOM 6602 N N . ILE B 1 44 ? 29 -19.656 -29.766 1 97.12 44 ILE B N 1
ATOM 6603 C CA . ILE B 1 44 ? 28.672 -20.719 -28.812 1 97.12 44 ILE B CA 1
ATOM 6604 C C . ILE B 1 44 ? 29.203 -22.062 -29.328 1 97.12 44 ILE B C 1
ATOM 6606 O O . ILE B 1 44 ? 28.781 -22.531 -30.391 1 97.12 44 ILE B O 1
ATOM 6610 N N . ASP B 1 45 ? 30.141 -22.594 -28.641 1 95.94 45 ASP B N 1
ATOM 6611 C CA . ASP B 1 45 ? 30.734 -23.906 -28.938 1 95.94 45 ASP B CA 1
ATOM 6612 C C . ASP B 1 45 ? 30.641 -24.828 -27.734 1 95.94 45 ASP B C 1
ATOM 6614 O O . ASP B 1 45 ? 31.469 -24.766 -26.812 1 95.94 45 ASP B O 1
ATOM 6618 N N . ARG B 1 46 ? 29.656 -25.734 -27.797 1 93.06 46 ARG B N 1
ATOM 6619 C CA . ARG B 1 46 ? 29.359 -26.594 -26.656 1 93.06 46 ARG B CA 1
ATOM 6620 C C . ARG B 1 46 ? 29.031 -25.766 -25.422 1 93.06 46 ARG B C 1
ATOM 6622 O O . ARG B 1 46 ? 28.141 -24.906 -25.469 1 93.06 46 ARG B O 1
ATOM 6629 N N . SER B 1 47 ? 29.828 -25.891 -24.453 1 92.81 47 SER B N 1
ATOM 6630 C CA . SER B 1 47 ? 29.516 -25.188 -23.203 1 92.81 47 SER B CA 1
ATOM 6631 C C . SER B 1 47 ? 30.25 -23.844 -23.141 1 92.81 47 SER B C 1
ATOM 6633 O O . SER B 1 47 ? 30.062 -23.078 -22.188 1 92.81 47 SER B O 1
ATOM 6635 N N . LYS B 1 48 ? 30.969 -23.484 -24.125 1 95 48 LYS B N 1
ATOM 6636 C CA . LYS B 1 48 ? 31.766 -22.266 -24.094 1 95 48 LYS B CA 1
ATOM 6637 C C . LYS B 1 48 ? 31.109 -21.172 -24.922 1 95 48 LYS B C 1
ATOM 6639 O O . LYS B 1 48 ? 30.547 -21.422 -25.984 1 95 48 LYS B O 1
ATOM 6644 N N . ILE B 1 49 ? 31.203 -19.969 -24.391 1 95.81 49 ILE B N 1
ATOM 6645 C CA . ILE B 1 49 ? 30.703 -18.797 -25.078 1 95.81 49 ILE B CA 1
ATOM 6646 C C . ILE B 1 49 ? 31.797 -17.734 -25.172 1 95.81 49 ILE B C 1
ATOM 6648 O O . ILE B 1 49 ? 32.406 -17.391 -24.156 1 95.81 49 ILE B O 1
ATOM 6652 N N . GLU B 1 50 ? 32.094 -17.328 -26.281 1 97.62 50 GLU B N 1
ATOM 6653 C CA . GLU B 1 50 ? 32.844 -16.109 -26.516 1 97.62 50 GLU B CA 1
ATOM 6654 C C . GLU B 1 50 ? 31.953 -14.977 -27.016 1 97.62 50 GLU B C 1
ATOM 6656 O O . GLU B 1 50 ? 31.25 -15.133 -28 1 97.62 50 GLU B O 1
ATOM 6661 N N . GLY B 1 51 ? 31.969 -13.938 -26.281 1 97.5 51 GLY B N 1
ATOM 6662 C CA . GLY B 1 51 ? 30.984 -12.914 -26.594 1 97.5 51 GLY B CA 1
ATOM 6663 C C . GLY B 1 51 ? 31.562 -11.508 -26.609 1 97.5 51 GLY B C 1
ATOM 6664 O O . GLY B 1 51 ? 32.594 -11.25 -25.969 1 97.5 51 GLY B O 1
ATOM 6665 N N . GLU B 1 52 ? 30.938 -10.664 -27.328 1 98.44 52 GLU B N 1
ATOM 6666 C CA . GLU B 1 52 ? 31.125 -9.211 -27.312 1 98.44 52 GLU B CA 1
ATOM 6667 C C . GLU B 1 52 ? 29.797 -8.477 -27.156 1 98.44 52 GLU B C 1
ATOM 6669 O O . GLU B 1 52 ? 28.812 -8.844 -27.781 1 98.44 52 GLU B O 1
ATOM 6674 N N . ALA B 1 53 ? 29.797 -7.543 -26.266 1 98.69 53 ALA B N 1
ATOM 6675 C CA . ALA B 1 53 ? 28.625 -6.703 -26.047 1 98.69 53 ALA B CA 1
ATOM 6676 C C . ALA B 1 53 ? 28.906 -5.258 -26.453 1 98.69 53 ALA B C 1
ATOM 6678 O O . ALA B 1 53 ? 29.969 -4.715 -26.141 1 98.69 53 ALA B O 1
ATOM 6679 N N . ASP B 1 54 ? 28.047 -4.703 -27.219 1 98.62 54 ASP B N 1
ATOM 6680 C CA . ASP B 1 54 ? 28 -3.277 -27.531 1 98.62 54 ASP B CA 1
ATOM 6681 C C . ASP B 1 54 ? 26.719 -2.635 -27.016 1 98.62 54 ASP B C 1
ATOM 6683 O O . ASP B 1 54 ? 25.656 -2.771 -27.641 1 98.62 54 ASP B O 1
ATOM 6687 N N . LEU B 1 55 ? 26.797 -1.856 -25.969 1 98.69 55 LEU B N 1
ATOM 6688 C CA . LEU B 1 55 ? 25.641 -1.273 -25.312 1 98.69 55 LEU B CA 1
ATOM 6689 C C . LEU B 1 55 ? 25.609 0.24 -25.484 1 98.69 55 LEU B C 1
ATOM 6691 O O . LEU B 1 55 ? 26.625 0.91 -25.328 1 98.69 55 LEU B O 1
ATOM 6695 N N . VAL B 1 56 ? 24.484 0.746 -25.859 1 98.62 56 VAL B N 1
ATOM 6696 C CA . VAL B 1 56 ? 24.25 2.182 -25.969 1 98.62 56 VAL B CA 1
ATOM 6697 C C . VAL B 1 56 ? 23.359 2.65 -24.828 1 98.62 56 VAL B C 1
ATOM 6699 O O . VAL B 1 56 ? 22.219 2.207 -24.703 1 98.62 56 VAL B O 1
ATOM 6702 N N . LEU B 1 57 ? 23.906 3.557 -24 1 98.06 57 LEU B N 1
ATOM 6703 C CA . LEU B 1 57 ? 23.203 4.031 -22.812 1 98.06 57 LEU B CA 1
ATOM 6704 C C . LEU B 1 57 ? 22.969 5.539 -22.891 1 98.06 57 LEU B C 1
ATOM 6706 O O . LEU B 1 57 ? 23.828 6.277 -23.391 1 98.06 57 LEU B O 1
ATOM 6710 N N . GLU B 1 58 ? 21.859 6.008 -22.469 1 97.62 58 GLU B N 1
ATOM 6711 C CA . GLU B 1 58 ? 21.594 7.414 -22.188 1 97.62 58 GLU B CA 1
ATOM 6712 C C . GLU B 1 58 ? 21.656 7.684 -20.688 1 97.62 58 GLU B C 1
ATOM 6714 O O . GLU B 1 58 ? 20.859 7.148 -19.922 1 97.62 58 GLU B O 1
ATOM 6719 N N . CYS B 1 59 ? 22.656 8.602 -20.266 1 97.06 59 CYS B N 1
ATOM 6720 C CA . CYS B 1 59 ? 22.984 8.609 -18.844 1 97.06 59 CYS B CA 1
ATOM 6721 C C . CYS B 1 59 ? 23 10.039 -18.312 1 97.06 59 CYS B C 1
ATOM 6723 O O . CYS B 1 59 ? 23.109 10.992 -19.078 1 97.06 59 CYS B O 1
ATOM 6725 N N . ARG B 1 60 ? 22.781 10.117 -17.047 1 93.44 60 ARG B N 1
ATOM 6726 C CA . ARG B 1 60 ? 23.328 11.203 -16.234 1 93.44 60 ARG B CA 1
ATOM 6727 C C . ARG B 1 60 ? 24.703 10.844 -15.68 1 93.44 60 ARG B C 1
ATOM 6729 O O . ARG B 1 60 ? 24.953 9.688 -15.336 1 93.44 60 ARG B O 1
ATOM 6736 N N . LYS B 1 61 ? 25.5 11.852 -15.609 1 94.75 61 LYS B N 1
ATOM 6737 C CA . LYS B 1 61 ? 26.859 11.609 -15.141 1 94.75 61 LYS B CA 1
ATOM 6738 C C . LYS B 1 61 ? 26.844 10.906 -13.781 1 94.75 61 LYS B C 1
ATOM 6740 O O . LYS B 1 61 ? 26.062 11.273 -12.898 1 94.75 61 LYS B O 1
ATOM 6745 N N . GLY B 1 62 ? 27.578 9.82 -13.719 1 93.56 62 GLY B N 1
ATOM 6746 C CA . GLY B 1 62 ? 27.656 9.109 -12.453 1 93.56 62 GLY B CA 1
ATOM 6747 C C . GLY B 1 62 ? 28.266 7.723 -12.586 1 93.56 62 GLY B C 1
ATOM 6748 O O . GLY B 1 62 ? 28.984 7.445 -13.547 1 93.56 62 GLY B O 1
ATOM 6749 N N . GLN B 1 63 ? 28.094 6.965 -11.555 1 94.69 63 GLN B N 1
ATOM 6750 C CA . GLN B 1 63 ? 28.594 5.598 -11.516 1 94.69 63 GLN B CA 1
ATOM 6751 C C . GLN B 1 63 ? 27.516 4.602 -11.93 1 94.69 63 GLN B C 1
ATOM 6753 O O . GLN B 1 63 ? 26.422 4.605 -11.383 1 94.69 63 GLN B O 1
ATOM 6758 N N . MET B 1 64 ? 27.875 3.846 -12.906 1 96.56 64 MET B N 1
ATOM 6759 C CA . MET B 1 64 ? 26.969 2.82 -13.406 1 96.56 64 MET B CA 1
ATOM 6760 C C . MET B 1 64 ? 27.453 1.426 -13.031 1 96.56 64 MET B C 1
ATOM 6762 O O . MET B 1 64 ? 28.641 1.228 -12.789 1 96.56 64 MET B O 1
ATOM 6766 N N . THR B 1 65 ? 26.516 0.552 -12.859 1 96.56 65 THR B N 1
ATOM 6767 C CA . THR B 1 65 ? 26.828 -0.849 -12.594 1 96.56 65 THR B CA 1
ATOM 6768 C C . THR B 1 65 ? 26.125 -1.758 -13.602 1 96.56 65 THR B C 1
ATOM 6770 O O . THR B 1 65 ? 24.953 -1.555 -13.922 1 96.56 65 THR B O 1
ATOM 6773 N N . LEU B 1 66 ? 26.828 -2.674 -14.148 1 96.94 66 LEU B N 1
ATOM 6774 C CA . LEU B 1 66 ? 26.328 -3.76 -14.977 1 96.94 66 LEU B CA 1
ATOM 6775 C C . LEU B 1 66 ? 26.625 -5.113 -14.352 1 96.94 66 LEU B C 1
ATOM 6777 O O . LEU B 1 66 ? 27.531 -5.23 -13.523 1 96.94 66 LEU B O 1
ATOM 6781 N N . GLU B 1 67 ? 25.922 -6.078 -14.773 1 96.31 67 GLU B N 1
ATOM 6782 C CA . GLU B 1 67 ? 26.125 -7.406 -14.203 1 96.31 67 GLU B CA 1
ATOM 6783 C C . GLU B 1 67 ? 26.688 -8.375 -15.242 1 96.31 67 GLU B C 1
ATOM 6785 O O . GLU B 1 67 ? 26.328 -8.305 -16.422 1 96.31 67 GLU B O 1
ATOM 6790 N N . GLY B 1 68 ? 27.562 -9.188 -14.898 1 95.19 68 GLY B N 1
ATOM 6791 C CA . GLY B 1 68 ? 28.172 -10.297 -15.602 1 95.19 68 GLY B CA 1
ATOM 6792 C C . GLY B 1 68 ? 28.859 -11.281 -14.672 1 95.19 68 GLY B C 1
ATOM 6793 O O . GLY B 1 68 ? 29.969 -11.008 -14.172 1 95.19 68 GLY B O 1
ATOM 6794 N N . LYS B 1 69 ? 28.234 -12.398 -14.516 1 92.06 69 LYS B N 1
ATOM 6795 C CA . LYS B 1 69 ? 28.719 -13.312 -13.484 1 92.06 69 LYS B CA 1
ATOM 6796 C C . LYS B 1 69 ? 29.766 -14.273 -14.055 1 92.06 69 LYS B C 1
ATOM 6798 O O . LYS B 1 69 ? 29.5 -14.961 -15.047 1 92.06 69 LYS B O 1
ATOM 6803 N N . HIS B 1 70 ? 30.938 -14.336 -13.516 1 91.5 70 HIS B N 1
ATOM 6804 C CA . HIS B 1 70 ? 32.031 -15.258 -13.812 1 91.5 70 HIS B CA 1
ATOM 6805 C C . HIS B 1 70 ? 32.562 -15.055 -15.227 1 91.5 70 HIS B C 1
ATOM 6807 O O . HIS B 1 70 ? 32.875 -16.016 -15.922 1 91.5 70 HIS B O 1
ATOM 6813 N N . PHE B 1 71 ? 32.594 -13.836 -15.648 1 95.62 71 PHE B N 1
ATOM 6814 C CA . PHE B 1 71 ? 33.125 -13.531 -16.969 1 95.62 71 PHE B CA 1
ATOM 6815 C C . PHE B 1 71 ? 34.625 -13.461 -16.953 1 95.62 71 PHE B C 1
ATOM 6817 O O . PHE B 1 71 ? 35.219 -12.953 -15.992 1 95.62 71 PHE B O 1
ATOM 6824 N N . ASN B 1 72 ? 35.25 -14.109 -17.875 1 97.25 72 ASN B N 1
ATOM 6825 C CA . ASN B 1 72 ? 36.625 -13.727 -18.219 1 97.25 72 ASN B CA 1
ATOM 6826 C C . ASN B 1 72 ? 36.656 -12.523 -19.141 1 97.25 72 ASN B C 1
ATOM 6828 O O . ASN B 1 72 ? 36.469 -12.656 -20.359 1 97.25 72 ASN B O 1
ATOM 6832 N N . VAL B 1 73 ? 36.969 -11.43 -18.625 1 98 73 VAL B N 1
ATOM 6833 C CA . VAL B 1 73 ? 36.875 -10.18 -19.359 1 98 73 VAL B CA 1
ATOM 6834 C C . VAL B 1 73 ? 38.094 -10 -20.266 1 98 73 VAL B C 1
ATOM 6836 O O . VAL B 1 73 ? 39.219 -9.984 -19.781 1 98 73 VAL B O 1
ATOM 6839 N N . LEU B 1 74 ? 37.906 -9.852 -21.5 1 97.62 74 LEU B N 1
ATOM 6840 C CA . LEU B 1 74 ? 38.969 -9.719 -22.484 1 97.62 74 LEU B CA 1
ATOM 6841 C C . LEU B 1 74 ? 39.219 -8.25 -22.812 1 97.62 74 LEU B C 1
ATOM 6843 O O . LEU B 1 74 ? 40.375 -7.848 -23 1 97.62 74 LEU B O 1
ATOM 6847 N N . LYS B 1 75 ? 38.219 -7.531 -22.922 1 97 75 LYS B N 1
ATOM 6848 C CA . LYS B 1 75 ? 38.281 -6.098 -23.188 1 97 75 LYS B CA 1
ATOM 6849 C C . LYS B 1 75 ? 37.094 -5.352 -22.594 1 97 75 LYS B C 1
ATOM 6851 O O . LYS B 1 75 ? 36.031 -5.934 -22.406 1 97 75 LYS B O 1
ATOM 6856 N N . PHE B 1 76 ? 37.281 -4.148 -22.203 1 97.69 76 PHE B N 1
ATOM 6857 C CA . PHE B 1 76 ? 36.25 -3.262 -21.672 1 97.69 76 PHE B CA 1
ATOM 6858 C C . PHE B 1 76 ? 36.531 -1.813 -22.062 1 97.69 76 PHE B C 1
ATOM 6860 O O . PHE B 1 76 ? 37.688 -1.358 -21.984 1 97.69 76 PHE B O 1
ATOM 6867 N N . SER B 1 77 ? 35.531 -1.108 -22.562 1 97.56 77 SER B N 1
ATOM 6868 C CA . SER B 1 77 ? 35.719 0.315 -22.844 1 97.56 77 SER B CA 1
ATOM 6869 C C . SER B 1 77 ? 34.406 1.064 -22.688 1 97.56 77 SER B C 1
ATOM 6871 O O . SER B 1 77 ? 33.344 0.543 -23.031 1 97.56 77 SER B O 1
ATOM 6873 N N . VAL B 1 78 ? 34.406 2.205 -22.125 1 97.69 78 VAL B N 1
ATOM 6874 C CA . VAL B 1 78 ? 33.312 3.166 -22.094 1 97.69 78 VAL B CA 1
ATOM 6875 C C . VAL B 1 78 ? 33.719 4.461 -22.781 1 97.69 78 VAL B C 1
ATOM 6877 O O . VAL B 1 78 ? 34.594 5.184 -22.281 1 97.69 78 VAL B O 1
ATOM 6880 N N . ASN B 1 79 ? 33.094 4.699 -23.859 1 97.19 79 ASN B N 1
ATOM 6881 C CA . ASN B 1 79 ? 33.5 5.867 -24.641 1 97.19 79 ASN B CA 1
ATOM 6882 C C . ASN B 1 79 ? 35 5.859 -24.938 1 97.19 79 ASN B C 1
ATOM 6884 O O . ASN B 1 79 ? 35.656 6.895 -24.844 1 97.19 79 ASN B O 1
ATOM 6888 N N . GLY B 1 80 ? 35.5 4.809 -25.156 1 93.75 80 GLY B N 1
ATOM 6889 C CA . GLY B 1 80 ? 36.906 4.688 -25.5 1 93.75 80 GLY B CA 1
ATOM 6890 C C . GLY B 1 80 ? 37.812 4.586 -24.297 1 93.75 80 GLY B C 1
ATOM 6891 O O . GLY B 1 80 ? 39 4.289 -24.422 1 93.75 80 GLY B O 1
ATOM 6892 N N . ARG B 1 81 ? 37.312 4.738 -23.047 1 92.62 81 ARG B N 1
ATOM 6893 C CA . ARG B 1 81 ? 38.094 4.645 -21.812 1 92.62 81 ARG B CA 1
ATOM 6894 C C . ARG B 1 81 ? 38 3.244 -21.219 1 92.62 81 ARG B C 1
ATOM 6896 O O . ARG B 1 81 ? 36.938 2.617 -21.25 1 92.62 81 ARG B O 1
ATOM 6903 N N . ASN B 1 82 ? 39.031 2.797 -20.641 1 92.62 82 ASN B N 1
ATOM 6904 C CA . ASN B 1 82 ? 39.062 1.428 -20.141 1 92.62 82 ASN B CA 1
ATOM 6905 C C . ASN B 1 82 ? 39.094 1.388 -18.625 1 92.62 82 ASN B C 1
ATOM 6907 O O . ASN B 1 82 ? 39.5 0.396 -18.031 1 92.62 82 ASN B O 1
ATOM 6911 N N . ASN B 1 83 ? 38.656 2.424 -17.984 1 93.75 83 ASN B N 1
ATOM 6912 C CA . ASN B 1 83 ? 38.594 2.459 -16.516 1 93.75 83 ASN B CA 1
ATOM 6913 C C . ASN B 1 83 ? 37.312 1.822 -15.977 1 93.75 83 ASN B C 1
ATOM 6915 O O . ASN B 1 83 ? 36.25 2.408 -16.078 1 93.75 83 ASN B O 1
ATOM 6919 N N . PHE B 1 84 ? 37.406 0.642 -15.453 1 95.88 84 PHE B N 1
ATOM 6920 C CA . PHE B 1 84 ? 36.312 -0.084 -14.844 1 95.88 84 PHE B CA 1
ATOM 6921 C C . PHE B 1 84 ? 36.812 -0.998 -13.734 1 95.88 84 PHE B C 1
ATOM 6923 O O . PHE B 1 84 ? 38 -1.273 -13.641 1 95.88 84 PHE B O 1
ATOM 6930 N N . HIS B 1 85 ? 35.938 -1.298 -12.82 1 97.12 85 HIS B N 1
ATOM 6931 C CA . HIS B 1 85 ? 36.188 -2.314 -11.805 1 97.12 85 HIS B CA 1
ATOM 6932 C C . HIS B 1 85 ? 35.25 -3.516 -11.992 1 97.12 85 HIS B C 1
ATOM 6934 O O . HIS B 1 85 ? 34.062 -3.354 -12.242 1 97.12 85 HIS B O 1
ATOM 6940 N N . TYR B 1 86 ? 35.781 -4.703 -12.008 1 97 86 TYR B N 1
ATOM 6941 C CA . TYR B 1 86 ? 35.031 -5.945 -12.102 1 97 86 TYR B CA 1
ATOM 6942 C C . TYR B 1 86 ? 35.344 -6.859 -10.914 1 97 86 TYR B C 1
ATOM 6944 O O . TYR B 1 86 ? 36.5 -7.172 -10.648 1 97 86 TYR B O 1
ATOM 6952 N N . ASP B 1 87 ? 34.25 -7.316 -10.195 1 96.12 87 ASP B N 1
ATOM 6953 C CA . ASP B 1 87 ? 34.469 -8.102 -8.984 1 96.12 87 ASP B CA 1
ATOM 6954 C C . ASP B 1 87 ? 34.094 -9.562 -9.203 1 96.12 87 ASP B C 1
ATOM 6956 O O . ASP B 1 87 ? 33.938 -10.32 -8.242 1 96.12 87 ASP B O 1
ATOM 6960 N N . GLY B 1 88 ? 33.875 -9.969 -10.414 1 93.69 88 GLY B N 1
ATOM 6961 C CA . GLY B 1 88 ? 33.438 -11.328 -10.719 1 93.69 88 GLY B CA 1
ATOM 6962 C C . GLY B 1 88 ? 31.953 -11.438 -11 1 93.69 88 GLY B C 1
ATOM 6963 O O . GLY B 1 88 ? 31.5 -12.406 -11.609 1 93.69 88 GLY B O 1
ATOM 6964 N N . ASN B 1 89 ? 31.188 -10.406 -10.617 1 93 89 ASN B N 1
ATOM 6965 C CA . ASN B 1 89 ? 29.734 -10.414 -10.789 1 93 89 ASN B CA 1
ATOM 6966 C C . ASN B 1 89 ? 29.234 -9.094 -11.359 1 93 89 ASN B C 1
ATOM 6968 O O . ASN B 1 89 ? 28.172 -9.047 -11.992 1 93 89 ASN B O 1
ATOM 6972 N N . HIS B 1 90 ? 30 -7.957 -11 1 96.25 90 HIS B N 1
ATOM 6973 C CA . HIS B 1 90 ? 29.531 -6.625 -11.367 1 96.25 90 HIS B CA 1
ATOM 6974 C C . HIS B 1 90 ? 30.641 -5.82 -12.039 1 96.25 90 HIS B C 1
ATOM 6976 O O . HIS B 1 90 ? 31.797 -5.891 -11.625 1 96.25 90 HIS B O 1
ATOM 6982 N N . PHE B 1 91 ? 30.25 -5.117 -13.078 1 97.5 91 PHE B N 1
ATOM 6983 C CA . PHE B 1 91 ? 31.078 -4.07 -13.672 1 97.5 91 PHE B CA 1
ATOM 6984 C C . PHE B 1 91 ? 30.703 -2.701 -13.117 1 97.5 91 PHE B C 1
ATOM 6986 O O . PHE B 1 91 ? 29.531 -2.305 -13.18 1 97.5 91 PHE B O 1
ATOM 6993 N N . LYS B 1 92 ? 31.609 -2.012 -12.555 1 97.62 92 LYS B N 1
ATOM 6994 C CA . LYS B 1 92 ? 31.391 -0.644 -12.094 1 97.62 92 LYS B CA 1
ATOM 6995 C C . LYS B 1 92 ? 32.25 0.342 -12.883 1 97.62 92 LYS B C 1
ATOM 6997 O O . LYS B 1 92 ? 33.438 0.104 -13.102 1 97.62 92 LYS B O 1
ATOM 7002 N N . PHE B 1 93 ? 31.672 1.379 -13.359 1 97.62 93 PHE B N 1
ATOM 7003 C CA . PHE B 1 93 ? 32.375 2.332 -14.211 1 97.62 93 PHE B CA 1
ATOM 7004 C C . PHE B 1 93 ? 31.672 3.68 -14.219 1 97.62 93 PHE B C 1
ATOM 7006 O O . PHE B 1 93 ? 30.5 3.773 -13.836 1 97.62 93 PHE B O 1
ATOM 7013 N N . GLU B 1 94 ? 32.344 4.668 -14.641 1 97.25 94 GLU B N 1
ATOM 7014 C CA . GLU B 1 94 ? 31.797 6.02 -14.727 1 97.25 94 GLU B CA 1
ATOM 7015 C C . GLU B 1 94 ? 31.172 6.277 -16.094 1 97.25 94 GLU B C 1
ATOM 7017 O O . GLU B 1 94 ? 31.703 5.828 -17.109 1 97.25 94 GLU B O 1
ATOM 7022 N N . VAL B 1 95 ? 30.094 6.969 -16.078 1 97.75 95 VAL B N 1
ATOM 7023 C CA . VAL B 1 95 ? 29.422 7.352 -17.328 1 97.75 95 VAL B CA 1
ATOM 7024 C C . VAL B 1 95 ? 29.312 8.867 -17.406 1 97.75 95 VAL B C 1
ATOM 7026 O O . VAL B 1 95 ? 29.359 9.555 -16.375 1 97.75 95 VAL B O 1
ATOM 7029 N N . ASP B 1 96 ? 29.219 9.398 -18.609 1 97.44 96 ASP B N 1
ATOM 7030 C CA . ASP B 1 96 ? 29.062 10.82 -18.859 1 97.44 96 ASP B CA 1
ATOM 7031 C C . ASP B 1 96 ? 27.594 11.18 -19.094 1 97.44 96 ASP B C 1
ATOM 7033 O O . ASP B 1 96 ? 26.75 10.289 -19.25 1 97.44 96 ASP B O 1
ATOM 7037 N N . ASP B 1 97 ? 27.297 12.469 -19.047 1 97.06 97 ASP B N 1
ATOM 7038 C CA . ASP B 1 97 ? 25.969 12.938 -19.438 1 97.06 97 ASP B CA 1
ATOM 7039 C C . ASP B 1 97 ? 25.688 12.656 -20.906 1 97.06 97 ASP B C 1
ATOM 7041 O O . ASP B 1 97 ? 26.547 12.883 -21.766 1 97.06 97 ASP B O 1
ATOM 7045 N N . GLY B 1 98 ? 24.547 12.133 -21.156 1 97.19 98 GLY B N 1
ATOM 7046 C CA . GLY B 1 98 ? 24.172 11.875 -22.531 1 97.19 98 GLY B CA 1
ATOM 7047 C C . GLY B 1 98 ? 24.422 10.438 -22.969 1 97.19 98 GLY B C 1
ATOM 7048 O O . GLY B 1 98 ? 24.312 9.516 -22.156 1 97.19 98 GLY B O 1
ATOM 7049 N N . GLU B 1 99 ? 24.766 10.281 -24.281 1 98.12 99 GLU B N 1
ATOM 7050 C CA . GLU B 1 99 ? 24.922 8.953 -24.859 1 98.12 99 GLU B CA 1
ATOM 7051 C C . GLU B 1 99 ? 26.297 8.375 -24.531 1 98.12 99 GLU B C 1
ATOM 7053 O O . GLU B 1 99 ? 27.312 9.07 -24.641 1 98.12 99 GLU B O 1
ATOM 7058 N N . ASN B 1 100 ? 26.344 7.199 -24.016 1 98.5 100 ASN B N 1
ATOM 7059 C CA . ASN B 1 100 ? 27.562 6.453 -23.719 1 98.5 100 ASN B CA 1
ATOM 7060 C C . ASN B 1 100 ? 27.609 5.125 -24.469 1 98.5 100 ASN B C 1
ATOM 7062 O O . ASN B 1 100 ? 26.578 4.469 -24.641 1 98.5 100 ASN B O 1
ATOM 7066 N N . HIS B 1 101 ? 28.766 4.746 -24.922 1 98.44 101 HIS B N 1
ATOM 7067 C CA . HIS B 1 101 ? 28.984 3.475 -25.594 1 98.44 101 HIS B CA 1
ATOM 7068 C C . HIS B 1 101 ? 29.859 2.555 -24.75 1 98.44 101 HIS B C 1
ATOM 7070 O O . HIS B 1 101 ? 31.016 2.891 -24.453 1 98.44 101 HIS B O 1
ATOM 7076 N N . VAL B 1 102 ? 29.297 1.454 -24.375 1 98.56 102 VAL B N 1
ATOM 7077 C CA . VAL B 1 102 ? 30.031 0.482 -23.562 1 98.56 102 VAL B CA 1
ATOM 7078 C C . VAL B 1 102 ? 30.312 -0.768 -24.391 1 98.56 102 VAL B C 1
ATOM 7080 O O . VAL B 1 102 ? 29.391 -1.366 -24.969 1 98.56 102 VAL B O 1
ATOM 7083 N N . LYS B 1 103 ? 31.547 -1.177 -24.5 1 98.44 103 LYS B N 1
ATOM 7084 C CA . LYS B 1 103 ? 31.969 -2.385 -25.203 1 98.44 103 LYS B CA 1
ATOM 7085 C C . LYS B 1 103 ? 32.656 -3.357 -24.266 1 98.44 103 LYS B C 1
ATOM 7087 O O . LYS B 1 103 ? 33.562 -2.963 -23.516 1 98.44 103 LYS B O 1
ATOM 7092 N N . ILE B 1 104 ? 32.25 -4.539 -24.266 1 98.56 104 ILE B N 1
ATOM 7093 C CA . ILE B 1 104 ? 32.812 -5.566 -23.406 1 98.56 104 ILE B CA 1
ATOM 7094 C C . ILE B 1 104 ? 33.094 -6.828 -24.219 1 98.56 104 ILE B C 1
ATOM 7096 O O . ILE B 1 104 ? 32.188 -7.355 -24.875 1 98.56 104 ILE B O 1
ATOM 7100 N N . GLY B 1 105 ? 34.312 -7.312 -24.266 1 98.38 105 GLY B N 1
ATOM 7101 C CA . GLY B 1 105 ? 34.656 -8.633 -24.75 1 98.38 105 GLY B CA 1
ATOM 7102 C C . GLY B 1 105 ? 34.906 -9.633 -23.625 1 98.38 105 GLY B C 1
ATOM 7103 O O . GLY B 1 105 ? 35.531 -9.305 -22.625 1 98.38 105 GLY B O 1
ATOM 7104 N N . TYR B 1 106 ? 34.312 -10.789 -23.766 1 98.12 106 TYR B N 1
ATOM 7105 C CA . TYR B 1 106 ? 34.375 -11.703 -22.625 1 98.12 106 TYR B CA 1
ATOM 7106 C C . TYR B 1 106 ? 34.281 -13.156 -23.094 1 98.12 106 TYR B C 1
ATOM 7108 O O . TYR B 1 106 ? 33.969 -13.422 -24.25 1 98.12 106 TYR B O 1
ATOM 7116 N N . ARG B 1 107 ? 34.688 -14.07 -22.25 1 97.38 107 ARG B N 1
ATOM 7117 C CA . ARG B 1 107 ? 34.438 -15.508 -22.344 1 97.38 107 ARG B CA 1
ATOM 7118 C C . ARG B 1 107 ? 33.75 -16.016 -21.078 1 97.38 107 ARG B C 1
ATOM 7120 O O . ARG B 1 107 ? 34 -15.531 -19.984 1 97.38 107 ARG B O 1
ATOM 7127 N N . THR B 1 108 ? 32.812 -16.844 -21.312 1 94.06 108 THR B N 1
ATOM 7128 C CA . THR B 1 108 ? 32.125 -17.5 -20.203 1 94.06 108 THR B CA 1
ATOM 7129 C C . THR B 1 108 ? 31.734 -18.938 -20.562 1 94.06 108 THR B C 1
ATOM 7131 O O . THR B 1 108 ? 32.094 -19.422 -21.641 1 94.06 108 THR B O 1
ATOM 7134 N N . SER B 1 109 ? 31.219 -19.656 -19.609 1 89.88 109 SER B N 1
ATOM 7135 C CA . SER B 1 109 ? 30.75 -21.016 -19.844 1 89.88 109 SER B CA 1
ATOM 7136 C C . SER B 1 109 ? 29.328 -21.203 -19.328 1 89.88 109 SER B C 1
ATOM 7138 O O . SER B 1 109 ? 28.844 -20.406 -18.531 1 89.88 109 SER B O 1
ATOM 7140 N N . ALA B 1 110 ? 28.781 -22.266 -19.938 1 82.62 110 ALA B N 1
ATOM 7141 C CA . ALA B 1 110 ? 27.422 -22.578 -19.516 1 82.62 110 ALA B CA 1
ATOM 7142 C C . ALA B 1 110 ? 27.359 -22.891 -18.031 1 82.62 110 ALA B C 1
ATOM 7144 O O . ALA B 1 110 ? 27.922 -23.875 -17.578 1 82.62 110 ALA B O 1
ATOM 7145 N N . THR B 1 111 ? 26.734 -22 -17.281 1 78.88 111 THR B N 1
ATOM 7146 C CA . THR B 1 111 ? 26.5 -22.141 -15.852 1 78.88 111 THR B CA 1
ATOM 7147 C C . THR B 1 111 ? 25.203 -21.453 -15.445 1 78.88 111 THR B C 1
ATOM 7149 O O . THR B 1 111 ? 24.641 -20.672 -16.219 1 78.88 111 THR B O 1
ATOM 7152 N N . GLY B 1 112 ? 24.734 -21.922 -14.352 1 71.25 112 GLY B N 1
ATOM 7153 C CA . GLY B 1 112 ? 23.531 -21.266 -13.844 1 71.25 112 GLY B CA 1
ATOM 7154 C C . GLY B 1 112 ? 22.312 -21.469 -14.734 1 71.25 112 GLY B C 1
ATOM 7155 O O . GLY B 1 112 ? 21.875 -22.609 -14.93 1 71.25 112 GLY B O 1
ATOM 7156 N N . SER B 1 113 ? 22.062 -20.297 -15.469 1 72.38 113 SER B N 1
ATOM 7157 C CA . SER B 1 113 ? 20.828 -20.234 -16.25 1 72.38 113 SER B CA 1
ATOM 7158 C C . SER B 1 113 ? 21.047 -20.844 -17.641 1 72.38 113 SER B C 1
ATOM 7160 O O . SER B 1 113 ? 20.078 -21.156 -18.344 1 72.38 113 SER B O 1
ATOM 7162 N N . LEU B 1 114 ? 22.203 -20.922 -18.031 1 83.31 114 LEU B N 1
ATOM 7163 C CA . LEU B 1 114 ? 22.531 -21.516 -19.328 1 83.31 114 LEU B CA 1
ATOM 7164 C C . LEU B 1 114 ? 22.953 -22.969 -19.156 1 83.31 114 LEU B C 1
ATOM 7166 O O . LEU B 1 114 ? 23.953 -23.266 -18.5 1 83.31 114 LEU B O 1
ATOM 7170 N N . GLN B 1 115 ? 22.125 -23.781 -19.734 1 87.38 115 GLN B N 1
ATOM 7171 C CA . GLN B 1 115 ? 22.406 -25.203 -19.609 1 87.38 115 GLN B CA 1
ATOM 7172 C C . GLN B 1 115 ? 22.891 -25.797 -20.922 1 87.38 115 GLN B C 1
ATOM 7174 O O . GLN B 1 115 ? 22.359 -25.469 -21.984 1 87.38 115 GLN B O 1
ATOM 7179 N N . PHE B 1 116 ? 24.016 -26.547 -20.891 1 92.25 116 PHE B N 1
ATOM 7180 C CA . PHE B 1 116 ? 24.5 -27.312 -22.031 1 92.25 116 PHE B CA 1
ATOM 7181 C C . PHE B 1 116 ? 24.312 -28.812 -21.797 1 92.25 116 PHE B C 1
ATOM 7183 O O . PHE B 1 116 ? 24.812 -29.359 -20.812 1 92.25 116 PHE B O 1
ATOM 7190 N N . LEU B 1 117 ? 23.547 -29.359 -22.609 1 92.38 117 LEU B N 1
ATOM 7191 C CA . LEU B 1 117 ? 23.375 -30.812 -22.609 1 92.38 117 LEU B CA 1
ATOM 7192 C C . LEU B 1 117 ? 24.234 -31.453 -23.703 1 92.38 117 LEU B C 1
ATOM 7194 O O . LEU B 1 117 ? 23.828 -31.453 -24.875 1 92.38 117 LEU B O 1
ATOM 7198 N N . GLU B 1 118 ? 25.281 -32.156 -23.328 1 91 118 GLU B N 1
ATOM 7199 C CA . GLU B 1 118 ? 26.281 -32.656 -24.25 1 91 118 GLU B CA 1
ATOM 7200 C C . GLU B 1 118 ? 25.672 -33.719 -25.172 1 91 118 GLU B C 1
ATOM 7202 O O . GLU B 1 118 ? 25.938 -33.719 -26.375 1 91 118 GLU B O 1
ATOM 7207 N N . ASP B 1 119 ? 24.891 -34.562 -24.609 1 88.25 119 ASP B N 1
ATOM 7208 C CA . ASP B 1 119 ? 24.344 -35.719 -25.359 1 88.25 119 ASP B CA 1
ATOM 7209 C C . ASP B 1 119 ? 23.406 -35.25 -26.469 1 88.25 119 ASP B C 1
ATOM 7211 O O . ASP B 1 119 ? 23.172 -35.969 -27.438 1 88.25 119 ASP B O 1
ATOM 7215 N N . ARG B 1 120 ? 22.906 -34 -26.344 1 91.25 120 ARG B N 1
ATOM 7216 C CA . ARG B 1 120 ? 21.938 -33.5 -27.297 1 91.25 120 ARG B CA 1
ATOM 7217 C C . ARG B 1 120 ? 22.5 -32.281 -28.031 1 91.25 120 ARG B C 1
ATOM 7219 O O . ARG B 1 120 ? 21.844 -31.734 -28.938 1 91.25 120 ARG B O 1
ATOM 7226 N N . ALA B 1 121 ? 23.703 -31.859 -27.703 1 94.44 121 ALA B N 1
ATOM 7227 C CA . ALA B 1 121 ? 24.281 -30.625 -28.219 1 94.44 121 ALA B CA 1
ATOM 7228 C C . ALA B 1 121 ? 23.297 -29.469 -28.094 1 94.44 121 ALA B C 1
ATOM 7230 O O . ALA B 1 121 ? 23.047 -28.75 -29.078 1 94.44 121 ALA B O 1
ATOM 7231 N N . GLU B 1 122 ? 22.656 -29.359 -26.953 1 96.06 122 GLU B N 1
ATOM 7232 C CA . GLU B 1 122 ? 21.609 -28.375 -26.703 1 96.06 122 GLU B CA 1
ATOM 7233 C C . GLU B 1 122 ? 22.078 -27.312 -25.719 1 96.06 122 GLU B C 1
ATOM 7235 O O . GLU B 1 122 ? 22.672 -27.641 -24.688 1 96.06 122 GLU B O 1
ATOM 7240 N N . VAL B 1 123 ? 21.938 -26.078 -26.109 1 95.31 123 VAL B N 1
ATOM 7241 C CA . VAL B 1 123 ? 22.109 -24.953 -25.188 1 95.31 123 VAL B CA 1
ATOM 7242 C C . VAL B 1 123 ? 20.766 -24.266 -24.969 1 95.31 123 VAL B C 1
ATOM 7244 O O . VAL B 1 123 ? 20.094 -23.891 -25.938 1 95.31 123 VAL B O 1
ATOM 7247 N N . SER B 1 124 ? 20.359 -24.188 -23.75 1 92.5 124 SER B N 1
ATOM 7248 C CA . SER B 1 124 ? 19.109 -23.516 -23.422 1 92.5 124 SER B CA 1
ATOM 7249 C C . SER B 1 124 ? 19.297 -22.5 -22.297 1 92.5 124 SER B C 1
ATOM 7251 O O . SER B 1 124 ? 20.109 -22.719 -21.391 1 92.5 124 SER B O 1
ATOM 7253 N N . SER B 1 125 ? 18.562 -21.391 -22.359 1 90.69 125 SER B N 1
ATOM 7254 C CA . SER B 1 125 ? 18.625 -20.359 -21.312 1 90.69 125 SER B CA 1
ATOM 7255 C C . SER B 1 125 ? 17.312 -20.266 -20.562 1 90.69 125 SER B C 1
ATOM 7257 O O . SER B 1 125 ? 16.25 -20.562 -21.109 1 90.69 125 SER B O 1
ATOM 7259 N N . THR B 1 126 ? 17.391 -19.953 -19.312 1 91.88 126 THR B N 1
ATOM 7260 C CA . THR B 1 126 ? 16.266 -19.5 -18.484 1 91.88 126 THR B CA 1
ATOM 7261 C C . THR B 1 126 ? 16.5 -18.094 -17.953 1 91.88 126 THR B C 1
ATOM 7263 O O . THR B 1 126 ? 17.484 -17.8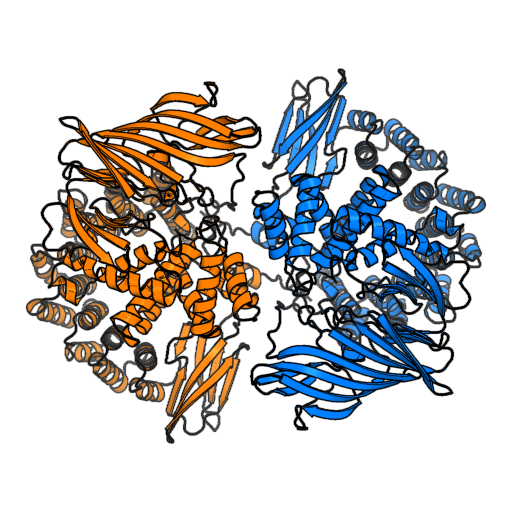44 -17.25 1 91.88 126 THR B O 1
ATOM 7266 N N . GLY B 1 127 ? 15.57 -17.203 -18.266 1 92.75 127 GLY B N 1
ATOM 7267 C CA . GLY B 1 127 ? 15.828 -15.797 -17.984 1 92.75 127 GLY B CA 1
ATOM 7268 C C . GLY B 1 127 ? 15.445 -15.391 -16.578 1 92.75 127 GLY B C 1
ATOM 7269 O O . GLY B 1 127 ? 16.172 -14.625 -15.938 1 92.75 127 GLY B O 1
ATOM 7270 N N . GLU B 1 128 ? 14.328 -15.875 -16.109 1 91.38 128 GLU B N 1
ATOM 7271 C CA . GLU B 1 128 ? 13.859 -15.484 -14.773 1 91.38 128 GLU B CA 1
ATOM 7272 C C . GLU B 1 128 ? 14.594 -16.25 -13.68 1 91.38 128 GLU B C 1
ATOM 7274 O O . GLU B 1 128 ? 14.914 -17.422 -13.852 1 91.38 128 GLU B O 1
ATOM 7279 N N . THR B 1 129 ? 14.828 -15.531 -12.586 1 90.19 129 THR B N 1
ATOM 7280 C CA . THR B 1 129 ? 14.453 -14.133 -12.359 1 90.19 129 THR B CA 1
ATOM 7281 C C . THR B 1 129 ? 15.594 -13.195 -12.734 1 90.19 129 THR B C 1
ATOM 7283 O O . THR B 1 129 ? 15.359 -12.055 -13.133 1 90.19 129 THR B O 1
ATOM 7286 N N . SER B 1 130 ? 16.859 -13.664 -12.57 1 87.75 130 SER B N 1
ATOM 7287 C CA . SER B 1 130 ? 18.016 -12.789 -12.766 1 87.75 130 SER B CA 1
ATOM 7288 C C . SER B 1 130 ? 19.141 -13.508 -13.492 1 87.75 130 SER B C 1
ATOM 7290 O O . SER B 1 130 ? 20.312 -13.352 -13.148 1 87.75 130 SER B O 1
ATOM 7292 N N . ASN B 1 131 ? 18.75 -14.148 -14.578 1 89.25 131 ASN B N 1
ATOM 7293 C CA . ASN B 1 131 ? 19.703 -15.172 -15 1 89.25 131 ASN B CA 1
ATOM 7294 C C . ASN B 1 131 ? 20.438 -14.758 -16.266 1 89.25 131 ASN B C 1
ATOM 7296 O O . ASN B 1 131 ? 21.453 -15.367 -16.641 1 89.25 131 ASN B O 1
ATOM 7300 N N . PRO B 1 132 ? 20.016 -13.68 -16.922 1 92.38 132 PRO B N 1
ATOM 7301 C CA . PRO B 1 132 ? 20.766 -13.328 -18.125 1 92.38 132 PRO B CA 1
ATOM 7302 C C . PRO B 1 132 ? 22.219 -12.945 -17.828 1 92.38 132 PRO B C 1
ATOM 7304 O O . PRO B 1 132 ? 23.078 -13.016 -18.703 1 92.38 132 PRO B O 1
ATOM 7307 N N . VAL B 1 133 ? 22.547 -12.672 -16.672 1 93.25 133 VAL B N 1
ATOM 7308 C CA . VAL B 1 133 ? 23.844 -12.141 -16.234 1 93.25 133 VAL B CA 1
ATOM 7309 C C . VAL B 1 133 ? 24.906 -13.234 -16.344 1 93.25 133 VAL B C 1
ATOM 7311 O O . VAL B 1 133 ? 26.109 -12.945 -16.281 1 93.25 133 VAL B O 1
ATOM 7314 N N . TYR B 1 134 ? 24.484 -14.461 -16.609 1 92.12 134 TYR B N 1
ATOM 7315 C CA . TYR B 1 134 ? 25.438 -15.57 -16.688 1 92.12 134 TYR B CA 1
ATOM 7316 C C . TYR B 1 134 ? 26.016 -15.695 -18.078 1 92.12 134 TYR B C 1
ATOM 7318 O O . TYR B 1 134 ? 27.016 -16.375 -18.297 1 92.12 134 TYR B O 1
ATOM 7326 N N . TRP B 1 135 ? 25.375 -14.984 -19.094 1 94.19 135 TRP B N 1
ATOM 7327 C CA . TRP B 1 135 ? 25.906 -15.227 -20.422 1 94.19 135 TRP B CA 1
ATOM 7328 C C . TRP B 1 135 ? 26 -13.93 -21.234 1 94.19 135 TRP B C 1
ATOM 7330 O O . TRP B 1 135 ? 26.703 -13.867 -22.234 1 94.19 135 TRP B O 1
ATOM 7340 N N . ILE B 1 136 ? 25.297 -12.898 -20.781 1 96.12 136 ILE B N 1
ATOM 7341 C CA . ILE B 1 136 ? 25.453 -11.586 -21.375 1 96.12 136 ILE B CA 1
ATOM 7342 C C . ILE B 1 136 ? 25.578 -10.523 -20.281 1 96.12 136 ILE B C 1
ATOM 7344 O O . ILE B 1 136 ? 24.938 -10.625 -19.234 1 96.12 136 ILE B O 1
ATOM 7348 N N . PRO B 1 137 ? 26.484 -9.477 -20.562 1 97 137 PRO B N 1
ATOM 7349 C CA . PRO B 1 137 ? 26.391 -8.312 -19.688 1 97 137 PRO B CA 1
ATOM 7350 C C . PRO B 1 137 ? 25.016 -7.66 -19.703 1 97 137 PRO B C 1
ATOM 7352 O O . PRO B 1 137 ? 24.469 -7.375 -20.781 1 97 137 PRO B O 1
ATOM 7355 N N . SER B 1 138 ? 24.391 -7.48 -18.609 1 96.12 138 SER B N 1
ATOM 7356 C CA . SER B 1 138 ? 23 -7.023 -18.531 1 96.12 138 SER B CA 1
ATOM 7357 C C . SER B 1 138 ? 22.656 -6.531 -17.125 1 96.12 138 SER B C 1
ATOM 7359 O O . SER B 1 138 ? 23.547 -6.199 -16.344 1 96.12 138 SER B O 1
ATOM 7361 N N . ILE B 1 139 ? 21.391 -6.266 -16.891 1 95.31 139 ILE B N 1
ATOM 7362 C CA . ILE B 1 139 ? 20.828 -5.891 -15.594 1 95.31 139 ILE B CA 1
ATOM 7363 C C . ILE B 1 139 ? 19.688 -6.828 -15.242 1 95.31 139 ILE B C 1
ATOM 7365 O O . ILE B 1 139 ? 18.812 -7.098 -16.078 1 95.31 139 ILE B O 1
ATOM 7369 N N . SER B 1 140 ? 19.703 -7.27 -14 1 92.06 140 SER B N 1
ATOM 7370 C CA . SER B 1 140 ? 18.719 -8.258 -13.578 1 92.06 140 SER B CA 1
ATOM 7371 C C . SER B 1 140 ? 17.375 -7.609 -13.273 1 92.06 140 SER B C 1
ATOM 7373 O O . SER B 1 140 ? 16.344 -8.281 -13.242 1 92.06 140 SER B O 1
ATOM 7375 N N . GLU B 1 141 ? 17.312 -6.316 -13.117 1 93.81 141 GLU B N 1
ATOM 7376 C CA . GLU B 1 141 ? 16.078 -5.613 -12.773 1 93.81 141 GLU B CA 1
ATOM 7377 C C . GLU B 1 141 ? 15.062 -5.691 -13.906 1 93.81 141 GLU B C 1
ATOM 7379 O O . GLU B 1 141 ? 15.359 -5.316 -15.039 1 93.81 141 GLU B O 1
ATOM 7384 N N . PRO B 1 142 ? 13.852 -6.117 -13.555 1 95.81 142 PRO B N 1
ATOM 7385 C CA . PRO B 1 142 ? 12.875 -6.277 -14.625 1 95.81 142 PRO B CA 1
ATOM 7386 C C . PRO B 1 142 ? 12.422 -4.941 -15.219 1 95.81 142 PRO B C 1
ATOM 7388 O O . PRO B 1 142 ? 11.938 -4.895 -16.344 1 95.81 142 PRO B O 1
ATOM 7391 N N . GLY B 1 143 ? 12.578 -3.875 -14.5 1 94.38 143 GLY B N 1
ATOM 7392 C CA . GLY B 1 143 ? 12.094 -2.582 -14.953 1 94.38 143 GLY B CA 1
ATOM 7393 C C . GLY B 1 143 ? 13 -1.922 -15.969 1 94.38 143 GLY B C 1
ATOM 7394 O O . GLY B 1 143 ? 12.648 -0.898 -16.562 1 94.38 143 GLY B O 1
ATOM 7395 N N . ILE B 1 144 ? 14.164 -2.475 -16.234 1 95 144 ILE B N 1
ATOM 7396 C CA . ILE B 1 144 ? 15.117 -1.938 -17.203 1 95 144 ILE B CA 1
ATOM 7397 C C . ILE B 1 144 ? 14.945 -2.654 -18.531 1 95 144 ILE B C 1
ATOM 7399 O O . ILE B 1 144 ? 15.125 -3.871 -18.625 1 95 144 ILE B O 1
ATOM 7403 N N . LYS B 1 145 ? 14.633 -1.886 -19.531 1 96.31 145 LYS B N 1
ATOM 7404 C CA . LYS B 1 145 ? 14.32 -2.471 -20.828 1 96.31 145 LYS B CA 1
ATOM 7405 C C . LYS B 1 145 ? 15.273 -1.956 -21.906 1 96.31 145 LYS B C 1
ATOM 7407 O O . LYS B 1 145 ? 15.906 -0.91 -21.734 1 96.31 145 LYS B O 1
ATOM 7412 N N . THR B 1 146 ? 15.391 -2.721 -22.969 1 97 146 THR B N 1
ATOM 7413 C CA . THR B 1 146 ? 16.203 -2.338 -24.125 1 97 146 THR B CA 1
ATOM 7414 C C . THR B 1 146 ? 15.766 -3.098 -25.359 1 97 146 THR B C 1
ATOM 7416 O O . THR B 1 146 ? 15.055 -4.098 -25.266 1 97 146 THR B O 1
ATOM 7419 N N . SER B 1 147 ? 16.062 -2.545 -26.516 1 97.81 147 SER B N 1
ATOM 7420 C CA . SER B 1 147 ? 16.031 -3.357 -27.719 1 97.81 147 SER B CA 1
ATOM 7421 C C . SER B 1 147 ? 17.281 -4.227 -27.828 1 97.81 147 SER B C 1
ATOM 7423 O O . SER B 1 147 ? 18.328 -3.9 -27.266 1 97.81 147 SER B O 1
ATOM 7425 N N . THR B 1 148 ? 17.125 -5.34 -28.5 1 98.19 148 THR B N 1
ATOM 7426 C CA . THR B 1 148 ? 18.266 -6.242 -28.578 1 98.19 148 THR B CA 1
ATOM 7427 C C . THR B 1 148 ? 18.531 -6.652 -30.016 1 98.19 148 THR B C 1
ATOM 7429 O O . THR B 1 148 ? 17.609 -6.77 -30.812 1 98.19 148 THR B O 1
ATOM 7432 N N . GLU B 1 149 ? 19.797 -6.766 -30.359 1 98.44 149 GLU B N 1
ATOM 7433 C CA . GLU B 1 149 ? 20.328 -7.336 -31.594 1 98.44 149 GLU B CA 1
ATOM 7434 C C . GLU B 1 149 ? 21.375 -8.398 -31.297 1 98.44 149 GLU B C 1
ATOM 7436 O O . GLU B 1 149 ? 22.391 -8.117 -30.656 1 98.44 149 GLU B O 1
ATOM 7441 N N . ILE B 1 150 ? 21.125 -9.633 -31.75 1 98.5 150 ILE B N 1
ATOM 7442 C CA . ILE B 1 150 ? 22 -10.727 -31.359 1 98.5 150 ILE B CA 1
ATOM 7443 C C . ILE B 1 150 ? 22.547 -11.414 -32.625 1 98.5 150 ILE B C 1
ATOM 7445 O O . ILE B 1 150 ? 21.781 -11.867 -33.469 1 98.5 150 ILE B O 1
ATOM 7449 N N . PHE B 1 151 ? 23.844 -11.43 -32.781 1 98.62 151 PHE B N 1
ATOM 7450 C CA . PHE B 1 151 ? 24.562 -12.289 -33.719 1 98.62 151 PHE B CA 1
ATOM 7451 C C . PHE B 1 151 ? 25.094 -13.539 -33 1 98.62 151 PHE B C 1
ATOM 7453 O O . PHE B 1 151 ? 25.875 -13.445 -32.062 1 98.62 151 PHE B O 1
ATOM 7460 N N . VAL B 1 152 ? 24.672 -14.695 -33.469 1 98.5 152 VAL B N 1
ATOM 7461 C CA . VAL B 1 152 ? 25.094 -15.914 -32.781 1 98.5 152 VAL B CA 1
ATOM 7462 C C . VAL B 1 152 ? 25.672 -16.906 -33.781 1 98.5 152 VAL B C 1
ATOM 7464 O O . VAL B 1 152 ? 25.016 -17.234 -34.781 1 98.5 152 VAL B O 1
ATOM 7467 N N . MET B 1 153 ? 26.859 -17.328 -33.562 1 98.44 153 MET B N 1
ATOM 7468 C CA . MET B 1 153 ? 27.547 -18.312 -34.375 1 98.44 153 MET B CA 1
ATOM 7469 C C . MET B 1 153 ? 27.547 -19.672 -33.688 1 98.44 153 MET B C 1
ATOM 7471 O O . MET B 1 153 ? 27.953 -19.797 -32.531 1 98.44 153 MET B O 1
ATOM 7475 N N . VAL B 1 154 ? 27.109 -20.703 -34.438 1 98.44 154 VAL B N 1
ATOM 7476 C CA . VAL B 1 154 ? 27.094 -22.062 -33.906 1 98.44 154 VAL B CA 1
ATOM 7477 C C . VAL B 1 154 ? 27.594 -23.047 -34.969 1 98.44 154 VAL B C 1
ATOM 7479 O O . VAL B 1 154 ? 27.625 -22.719 -36.156 1 98.44 154 VAL B O 1
ATOM 7482 N N . ARG B 1 155 ? 27.922 -24.266 -34.562 1 97.62 155 ARG B N 1
ATOM 7483 C CA . ARG B 1 155 ? 28.391 -25.297 -35.5 1 97.62 155 ARG B CA 1
ATOM 7484 C C . ARG B 1 155 ? 27.219 -25.906 -36.281 1 97.62 155 ARG B C 1
ATOM 7486 O O . ARG B 1 155 ? 26.156 -26.141 -35.719 1 97.62 155 ARG B O 1
ATOM 7493 N N . LYS B 1 156 ? 27.453 -26.188 -37.594 1 96.44 156 LYS B N 1
ATOM 7494 C CA . LYS B 1 156 ? 26.484 -26.953 -38.344 1 96.44 156 LYS B CA 1
ATOM 7495 C C . LYS B 1 156 ? 26.359 -28.375 -37.812 1 96.44 156 LYS B C 1
ATOM 7497 O O . LYS B 1 156 ? 27.344 -28.953 -37.344 1 96.44 156 LYS B O 1
ATOM 7502 N N . PRO B 1 157 ? 25.219 -28.828 -37.75 1 96.69 157 PRO B N 1
ATOM 7503 C CA . PRO B 1 157 ? 23.953 -28.359 -38.312 1 96.69 157 PRO B CA 1
ATOM 7504 C C . PRO B 1 157 ? 23.047 -27.719 -37.281 1 96.69 157 PRO B C 1
ATOM 7506 O O . PRO B 1 157 ? 21.828 -27.688 -37.438 1 96.69 157 PRO B O 1
ATOM 7509 N N . LEU B 1 158 ? 23.594 -27.266 -36.125 1 98 158 LEU B N 1
ATOM 7510 C CA . LEU B 1 158 ? 22.812 -26.672 -35.062 1 98 158 LEU B CA 1
ATOM 7511 C C . LEU B 1 158 ? 22.109 -25.406 -35.531 1 98 158 LEU B C 1
ATOM 7513 O O . LEU B 1 158 ? 22.656 -24.672 -36.344 1 98 158 LEU B O 1
ATOM 7517 N N . LEU B 1 159 ? 20.922 -25.203 -35.031 1 98 159 LEU B N 1
ATOM 7518 C CA . LEU B 1 159 ? 20.203 -23.953 -35.219 1 98 159 LEU B CA 1
ATOM 7519 C C . LEU B 1 159 ? 20.297 -23.109 -33.938 1 98 159 LEU B C 1
ATOM 7521 O O . LEU B 1 159 ? 20.391 -23.656 -32.844 1 98 159 LEU B O 1
ATOM 7525 N N . ALA B 1 160 ? 20.297 -21.781 -34.094 1 98.25 160 ALA B N 1
ATOM 7526 C CA . ALA B 1 160 ? 20.203 -20.844 -32.969 1 98.25 160 ALA B CA 1
ATOM 7527 C C . ALA B 1 160 ? 18.984 -19.953 -33.094 1 98.25 160 ALA B C 1
ATOM 7529 O O . ALA B 1 160 ? 18.781 -19.297 -34.125 1 98.25 160 ALA B O 1
ATOM 7530 N N . ILE B 1 161 ? 18.141 -19.969 -32.062 1 98.12 161 ILE B N 1
ATOM 7531 C CA . ILE B 1 161 ? 16.906 -19.188 -32.062 1 98.12 161 ILE B CA 1
ATOM 7532 C C . ILE B 1 161 ? 16.953 -18.141 -30.953 1 98.12 161 ILE B C 1
ATOM 7534 O O . ILE B 1 161 ? 17.453 -18.406 -29.844 1 98.12 161 ILE B O 1
ATOM 7538 N N . SER B 1 162 ? 16.469 -16.938 -31.25 1 97.88 162 SER B N 1
ATOM 7539 C CA . SER B 1 162 ? 16.391 -15.859 -30.266 1 97.88 162 SER B CA 1
ATOM 7540 C C . SER B 1 162 ? 15.148 -15.008 -30.484 1 97.88 162 SER B C 1
ATOM 7542 O O . SER B 1 162 ? 14.211 -15.438 -31.156 1 97.88 162 SER B O 1
ATOM 7544 N N . ASN B 1 163 ? 15.094 -13.852 -29.844 1 97.81 163 ASN B N 1
ATOM 7545 C CA . ASN B 1 163 ? 13.945 -12.953 -29.891 1 97.81 163 ASN B CA 1
ATOM 7546 C C . ASN B 1 163 ? 13.82 -12.281 -31.25 1 97.81 163 ASN B C 1
ATOM 7548 O O . ASN B 1 163 ? 14.82 -12.07 -31.938 1 97.81 163 ASN B O 1
ATOM 7552 N N . GLY B 1 164 ? 12.578 -11.93 -31.578 1 98.06 164 GLY B N 1
ATOM 7553 C CA . GLY B 1 164 ? 12.328 -11.055 -32.719 1 98.06 164 GLY B CA 1
ATOM 7554 C C . GLY B 1 164 ? 12.398 -11.773 -34.031 1 98.06 164 GLY B C 1
ATOM 7555 O O . GLY B 1 164 ? 11.938 -12.906 -34.156 1 98.06 164 GLY B O 1
ATOM 7556 N N . GLU B 1 165 ? 12.961 -11.086 -35 1 97.25 165 GLU B N 1
ATOM 7557 C CA . GLU B 1 165 ? 12.961 -11.594 -36.375 1 97.25 165 GLU B CA 1
ATOM 7558 C C . GLU B 1 165 ? 14.359 -12.016 -36.812 1 97.25 165 GLU B C 1
ATOM 7560 O O . GLU B 1 165 ? 15.352 -11.359 -36.469 1 97.25 165 GLU B O 1
ATOM 7565 N N . LEU B 1 166 ? 14.414 -13.133 -37.531 1 97.75 166 LEU B N 1
ATOM 7566 C CA . LEU B 1 166 ? 15.656 -13.547 -38.156 1 97.75 166 LEU B CA 1
ATOM 7567 C C . LEU B 1 166 ? 15.945 -12.695 -39.406 1 97.75 166 LEU B C 1
ATOM 7569 O O . LEU B 1 166 ? 15.266 -12.828 -40.406 1 97.75 166 LEU B O 1
ATOM 7573 N N . VAL B 1 167 ? 16.953 -11.953 -39.312 1 97.81 167 VAL B N 1
ATOM 7574 C CA . VAL B 1 167 ? 17.25 -10.984 -40.344 1 97.81 167 VAL B CA 1
ATOM 7575 C C . VAL B 1 167 ? 18.141 -11.625 -41.406 1 97.81 167 VAL B C 1
ATOM 7577 O O . VAL B 1 167 ? 18.031 -11.312 -42.594 1 97.81 167 VAL B O 1
ATOM 7580 N N . GLU B 1 168 ? 19.062 -12.367 -40.938 1 97.69 168 GLU B N 1
ATOM 7581 C CA . GLU B 1 168 ? 20.062 -12.953 -41.844 1 97.69 168 GLU B CA 1
ATOM 7582 C C . GLU B 1 168 ? 20.656 -14.234 -41.25 1 97.69 168 GLU B C 1
ATOM 7584 O O . GLU B 1 168 ? 20.734 -14.391 -40.031 1 97.69 168 GLU B O 1
ATOM 7589 N N . THR B 1 169 ? 20.891 -15.156 -42.125 1 98.12 169 THR B N 1
ATOM 7590 C CA . THR B 1 169 ? 21.703 -16.328 -41.812 1 98.12 169 THR B CA 1
ATOM 7591 C C . THR B 1 169 ? 22.938 -16.375 -42.719 1 98.12 169 THR B C 1
ATOM 7593 O O . THR B 1 169 ? 22.812 -16.375 -43.938 1 98.12 169 THR B O 1
ATOM 7596 N N . LYS B 1 170 ? 24.078 -16.5 -42.094 1 98.25 170 LYS B N 1
ATOM 7597 C CA . LYS B 1 170 ? 25.328 -16.5 -42.844 1 98.25 170 LYS B CA 1
ATOM 7598 C C . LYS B 1 170 ? 26.047 -17.844 -42.719 1 98.25 170 LYS B C 1
ATOM 7600 O O . LYS B 1 170 ? 26.266 -18.328 -41.625 1 98.25 170 LYS B O 1
ATOM 7605 N N . ASP B 1 171 ? 26.453 -18.344 -43.875 1 97.56 171 ASP B N 1
ATOM 7606 C CA . ASP B 1 171 ? 27.25 -19.578 -43.906 1 97.56 171 ASP B CA 1
ATOM 7607 C C . ASP B 1 171 ? 28.734 -19.266 -43.781 1 97.56 171 ASP B C 1
ATOM 7609 O O . ASP B 1 171 ? 29.312 -18.578 -44.625 1 97.56 171 ASP B O 1
ATOM 7613 N N . LEU B 1 172 ? 29.312 -19.875 -42.781 1 97.44 172 LEU B N 1
ATOM 7614 C CA . LEU B 1 172 ? 30.734 -19.641 -42.5 1 97.44 172 LEU B CA 1
ATOM 7615 C C . LEU B 1 172 ? 31.516 -20.953 -42.438 1 97.44 172 LEU B C 1
ATOM 7617 O O . LEU B 1 172 ? 32.281 -21.188 -41.531 1 97.44 172 LEU B O 1
ATOM 7621 N N . GLY B 1 173 ? 31.25 -21.812 -43.375 1 97.06 173 GLY B N 1
ATOM 7622 C CA . GLY B 1 173 ? 31.891 -23.125 -43.375 1 97.06 173 GLY B CA 1
ATOM 7623 C C . GLY B 1 173 ? 31.281 -24.094 -42.406 1 97.06 173 GLY B C 1
ATOM 7624 O O . GLY B 1 173 ? 30.094 -24.422 -42.5 1 97.06 173 GLY B O 1
ATOM 7625 N N . ASP B 1 174 ? 32.094 -24.297 -41.406 1 96.88 174 ASP B N 1
ATOM 7626 C CA . ASP B 1 174 ? 31.625 -25.25 -40.406 1 96.88 174 ASP B CA 1
ATOM 7627 C C . ASP B 1 174 ? 30.672 -24.578 -39.406 1 96.88 174 ASP B C 1
ATOM 7629 O O . ASP B 1 174 ? 30.016 -25.25 -38.594 1 96.88 174 ASP B O 1
ATOM 7633 N N . TRP B 1 175 ? 30.562 -23.281 -39.562 1 98 175 TRP B N 1
ATOM 7634 C CA . TRP B 1 175 ? 29.75 -22.484 -38.656 1 98 175 TRP B CA 1
ATOM 7635 C C . TRP B 1 175 ? 28.625 -21.781 -39.406 1 98 175 TRP B C 1
ATOM 7637 O O . TRP B 1 175 ? 28.719 -21.547 -40.625 1 98 175 TRP B O 1
ATOM 7647 N N . THR B 1 176 ? 27.578 -21.562 -38.781 1 98.38 176 THR B N 1
ATOM 7648 C CA . THR B 1 176 ? 26.5 -20.703 -39.25 1 98.38 176 THR B CA 1
ATOM 7649 C C . THR B 1 176 ? 26.266 -19.547 -38.281 1 98.38 176 THR B C 1
ATOM 7651 O O . THR B 1 176 ? 26.25 -19.75 -37.062 1 98.38 176 THR B O 1
ATOM 7654 N N . GLU B 1 177 ? 26.156 -18.375 -38.719 1 98.5 177 GLU B N 1
ATOM 7655 C CA . GLU B 1 177 ? 25.828 -17.203 -37.906 1 98.5 177 GLU B CA 1
ATOM 7656 C C . GLU B 1 177 ? 24.375 -16.797 -38.125 1 98.5 177 GLU B C 1
ATOM 7658 O O . GLU B 1 177 ? 23.938 -16.578 -39.281 1 98.5 177 GLU B O 1
ATOM 7663 N N . TYR B 1 178 ? 23.625 -16.734 -37.125 1 98.69 178 TYR B N 1
ATOM 7664 C CA . TYR B 1 178 ? 22.25 -16.266 -37.156 1 98.69 178 TYR B CA 1
ATOM 7665 C C . TYR B 1 178 ? 22.156 -14.844 -36.594 1 98.69 178 TYR B C 1
ATOM 7667 O O . TYR B 1 178 ? 22.734 -14.531 -35.562 1 98.69 178 TYR B O 1
ATOM 7675 N N . HIS B 1 179 ? 21.469 -13.961 -37.312 1 98.69 179 HIS B N 1
ATOM 7676 C CA . HIS B 1 179 ? 21.281 -12.57 -36.938 1 98.69 179 HIS B CA 1
ATOM 7677 C C . HIS B 1 179 ? 19.812 -12.297 -36.594 1 98.69 179 HIS B C 1
ATOM 7679 O O . HIS B 1 179 ? 18.953 -12.266 -37.469 1 98.69 179 HIS B O 1
ATOM 7685 N N . TRP B 1 180 ? 19.516 -12.094 -35.25 1 98.62 180 TRP B N 1
ATOM 7686 C CA . TRP B 1 180 ? 18.172 -11.844 -34.719 1 98.62 180 TRP B CA 1
ATOM 7687 C C . TRP B 1 180 ? 18.047 -10.406 -34.25 1 98.62 180 TRP B C 1
ATOM 7689 O O . TRP B 1 180 ? 18.953 -9.875 -33.594 1 98.62 180 TRP B O 1
ATOM 7699 N N . VAL B 1 181 ? 16.859 -9.766 -34.531 1 98.31 181 VAL B N 1
ATOM 7700 C CA . VAL B 1 181 ? 16.641 -8.383 -34.125 1 98.31 181 VAL B CA 1
ATOM 7701 C C . VAL B 1 181 ? 15.289 -8.273 -33.406 1 98.31 181 VAL B C 1
ATOM 7703 O O . VAL B 1 181 ? 14.266 -8.711 -33.906 1 98.31 181 VAL B O 1
ATOM 7706 N N . MET B 1 182 ? 15.258 -7.77 -32.188 1 98.06 182 MET B N 1
ATOM 7707 C CA . MET B 1 182 ? 14.078 -7.387 -31.422 1 98.06 182 MET B CA 1
ATOM 7708 C C . MET B 1 182 ? 14.078 -5.891 -31.141 1 98.06 182 MET B C 1
ATOM 7710 O O . MET B 1 182 ? 14.633 -5.449 -30.125 1 98.06 182 MET B O 1
ATOM 7714 N N . ASP B 1 183 ? 13.32 -5.121 -31.859 1 96.06 183 ASP B N 1
ATOM 7715 C CA . ASP B 1 183 ? 13.344 -3.664 -31.766 1 96.06 183 ASP B CA 1
ATOM 7716 C C . ASP B 1 183 ? 12.438 -3.174 -30.641 1 96.06 183 ASP B C 1
ATOM 7718 O O . ASP B 1 183 ? 12.586 -2.051 -30.156 1 96.06 183 ASP B O 1
ATOM 7722 N N . PHE B 1 184 ? 11.555 -3.973 -30.203 1 97.06 184 PHE B N 1
ATOM 7723 C CA . PHE B 1 184 ? 10.656 -3.607 -29.109 1 97.06 184 PHE B CA 1
ATOM 7724 C C . PHE B 1 184 ? 11.383 -3.674 -27.781 1 97.06 184 PHE B C 1
ATOM 7726 O O . PHE B 1 184 ? 12.047 -4.664 -27.469 1 97.06 184 PHE B O 1
ATOM 7733 N N . PRO B 1 185 ? 11.336 -2.586 -26.969 1 96.69 185 PRO B N 1
ATOM 7734 C CA . PRO B 1 185 ? 12.008 -2.613 -25.672 1 96.69 185 PRO B CA 1
ATOM 7735 C C . PRO B 1 185 ? 11.484 -3.717 -24.75 1 96.69 185 PRO B C 1
ATOM 7737 O O . PRO B 1 185 ? 10.266 -3.861 -24.594 1 96.69 185 PRO B O 1
ATOM 7740 N N . HIS B 1 186 ? 12.336 -4.492 -24.188 1 97.25 186 HIS B N 1
ATOM 7741 C CA . HIS B 1 186 ? 12 -5.566 -23.266 1 97.25 186 HIS B CA 1
ATOM 7742 C C . HIS B 1 186 ? 13.086 -5.754 -22.219 1 97.25 186 HIS B C 1
ATOM 7744 O O . HIS B 1 186 ? 14.203 -5.262 -22.375 1 97.25 186 HIS B O 1
ATOM 7750 N N . SER B 1 187 ? 12.742 -6.344 -21.141 1 97.12 187 SER B N 1
ATOM 7751 C CA . SER B 1 187 ? 13.68 -6.574 -20.047 1 97.12 187 SER B CA 1
ATOM 7752 C C . SER B 1 187 ? 14.781 -7.543 -20.453 1 97.12 187 SER B C 1
ATOM 7754 O O . SER B 1 187 ? 14.562 -8.438 -21.281 1 97.12 187 SER B O 1
ATOM 7756 N N . PHE B 1 188 ? 15.914 -7.461 -19.781 1 96.81 188 PHE B N 1
ATOM 7757 C CA . PHE B 1 188 ? 17.047 -8.32 -20.109 1 96.81 188 PHE B CA 1
ATOM 7758 C C . PHE B 1 188 ? 16.703 -9.781 -19.828 1 96.81 188 PHE B C 1
ATOM 7760 O O . PHE B 1 188 ? 17.188 -10.672 -20.531 1 96.81 188 PHE B O 1
ATOM 7767 N N . TYR B 1 189 ? 15.875 -10.023 -18.797 1 96.44 189 TYR B N 1
ATOM 7768 C CA . TYR B 1 189 ? 15.578 -11.414 -18.484 1 96.44 189 TYR B CA 1
ATOM 7769 C C . TYR B 1 189 ? 14.734 -12.062 -19.578 1 96.44 189 TYR B C 1
ATOM 7771 O O . TYR B 1 189 ? 14.602 -13.289 -19.641 1 96.44 189 TYR B O 1
ATOM 7779 N N . LEU B 1 190 ? 14.227 -11.289 -20.484 1 97.44 190 LEU B N 1
ATOM 7780 C CA . LEU B 1 190 ? 13.422 -11.773 -21.609 1 97.44 190 LEU B CA 1
ATOM 7781 C C . LEU B 1 190 ? 14.289 -12 -22.844 1 97.44 190 LEU B C 1
ATOM 7783 O O . LEU B 1 190 ? 13.766 -12.32 -23.922 1 97.44 190 LEU B O 1
ATOM 7787 N N . THR B 1 191 ? 15.586 -11.891 -22.766 1 96.62 191 THR B N 1
ATOM 7788 C CA . THR B 1 191 ? 16.5 -12.203 -23.859 1 96.62 191 THR B CA 1
ATOM 7789 C C . THR B 1 191 ? 16.766 -13.703 -23.922 1 96.62 191 THR B C 1
ATOM 7791 O O . THR B 1 191 ? 17.297 -14.289 -22.984 1 96.62 191 THR B O 1
ATOM 7794 N N . SER B 1 192 ? 16.469 -14.258 -25.078 1 95.69 192 SER B N 1
ATOM 7795 C CA . SER B 1 192 ? 16.469 -15.719 -25.188 1 95.69 192 SER B CA 1
ATOM 7796 C C . SER B 1 192 ? 17.609 -16.203 -26.078 1 95.69 192 SER B C 1
ATOM 7798 O O . SER B 1 192 ? 18.047 -15.469 -26.984 1 95.69 192 SER B O 1
ATOM 7800 N N . ILE B 1 193 ? 18.078 -17.406 -25.797 1 96.31 193 ILE B N 1
ATOM 7801 C CA . ILE B 1 193 ? 18.953 -18.141 -26.719 1 96.31 193 ILE B CA 1
ATOM 7802 C C . ILE B 1 193 ? 18.703 -19.641 -26.578 1 96.31 193 ILE B C 1
ATOM 7804 O O . ILE B 1 193 ? 18.672 -20.172 -25.469 1 96.31 193 ILE B O 1
ATOM 7808 N N . ALA B 1 194 ? 18.438 -20.297 -27.609 1 97.44 194 ALA B N 1
ATOM 7809 C CA . ALA B 1 194 ? 18.312 -21.75 -27.703 1 97.44 194 ALA B CA 1
ATOM 7810 C C . ALA B 1 194 ? 19.109 -22.297 -28.875 1 97.44 194 ALA B C 1
ATOM 7812 O O . ALA B 1 194 ? 19.016 -21.781 -30 1 97.44 194 ALA B O 1
ATOM 7813 N N . VAL B 1 195 ? 19.969 -23.25 -28.672 1 97.81 195 VAL B N 1
ATOM 7814 C CA . VAL B 1 195 ? 20.797 -23.859 -29.703 1 97.81 195 VAL B CA 1
ATOM 7815 C C . VAL B 1 195 ? 20.641 -25.375 -29.672 1 97.81 195 VAL B C 1
ATOM 7817 O O . VAL B 1 195 ? 20.828 -26 -28.625 1 97.81 195 VAL B O 1
ATOM 7820 N N . ALA B 1 196 ? 20.266 -25.984 -30.734 1 98.12 196 ALA B N 1
ATOM 7821 C CA . ALA B 1 196 ? 20.172 -27.438 -30.859 1 98.12 196 ALA B CA 1
ATOM 7822 C C . ALA B 1 196 ? 19.875 -27.844 -32.312 1 98.12 196 ALA B C 1
ATOM 7824 O O . ALA B 1 196 ? 19.812 -26.984 -33.188 1 98.12 196 ALA B O 1
ATOM 7825 N N . GLU B 1 197 ? 19.859 -29.109 -32.594 1 97.75 197 GLU B N 1
ATOM 7826 C CA . GLU B 1 197 ? 19.281 -29.609 -33.844 1 97.75 197 GLU B CA 1
ATOM 7827 C C . GLU B 1 197 ? 17.75 -29.672 -33.75 1 97.75 197 GLU B C 1
ATOM 7829 O O . GLU B 1 197 ? 17.203 -30.406 -32.938 1 97.75 197 GLU B O 1
ATOM 7834 N N . PHE B 1 198 ? 17.109 -28.875 -34.594 1 98.12 198 PHE B N 1
ATOM 7835 C CA . PHE B 1 198 ? 15.656 -28.766 -34.531 1 98.12 198 PHE B CA 1
ATOM 7836 C C . PHE B 1 198 ? 15.016 -29.156 -35.844 1 98.12 198 PHE B C 1
ATOM 7838 O O . PHE B 1 198 ? 15.617 -28.984 -36.906 1 98.12 198 PHE B O 1
ATOM 7845 N N . SER B 1 199 ? 13.867 -29.719 -35.75 1 98 199 SER B N 1
ATOM 7846 C CA . SER B 1 199 ? 12.891 -29.688 -36.844 1 98 199 SER B CA 1
ATOM 7847 C C . SER B 1 199 ? 11.945 -28.5 -36.688 1 98 199 SER B C 1
ATOM 7849 O O . SER B 1 199 ? 11.453 -28.219 -35.594 1 98 199 SER B O 1
ATOM 7851 N N . VAL B 1 200 ? 11.742 -27.797 -37.781 1 97.75 200 VAL B N 1
ATOM 7852 C CA . VAL B 1 200 ? 11 -26.531 -37.688 1 97.75 200 VAL B CA 1
ATOM 7853 C C . VAL B 1 200 ? 9.688 -26.656 -38.469 1 97.75 200 VAL B C 1
ATOM 7855 O O . VAL B 1 200 ? 9.664 -27.141 -39.594 1 97.75 200 VAL B O 1
ATOM 7858 N N . PHE B 1 201 ? 8.594 -26.344 -37.812 1 98.06 201 PHE B N 1
ATOM 7859 C CA . PHE B 1 201 ? 7.27 -26.219 -38.406 1 98.06 201 PHE B CA 1
ATOM 7860 C C . PHE B 1 201 ? 6.777 -24.781 -38.375 1 98.06 201 PHE B C 1
ATOM 7862 O O . PHE B 1 201 ? 7.055 -24.047 -37.406 1 98.06 201 PHE B O 1
ATOM 7869 N N . ARG B 1 202 ? 6.098 -24.344 -39.438 1 96.88 202 ARG B N 1
ATOM 7870 C CA . ARG B 1 202 ? 5.633 -22.953 -39.5 1 96.88 202 ARG B CA 1
ATOM 7871 C C . ARG B 1 202 ? 4.176 -22.891 -39.938 1 96.88 202 ARG B C 1
ATOM 7873 O O . ARG B 1 202 ? 3.707 -23.75 -40.688 1 96.88 202 ARG B O 1
ATOM 7880 N N . GLU B 1 203 ? 3.463 -21.984 -39.375 1 96.5 203 GLU B N 1
ATOM 7881 C CA . GLU B 1 203 ? 2.123 -21.609 -39.812 1 96.5 203 GLU B CA 1
ATOM 7882 C C . GLU B 1 203 ? 1.85 -20.125 -39.562 1 96.5 203 GLU B C 1
ATOM 7884 O O . GLU B 1 203 ? 2.727 -19.406 -39.062 1 96.5 203 GLU B O 1
ATOM 7889 N N . GLN B 1 204 ? 0.76 -19.625 -40.062 1 95.19 204 GLN B N 1
ATOM 7890 C CA . GLN B 1 204 ? 0.412 -18.219 -39.906 1 95.19 204 GLN B CA 1
ATOM 7891 C C . GLN B 1 204 ? -0.962 -18.062 -39.25 1 95.19 204 GLN B C 1
ATOM 7893 O O . GLN B 1 204 ? -1.865 -18.859 -39.5 1 95.19 204 GLN B O 1
ATOM 7898 N N . VAL B 1 205 ? -1.05 -17.109 -38.469 1 94.44 205 VAL B N 1
ATOM 7899 C CA . VAL B 1 205 ? -2.33 -16.734 -37.875 1 94.44 205 VAL B CA 1
ATOM 7900 C C . VAL B 1 205 ? -2.422 -15.211 -37.781 1 94.44 205 VAL B C 1
ATOM 7902 O O . VAL B 1 205 ? -1.586 -14.578 -37.156 1 94.44 205 VAL B O 1
ATOM 7905 N N . ASP B 1 206 ? -3.418 -14.57 -38.438 1 92.5 206 ASP B N 1
ATOM 7906 C CA . ASP B 1 206 ? -3.695 -13.133 -38.375 1 92.5 206 ASP B CA 1
ATOM 7907 C C . ASP B 1 206 ? -2.434 -12.32 -38.625 1 92.5 206 ASP B C 1
ATOM 7909 O O . ASP B 1 206 ? -2.125 -11.383 -37.906 1 92.5 206 ASP B O 1
ATOM 7913 N N . GLY B 1 207 ? -1.625 -12.734 -39.469 1 93.69 207 GLY B N 1
ATOM 7914 C CA . GLY B 1 207 ? -0.443 -11.984 -39.875 1 93.69 207 GLY B CA 1
ATOM 7915 C C . GLY B 1 207 ? 0.773 -12.289 -39.031 1 93.69 207 GLY B C 1
ATOM 7916 O O . GLY B 1 207 ? 1.846 -11.719 -39.25 1 93.69 207 GLY B O 1
ATOM 7917 N N . VAL B 1 208 ? 0.654 -13.156 -38 1 97.06 208 VAL B N 1
ATOM 7918 C CA . VAL B 1 208 ? 1.759 -13.539 -37.125 1 97.06 208 VAL B CA 1
ATOM 7919 C C . VAL B 1 208 ? 2.381 -14.844 -37.625 1 97.06 208 VAL B C 1
ATOM 7921 O O . VAL B 1 208 ? 1.671 -15.812 -37.906 1 97.06 208 VAL B O 1
ATOM 7924 N N . ASN B 1 209 ? 3.662 -14.883 -37.812 1 97.38 209 ASN B N 1
ATOM 7925 C CA . ASN B 1 209 ? 4.367 -16.125 -38.125 1 97.38 209 ASN B CA 1
ATOM 7926 C C . ASN B 1 209 ? 4.559 -17 -36.906 1 97.38 209 ASN B C 1
ATOM 7928 O O . ASN B 1 209 ? 5.371 -16.672 -36.031 1 97.38 209 ASN B O 1
ATOM 7932 N N . LEU B 1 210 ? 3.871 -18.094 -36.844 1 98.12 210 LEU B N 1
ATOM 7933 C CA . LEU B 1 210 ? 4.07 -19.047 -35.75 1 98.12 210 LEU B CA 1
ATOM 7934 C C . LEU B 1 210 ? 5.137 -20.078 -36.125 1 98.12 210 LEU B C 1
ATOM 7936 O O . LEU B 1 210 ? 5.082 -20.672 -37.219 1 98.12 210 LEU B O 1
ATOM 7940 N N . GLU B 1 211 ? 6.066 -20.234 -35.281 1 98.25 211 GLU B N 1
ATOM 7941 C CA . GLU B 1 211 ? 7.145 -21.203 -35.5 1 98.25 211 GLU B CA 1
ATOM 7942 C C . GLU B 1 211 ? 7.234 -22.203 -34.375 1 98.25 211 GLU B C 1
ATOM 7944 O O . GLU B 1 211 ? 7.133 -21.828 -33.188 1 98.25 211 GLU B O 1
ATOM 7949 N N . TYR B 1 212 ? 7.336 -23.484 -34.719 1 98.38 212 TYR B N 1
ATOM 7950 C CA . TYR B 1 212 ? 7.508 -24.547 -33.719 1 98.38 212 TYR B CA 1
ATOM 7951 C C . TYR B 1 212 ? 8.836 -25.281 -33.938 1 98.38 212 TYR B C 1
ATOM 7953 O O . TYR B 1 212 ? 9.094 -25.828 -35 1 98.38 212 TYR B O 1
ATOM 7961 N N . TYR B 1 213 ? 9.672 -25.203 -32.969 1 98.31 213 TYR B N 1
ATOM 7962 C CA . TYR B 1 213 ? 10.961 -25.875 -32.969 1 98.31 213 TYR B CA 1
ATOM 7963 C C . TYR B 1 213 ? 10.953 -27.109 -32.094 1 98.31 213 TYR B C 1
ATOM 7965 O O . TYR B 1 213 ? 10.883 -27 -30.859 1 98.31 213 TYR B O 1
ATOM 7973 N N . LEU B 1 214 ? 10.984 -28.266 -32.656 1 98.06 214 LEU B N 1
ATOM 7974 C CA . LEU B 1 214 ? 11.055 -29.531 -31.938 1 98.06 214 LEU B CA 1
ATOM 7975 C C . LEU B 1 214 ? 12.438 -30.156 -32.094 1 98.06 214 LEU B C 1
ATOM 7977 O O . LEU B 1 214 ? 13.039 -30.109 -33.156 1 98.06 214 LEU B O 1
ATOM 7981 N N . PRO B 1 215 ? 12.922 -30.719 -31.031 1 96.75 215 PRO B N 1
ATOM 7982 C CA . PRO B 1 215 ? 14.164 -31.484 -31.234 1 96.75 215 PRO B CA 1
ATOM 7983 C C . PRO B 1 215 ? 14.078 -32.469 -32.375 1 96.75 215 PRO B C 1
ATOM 7985 O O . PRO B 1 215 ? 13.039 -33.094 -32.594 1 96.75 215 PRO B O 1
ATOM 7988 N N . LYS B 1 216 ? 15.172 -32.688 -33.125 1 96.25 216 LYS B N 1
ATOM 7989 C CA . LYS B 1 216 ? 15.203 -33.594 -34.25 1 96.25 216 LYS B CA 1
ATOM 7990 C C . LYS B 1 216 ? 14.844 -35.031 -33.844 1 96.25 216 LYS B C 1
ATOM 7992 O O . LYS B 1 216 ? 15.297 -35.5 -32.781 1 96.25 216 LYS B O 1
ATOM 7997 N N . GLY B 1 217 ? 13.977 -35.625 -34.562 1 95.19 217 GLY B N 1
ATOM 7998 C CA . GLY B 1 217 ? 13.656 -37.031 -34.312 1 95.19 217 GLY B CA 1
ATOM 7999 C C . GLY B 1 217 ? 12.297 -37.219 -33.688 1 95.19 217 GLY B C 1
ATOM 8000 O O . GLY B 1 217 ? 11.812 -38.344 -33.562 1 95.19 217 GLY B O 1
ATOM 8001 N N . ILE B 1 218 ? 11.656 -36.094 -33.281 1 96.25 218 ILE B N 1
ATOM 8002 C CA . ILE B 1 218 ? 10.352 -36.281 -32.625 1 96.25 218 ILE B CA 1
ATOM 8003 C C . ILE B 1 218 ? 9.305 -35.469 -33.375 1 96.25 218 ILE B C 1
ATOM 8005 O O . ILE B 1 218 ? 8.391 -34.906 -32.781 1 96.25 218 ILE B O 1
ATOM 8009 N N . GLU B 1 219 ? 9.414 -35.312 -34.656 1 96.31 219 GLU B N 1
ATOM 8010 C CA . GLU B 1 219 ? 8.547 -34.531 -35.531 1 96.31 219 GLU B CA 1
ATOM 8011 C C . GLU B 1 219 ? 7.094 -34.969 -35.438 1 96.31 219 GLU B C 1
ATOM 8013 O O . GLU B 1 219 ? 6.176 -34.156 -35.562 1 96.31 219 GLU B O 1
ATOM 8018 N N . GLU B 1 220 ? 6.93 -36.188 -35.188 1 96.62 220 GLU B N 1
ATOM 8019 C CA . GLU B 1 220 ? 5.586 -36.781 -35.156 1 96.62 220 GLU B CA 1
ATOM 8020 C C . GLU B 1 220 ? 4.754 -36.188 -34.031 1 96.62 220 GLU B C 1
ATOM 8022 O O . GLU B 1 220 ? 3.527 -36.312 -34.031 1 96.62 220 GLU B O 1
ATOM 8027 N N . TYR B 1 221 ? 5.359 -35.531 -33.062 1 97.38 221 TYR B N 1
ATOM 8028 C CA . TYR B 1 221 ? 4.652 -35 -31.891 1 97.38 221 TYR B CA 1
ATOM 8029 C C . TYR B 1 221 ? 4.332 -33.531 -32.062 1 97.38 221 TYR B C 1
ATOM 8031 O O . TYR B 1 221 ? 3.881 -32.875 -31.125 1 97.38 221 TYR B O 1
ATOM 8039 N N . ALA B 1 222 ? 4.492 -32.938 -33.25 1 97.12 222 ALA B N 1
ATOM 8040 C CA . ALA B 1 222 ? 4.242 -31.531 -33.531 1 97.12 222 ALA B CA 1
ATOM 8041 C C . ALA B 1 222 ? 2.812 -31.156 -33.156 1 97.12 222 ALA B C 1
ATOM 8043 O O . ALA B 1 222 ? 2.553 -30.016 -32.75 1 97.12 222 ALA B O 1
ATOM 8044 N N . TRP B 1 223 ? 1.943 -32.156 -33.188 1 96.75 223 TRP B N 1
ATOM 8045 C CA . TRP B 1 223 ? 0.531 -31.906 -32.938 1 96.75 223 TRP B CA 1
ATOM 8046 C C . TRP B 1 223 ? 0.323 -31.469 -31.484 1 96.75 223 TRP B C 1
ATOM 8048 O O . TRP B 1 223 ? -0.706 -30.875 -31.141 1 96.75 223 TRP B O 1
ATOM 8058 N N . ASN B 1 224 ? 1.251 -31.75 -30.547 1 97.81 224 ASN B N 1
ATOM 8059 C CA . ASN B 1 224 ? 1.149 -31.344 -29.156 1 97.81 224 ASN B CA 1
ATOM 8060 C C . ASN B 1 224 ? 1.118 -29.812 -29.016 1 97.81 224 ASN B C 1
ATOM 8062 O O . ASN B 1 224 ? 0.697 -29.297 -27.984 1 97.81 224 ASN B O 1
ATOM 8066 N N . LEU B 1 225 ? 1.521 -29.047 -30.062 1 97.69 225 LEU B N 1
ATOM 8067 C CA . LEU B 1 225 ? 1.635 -27.594 -29.984 1 97.69 225 LEU B CA 1
ATOM 8068 C C . LEU B 1 225 ? 0.52 -26.906 -30.766 1 97.69 225 LEU B C 1
ATOM 8070 O O . LEU B 1 225 ? 0.488 -25.688 -30.891 1 97.69 225 LEU B O 1
ATOM 8074 N N . GLU B 1 226 ? -0.416 -27.625 -31.266 1 95.5 226 GLU B N 1
ATOM 8075 C CA . GLU B 1 226 ? -1.413 -27.141 -32.219 1 95.5 226 GLU B CA 1
ATOM 8076 C C . GLU B 1 226 ? -2.348 -26.125 -31.562 1 95.5 226 GLU B C 1
ATOM 8078 O O . GLU B 1 226 ? -2.938 -25.297 -32.25 1 95.5 226 GLU B O 1
ATOM 8083 N N . SER B 1 227 ? -2.494 -26.156 -30.234 1 97.25 227 SER B N 1
ATOM 8084 C CA . SER B 1 227 ? -3.412 -25.266 -29.547 1 97.25 227 SER B CA 1
ATOM 8085 C C . SER B 1 227 ? -2.902 -23.828 -29.562 1 97.25 227 SER B C 1
ATOM 8087 O O . SER B 1 227 ? -3.654 -22.891 -29.281 1 97.25 227 SER B O 1
ATOM 8089 N N . THR B 1 228 ? -1.631 -23.594 -29.906 1 98 228 THR B N 1
ATOM 8090 C CA . THR B 1 228 ? -1.011 -22.281 -29.922 1 98 228 THR B CA 1
ATOM 8091 C C . THR B 1 228 ? -1.824 -21.312 -30.781 1 98 228 THR B C 1
ATOM 8093 O O . THR B 1 228 ? -2.092 -20.172 -30.359 1 98 228 THR B O 1
ATOM 8096 N N . LYS B 1 229 ? -2.217 -21.797 -31.938 1 97.81 229 LYS B N 1
ATOM 8097 C CA . LYS B 1 229 ? -2.961 -20.953 -32.875 1 97.81 229 LYS B CA 1
ATOM 8098 C C . LYS B 1 229 ? -4.305 -20.547 -32.281 1 97.81 229 LYS B C 1
ATOM 8100 O O . LYS B 1 229 ? -4.652 -19.359 -32.281 1 97.81 229 LYS B O 1
ATOM 8105 N N . ARG B 1 230 ? -5.055 -21.438 -31.703 1 97.75 230 ARG B N 1
ATOM 8106 C CA . ARG B 1 230 ? -6.359 -21.156 -31.125 1 97.75 230 ARG B CA 1
ATOM 8107 C C . ARG B 1 230 ? -6.23 -20.219 -29.922 1 97.75 230 ARG B C 1
ATOM 8109 O O . ARG B 1 230 ? -7.047 -19.312 -29.734 1 97.75 230 ARG B O 1
ATOM 8116 N N . ALA B 1 231 ? -5.211 -20.453 -29.141 1 98.25 231 ALA B N 1
ATOM 8117 C CA . ALA B 1 231 ? -4.992 -19.625 -27.953 1 98.25 231 ALA B CA 1
ATOM 8118 C C . ALA B 1 231 ? -4.66 -18.188 -28.359 1 98.25 231 ALA B C 1
ATOM 8120 O O . ALA B 1 231 ? -5.145 -17.234 -27.75 1 98.25 231 ALA B O 1
ATOM 8121 N N . MET B 1 232 ? -3.818 -18.016 -29.391 1 98.31 232 MET B N 1
ATOM 8122 C CA . MET B 1 232 ? -3.443 -16.688 -29.859 1 98.31 232 MET B CA 1
ATOM 8123 C C . MET B 1 232 ? -4.668 -15.922 -30.344 1 98.31 232 MET B C 1
ATOM 8125 O O . MET B 1 232 ? -4.848 -14.75 -30 1 98.31 232 MET B O 1
ATOM 8129 N N . GLU B 1 233 ? -5.504 -16.578 -31.125 1 98.06 233 GLU B N 1
ATOM 8130 C CA . GLU B 1 233 ? -6.734 -15.953 -31.609 1 98.06 233 GLU B CA 1
ATOM 8131 C C . GLU B 1 233 ? -7.641 -15.555 -30.453 1 98.06 233 GLU B C 1
ATOM 8133 O O . GLU B 1 233 ? -8.195 -14.453 -30.438 1 98.06 233 GLU B O 1
ATOM 8138 N N . PHE B 1 234 ? -7.711 -16.422 -29.516 1 98.25 234 PHE B N 1
ATOM 8139 C CA . PHE B 1 234 ? -8.586 -16.172 -28.375 1 98.25 234 PHE B CA 1
ATOM 8140 C C . PHE B 1 234 ? -8.07 -15.008 -27.531 1 98.25 234 PHE B C 1
ATOM 8142 O O . PHE B 1 234 ? -8.836 -14.109 -27.172 1 98.25 234 PHE B O 1
ATOM 8149 N N . PHE B 1 235 ? -6.789 -15.031 -27.156 1 98.5 235 PHE B N 1
ATOM 8150 C CA . PHE B 1 235 ? -6.238 -13.992 -26.297 1 98.5 235 PHE B CA 1
ATOM 8151 C C . PHE B 1 235 ? -6.309 -12.633 -26.984 1 98.5 235 PHE B C 1
ATOM 8153 O O . PHE B 1 235 ? -6.602 -11.625 -26.328 1 98.5 235 PHE B O 1
ATOM 8160 N N . SER B 1 236 ? -6.031 -12.602 -28.297 1 98.31 236 SER B N 1
ATOM 8161 C CA . SER B 1 236 ? -6.172 -11.359 -29.047 1 98.31 236 SER B CA 1
ATOM 8162 C C . SER B 1 236 ? -7.602 -10.828 -28.984 1 98.31 236 SER B C 1
ATOM 8164 O O . SER B 1 236 ? -7.82 -9.641 -28.734 1 98.31 236 SER B O 1
ATOM 8166 N N . SER B 1 237 ? -8.484 -11.711 -29.156 1 97.94 237 SER B N 1
ATOM 8167 C CA . SER B 1 237 ? -9.891 -11.32 -29.141 1 97.94 237 SER B CA 1
ATOM 8168 C C . SER B 1 237 ? -10.336 -10.922 -27.734 1 97.94 237 SER B C 1
ATOM 8170 O O . SER B 1 237 ? -11.008 -9.906 -27.562 1 97.94 237 SER B O 1
ATOM 8172 N N . TYR B 1 238 ? -10.016 -11.727 -26.781 1 98.38 238 TYR B N 1
ATOM 8173 C CA . TYR B 1 238 ? -10.484 -11.508 -25.422 1 98.38 238 TYR B CA 1
ATOM 8174 C C . TYR B 1 238 ? -9.953 -10.188 -24.859 1 98.38 238 TYR B C 1
ATOM 8176 O O . TYR B 1 238 ? -10.688 -9.445 -24.219 1 98.38 238 TYR B O 1
ATOM 8184 N N . THR B 1 239 ? -8.688 -9.875 -25.094 1 98.44 239 THR B N 1
ATOM 8185 C CA . THR B 1 239 ? -8.062 -8.672 -24.562 1 98.44 239 THR B CA 1
ATOM 8186 C C . THR B 1 239 ? -8.422 -7.457 -25.406 1 98.44 239 THR B C 1
ATOM 8188 O O . THR B 1 239 ? -8.312 -6.316 -24.953 1 98.44 239 THR B O 1
ATOM 8191 N N . GLY B 1 240 ? -8.758 -7.691 -26.641 1 98.25 240 GLY B N 1
ATOM 8192 C CA . GLY B 1 240 ? -8.961 -6.605 -27.594 1 98.25 240 GLY B CA 1
ATOM 8193 C C . GLY B 1 240 ? -7.668 -6.008 -28.094 1 98.25 240 GLY B C 1
ATOM 8194 O O . GLY B 1 240 ? -7.676 -4.969 -28.766 1 98.25 240 GLY B O 1
ATOM 8195 N N . VAL B 1 241 ? -6.578 -6.625 -27.719 1 98.5 241 VAL B N 1
ATOM 8196 C CA . VAL B 1 241 ? -5.25 -6.234 -28.172 1 98.5 241 VAL B CA 1
ATOM 8197 C C . VAL B 1 241 ? -4.613 -7.379 -28.953 1 98.5 241 VAL B C 1
ATOM 8199 O O . VAL B 1 241 ? -4.215 -8.391 -28.375 1 98.5 241 VAL B O 1
ATOM 8202 N N . ARG B 1 242 ? -4.461 -7.199 -30.203 1 97.62 242 ARG B N 1
ATOM 8203 C CA . ARG B 1 242 ? -3.875 -8.234 -31.047 1 97.62 242 ARG B CA 1
ATOM 8204 C C . ARG B 1 242 ? -2.43 -8.516 -30.641 1 97.62 242 ARG B C 1
ATOM 8206 O O . ARG B 1 242 ? -1.741 -7.633 -30.125 1 97.62 242 ARG B O 1
ATOM 8213 N N . TYR B 1 243 ? -2.014 -9.797 -30.859 1 97.5 243 TYR B N 1
ATOM 8214 C CA . TYR B 1 243 ? -0.603 -10.102 -30.641 1 97.5 243 TYR B CA 1
ATOM 8215 C C . TYR B 1 243 ? 0.287 -9.07 -31.328 1 97.5 243 TYR B C 1
ATOM 8217 O O . TYR B 1 243 ? 0.182 -8.852 -32.531 1 97.5 243 TYR B O 1
ATOM 8225 N N . PRO B 1 244 ? 1.134 -8.422 -30.609 1 91.31 244 PRO B N 1
ATOM 8226 C CA . PRO B 1 244 ? 1.73 -7.176 -31.094 1 91.31 244 PRO B CA 1
ATOM 8227 C C . PRO B 1 244 ? 2.998 -7.402 -31.906 1 91.31 244 PRO B C 1
ATOM 8229 O O . PRO B 1 244 ? 3.557 -6.457 -32.469 1 91.31 244 PRO B O 1
ATOM 8232 N N . PHE B 1 245 ? 3.508 -8.617 -32.031 1 95.69 245 PHE B N 1
ATOM 8233 C CA . PHE B 1 245 ? 4.785 -8.852 -32.688 1 95.69 245 PHE B CA 1
ATOM 8234 C C . PHE B 1 245 ? 4.594 -9.641 -33.969 1 95.69 245 PHE B C 1
ATOM 8236 O O . PHE B 1 245 ? 3.496 -10.141 -34.25 1 95.69 245 PHE B O 1
ATOM 8243 N N . LYS B 1 246 ? 5.68 -9.781 -34.719 1 95.31 246 LYS B N 1
ATOM 8244 C CA . LYS B 1 246 ? 5.566 -10.383 -36.062 1 95.31 246 LYS B CA 1
ATOM 8245 C C . LYS B 1 246 ? 5.711 -11.898 -36 1 95.31 246 LYS B C 1
ATOM 8247 O O . LYS B 1 246 ? 5.227 -12.609 -36.875 1 95.31 246 LYS B O 1
ATOM 8252 N N . LYS B 1 247 ? 6.336 -12.328 -35 1 96.62 247 LYS B N 1
ATOM 8253 C CA . LYS B 1 247 ? 6.633 -13.75 -34.875 1 96.62 247 LYS B CA 1
ATOM 8254 C C . LYS B 1 247 ? 6.402 -14.227 -33.438 1 96.62 247 LYS B C 1
ATOM 8256 O O . LYS B 1 247 ? 6.551 -13.453 -32.5 1 96.62 247 LYS B O 1
ATOM 8261 N N . TYR B 1 248 ? 5.965 -15.469 -33.375 1 98.31 248 TYR B N 1
ATOM 8262 C CA . TYR B 1 248 ? 5.941 -16.172 -32.094 1 98.31 248 TYR B CA 1
ATOM 8263 C C . TYR B 1 248 ? 6.469 -17.594 -32.219 1 98.31 248 TYR B C 1
ATOM 8265 O O . TYR B 1 248 ? 5.949 -18.375 -33.031 1 98.31 248 TYR B O 1
ATOM 8273 N N . ALA B 1 249 ? 7.488 -17.906 -31.484 1 98.25 249 ALA B N 1
ATOM 8274 C CA . ALA B 1 249 ? 8.094 -19.234 -31.562 1 98.25 249 ALA B CA 1
ATOM 8275 C C . ALA B 1 249 ? 7.887 -20 -30.266 1 98.25 249 ALA B C 1
ATOM 8277 O O . ALA B 1 249 ? 7.973 -19.422 -29.172 1 98.25 249 ALA B O 1
ATOM 8278 N N . GLN B 1 250 ? 7.559 -21.234 -30.359 1 97.94 250 GLN B N 1
ATOM 8279 C CA . GLN B 1 250 ? 7.652 -22.203 -29.281 1 97.94 250 GLN B CA 1
ATOM 8280 C C . GLN B 1 250 ? 8.828 -23.156 -29.5 1 97.94 250 GLN B C 1
ATOM 8282 O O . GLN B 1 250 ? 8.867 -23.891 -30.484 1 97.94 250 GLN B O 1
ATOM 8287 N N . VAL B 1 251 ? 9.766 -23.125 -28.562 1 98.31 251 VAL B N 1
ATOM 8288 C CA . VAL B 1 251 ? 10.984 -23.922 -28.672 1 98.31 251 VAL B CA 1
ATOM 8289 C C . VAL B 1 251 ? 11.016 -24.984 -27.578 1 98.31 251 VAL B C 1
ATOM 8291 O O . VAL B 1 251 ? 11.148 -24.672 -26.391 1 98.31 251 VAL B O 1
ATOM 8294 N N . VAL B 1 252 ? 10.883 -26.234 -27.953 1 98.12 252 VAL B N 1
ATOM 8295 C CA . VAL B 1 252 ? 10.883 -27.328 -26.984 1 98.12 252 VAL B CA 1
ATOM 8296 C C . VAL B 1 252 ? 12.32 -27.734 -26.672 1 98.12 252 VAL B C 1
ATOM 8298 O O . VAL B 1 252 ? 13.094 -28.047 -27.578 1 98.12 252 VAL B O 1
ATOM 8301 N N . LEU B 1 253 ? 12.648 -27.734 -25.438 1 97 253 LEU B N 1
ATOM 8302 C CA . LEU B 1 253 ? 14.023 -27.969 -25.016 1 97 253 LEU B CA 1
ATOM 8303 C C . LEU B 1 253 ? 14.078 -29 -23.891 1 97 253 LEU B C 1
ATOM 8305 O O . LEU B 1 253 ? 13.211 -29.016 -23.016 1 97 253 LEU B O 1
ATOM 8309 N N . TYR B 1 254 ? 15.055 -29.844 -23.875 1 93.31 254 TYR B N 1
ATOM 8310 C CA . TYR B 1 254 ? 15.25 -30.844 -22.844 1 93.31 254 TYR B CA 1
ATOM 8311 C C . TYR B 1 254 ? 15.781 -30.219 -21.562 1 93.31 254 TYR B C 1
ATOM 8313 O O . TYR B 1 254 ? 15.508 -30.703 -20.453 1 93.31 254 TYR B O 1
ATOM 8321 N N . GLY B 1 255 ? 16.469 -29.125 -21.719 1 90.44 255 GLY B N 1
ATOM 8322 C CA . GLY B 1 255 ? 17.078 -28.469 -20.578 1 90.44 255 GLY B CA 1
ATOM 8323 C C . GLY B 1 255 ? 16.125 -27.547 -19.844 1 90.44 255 GLY B C 1
ATOM 8324 O O . GLY B 1 255 ? 16.438 -27.047 -18.766 1 90.44 255 GLY B O 1
ATOM 8325 N N . MET B 1 256 ? 14.961 -27.375 -20.344 1 90.5 256 MET B N 1
ATOM 8326 C CA . MET B 1 256 ? 13.984 -26.453 -19.781 1 90.5 256 MET B CA 1
ATOM 8327 C C . MET B 1 256 ? 13.094 -27.172 -18.766 1 90.5 256 MET B C 1
ATOM 8329 O O . MET B 1 256 ? 12.648 -28.297 -19.016 1 90.5 256 MET B O 1
ATOM 8333 N N . ASN B 1 257 ? 12.977 -26.5 -17.562 1 86 257 ASN B N 1
ATOM 8334 C CA . ASN B 1 257 ? 12 -26.938 -16.562 1 86 257 ASN B CA 1
ATOM 8335 C C . ASN B 1 257 ? 10.742 -26.078 -16.594 1 86 257 ASN B C 1
ATOM 8337 O O . ASN B 1 257 ? 10.734 -24.969 -16.094 1 86 257 ASN B O 1
ATOM 8341 N N . GLY B 1 258 ? 9.711 -26.484 -17.234 1 91.31 258 GLY B N 1
ATOM 8342 C CA . GLY B 1 258 ? 8.516 -25.688 -17.406 1 91.31 258 GLY B CA 1
ATOM 8343 C C . GLY B 1 258 ? 8.555 -24.828 -18.656 1 91.31 258 GLY B C 1
ATOM 8344 O O . GLY B 1 258 ? 8.812 -25.344 -19.75 1 91.31 258 GLY B O 1
ATOM 8345 N N . GLY B 1 259 ? 8.273 -23.594 -18.469 1 95.44 259 GLY B N 1
ATOM 8346 C CA . GLY B 1 259 ? 8.32 -22.641 -19.578 1 95.44 259 GLY B CA 1
ATOM 8347 C C . GLY B 1 259 ? 8.969 -21.328 -19.203 1 95.44 259 GLY B C 1
ATOM 8348 O O . GLY B 1 259 ? 9.094 -21 -18.031 1 95.44 259 GLY B O 1
ATOM 8349 N N . MET B 1 260 ? 9.516 -20.719 -20.156 1 96.5 260 MET B N 1
ATOM 8350 C CA . MET B 1 260 ? 10.016 -19.344 -20.062 1 96.5 260 MET B CA 1
ATOM 8351 C C . MET B 1 260 ? 9.367 -18.453 -21.109 1 96.5 260 MET B C 1
ATOM 8353 O O . MET B 1 260 ? 9.43 -18.75 -22.297 1 96.5 260 MET B O 1
ATOM 8357 N N . GLU B 1 261 ? 8.805 -17.391 -20.703 1 96.44 261 GLU B N 1
ATOM 8358 C CA . GLU B 1 261 ? 7.898 -16.547 -21.484 1 96.44 261 GLU B CA 1
ATOM 8359 C C . GLU B 1 261 ? 8.664 -15.625 -22.422 1 96.44 261 GLU B C 1
ATOM 8361 O O . GLU B 1 261 ? 8.156 -14.57 -22.828 1 96.44 261 GLU B O 1
ATOM 8366 N N . TYR B 1 262 ? 9.82 -15.914 -22.844 1 97.69 262 TYR B N 1
ATOM 8367 C CA . TYR B 1 262 ? 10.633 -15.016 -23.672 1 97.69 262 TYR B CA 1
ATOM 8368 C C . TYR B 1 262 ? 9.781 -14.344 -24.734 1 97.69 262 TYR B C 1
ATOM 8370 O O . TYR B 1 262 ? 8.984 -15 -25.406 1 97.69 262 TYR B O 1
ATOM 8378 N N . ILE B 1 263 ? 9.969 -13.039 -24.859 1 98.06 263 ILE B N 1
ATOM 8379 C CA . ILE B 1 263 ? 9.219 -12.258 -25.844 1 98.06 263 ILE B CA 1
ATOM 8380 C C . ILE B 1 263 ? 9.5 -12.781 -27.25 1 98.06 263 ILE B C 1
ATOM 8382 O O . ILE B 1 263 ? 10.656 -12.883 -27.656 1 98.06 263 ILE B O 1
ATOM 8386 N N . THR B 1 264 ? 8.508 -13.281 -27.953 1 98.38 264 THR B N 1
ATOM 8387 C CA . THR B 1 264 ? 8.469 -13.773 -29.328 1 98.38 264 THR B CA 1
ATOM 8388 C C . THR B 1 264 ? 9.133 -15.141 -29.438 1 98.38 264 THR B C 1
ATOM 8390 O O . THR B 1 264 ? 9.172 -15.727 -30.516 1 98.38 264 THR B O 1
ATOM 8393 N N . SER B 1 265 ? 9.727 -15.703 -28.406 1 97.88 265 SER B N 1
ATOM 8394 C CA . SER B 1 265 ? 10.453 -16.969 -28.469 1 97.88 265 SER B CA 1
ATOM 8395 C C . SER B 1 265 ? 10.328 -17.734 -27.156 1 97.88 265 SER B C 1
ATOM 8397 O O . SER B 1 265 ? 11.312 -17.922 -26.438 1 97.88 265 SER B O 1
ATOM 8399 N N . THR B 1 266 ? 9.188 -18.266 -26.953 1 98.06 266 THR B N 1
ATOM 8400 C CA . THR B 1 266 ? 8.922 -19 -25.719 1 98.06 266 THR B CA 1
ATOM 8401 C C . THR B 1 266 ? 9.672 -20.312 -25.688 1 98.06 266 THR B C 1
ATOM 8403 O O . THR B 1 266 ? 9.672 -21.062 -26.672 1 98.06 266 THR B O 1
ATOM 8406 N N . HIS B 1 267 ? 10.375 -20.578 -24.594 1 97.81 267 HIS B N 1
ATOM 8407 C CA . HIS B 1 267 ? 10.992 -21.875 -24.359 1 97.81 267 HIS B CA 1
ATOM 8408 C C . HIS B 1 267 ? 10.07 -22.797 -23.562 1 97.81 267 HIS B C 1
ATOM 8410 O O . HIS B 1 267 ? 9.469 -22.359 -22.578 1 97.81 267 HIS B O 1
ATOM 8416 N N . LEU B 1 268 ? 9.922 -24.016 -24 1 97.62 268 LEU B N 1
ATOM 8417 C CA . LEU B 1 268 ? 9.078 -25.016 -23.344 1 97.62 268 LEU B CA 1
ATOM 8418 C C . LEU B 1 268 ? 9.883 -26.25 -22.953 1 97.62 268 LEU B C 1
ATOM 8420 O O . LEU B 1 268 ? 10.781 -26.656 -23.688 1 97.62 268 LEU B O 1
ATOM 8424 N N . THR B 1 269 ? 9.469 -26.844 -21.953 1 96.38 269 THR B N 1
ATOM 8425 C CA . THR B 1 269 ? 10.039 -28.125 -21.531 1 96.38 269 THR B CA 1
ATOM 8426 C C . THR B 1 269 ? 9.648 -29.234 -22.5 1 96.38 269 THR B C 1
ATOM 8428 O O . THR B 1 269 ? 8.539 -29.219 -23.047 1 96.38 269 THR B O 1
ATOM 8431 N N . TRP B 1 270 ? 10.508 -30.172 -22.641 1 94.44 270 TRP B N 1
ATOM 8432 C CA . TRP B 1 270 ? 10.258 -31.359 -23.453 1 94.44 270 TRP B CA 1
ATOM 8433 C C . TRP B 1 270 ? 9.102 -32.156 -22.891 1 94.44 270 TRP B C 1
ATOM 8435 O O . TRP B 1 270 ? 8.523 -33 -23.594 1 94.44 270 TRP B O 1
ATOM 8445 N N . ARG B 1 271 ? 8.711 -31.844 -21.734 1 95.06 271 ARG B N 1
ATOM 8446 C CA . ARG B 1 271 ? 7.672 -32.594 -21.047 1 95.06 271 ARG B CA 1
ATOM 8447 C C . ARG B 1 271 ? 6.301 -32.312 -21.656 1 95.06 271 ARG B C 1
ATOM 8449 O O . ARG B 1 271 ? 5.336 -33.031 -21.391 1 95.06 271 ARG B O 1
ATOM 8456 N N . VAL B 1 272 ? 6.199 -31.375 -22.516 1 96.44 272 VAL B N 1
ATOM 8457 C CA . VAL B 1 272 ? 4.938 -31.109 -23.203 1 96.44 272 VAL B CA 1
ATOM 8458 C C . VAL B 1 272 ? 4.691 -32.188 -24.25 1 96.44 272 VAL B C 1
ATOM 8460 O O . VAL B 1 272 ? 3.557 -32.375 -24.703 1 96.44 272 VAL B O 1
ATOM 8463 N N . ILE B 1 273 ? 5.723 -32.938 -24.688 1 97.19 273 ILE B N 1
ATOM 8464 C CA . ILE B 1 273 ? 5.617 -33.938 -25.719 1 97.19 273 ILE B CA 1
ATOM 8465 C C . ILE B 1 273 ? 4.973 -35.219 -25.125 1 97.19 273 ILE B C 1
ATOM 8467 O O . ILE B 1 273 ? 5.445 -35.75 -24.125 1 97.19 273 ILE B O 1
ATOM 8471 N N . HIS B 1 274 ? 3.91 -35.688 -25.734 1 97.5 274 HIS B N 1
ATOM 8472 C CA . HIS B 1 274 ? 3.205 -36.875 -25.234 1 97.5 274 HIS B CA 1
ATOM 8473 C C . HIS B 1 274 ? 2.514 -37.594 -26.375 1 97.5 274 HIS B C 1
ATOM 8475 O O . HIS B 1 274 ? 2.217 -37 -27.422 1 97.5 274 HIS B O 1
ATOM 8481 N N . ASP B 1 275 ? 2.324 -38.844 -26.234 1 97.38 275 ASP B N 1
ATOM 8482 C CA . ASP B 1 275 ? 1.663 -39.656 -27.25 1 97.38 275 ASP B CA 1
ATOM 8483 C C . ASP B 1 275 ? 0.149 -39.688 -27.047 1 97.38 275 ASP B C 1
ATOM 8485 O O . ASP B 1 275 ? -0.366 -39 -26.156 1 97.38 275 ASP B O 1
ATOM 8489 N N . LYS B 1 276 ? -0.497 -40.344 -27.891 1 96.38 276 LYS B N 1
ATOM 8490 C CA . LYS B 1 276 ? -1.957 -40.344 -27.891 1 96.38 276 LYS B CA 1
ATOM 8491 C C . LYS B 1 276 ? -2.504 -41.062 -26.656 1 96.38 276 LYS B C 1
ATOM 8493 O O . LYS B 1 276 ? -3.582 -40.719 -26.156 1 96.38 276 LYS B O 1
ATOM 8498 N N . ARG B 1 277 ? -1.782 -42.062 -26.141 1 96.56 277 ARG B N 1
ATOM 8499 C CA . ARG B 1 277 ? -2.199 -42.781 -24.938 1 96.56 277 ARG B CA 1
ATOM 8500 C C . ARG B 1 277 ? -2.166 -41.844 -23.719 1 96.56 277 ARG B C 1
ATOM 8502 O O . ARG B 1 277 ? -3.061 -41.875 -22.875 1 96.56 277 ARG B O 1
ATOM 8509 N N . ALA B 1 278 ? -1.179 -40.969 -23.672 1 97.25 278 ALA B N 1
ATOM 8510 C CA . ALA B 1 278 ? -1.068 -40 -22.594 1 97.25 278 ALA B CA 1
ATOM 8511 C C . ALA B 1 278 ? -2.107 -38.875 -22.734 1 97.25 278 ALA B C 1
ATOM 8513 O O . ALA B 1 278 ? -2.572 -38.312 -21.75 1 97.25 278 ALA B O 1
ATOM 8514 N N . ASP B 1 279 ? -2.512 -38.594 -23.953 1 95.94 279 ASP B N 1
ATOM 8515 C CA . ASP B 1 279 ? -3.35 -37.469 -24.297 1 95.94 279 ASP B CA 1
ATOM 8516 C C . ASP B 1 279 ? -4.719 -37.562 -23.625 1 95.94 279 ASP B C 1
ATOM 8518 O O . ASP B 1 279 ? -5.43 -36.562 -23.5 1 95.94 279 ASP B O 1
ATOM 8522 N N . VAL B 1 280 ? -5.113 -38.719 -23.172 1 92.94 280 VAL B N 1
ATOM 8523 C CA . VAL B 1 280 ? -6.426 -38.906 -22.562 1 92.94 280 VAL B CA 1
ATOM 8524 C C . VAL B 1 280 ? -6.441 -38.312 -21.156 1 92.94 280 VAL B C 1
ATOM 8526 O O . VAL B 1 280 ? -7.504 -37.969 -20.641 1 92.94 280 VAL B O 1
ATOM 8529 N N . ASP B 1 281 ? -5.238 -38.188 -20.562 1 93.12 281 ASP B N 1
ATOM 8530 C CA . ASP B 1 281 ? -5.121 -37.75 -19.188 1 93.12 281 ASP B CA 1
ATOM 8531 C C . ASP B 1 281 ? -4.254 -36.5 -19.094 1 93.12 281 ASP B C 1
ATOM 8533 O O . ASP B 1 281 ? -4.246 -35.812 -18.062 1 93.12 281 ASP B O 1
ATOM 8537 N N . TYR B 1 282 ? -3.502 -36.25 -20.031 1 93.81 282 TYR B N 1
ATOM 8538 C CA . TYR B 1 282 ? -2.494 -35.188 -20.016 1 93.81 282 TYR B CA 1
ATOM 8539 C C . TYR B 1 282 ? -2.662 -34.25 -21.219 1 93.81 282 TYR B C 1
ATOM 8541 O O . TYR B 1 282 ? -3.104 -34.688 -22.297 1 93.81 282 TYR B O 1
ATOM 8549 N N . SER B 1 283 ? -2.41 -33 -20.984 1 94 283 SER B N 1
ATOM 8550 C CA . SER B 1 283 ? -2.424 -32.031 -22.094 1 94 283 SER B CA 1
ATOM 8551 C C . SER B 1 283 ? -1.333 -30.984 -21.922 1 94 283 SER B C 1
ATOM 8553 O O . SER B 1 283 ? -1.071 -30.516 -20.812 1 94 283 SER B O 1
ATOM 8555 N N . ALA B 1 284 ? -0.738 -30.625 -23.031 1 95.44 284 ALA B N 1
ATOM 8556 C CA . ALA B 1 284 ? 0.263 -29.562 -23.062 1 95.44 284 ALA B CA 1
ATOM 8557 C C . ALA B 1 284 ? -0.397 -28.188 -23.125 1 95.44 284 ALA B C 1
ATOM 8559 O O . ALA B 1 284 ? 0.255 -27.156 -22.875 1 95.44 284 ALA B O 1
ATOM 8560 N N . ASP B 1 285 ? -1.689 -28.125 -23.281 1 96.5 285 ASP B N 1
ATOM 8561 C CA . ASP B 1 285 ? -2.404 -26.906 -23.625 1 96.5 285 ASP B CA 1
ATOM 8562 C C . ASP B 1 285 ? -2.291 -25.859 -22.516 1 96.5 285 ASP B C 1
ATOM 8564 O O . ASP B 1 285 ? -2.205 -24.672 -22.781 1 96.5 285 ASP B O 1
ATOM 8568 N N . SER B 1 286 ? -2.281 -26.344 -21.312 1 96 286 SER B N 1
ATOM 8569 C CA . SER B 1 286 ? -2.219 -25.422 -20.188 1 96 286 SER B CA 1
ATOM 8570 C C . SER B 1 286 ? -0.922 -24.625 -20.188 1 96 286 SER B C 1
ATOM 8572 O O . SER B 1 286 ? -0.945 -23.391 -20.078 1 96 286 SER B O 1
ATOM 8574 N N . LEU B 1 287 ? 0.173 -25.297 -20.344 1 97.69 287 LEU B N 1
ATOM 8575 C CA . LEU B 1 287 ? 1.459 -24.609 -20.359 1 97.69 287 LEU B CA 1
ATOM 8576 C C . LEU B 1 287 ? 1.601 -23.734 -21.594 1 97.69 287 LEU B C 1
ATOM 8578 O O . LEU B 1 287 ? 2.123 -22.609 -21.516 1 97.69 287 LEU B O 1
ATOM 8582 N N . ILE B 1 288 ? 1.146 -24.266 -22.734 1 97.88 288 ILE B N 1
ATOM 8583 C CA . ILE B 1 288 ? 1.209 -23.516 -23.984 1 97.88 288 ILE B CA 1
ATOM 8584 C C . ILE B 1 288 ? 0.446 -22.203 -23.844 1 97.88 288 ILE B C 1
ATOM 8586 O O . ILE B 1 288 ? 0.967 -21.141 -24.172 1 97.88 288 ILE B O 1
ATOM 8590 N N . ALA B 1 289 ? -0.75 -22.266 -23.297 1 98.5 289 ALA B N 1
ATOM 8591 C CA . ALA B 1 289 ? -1.58 -21.094 -23.109 1 98.5 289 ALA B CA 1
ATOM 8592 C C . ALA B 1 289 ? -0.957 -20.141 -22.078 1 98.5 289 ALA B C 1
ATOM 8594 O O . ALA B 1 289 ? -0.961 -18.922 -22.281 1 98.5 289 ALA B O 1
ATOM 8595 N N . HIS B 1 290 ? -0.441 -20.703 -21 1 98.62 290 HIS B N 1
ATOM 8596 C CA . HIS B 1 290 ? 0.203 -19.906 -19.953 1 98.62 290 HIS B CA 1
ATOM 8597 C C . HIS B 1 290 ? 1.345 -19.078 -20.516 1 98.62 290 HIS B C 1
ATOM 8599 O O . HIS B 1 290 ? 1.395 -17.859 -20.312 1 98.62 290 HIS B O 1
ATOM 8605 N N . GLU B 1 291 ? 2.203 -19.703 -21.25 1 98.38 291 GLU B N 1
ATOM 8606 C CA . GLU B 1 291 ? 3.381 -19.031 -21.797 1 98.38 291 GLU B CA 1
ATOM 8607 C C . GLU B 1 291 ? 2.99 -18.016 -22.859 1 98.38 291 GLU B C 1
ATOM 8609 O O . GLU B 1 291 ? 3.625 -16.969 -22.984 1 98.38 291 GLU B O 1
ATOM 8614 N N . LEU B 1 292 ? 2.01 -18.391 -23.641 1 98.62 292 LEU B N 1
ATOM 8615 C CA . LEU B 1 292 ? 1.551 -17.453 -24.656 1 98.62 292 LEU B CA 1
ATOM 8616 C C . LEU B 1 292 ? 0.955 -16.203 -24 1 98.62 292 LEU B C 1
ATOM 8618 O O . LEU B 1 292 ? 1.156 -15.086 -24.484 1 98.62 292 LEU B O 1
ATOM 8622 N N . ALA B 1 293 ? 0.214 -16.375 -22.906 1 98.75 293 ALA B N 1
ATOM 8623 C CA . ALA B 1 293 ? -0.422 -15.25 -22.234 1 98.75 293 ALA B CA 1
ATOM 8624 C C . ALA B 1 293 ? 0.613 -14.219 -21.797 1 98.75 293 ALA B C 1
ATOM 8626 O O . ALA B 1 293 ? 0.337 -13.016 -21.781 1 98.75 293 ALA B O 1
ATOM 8627 N N . HIS B 1 294 ? 1.785 -14.648 -21.5 1 98.62 294 HIS B N 1
ATOM 8628 C CA . HIS B 1 294 ? 2.854 -13.758 -21.047 1 98.62 294 HIS B CA 1
ATOM 8629 C C . HIS B 1 294 ? 3.207 -12.742 -22.125 1 98.62 294 HIS B C 1
ATOM 8631 O O . HIS B 1 294 ? 3.74 -11.672 -21.828 1 98.62 294 HIS B O 1
ATOM 8637 N N . GLN B 1 295 ? 2.936 -13.062 -23.359 1 98.69 295 GLN B N 1
ATOM 8638 C CA . GLN B 1 295 ? 3.246 -12.117 -24.438 1 98.69 295 GLN B CA 1
ATOM 8639 C C . GLN B 1 295 ? 2.514 -10.789 -24.219 1 98.69 295 GLN B C 1
ATOM 8641 O O . GLN B 1 295 ? 3.016 -9.734 -24.609 1 98.69 295 GLN B O 1
ATOM 8646 N N . TRP B 1 296 ? 1.308 -10.82 -23.656 1 98.69 296 TRP B N 1
ATOM 8647 C CA . TRP B 1 296 ? 0.583 -9.617 -23.266 1 98.69 296 TRP B CA 1
ATOM 8648 C C . TRP B 1 296 ? 0.971 -9.18 -21.859 1 98.69 296 TRP B C 1
ATOM 8650 O O . TRP B 1 296 ? 1.207 -7.996 -21.609 1 98.69 296 TRP B O 1
ATOM 8660 N N . PHE B 1 297 ? 1.027 -10.195 -20.938 1 98.56 297 PHE B N 1
ATOM 8661 C CA . PHE B 1 297 ? 1.253 -9.938 -19.516 1 98.56 297 PHE B CA 1
ATOM 8662 C C . PHE B 1 297 ? 2.633 -10.43 -19.094 1 98.56 297 PHE B C 1
ATOM 8664 O O . PHE B 1 297 ? 2.797 -11.594 -18.734 1 98.56 297 PHE B O 1
ATOM 8671 N N . GLY B 1 298 ? 3.586 -9.617 -18.969 1 97.38 298 GLY B N 1
ATOM 8672 C CA . GLY B 1 298 ? 4.969 -9.961 -18.688 1 97.38 298 GLY B CA 1
ATOM 8673 C C . GLY B 1 298 ? 5.934 -9.484 -19.766 1 97.38 298 GLY B C 1
ATOM 8674 O O . GLY B 1 298 ? 7.098 -9.203 -19.469 1 97.38 298 GLY B O 1
ATOM 8675 N N . ASP B 1 299 ? 5.375 -9.383 -21.016 1 97.88 299 ASP B N 1
ATOM 8676 C CA . ASP B 1 299 ? 6.258 -9 -22.125 1 97.88 299 ASP B CA 1
ATOM 8677 C C . ASP B 1 299 ? 5.875 -7.641 -22.688 1 97.88 299 ASP B C 1
ATOM 8679 O O . ASP B 1 299 ? 6.637 -6.676 -22.578 1 97.88 299 ASP B O 1
ATOM 8683 N N . LEU B 1 300 ? 4.613 -7.582 -23.266 1 98.19 300 LEU B N 1
ATOM 8684 C CA . LEU B 1 300 ? 4.125 -6.285 -23.719 1 98.19 300 LEU B CA 1
ATOM 8685 C C . LEU B 1 300 ? 4.117 -5.273 -22.578 1 98.19 300 LEU B C 1
ATOM 8687 O O . LEU B 1 300 ? 4.566 -4.137 -22.75 1 98.19 300 LEU B O 1
ATOM 8691 N N . VAL B 1 301 ? 3.494 -5.68 -21.516 1 98.06 301 VAL B N 1
ATOM 8692 C CA . VAL B 1 301 ? 3.58 -4.973 -20.234 1 98.06 301 VAL B CA 1
ATOM 8693 C C . VAL B 1 301 ? 4.363 -5.812 -19.234 1 98.06 301 VAL B C 1
ATOM 8695 O O . VAL B 1 301 ? 4.066 -6.992 -19.031 1 98.06 301 VAL B O 1
ATOM 8698 N N . THR B 1 302 ? 5.398 -5.25 -18.625 1 97.75 302 THR B N 1
ATOM 8699 C CA . THR B 1 302 ? 6.289 -6 -17.75 1 97.75 302 THR B CA 1
ATOM 8700 C C . THR B 1 302 ? 6.219 -5.465 -16.328 1 97.75 302 THR B C 1
ATOM 8702 O O . THR B 1 302 ? 6.07 -4.258 -16.125 1 97.75 302 THR B O 1
ATOM 8705 N N . THR B 1 303 ? 6.328 -6.305 -15.344 1 97.62 303 THR B N 1
ATOM 8706 C CA . THR B 1 303 ? 6.324 -5.855 -13.953 1 97.62 303 THR B CA 1
ATOM 8707 C C . THR B 1 303 ? 7.492 -4.91 -13.688 1 97.62 303 THR B C 1
ATOM 8709 O O . THR B 1 303 ? 8.594 -5.117 -14.195 1 97.62 303 THR B O 1
ATOM 8712 N N . LYS B 1 304 ? 7.25 -3.938 -12.883 1 96.25 304 LYS B N 1
ATOM 8713 C CA . LYS B 1 304 ? 8.25 -2.922 -12.555 1 96.25 304 LYS B CA 1
ATOM 8714 C C . LYS B 1 304 ? 9.352 -3.504 -11.68 1 96.25 304 LYS B C 1
ATOM 8716 O O . LYS B 1 304 ? 10.508 -3.096 -11.781 1 96.25 304 LYS B O 1
ATOM 8721 N N . ASP B 1 305 ? 8.984 -4.348 -10.773 1 97.06 305 ASP B N 1
ATOM 8722 C CA . ASP B 1 305 ? 9.883 -5.105 -9.898 1 97.06 305 ASP B CA 1
ATOM 8723 C C . ASP B 1 305 ? 9.273 -6.453 -9.523 1 97.06 305 ASP B C 1
ATOM 8725 O O . ASP B 1 305 ? 8.109 -6.727 -9.844 1 97.06 305 ASP B O 1
ATOM 8729 N N . TRP B 1 306 ? 10.016 -7.273 -8.891 1 97.62 306 TRP B N 1
ATOM 8730 C CA . TRP B 1 306 ? 9.594 -8.656 -8.672 1 97.62 306 TRP B CA 1
ATOM 8731 C C . TRP B 1 306 ? 8.453 -8.727 -7.664 1 97.62 306 TRP B C 1
ATOM 8733 O O . TRP B 1 306 ? 7.652 -9.664 -7.688 1 97.62 306 TRP B O 1
ATOM 8743 N N . ALA B 1 307 ? 8.32 -7.723 -6.793 1 97.06 307 ALA B N 1
ATOM 8744 C CA . ALA B 1 307 ? 7.215 -7.707 -5.84 1 97.06 307 ALA B CA 1
ATOM 8745 C C . ALA B 1 307 ? 5.871 -7.73 -6.559 1 97.06 307 ALA B C 1
ATOM 8747 O O . ALA B 1 307 ? 4.875 -8.211 -6.012 1 97.06 307 ALA B O 1
ATOM 8748 N N . ASN B 1 308 ? 5.828 -7.293 -7.809 1 98.38 308 ASN B N 1
ATOM 8749 C CA . ASN B 1 308 ? 4.59 -7.18 -8.57 1 98.38 308 ASN B CA 1
ATOM 8750 C C . ASN B 1 308 ? 4.469 -8.289 -9.617 1 98.38 308 ASN B C 1
ATOM 8752 O O . ASN B 1 308 ? 3.729 -8.148 -10.594 1 98.38 308 ASN B O 1
ATOM 8756 N N . ILE B 1 309 ? 5.094 -9.406 -9.43 1 98.62 309 ILE B N 1
ATOM 8757 C CA . ILE B 1 309 ? 5.254 -10.438 -10.445 1 98.62 309 ILE B CA 1
ATOM 8758 C C . ILE B 1 309 ? 3.906 -11.102 -10.719 1 98.62 309 ILE B C 1
ATOM 8760 O O . ILE B 1 309 ? 3.732 -11.766 -11.75 1 98.62 309 ILE B O 1
ATOM 8764 N N . TRP B 1 310 ? 2.91 -10.922 -9.844 1 98.75 310 TRP B N 1
ATOM 8765 C CA . TRP B 1 310 ? 1.603 -11.523 -10.078 1 98.75 310 TRP B CA 1
ATOM 8766 C C . TRP B 1 310 ? 0.951 -10.93 -11.328 1 98.75 310 TRP B C 1
ATOM 8768 O O . TRP B 1 310 ? 0.079 -11.555 -11.938 1 98.75 310 TRP B O 1
ATOM 8778 N N . LEU B 1 311 ? 1.371 -9.758 -11.758 1 98.75 311 LEU B N 1
ATOM 8779 C CA . LEU B 1 311 ? 0.868 -9.133 -12.977 1 98.75 311 LEU B CA 1
ATOM 8780 C C . LEU B 1 311 ? 1.279 -9.938 -14.203 1 98.75 311 LEU B C 1
ATOM 8782 O O . LEU B 1 311 ? 0.683 -9.789 -15.273 1 98.75 311 LEU B O 1
ATOM 8786 N N . ASN B 1 312 ? 2.377 -10.727 -14.039 1 98.56 312 ASN B N 1
ATOM 8787 C CA . ASN B 1 312 ? 2.764 -11.703 -15.055 1 98.56 312 ASN B CA 1
ATOM 8788 C C . ASN B 1 312 ? 2.09 -13.047 -14.82 1 98.56 312 ASN B C 1
ATOM 8790 O O . ASN B 1 312 ? 1.277 -13.492 -15.633 1 98.56 312 ASN B O 1
ATOM 8794 N N . GLU B 1 313 ? 2.408 -13.594 -13.656 1 98.75 313 GLU B N 1
ATOM 8795 C CA . GLU B 1 313 ? 2.121 -15 -13.391 1 98.75 313 GLU B CA 1
ATOM 8796 C C . GLU B 1 313 ? 0.647 -15.203 -13.047 1 98.75 313 GLU B C 1
ATOM 8798 O O . GLU B 1 313 ? 0.063 -16.234 -13.391 1 98.75 313 GLU B O 1
ATOM 8803 N N . GLY B 1 314 ? 0.105 -14.281 -12.312 1 98.81 314 GLY B N 1
ATOM 8804 C CA . GLY B 1 314 ? -1.318 -14.367 -12.031 1 98.81 314 GLY B CA 1
ATOM 8805 C C . GLY B 1 314 ? -2.184 -14.281 -13.273 1 98.81 314 GLY B C 1
ATOM 8806 O O . GLY B 1 314 ? -3.127 -15.055 -13.43 1 98.81 314 GLY B O 1
ATOM 8807 N N . PHE B 1 315 ? -1.824 -13.391 -14.133 1 98.94 315 PHE B N 1
ATOM 8808 C CA . PHE B 1 315 ? -2.561 -13.219 -15.383 1 98.94 315 PHE B CA 1
ATOM 8809 C C . PHE B 1 315 ? -2.406 -14.445 -16.266 1 98.94 315 PHE B C 1
ATOM 8811 O O . PHE B 1 315 ? -3.385 -14.938 -16.844 1 98.94 315 PHE B O 1
ATOM 8818 N N . ALA B 1 316 ? -1.153 -14.883 -16.422 1 98.81 316 ALA B N 1
ATOM 8819 C CA . ALA B 1 316 ? -0.939 -16.062 -17.25 1 98.81 316 ALA B CA 1
ATOM 8820 C C . ALA B 1 316 ? -1.734 -17.25 -16.734 1 98.81 316 ALA B C 1
ATOM 8822 O O . ALA B 1 316 ? -2.342 -17.984 -17.516 1 98.81 316 ALA B O 1
ATOM 8823 N N . THR B 1 317 ? -1.763 -17.391 -15.438 1 98.88 317 THR B N 1
ATOM 8824 C CA . THR B 1 317 ? -2.479 -18.516 -14.828 1 98.88 317 THR B CA 1
ATOM 8825 C C . THR B 1 317 ? -3.98 -18.375 -15.055 1 98.88 317 THR B C 1
ATOM 8827 O O . THR B 1 317 ? -4.66 -19.375 -15.328 1 98.88 317 THR B O 1
ATOM 8830 N N . TYR B 1 318 ? -4.492 -17.234 -14.969 1 98.88 318 TYR B N 1
ATOM 8831 C CA . TYR B 1 318 ? -5.922 -17.016 -15.18 1 98.88 318 TYR B CA 1
ATOM 8832 C C . TYR B 1 318 ? -6.285 -17.172 -16.656 1 98.88 318 TYR B C 1
ATOM 8834 O O . TYR B 1 318 ? -7.336 -17.719 -16.984 1 98.88 318 TYR B O 1
ATOM 8842 N N . PHE B 1 319 ? -5.477 -16.672 -17.547 1 98.88 319 PHE B N 1
ATOM 8843 C CA . PHE B 1 319 ? -5.758 -16.734 -18.969 1 98.88 319 PHE B CA 1
ATOM 8844 C C . PHE B 1 319 ? -5.68 -18.172 -19.469 1 98.88 319 PHE B C 1
ATOM 8846 O O . PHE B 1 319 ? -6.414 -18.562 -20.375 1 98.88 319 PHE B O 1
ATOM 8853 N N . GLN B 1 320 ? -4.777 -18.906 -18.859 1 98.56 320 GLN B N 1
ATOM 8854 C CA . GLN B 1 320 ? -4.801 -20.344 -19.109 1 98.56 320 GLN B CA 1
ATOM 8855 C C . GLN B 1 320 ? -6.176 -20.938 -18.797 1 98.56 320 GLN B C 1
ATOM 8857 O O . GLN B 1 320 ? -6.703 -21.734 -19.578 1 98.56 320 GLN B O 1
ATOM 8862 N N . ALA B 1 321 ? -6.758 -20.516 -17.719 1 98.62 321 ALA B N 1
ATOM 8863 C CA . ALA B 1 321 ? -8.078 -21.016 -17.328 1 98.62 321 ALA B CA 1
ATOM 8864 C C . ALA B 1 321 ? -9.156 -20.5 -18.297 1 98.62 321 ALA B C 1
ATOM 8866 O O . ALA B 1 321 ? -10.086 -21.234 -18.625 1 98.62 321 ALA B O 1
ATOM 8867 N N . LEU B 1 322 ? -9.047 -19.266 -18.719 1 98.81 322 LEU B N 1
ATOM 8868 C CA . LEU B 1 322 ? -10.008 -18.719 -19.672 1 98.81 322 LEU B CA 1
ATOM 8869 C C . LEU B 1 322 ? -9.961 -19.469 -20.984 1 98.81 322 LEU B C 1
ATOM 8871 O O . LEU B 1 322 ? -10.992 -19.688 -21.625 1 98.81 322 LEU B O 1
ATOM 8875 N N . PHE B 1 323 ? -8.797 -19.859 -21.391 1 98.69 323 PHE B N 1
ATOM 8876 C CA . PHE B 1 323 ? -8.672 -20.656 -22.609 1 98.69 323 PHE B CA 1
ATOM 8877 C C . PHE B 1 323 ? -9.336 -22.016 -22.422 1 98.69 323 PHE B C 1
ATOM 8879 O O . PHE B 1 323 ? -9.984 -22.531 -23.344 1 98.69 323 PHE B O 1
ATOM 8886 N N . THR B 1 324 ? -9.109 -22.594 -21.25 1 98.31 324 THR B N 1
ATOM 8887 C CA . THR B 1 324 ? -9.805 -23.844 -20.953 1 98.31 324 THR B CA 1
ATOM 8888 C C . THR B 1 324 ? -11.312 -23.672 -21.094 1 98.31 324 THR B C 1
ATOM 8890 O O . THR B 1 324 ? -11.992 -24.547 -21.625 1 98.31 324 THR B O 1
ATOM 8893 N N . GLU B 1 325 ? -11.82 -22.562 -20.641 1 98.12 325 GLU B N 1
ATOM 8894 C CA . GLU B 1 325 ? -13.25 -22.297 -20.781 1 98.12 325 GLU B CA 1
ATOM 8895 C C . GLU B 1 325 ? -13.664 -22.266 -22.25 1 98.12 325 GLU B C 1
ATOM 8897 O O . GLU B 1 325 ? -14.664 -22.859 -22.625 1 98.12 325 GLU B O 1
ATOM 8902 N N . LYS B 1 326 ? -12.906 -21.594 -23.031 1 97.81 326 LYS B N 1
ATOM 8903 C CA . LYS B 1 326 ? -13.195 -21.438 -24.453 1 97.81 326 LYS B CA 1
ATOM 8904 C C . LYS B 1 326 ? -13.109 -22.781 -25.172 1 97.81 326 LYS B C 1
ATOM 8906 O O . LYS B 1 326 ? -13.984 -23.109 -25.984 1 97.81 326 LYS B O 1
ATOM 8911 N N . ASP B 1 327 ? -12.086 -23.547 -24.812 1 97.25 327 ASP B N 1
ATOM 8912 C CA . ASP B 1 327 ? -11.734 -24.734 -25.578 1 97.25 327 ASP B CA 1
ATOM 8913 C C . ASP B 1 327 ? -12.5 -25.953 -25.094 1 97.25 327 ASP B C 1
ATOM 8915 O O . ASP B 1 327 ? -12.812 -26.859 -25.875 1 97.25 327 ASP B O 1
ATOM 8919 N N . LYS B 1 328 ? -12.789 -26.031 -23.781 1 97.06 328 LYS B N 1
ATOM 8920 C CA . LYS B 1 328 ? -13.312 -27.266 -23.234 1 97.06 328 LYS B CA 1
ATOM 8921 C C . LYS B 1 328 ? -14.641 -27.047 -22.531 1 97.06 328 LYS B C 1
ATOM 8923 O O . LYS B 1 328 ? -15.312 -28 -22.125 1 97.06 328 LYS B O 1
ATOM 8928 N N . GLY B 1 329 ? -15.008 -25.797 -22.281 1 97.69 329 GLY B N 1
ATOM 8929 C CA . GLY B 1 329 ? -16.328 -25.5 -21.734 1 97.69 329 GLY B CA 1
ATOM 8930 C C . GLY B 1 329 ? -16.281 -25.016 -20.297 1 97.69 329 GLY B C 1
ATOM 8931 O O . GLY B 1 329 ? -15.219 -25.016 -19.672 1 97.69 329 GLY B O 1
ATOM 8932 N N . THR B 1 330 ? -17.391 -24.672 -19.797 1 97.81 330 THR B N 1
ATOM 8933 C CA . THR B 1 330 ? -17.531 -23.953 -18.531 1 97.81 330 THR B CA 1
ATOM 8934 C C . THR B 1 330 ? -17.25 -24.891 -17.344 1 97.81 330 THR B C 1
ATOM 8936 O O . THR B 1 330 ? -16.641 -24.469 -16.359 1 97.81 330 THR B O 1
ATOM 8939 N N . GLU B 1 331 ? -17.75 -26.141 -17.344 1 98.06 331 GLU B N 1
ATOM 8940 C CA . GLU B 1 331 ? -17.531 -27.047 -16.219 1 98.06 331 GLU B CA 1
ATOM 8941 C C . GLU B 1 331 ? -16.047 -27.328 -16.016 1 98.06 331 GLU B C 1
ATOM 8943 O O . GLU B 1 331 ? -15.57 -27.391 -14.883 1 98.06 331 GLU B O 1
ATOM 8948 N N . GLU B 1 332 ? -15.289 -27.469 -17.188 1 98.19 332 GLU B N 1
ATOM 8949 C CA . GLU B 1 332 ? -13.844 -27.656 -17.109 1 98.19 332 GLU B CA 1
ATOM 8950 C C . GLU B 1 332 ? -13.164 -26.438 -16.484 1 98.19 332 GLU B C 1
ATOM 8952 O O . GLU B 1 332 ? -12.227 -26.578 -15.695 1 98.19 332 GLU B O 1
ATOM 8957 N N . PHE B 1 333 ? -13.656 -25.281 -16.844 1 98.44 333 PHE B N 1
ATOM 8958 C CA . PHE B 1 333 ? -13.125 -24.031 -16.312 1 98.44 333 PHE B CA 1
ATOM 8959 C C . PHE B 1 333 ? -13.359 -23.953 -14.805 1 98.44 333 PHE B C 1
ATOM 8961 O O . PHE B 1 333 ? -12.43 -23.672 -14.047 1 98.44 333 PHE B O 1
ATOM 8968 N N . ILE B 1 334 ? -14.586 -24.188 -14.367 1 98.56 334 ILE B N 1
ATOM 8969 C CA . ILE B 1 334 ? -14.945 -24.109 -12.953 1 98.56 334 ILE B CA 1
ATOM 8970 C C . ILE B 1 334 ? -14.086 -25.062 -12.148 1 98.56 334 ILE B C 1
ATOM 8972 O O . ILE B 1 334 ? -13.547 -24.703 -11.102 1 98.56 334 ILE B O 1
ATOM 8976 N N . TYR B 1 335 ? -13.953 -26.266 -12.641 1 98.44 335 TYR B N 1
ATOM 8977 C CA . TYR B 1 335 ? -13.164 -27.266 -11.914 1 98.44 335 TYR B CA 1
ATOM 8978 C C . TYR B 1 335 ? -11.695 -26.875 -11.898 1 98.44 335 TYR B C 1
ATOM 8980 O O . TYR B 1 335 ? -10.992 -27.125 -10.914 1 98.44 335 TYR B O 1
ATOM 8988 N N . ASP B 1 336 ? -11.195 -26.297 -13.016 1 98.19 336 ASP B N 1
ATOM 8989 C CA . ASP B 1 336 ? -9.828 -25.781 -13.055 1 98.19 336 ASP B CA 1
ATOM 8990 C C . ASP B 1 336 ? -9.602 -24.734 -11.977 1 98.19 336 ASP B C 1
ATOM 8992 O O . ASP B 1 336 ? -8.609 -24.781 -11.25 1 98.19 336 ASP B O 1
ATOM 8996 N N . MET B 1 337 ? -10.516 -23.781 -11.836 1 98.5 337 MET B N 1
ATOM 8997 C CA . MET B 1 337 ? -10.422 -22.734 -10.828 1 98.5 337 MET B CA 1
ATOM 8998 C C . MET B 1 337 ? -10.516 -23.328 -9.422 1 98.5 337 MET B C 1
ATOM 9000 O O . MET B 1 337 ? -9.812 -22.875 -8.516 1 98.5 337 MET B O 1
ATOM 9004 N N . TYR B 1 338 ? -11.383 -24.281 -9.25 1 98.38 338 TYR B N 1
ATOM 9005 C CA . TYR B 1 338 ? -11.508 -24.969 -7.973 1 98.38 338 TYR B CA 1
ATOM 9006 C C . TYR B 1 338 ? -10.203 -25.641 -7.582 1 98.38 338 TYR B C 1
ATOM 9008 O O . TYR B 1 338 ? -9.773 -25.562 -6.426 1 98.38 338 TYR B O 1
ATOM 9016 N N . THR B 1 339 ? -9.586 -26.297 -8.562 1 98.12 339 THR B N 1
ATOM 9017 C CA . THR B 1 339 ? -8.32 -26.969 -8.305 1 98.12 339 THR B CA 1
ATOM 9018 C C . THR B 1 339 ? -7.227 -25.953 -7.98 1 98.12 339 THR B C 1
ATOM 9020 O O . THR B 1 339 ? -6.332 -26.219 -7.18 1 98.12 339 THR B O 1
ATOM 9023 N N . LYS B 1 340 ? -7.258 -24.781 -8.625 1 98.5 340 LYS B N 1
ATOM 9024 C CA . LYS B 1 340 ? -6.32 -23.703 -8.297 1 98.5 340 LYS B CA 1
ATOM 9025 C C . LYS B 1 340 ? -6.516 -23.234 -6.859 1 98.5 340 LYS B C 1
ATOM 9027 O O . LYS B 1 340 ? -5.543 -22.953 -6.16 1 98.5 340 LYS B O 1
ATOM 9032 N N . LEU B 1 341 ? -7.762 -23.094 -6.43 1 98.56 341 LEU B N 1
ATOM 9033 C CA . LEU B 1 341 ? -8.039 -22.719 -5.047 1 98.56 341 LEU B CA 1
ATOM 9034 C C . LEU B 1 341 ? -7.445 -23.75 -4.082 1 98.56 341 LEU B C 1
ATOM 9036 O O . LEU B 1 341 ? -6.805 -23.375 -3.098 1 98.56 341 LEU B O 1
ATOM 9040 N N . LYS B 1 342 ? -7.633 -25.031 -4.375 1 98.12 342 LYS B N 1
ATOM 9041 C CA . LYS B 1 342 ? -7.105 -26.094 -3.52 1 98.12 342 LYS B CA 1
ATOM 9042 C C . LYS B 1 342 ? -5.582 -26.031 -3.443 1 98.12 342 LYS B C 1
ATOM 9044 O O . LYS B 1 342 ? -5.004 -26.203 -2.369 1 98.12 342 LYS B O 1
ATOM 9049 N N . THR B 1 343 ? -4.996 -25.766 -4.617 1 98.5 343 THR B N 1
ATOM 9050 C CA . THR B 1 343 ? -3.543 -25.672 -4.684 1 98.5 343 THR B CA 1
ATOM 9051 C C . THR B 1 343 ? -3.033 -24.5 -3.854 1 98.5 343 THR B C 1
ATOM 9053 O O . THR B 1 343 ? -2.055 -24.625 -3.115 1 98.5 343 THR B O 1
ATOM 9056 N N . TYR B 1 344 ? -3.627 -23.375 -3.932 1 98.31 344 TYR B N 1
ATOM 9057 C CA . TYR B 1 344 ? -3.295 -22.219 -3.1 1 98.31 344 TYR B CA 1
ATOM 9058 C C . TYR B 1 344 ? -3.436 -22.562 -1.62 1 98.31 344 TYR B C 1
ATOM 9060 O O . TYR B 1 344 ? -2.557 -22.234 -0.817 1 98.31 344 TYR B O 1
ATOM 9068 N N . LEU B 1 345 ? -4.52 -23.234 -1.249 1 98.25 345 LEU B N 1
ATOM 9069 C CA . LEU B 1 345 ? -4.801 -23.531 0.153 1 98.25 345 LEU B CA 1
ATOM 9070 C C . LEU B 1 345 ? -3.758 -24.469 0.733 1 98.25 345 LEU B C 1
ATOM 9072 O O . LEU B 1 345 ? -3.42 -24.391 1.916 1 98.25 345 LEU B O 1
ATOM 9076 N N . GLU B 1 346 ? -3.26 -25.359 -0.113 1 97.69 346 GLU B N 1
ATOM 9077 C CA . GLU B 1 346 ? -2.188 -26.234 0.344 1 97.69 346 GLU B CA 1
ATOM 9078 C C . GLU B 1 346 ? -0.981 -25.438 0.823 1 97.69 346 GLU B C 1
ATOM 9080 O O . GLU B 1 346 ? -0.407 -25.734 1.872 1 97.69 346 GLU B O 1
ATOM 9085 N N . GLU B 1 347 ? -0.636 -24.422 0.072 1 97.31 347 GLU B N 1
ATOM 9086 C CA . GLU B 1 347 ? 0.487 -23.578 0.466 1 97.31 347 GLU B CA 1
ATOM 9087 C C . GLU B 1 347 ? 0.108 -22.656 1.626 1 97.31 347 GLU B C 1
ATOM 9089 O O . GLU B 1 347 ? 0.911 -22.438 2.533 1 97.31 347 GLU B O 1
ATOM 9094 N N . TYR B 1 348 ? -1.075 -22.125 1.563 1 96.38 348 TYR B N 1
ATOM 9095 C CA . TYR B 1 348 ? -1.563 -21.25 2.621 1 96.38 348 TYR B CA 1
ATOM 9096 C C . TYR B 1 348 ? -1.438 -21.906 3.984 1 96.38 348 TYR B C 1
ATOM 9098 O O . TYR B 1 348 ? -1.161 -21.25 4.984 1 96.38 348 TYR B O 1
ATOM 9106 N N . ASN B 1 349 ? -1.628 -23.219 4.023 1 95.19 349 ASN B N 1
ATOM 9107 C CA . ASN B 1 349 ? -1.531 -23.969 5.273 1 95.19 349 ASN B CA 1
ATOM 9108 C C . ASN B 1 349 ? -0.099 -23.984 5.801 1 95.19 349 ASN B C 1
ATOM 9110 O O . ASN B 1 349 ? 0.121 -24.141 7.004 1 95.19 349 ASN B O 1
ATOM 9114 N N . GLU B 1 350 ? 0.847 -23.812 4.875 1 93.19 350 GLU B N 1
ATOM 9115 C CA . GLU B 1 350 ? 2.246 -23.75 5.285 1 93.19 350 GLU B CA 1
ATOM 9116 C C . GLU B 1 350 ? 2.646 -22.344 5.699 1 93.19 350 GLU B C 1
ATOM 9118 O O . GLU B 1 350 ? 3.273 -22.141 6.742 1 93.19 350 GLU B O 1
ATOM 9123 N N . TYR B 1 351 ? 2.355 -21.375 4.887 1 93.25 351 TYR B N 1
ATOM 9124 C CA . TYR B 1 351 ? 2.578 -19.969 5.164 1 93.25 351 TYR B CA 1
ATOM 9125 C C . TYR B 1 351 ? 1.597 -19.094 4.387 1 93.25 351 TYR B C 1
ATOM 9127 O O . TYR B 1 351 ? 0.941 -19.562 3.455 1 93.25 351 TYR B O 1
ATOM 9135 N N . SER B 1 352 ? 1.453 -17.922 4.781 1 94.62 352 SER B N 1
ATOM 9136 C CA . SER B 1 352 ? 0.631 -16.969 4.055 1 94.62 352 SER B CA 1
ATOM 9137 C C . SER B 1 352 ? 1.364 -15.641 3.871 1 94.62 352 SER B C 1
ATOM 9139 O O . SER B 1 352 ? 2.197 -15.266 4.699 1 94.62 352 SER B O 1
ATOM 9141 N N . ARG B 1 353 ? 1.13 -14.93 2.834 1 94.44 353 ARG B N 1
ATOM 9142 C CA . ARG B 1 353 ? 1.66 -13.609 2.504 1 94.44 353 ARG B CA 1
ATOM 9143 C C . ARG B 1 353 ? 0.731 -12.867 1.546 1 94.44 353 ARG B C 1
ATOM 9145 O O . ARG B 1 353 ? -0.124 -13.484 0.904 1 94.44 353 ARG B O 1
ATOM 9152 N N . PRO B 1 354 ? 0.839 -11.594 1.478 1 95.56 354 PRO B N 1
ATOM 9153 C CA . PRO B 1 354 ? 0.132 -10.898 0.396 1 95.56 354 PRO B CA 1
ATOM 9154 C C . PRO B 1 354 ? 0.663 -11.273 -0.987 1 95.56 354 PRO B C 1
ATOM 9156 O O . PRO B 1 354 ? 1.767 -11.812 -1.104 1 95.56 354 PRO B O 1
ATOM 9159 N N . ILE B 1 355 ? -0.103 -11.07 -1.954 1 97.75 355 ILE B N 1
ATOM 9160 C CA . ILE B 1 355 ? 0.362 -11.32 -3.314 1 97.75 355 ILE B CA 1
ATOM 9161 C C . ILE B 1 355 ? 1.548 -10.406 -3.627 1 97.75 355 ILE B C 1
ATOM 9163 O O . ILE B 1 355 ? 2.588 -10.875 -4.098 1 97.75 355 ILE B O 1
ATOM 9167 N N . VAL B 1 356 ? 1.383 -9.086 -3.336 1 97 356 VAL B N 1
ATOM 9168 C CA . VAL B 1 356 ? 2.498 -8.148 -3.471 1 97 356 VAL B CA 1
ATOM 9169 C C . VAL B 1 356 ? 3.318 -8.133 -2.184 1 97 356 VAL B C 1
ATOM 9171 O O . VAL B 1 356 ? 2.832 -7.699 -1.137 1 97 356 VAL B O 1
ATOM 9174 N N . SER B 1 357 ? 4.527 -8.68 -2.213 1 94.44 357 SER B N 1
ATOM 9175 C CA . SER B 1 357 ? 5.418 -8.719 -1.059 1 94.44 357 SER B CA 1
ATOM 9176 C C . SER B 1 357 ? 6.82 -8.242 -1.43 1 94.44 357 SER B C 1
ATOM 9178 O O . SER B 1 357 ? 7.348 -8.609 -2.482 1 94.44 357 SER B O 1
ATOM 9180 N N . ARG B 1 358 ? 7.379 -7.453 -0.572 1 93.5 358 ARG B N 1
ATOM 9181 C CA . ARG B 1 358 ? 8.719 -6.926 -0.827 1 93.5 358 ARG B CA 1
ATOM 9182 C C . ARG B 1 358 ? 9.758 -7.637 0.031 1 93.5 358 ARG B C 1
ATOM 9184 O O . ARG B 1 358 ? 10.953 -7.352 -0.075 1 93.5 358 ARG B O 1
ATOM 9191 N N . TYR B 1 359 ? 9.328 -8.586 0.824 1 92.69 359 TYR B N 1
ATOM 9192 C CA . TYR B 1 359 ? 10.227 -9.336 1.689 1 92.69 359 TYR B CA 1
ATOM 9193 C C . TYR B 1 359 ? 10.727 -10.594 0.995 1 92.69 359 TYR B C 1
ATOM 9195 O O . TYR B 1 359 ? 10 -11.586 0.896 1 92.69 359 TYR B O 1
ATOM 9203 N N . TYR B 1 360 ? 11.953 -10.578 0.564 1 94.75 360 TYR B N 1
ATOM 9204 C CA . TYR B 1 360 ? 12.586 -11.773 0.015 1 94.75 360 TYR B CA 1
ATOM 9205 C C . TYR B 1 360 ? 14.094 -11.594 -0.071 1 94.75 360 TYR B C 1
ATOM 9207 O O . TYR B 1 360 ? 14.602 -10.477 -0.038 1 94.75 360 TYR B O 1
ATOM 9215 N N . LYS B 1 361 ? 14.805 -12.711 -0.054 1 95.19 361 LYS B N 1
ATOM 9216 C CA . LYS B 1 361 ? 16.25 -12.711 -0.294 1 95.19 361 LYS B CA 1
ATOM 9217 C C . LYS B 1 361 ? 16.562 -12.93 -1.772 1 95.19 361 LYS B C 1
ATOM 9219 O O . LYS B 1 361 ? 17.422 -12.266 -2.332 1 95.19 361 LYS B O 1
ATOM 9224 N N . TRP B 1 362 ? 15.805 -13.859 -2.35 1 94.81 362 TRP B N 1
ATOM 9225 C CA . TRP B 1 362 ? 15.828 -14.094 -3.791 1 94.81 362 TRP B CA 1
ATOM 9226 C C . TRP B 1 362 ? 14.438 -13.906 -4.391 1 94.81 362 TRP B C 1
ATOM 9228 O O . TRP B 1 362 ? 13.445 -14.367 -3.824 1 94.81 362 TRP B O 1
ATOM 9238 N N . ALA B 1 363 ? 14.359 -13.227 -5.516 1 95.75 363 ALA B N 1
ATOM 9239 C CA . ALA B 1 363 ? 13.078 -12.953 -6.156 1 95.75 363 ALA B CA 1
ATOM 9240 C C . ALA B 1 363 ? 12.336 -14.25 -6.469 1 95.75 363 ALA B C 1
ATOM 9242 O O . ALA B 1 363 ? 11.102 -14.273 -6.516 1 95.75 363 ALA B O 1
ATOM 9243 N N . ASP B 1 364 ? 13.078 -15.336 -6.602 1 94.94 364 ASP B N 1
ATOM 9244 C CA . ASP B 1 364 ? 12.523 -16.656 -6.922 1 94.94 364 ASP B CA 1
ATOM 9245 C C . ASP B 1 364 ? 11.469 -17.062 -5.895 1 94.94 364 ASP B C 1
ATOM 9247 O O . ASP B 1 364 ? 10.539 -17.812 -6.219 1 94.94 364 ASP B O 1
ATOM 9251 N N . GLU B 1 365 ? 11.586 -16.547 -4.703 1 96.12 365 GLU B N 1
ATOM 9252 C CA . GLU B 1 365 ? 10.688 -16.922 -3.617 1 96.12 365 GLU B CA 1
ATOM 9253 C C . GLU B 1 365 ? 9.266 -16.438 -3.898 1 96.12 365 GLU B C 1
ATOM 9255 O O . GLU B 1 365 ? 8.305 -16.984 -3.346 1 96.12 365 GLU B O 1
ATOM 9260 N N . LEU B 1 366 ? 9.133 -15.484 -4.77 1 97.31 366 LEU B N 1
ATOM 9261 C CA . LEU B 1 366 ? 7.816 -14.906 -5.039 1 97.31 366 LEU B CA 1
ATOM 9262 C C . LEU B 1 366 ? 7.062 -15.734 -6.074 1 97.31 366 LEU B C 1
ATOM 9264 O O . LEU B 1 366 ? 5.863 -15.539 -6.277 1 97.31 366 LEU B O 1
ATOM 9268 N N . PHE B 1 367 ? 7.68 -16.656 -6.703 1 97.12 367 PHE B N 1
ATOM 9269 C CA . PHE B 1 367 ? 7.055 -17.531 -7.684 1 97.12 367 PHE B CA 1
ATOM 9270 C C . PHE B 1 367 ? 6.422 -18.734 -6.996 1 97.12 367 PHE B C 1
ATOM 9272 O O . PHE B 1 367 ? 6.926 -19.859 -7.105 1 97.12 367 PHE B O 1
ATOM 9279 N N . ASP B 1 368 ? 5.34 -18.453 -6.316 1 97.75 368 ASP B N 1
ATOM 9280 C CA . ASP B 1 368 ? 4.68 -19.469 -5.512 1 97.75 368 ASP B CA 1
ATOM 9281 C C . ASP B 1 368 ? 3.172 -19.484 -5.766 1 97.75 368 ASP B C 1
ATOM 9283 O O . ASP B 1 368 ? 2.695 -18.875 -6.727 1 97.75 368 ASP B O 1
ATOM 9287 N N . ARG B 1 369 ? 2.438 -20.219 -5.004 1 98.56 369 ARG B N 1
ATOM 9288 C CA . ARG B 1 369 ? 1.016 -20.438 -5.25 1 98.56 369 ARG B CA 1
ATOM 9289 C C . ARG B 1 369 ? 0.21 -19.188 -4.918 1 98.56 369 ARG B C 1
ATOM 9291 O O . ARG B 1 369 ? -0.898 -19 -5.426 1 98.56 369 ARG B O 1
ATOM 9298 N N . HIS B 1 370 ? 0.743 -18.266 -4.062 1 98.44 370 HIS B N 1
ATOM 9299 C CA . HIS B 1 370 ? 0.103 -16.984 -3.816 1 98.44 370 HIS B CA 1
ATOM 9300 C C . HIS B 1 370 ? 0.126 -16.109 -5.066 1 98.44 370 HIS B C 1
ATOM 9302 O O . HIS B 1 370 ? -0.834 -15.383 -5.34 1 98.44 370 HIS B O 1
ATOM 9308 N N . THR B 1 371 ? 1.199 -16.219 -5.805 1 98.62 371 THR B N 1
ATOM 9309 C CA . THR B 1 371 ? 1.376 -15.422 -7.012 1 98.62 371 THR B CA 1
ATOM 9310 C C . THR B 1 371 ? 0.576 -16 -8.172 1 98.62 371 THR B C 1
ATOM 9312 O O . THR B 1 371 ? -0.116 -15.273 -8.883 1 98.62 371 THR B O 1
ATOM 9315 N N . TYR B 1 372 ? 0.627 -17.297 -8.305 1 98.69 372 TYR B N 1
ATOM 9316 C CA . TYR B 1 372 ? -0.004 -17.953 -9.438 1 98.69 372 TYR B CA 1
ATOM 9317 C C . TYR B 1 372 ? -1.487 -18.188 -9.18 1 98.69 372 TYR B C 1
ATOM 9319 O O . TYR B 1 372 ? -2.33 -17.406 -9.617 1 98.69 372 TYR B O 1
ATOM 9327 N N . GLN B 1 373 ? -1.8 -19.172 -8.32 1 98.81 373 GLN B N 1
ATOM 9328 C CA . GLN B 1 373 ? -3.17 -19.641 -8.148 1 98.81 373 GLN B CA 1
ATOM 9329 C C . GLN B 1 373 ? -4.027 -18.594 -7.449 1 98.81 373 GLN B C 1
ATOM 9331 O O . GLN B 1 373 ? -5.141 -18.297 -7.887 1 98.81 373 GLN B O 1
ATOM 9336 N N . LYS B 1 374 ? -3.541 -18.047 -6.359 1 98.75 374 LYS B N 1
ATOM 9337 C CA . LYS B 1 374 ? -4.316 -16.969 -5.746 1 98.75 374 LYS B CA 1
ATOM 9338 C C . LYS B 1 374 ? -4.469 -15.789 -6.699 1 98.75 374 LYS B C 1
ATOM 9340 O O . LYS B 1 374 ? -5.527 -15.156 -6.754 1 98.75 374 LYS B O 1
ATOM 9345 N N . GLY B 1 375 ? -3.357 -15.461 -7.406 1 98.81 375 GLY B N 1
ATOM 9346 C CA . GLY B 1 375 ? -3.453 -14.398 -8.398 1 98.81 375 GLY B CA 1
ATOM 9347 C C . GLY B 1 375 ? -4.57 -14.625 -9.398 1 98.81 375 GLY B C 1
ATOM 9348 O O . GLY B 1 375 ? -5.328 -13.703 -9.711 1 98.81 375 GLY B O 1
ATOM 9349 N N . ALA B 1 376 ? -4.676 -15.82 -9.891 1 98.88 376 ALA B N 1
ATOM 9350 C CA . ALA B 1 376 ? -5.738 -16.156 -10.828 1 98.88 376 ALA B CA 1
ATOM 9351 C C . ALA B 1 376 ? -7.113 -16.016 -10.18 1 98.88 376 ALA B C 1
ATOM 9353 O O . ALA B 1 376 ? -8.055 -15.516 -10.797 1 98.88 376 ALA B O 1
ATOM 9354 N N . MET B 1 377 ? -7.219 -16.453 -8.938 1 98.69 377 MET B N 1
ATOM 9355 C CA . MET B 1 377 ? -8.484 -16.375 -8.211 1 98.69 377 MET B CA 1
ATOM 9356 C C . MET B 1 377 ? -8.906 -14.914 -8.031 1 98.69 377 MET B C 1
ATOM 9358 O O . MET B 1 377 ? -10.094 -14.594 -8.117 1 98.69 377 MET B O 1
ATOM 9362 N N . VAL B 1 378 ? -7.965 -14.078 -7.738 1 98.62 378 VAL B N 1
ATOM 9363 C CA . VAL B 1 378 ? -8.242 -12.664 -7.523 1 98.62 378 VAL B CA 1
ATOM 9364 C C . VAL B 1 378 ? -8.75 -12.031 -8.82 1 98.62 378 VAL B C 1
ATOM 9366 O O . VAL B 1 378 ? -9.695 -11.25 -8.812 1 98.62 378 VAL B O 1
ATOM 9369 N N . LEU B 1 379 ? -8.094 -12.344 -9.953 1 98.88 379 LEU B N 1
ATOM 9370 C CA . LEU B 1 379 ? -8.531 -11.82 -11.242 1 98.88 379 LEU B CA 1
ATOM 9371 C C . LEU B 1 379 ? -9.938 -12.312 -11.578 1 98.88 379 LEU B C 1
ATOM 9373 O O . LEU B 1 379 ? -10.742 -11.562 -12.133 1 98.88 379 LEU B O 1
ATOM 9377 N N . HIS B 1 380 ? -10.211 -13.547 -11.227 1 98.69 380 HIS B N 1
ATOM 9378 C CA . HIS B 1 380 ? -11.547 -14.086 -11.445 1 98.69 380 HIS B CA 1
ATOM 9379 C C . HIS B 1 380 ? -12.586 -13.359 -10.594 1 98.69 380 HIS B C 1
ATOM 9381 O O . HIS B 1 380 ? -13.68 -13.055 -11.07 1 98.69 380 HIS B O 1
ATOM 9387 N N . ALA B 1 381 ? -12.242 -13.133 -9.32 1 97.94 381 ALA B N 1
ATOM 9388 C CA . ALA B 1 381 ? -13.117 -12.367 -8.438 1 97.94 381 ALA B CA 1
ATOM 9389 C C . ALA B 1 381 ? -13.375 -10.969 -8.992 1 97.94 381 ALA B C 1
ATOM 9391 O O . ALA B 1 381 ? -14.492 -10.453 -8.898 1 97.94 381 ALA B O 1
ATOM 9392 N N . LEU B 1 382 ? -12.344 -10.359 -9.508 1 98.38 382 LEU B N 1
ATOM 9393 C CA . LEU B 1 382 ? -12.469 -9.023 -10.086 1 98.38 382 LEU B CA 1
ATOM 9394 C C . LEU B 1 382 ? -13.391 -9.031 -11.297 1 98.38 382 LEU B C 1
ATOM 9396 O O . LEU B 1 382 ? -14.227 -8.141 -11.461 1 98.38 382 LEU B O 1
ATOM 9400 N N . ARG B 1 383 ? -13.211 -10.039 -12.203 1 98.12 383 ARG B N 1
ATOM 9401 C CA . ARG B 1 383 ? -14.086 -10.203 -13.359 1 98.12 383 ARG B CA 1
ATOM 9402 C C . ARG B 1 383 ? -15.547 -10.336 -12.93 1 98.12 383 ARG B C 1
ATOM 9404 O O . ARG B 1 383 ? -16.438 -9.734 -13.531 1 98.12 383 ARG B O 1
ATOM 9411 N N . SER B 1 384 ? -15.711 -11.125 -11.898 1 96.62 384 SER B N 1
ATOM 9412 C CA . SER B 1 384 ? -17.062 -11.328 -11.398 1 96.62 384 SER B CA 1
ATOM 9413 C C . SER B 1 384 ? -17.641 -10.039 -10.828 1 96.62 384 SER B C 1
ATOM 9415 O O . SER B 1 384 ? -18.828 -9.742 -11.016 1 96.62 384 SER B O 1
ATOM 9417 N N . LEU B 1 385 ? -16.844 -9.32 -10.141 1 95.5 385 LEU B N 1
ATOM 9418 C CA . LEU B 1 385 ? -17.266 -8.078 -9.508 1 95.5 385 LEU B CA 1
ATOM 9419 C C . LEU B 1 385 ? -17.656 -7.039 -10.547 1 95.5 385 LEU B C 1
ATOM 9421 O O . LEU B 1 385 ? -18.688 -6.359 -10.406 1 95.5 385 LEU B O 1
ATOM 9425 N N . LEU B 1 386 ? -16.891 -6.898 -11.625 1 96.31 386 LEU B N 1
ATOM 9426 C CA . LEU B 1 386 ? -17.047 -5.82 -12.594 1 96.31 386 LEU B CA 1
ATOM 9427 C C . LEU B 1 386 ? -17.984 -6.246 -13.727 1 96.31 386 LEU B C 1
ATOM 9429 O O . LEU B 1 386 ? -18.594 -5.398 -14.391 1 96.31 386 LEU B O 1
ATOM 9433 N N . GLY B 1 387 ? -18.078 -7.566 -13.961 1 96.19 387 GLY B N 1
ATOM 9434 C CA . GLY B 1 387 ? -18.672 -8.094 -15.18 1 96.19 387 GLY B CA 1
ATOM 9435 C C . GLY B 1 387 ? -17.672 -8.281 -16.297 1 96.19 387 GLY B C 1
ATOM 9436 O O . GLY B 1 387 ? -16.688 -7.543 -16.391 1 96.19 387 GLY B O 1
ATOM 9437 N N . ASP B 1 388 ? -17.891 -9.25 -17.094 1 97.06 388 ASP B N 1
ATOM 9438 C CA . ASP B 1 388 ? -16.938 -9.664 -18.125 1 97.06 388 ASP B CA 1
ATOM 9439 C C . ASP B 1 388 ? -16.625 -8.516 -19.078 1 97.06 388 ASP B C 1
ATOM 9441 O O . ASP B 1 388 ? -15.477 -8.32 -19.469 1 97.06 388 ASP B O 1
ATOM 9445 N N . ASP B 1 389 ? -17.594 -7.715 -19.484 1 97.56 389 ASP B N 1
ATOM 9446 C CA . ASP B 1 389 ? -17.391 -6.645 -20.453 1 97.56 389 ASP B CA 1
ATOM 9447 C C . ASP B 1 389 ? -16.453 -5.57 -19.906 1 97.56 389 ASP B C 1
ATOM 9449 O O . ASP B 1 389 ? -15.492 -5.184 -20.562 1 97.56 389 ASP B O 1
ATOM 9453 N N . GLU B 1 390 ? -16.781 -5.074 -18.688 1 97.44 390 GLU B N 1
ATOM 9454 C CA . GLU B 1 390 ? -15.945 -4.055 -18.062 1 97.44 390 GLU B CA 1
ATOM 9455 C C . GLU B 1 390 ? -14.547 -4.594 -17.781 1 97.44 390 GLU B C 1
ATOM 9457 O O . GLU B 1 390 ? -13.555 -3.869 -17.906 1 97.44 390 GLU B O 1
ATOM 9462 N N . PHE B 1 391 ? -14.523 -5.832 -17.359 1 98.38 391 PHE B N 1
ATOM 9463 C CA . PHE B 1 391 ? -13.234 -6.465 -17.109 1 98.38 391 PHE B CA 1
ATOM 9464 C C . PHE B 1 391 ? -12.391 -6.492 -18.375 1 98.38 391 PHE B C 1
ATOM 9466 O O . PHE B 1 391 ? -11.227 -6.098 -18.359 1 98.38 391 PHE B O 1
ATOM 9473 N N . ARG B 1 392 ? -12.93 -6.895 -19.5 1 98.62 392 ARG B N 1
ATOM 9474 C CA . ARG B 1 392 ? -12.219 -6.973 -20.781 1 98.62 392 ARG B CA 1
ATOM 9475 C C . ARG B 1 392 ? -11.789 -5.586 -21.25 1 98.62 392 ARG B C 1
ATOM 9477 O O . ARG B 1 392 ? -10.656 -5.406 -21.719 1 98.62 392 ARG B O 1
ATOM 9484 N N . LYS B 1 393 ? -12.648 -4.629 -21.062 1 98.69 393 LYS B N 1
ATOM 9485 C CA . LYS B 1 393 ? -12.32 -3.258 -21.453 1 98.69 393 LYS B CA 1
ATOM 9486 C C . LYS B 1 393 ? -11.18 -2.711 -20.594 1 98.69 393 LYS B C 1
ATOM 9488 O O . LYS B 1 393 ? -10.328 -1.973 -21.078 1 98.69 393 LYS B O 1
ATOM 9493 N N . GLY B 1 394 ? -11.289 -3.041 -19.266 1 98.75 394 GLY B N 1
ATOM 9494 C CA . GLY B 1 394 ? -10.211 -2.641 -18.375 1 98.75 394 GLY B CA 1
ATOM 9495 C C . GLY B 1 394 ? -8.867 -3.229 -18.766 1 98.75 394 GLY B C 1
ATOM 9496 O O . GLY B 1 394 ? -7.848 -2.533 -18.75 1 98.75 394 GLY B O 1
ATOM 9497 N N . ILE B 1 395 ? -8.844 -4.488 -19.172 1 98.75 395 ILE B N 1
ATOM 9498 C CA . ILE B 1 395 ? -7.625 -5.16 -19.609 1 98.75 395 ILE B CA 1
ATOM 9499 C C . ILE B 1 395 ? -7.082 -4.48 -20.875 1 98.75 395 ILE B C 1
ATOM 9501 O O . ILE B 1 395 ? -5.883 -4.219 -20.969 1 98.75 395 ILE B O 1
ATOM 9505 N N . ARG B 1 396 ? -7.949 -4.191 -21.797 1 98.81 396 ARG B N 1
ATOM 9506 C CA . ARG B 1 396 ? -7.539 -3.512 -23.031 1 98.81 396 ARG B CA 1
ATOM 9507 C C . ARG B 1 396 ? -6.902 -2.162 -22.719 1 98.81 396 ARG B C 1
ATOM 9509 O O . ARG B 1 396 ? -5.828 -1.846 -23.234 1 98.81 396 ARG B O 1
ATOM 9516 N N . THR B 1 397 ? -7.547 -1.395 -21.812 1 98.81 397 THR B N 1
ATOM 9517 C CA . THR B 1 397 ? -7.047 -0.082 -21.422 1 98.81 397 THR B CA 1
ATOM 9518 C C . THR B 1 397 ? -5.68 -0.202 -20.75 1 98.81 397 THR B C 1
ATOM 9520 O O . THR B 1 397 ? -4.77 0.575 -21.047 1 98.81 397 THR B O 1
ATOM 9523 N N . TYR B 1 398 ? -5.586 -1.151 -19.906 1 98.69 398 TYR B N 1
ATOM 9524 C CA . TYR B 1 398 ? -4.344 -1.42 -19.188 1 98.69 398 TYR B CA 1
ATOM 9525 C C . TYR B 1 398 ? -3.209 -1.718 -20.156 1 98.69 398 TYR B C 1
ATOM 9527 O O . TYR B 1 398 ? -2.133 -1.123 -20.078 1 98.69 398 TYR B O 1
ATOM 9535 N N . LEU B 1 399 ? -3.457 -2.592 -21.109 1 98.75 399 LEU B N 1
ATOM 9536 C CA . LEU B 1 399 ? -2.441 -3.021 -22.062 1 98.75 399 LEU B CA 1
ATOM 9537 C C . LEU B 1 399 ? -2.1 -1.899 -23.047 1 98.75 399 LEU B C 1
ATOM 9539 O O . LEU B 1 399 ? -0.928 -1.675 -23.344 1 98.75 399 LEU B O 1
ATOM 9543 N N . GLU B 1 400 ? -3.066 -1.179 -23.516 1 98.62 400 GLU B N 1
ATOM 9544 C CA . GLU B 1 400 ? -2.834 -0.103 -24.469 1 98.62 400 GLU B CA 1
ATOM 9545 C C . GLU B 1 400 ? -2.084 1.059 -23.828 1 98.62 400 GLU B C 1
ATOM 9547 O O . GLU B 1 400 ? -1.121 1.576 -24.391 1 98.62 400 GLU B O 1
ATOM 9552 N N . LYS B 1 401 ? -2.447 1.409 -22.641 1 97.69 401 LYS B N 1
ATOM 9553 C CA . LYS B 1 401 ? -1.852 2.551 -21.953 1 97.69 401 LYS B CA 1
ATOM 9554 C C . LYS B 1 401 ? -0.402 2.268 -21.578 1 97.69 401 LYS B C 1
ATOM 9556 O O . LYS B 1 401 ? 0.42 3.186 -21.516 1 97.69 401 LYS B O 1
ATOM 9561 N N . HIS B 1 402 ? -0.116 1.024 -21.344 1 98.06 402 HIS B N 1
ATOM 9562 C CA . HIS B 1 402 ? 1.188 0.737 -20.75 1 98.06 402 HIS B CA 1
ATOM 9563 C C . HIS B 1 402 ? 2.029 -0.136 -21.672 1 98.06 402 HIS B C 1
ATOM 9565 O O . HIS B 1 402 ? 2.971 -0.794 -21.234 1 98.06 402 HIS B O 1
ATOM 9571 N N . SER B 1 403 ? 1.694 -0.244 -22.953 1 98 403 SER B N 1
ATOM 9572 C CA . SER B 1 403 ? 2.459 -1.002 -23.938 1 98 403 SER B CA 1
ATOM 9573 C C . SER B 1 403 ? 3.926 -0.583 -23.938 1 98 403 SER B C 1
ATOM 9575 O O . SER B 1 403 ? 4.238 0.604 -24.047 1 98 403 SER B O 1
ATOM 9577 N N . GLY B 1 404 ? 4.801 -1.568 -23.672 1 96.94 404 GLY B N 1
ATOM 9578 C CA . GLY B 1 404 ? 6.238 -1.335 -23.719 1 96.94 404 GLY B CA 1
ATOM 9579 C C . GLY B 1 404 ? 6.789 -0.786 -22.422 1 96.94 404 GLY B C 1
ATOM 9580 O O . GLY B 1 404 ? 7.984 -0.51 -22.312 1 96.94 404 GLY B O 1
ATOM 9581 N N . LYS B 1 405 ? 5.918 -0.691 -21.406 1 96.56 405 LYS B N 1
ATOM 9582 C CA . LYS B 1 405 ? 6.34 -0.053 -20.172 1 96.56 405 LYS B CA 1
ATOM 9583 C C . LYS B 1 405 ? 6.402 -1.064 -19.031 1 96.56 405 LYS B C 1
ATOM 9585 O O . LYS B 1 405 ? 6.02 -2.225 -19.203 1 96.56 405 LYS B O 1
ATOM 9590 N N . SER B 1 406 ? 7.062 -0.678 -17.969 1 96.88 406 SER B N 1
ATOM 9591 C CA . SER B 1 406 ? 7.039 -1.409 -16.719 1 96.88 406 SER B CA 1
ATOM 9592 C C . SER B 1 406 ? 5.938 -0.887 -15.797 1 96.88 406 SER B C 1
ATOM 9594 O O . SER B 1 406 ? 5.715 0.322 -15.711 1 96.88 406 SER B O 1
ATOM 9596 N N . VAL B 1 407 ? 5.238 -1.765 -15.156 1 97.75 407 VAL B N 1
ATOM 9597 C CA . VAL B 1 407 ? 4.035 -1.368 -14.43 1 97.75 407 VAL B CA 1
ATOM 9598 C C . VAL B 1 407 ? 4.051 -1.979 -13.031 1 97.75 407 VAL B C 1
ATOM 9600 O O . VAL B 1 407 ? 4.793 -2.928 -12.766 1 97.75 407 VAL B O 1
ATOM 9603 N N . ASP B 1 408 ? 3.363 -1.399 -12.109 1 97.94 408 ASP B N 1
ATOM 9604 C CA . ASP B 1 408 ? 3.062 -1.993 -10.812 1 97.94 408 ASP B CA 1
ATOM 9605 C C . ASP B 1 408 ? 1.561 -2.215 -10.641 1 97.94 408 ASP B C 1
ATOM 9607 O O . ASP B 1 408 ? 0.786 -1.98 -11.57 1 97.94 408 ASP B O 1
ATOM 9611 N N . THR B 1 409 ? 1.129 -2.725 -9.555 1 98.62 409 THR B N 1
ATOM 9612 C CA . THR B 1 409 ? -0.247 -3.137 -9.305 1 98.62 409 THR B CA 1
ATOM 9613 C C . THR B 1 409 ? -1.194 -1.944 -9.398 1 98.62 409 THR B C 1
ATOM 9615 O O . THR B 1 409 ? -2.328 -2.08 -9.859 1 98.62 409 THR B O 1
ATOM 9618 N N . GLU B 1 410 ? -0.748 -0.766 -9.039 1 98.19 410 GLU B N 1
ATOM 9619 C CA . GLU B 1 410 ? -1.587 0.429 -9.055 1 98.19 410 GLU B CA 1
ATOM 9620 C C . GLU B 1 410 ? -1.934 0.841 -10.484 1 98.19 410 GLU B C 1
ATOM 9622 O O . GLU B 1 410 ? -3.016 1.374 -10.734 1 98.19 410 GLU B O 1
ATOM 9627 N N . ASP B 1 411 ? -1.063 0.613 -11.43 1 98.56 411 ASP B N 1
ATOM 9628 C CA . ASP B 1 411 ? -1.371 0.881 -12.828 1 98.56 411 ASP B CA 1
ATOM 9629 C C . ASP B 1 411 ? -2.568 0.055 -13.297 1 98.56 411 ASP B C 1
ATOM 9631 O O . ASP B 1 411 ? -3.438 0.561 -14.008 1 98.56 411 ASP B O 1
ATOM 9635 N N . PHE B 1 412 ? -2.543 -1.176 -12.852 1 98.75 412 PHE B N 1
ATOM 9636 C CA . PHE B 1 412 ? -3.645 -2.062 -13.203 1 98.75 412 PHE B CA 1
ATOM 9637 C C . PHE B 1 412 ? -4.934 -1.624 -12.523 1 98.75 412 PHE B C 1
ATOM 9639 O O . PHE B 1 412 ? -5.977 -1.496 -13.172 1 98.75 412 PHE B O 1
ATOM 9646 N N . ARG B 1 413 ? -4.895 -1.406 -11.219 1 98.5 413 ARG B N 1
ATOM 9647 C CA . ARG B 1 413 ? -6.07 -0.972 -10.469 1 98.5 413 ARG B CA 1
ATOM 9648 C C . ARG B 1 413 ? -6.68 0.28 -11.094 1 98.5 413 ARG B C 1
ATOM 9650 O O . ARG B 1 413 ? -7.898 0.358 -11.273 1 98.5 413 ARG B O 1
ATOM 9657 N N . LYS B 1 414 ? -5.867 1.222 -11.469 1 97.88 414 LYS B N 1
ATOM 9658 C CA . LYS B 1 414 ? -6.34 2.494 -12.008 1 97.88 414 LYS B CA 1
ATOM 9659 C C . LYS B 1 414 ? -7.012 2.305 -13.359 1 97.88 414 LYS B C 1
ATOM 9661 O O . LYS B 1 414 ? -7.992 2.984 -13.672 1 97.88 414 LYS B O 1
ATOM 9666 N N . ALA B 1 415 ? -6.453 1.427 -14.188 1 98.44 415 ALA B N 1
ATOM 9667 C CA . ALA B 1 415 ? -7.094 1.134 -15.469 1 98.44 415 ALA B CA 1
ATOM 9668 C C . ALA B 1 415 ? -8.484 0.55 -15.258 1 98.44 415 ALA B C 1
ATOM 9670 O O . ALA B 1 415 ? -9.438 0.946 -15.938 1 98.44 415 ALA B O 1
ATOM 9671 N N . MET B 1 416 ? -8.586 -0.394 -14.328 1 98.69 416 MET B N 1
ATOM 9672 C CA . MET B 1 416 ? -9.875 -1 -14.023 1 98.69 416 MET B CA 1
ATOM 9673 C C . MET B 1 416 ? -10.852 0.04 -13.477 1 98.69 416 MET B C 1
ATOM 9675 O O . MET B 1 416 ? -12.031 0.038 -13.836 1 98.69 416 MET B O 1
ATOM 9679 N N . GLU B 1 417 ? -10.352 0.933 -12.617 1 97.62 417 GLU B N 1
ATOM 9680 C CA . GLU B 1 417 ? -11.195 1.978 -12.047 1 97.62 417 GLU B CA 1
ATOM 9681 C C . GLU B 1 417 ? -11.656 2.965 -13.117 1 97.62 417 GLU B C 1
ATOM 9683 O O . GLU B 1 417 ? -12.797 3.418 -13.102 1 97.62 417 GLU B O 1
ATOM 9688 N N . GLU B 1 418 ? -10.734 3.301 -14.008 1 96.62 418 GLU B N 1
ATOM 9689 C CA . GLU B 1 418 ? -11.047 4.242 -15.078 1 96.62 418 GLU B CA 1
ATOM 9690 C C . GLU B 1 418 ? -12.219 3.746 -15.93 1 96.62 418 GLU B C 1
ATOM 9692 O O . GLU B 1 418 ? -13.125 4.516 -16.25 1 96.62 418 GLU B O 1
ATOM 9697 N N . VAL B 1 419 ? -12.219 2.465 -16.219 1 97.38 419 VAL B N 1
ATOM 9698 C CA . VAL B 1 419 ? -13.203 1.893 -17.125 1 97.38 419 VAL B CA 1
ATOM 9699 C C . VAL B 1 419 ? -14.508 1.629 -16.359 1 97.38 419 VAL B C 1
ATOM 9701 O O . VAL B 1 419 ? -15.594 1.89 -16.891 1 97.38 419 VAL B O 1
ATOM 9704 N N . SER B 1 420 ? -14.422 1.129 -15.172 1 96.19 420 SER B N 1
ATOM 9705 C CA . SER B 1 420 ? -15.602 0.681 -14.445 1 96.19 420 SER B CA 1
ATOM 9706 C C . SER B 1 420 ? -16.281 1.844 -13.734 1 96.19 420 SER B C 1
ATOM 9708 O O . SER B 1 420 ? -17.453 1.75 -13.367 1 96.19 420 SER B O 1
ATOM 9710 N N . GLY B 1 421 ? -15.516 2.943 -13.453 1 93.5 421 GLY B N 1
ATOM 9711 C CA . GLY B 1 421 ? -16.031 4.035 -12.641 1 93.5 421 GLY B CA 1
ATOM 9712 C C . GLY B 1 421 ? -16.141 3.686 -11.172 1 93.5 421 GLY B C 1
ATOM 9713 O O . GLY B 1 421 ? -16.594 4.504 -10.367 1 93.5 421 GLY B O 1
ATOM 9714 N N . ARG B 1 422 ? -15.711 2.486 -10.781 1 94.44 422 ARG B N 1
ATOM 9715 C CA . ARG B 1 422 ? -15.773 2.029 -9.398 1 94.44 422 ARG B CA 1
ATOM 9716 C C . ARG B 1 422 ? -14.438 2.211 -8.695 1 94.44 422 ARG B C 1
ATOM 9718 O O . ARG B 1 422 ? -13.383 2.029 -9.305 1 94.44 422 ARG B O 1
ATOM 9725 N N . ASP B 1 423 ? -14.555 2.562 -7.445 1 96.19 423 ASP B N 1
ATOM 9726 C CA . ASP B 1 423 ? -13.344 2.518 -6.637 1 96.19 423 ASP B CA 1
ATOM 9727 C C . ASP B 1 423 ? -13.016 1.085 -6.219 1 96.19 423 ASP B C 1
ATOM 9729 O O . ASP B 1 423 ? -13.883 0.356 -5.742 1 96.19 423 ASP B O 1
ATOM 9733 N N . LEU B 1 424 ? -11.789 0.658 -6.371 1 97.94 424 LEU B N 1
ATOM 9734 C CA . LEU B 1 424 ? -11.398 -0.722 -6.113 1 97.94 424 LEU B CA 1
ATOM 9735 C C . LEU B 1 424 ? -10.352 -0.791 -5 1 97.94 424 LEU B C 1
ATOM 9737 O O . LEU B 1 424 ? -9.688 -1.814 -4.832 1 97.94 424 LEU B O 1
ATOM 9741 N N . THR B 1 425 ? -10.18 0.281 -4.195 1 96.88 425 THR B N 1
ATOM 9742 C CA . THR B 1 425 ? -9.172 0.345 -3.143 1 96.88 425 THR B CA 1
ATOM 9743 C C . THR B 1 425 ? -9.367 -0.786 -2.137 1 96.88 425 THR B C 1
ATOM 9745 O O . THR B 1 425 ? -8.414 -1.474 -1.773 1 96.88 425 THR B O 1
ATOM 9748 N N . GLN B 1 426 ? -10.555 -1.007 -1.712 1 95.56 426 GLN B N 1
ATOM 9749 C CA . GLN B 1 426 ? -10.828 -2.045 -0.725 1 95.56 426 GLN B CA 1
ATOM 9750 C C . GLN B 1 426 ? -10.523 -3.432 -1.285 1 95.56 426 GLN B C 1
ATOM 9752 O O . GLN B 1 426 ? -9.945 -4.273 -0.595 1 95.56 426 GLN B O 1
ATOM 9757 N N . PHE B 1 427 ? -10.992 -3.639 -2.506 1 96.94 427 PHE B N 1
ATOM 9758 C CA . PHE B 1 427 ? -10.75 -4.922 -3.154 1 96.94 427 PHE B CA 1
ATOM 9759 C C . PHE B 1 427 ? -9.266 -5.25 -3.184 1 96.94 427 PHE B C 1
ATOM 9761 O O . PHE B 1 427 ? -8.852 -6.324 -2.742 1 96.94 427 PHE B O 1
ATOM 9768 N N . PHE B 1 428 ? -8.43 -4.348 -3.684 1 97.69 428 PHE B N 1
ATOM 9769 C CA . PHE B 1 428 ? -7 -4.605 -3.824 1 97.69 428 PHE B CA 1
ATOM 9770 C C . PHE B 1 428 ? -6.324 -4.676 -2.459 1 97.69 428 PHE B C 1
ATOM 9772 O O . PHE B 1 428 ? -5.371 -5.434 -2.27 1 97.69 428 PHE B O 1
ATOM 9779 N N . ASP B 1 429 ? -6.773 -3.84 -1.539 1 94.19 429 ASP B N 1
ATOM 9780 C CA . ASP B 1 429 ? -6.207 -3.885 -0.195 1 94.19 429 ASP B CA 1
ATOM 9781 C C . ASP B 1 429 ? -6.395 -5.262 0.435 1 94.19 429 ASP B C 1
ATOM 9783 O O . ASP B 1 429 ? -5.457 -5.82 1.009 1 94.19 429 ASP B O 1
ATOM 9787 N N . LEU B 1 430 ? -7.586 -5.848 0.294 1 94.31 430 LEU B N 1
ATOM 9788 C CA . LEU B 1 430 ? -7.926 -7.102 0.957 1 94.31 430 LEU B CA 1
ATOM 9789 C C . LEU B 1 430 ? -7.336 -8.289 0.208 1 94.31 430 LEU B C 1
ATOM 9791 O O . LEU B 1 430 ? -6.805 -9.219 0.824 1 94.31 430 LEU B O 1
ATOM 9795 N N . TYR B 1 431 ? -7.363 -8.258 -1.159 1 96.88 431 TYR B N 1
ATOM 9796 C CA . TYR B 1 431 ? -7.055 -9.469 -1.914 1 96.88 431 TYR B CA 1
ATOM 9797 C C . TYR B 1 431 ? -5.602 -9.477 -2.369 1 96.88 431 TYR B C 1
ATOM 9799 O O . TYR B 1 431 ? -5.023 -10.539 -2.607 1 96.88 431 TYR B O 1
ATOM 9807 N N . VAL B 1 432 ? -4.969 -8.297 -2.547 1 97.5 432 VAL B N 1
ATOM 9808 C CA . VAL B 1 432 ? -3.656 -8.234 -3.18 1 97.5 432 VAL B CA 1
ATOM 9809 C C . VAL B 1 432 ? -2.607 -7.816 -2.152 1 97.5 432 VAL B C 1
ATOM 9811 O O . VAL B 1 432 ? -1.53 -8.414 -2.076 1 97.5 432 VAL B O 1
ATOM 9814 N N . TYR B 1 433 ? -2.932 -6.816 -1.326 1 94.69 433 TYR B N 1
ATOM 9815 C CA . TYR B 1 433 ? -1.939 -6.219 -0.441 1 94.69 433 TYR B CA 1
ATOM 9816 C C . TYR B 1 433 ? -2.02 -6.82 0.957 1 94.69 433 TYR B C 1
ATOM 9818 O O . TYR B 1 433 ? -1.212 -6.488 1.828 1 94.69 433 TYR B O 1
ATOM 9826 N N . SER B 1 434 ? -2.988 -7.734 1.188 1 92.06 434 SER B N 1
ATOM 9827 C CA . SER B 1 434 ? -3.105 -8.445 2.459 1 92.06 434 SER B CA 1
ATOM 9828 C C . SER B 1 434 ? -3.043 -9.953 2.26 1 92.06 434 SER B C 1
ATOM 9830 O O . SER B 1 434 ? -3.373 -10.461 1.185 1 92.06 434 SER B O 1
ATOM 9832 N N . ALA B 1 435 ? -2.623 -10.641 3.258 1 93.88 435 ALA B N 1
ATOM 9833 C CA . ALA B 1 435 ? -2.613 -12.102 3.227 1 93.88 435 ALA B CA 1
ATOM 9834 C C . ALA B 1 435 ? -4.008 -12.664 3.494 1 93.88 435 ALA B C 1
ATOM 9836 O O . ALA B 1 435 ? -4.867 -11.977 4.051 1 93.88 435 ALA B O 1
ATOM 9837 N N . GLY B 1 436 ? -4.215 -13.859 2.992 1 94.56 436 GLY B N 1
ATOM 9838 C CA . GLY B 1 436 ? -5.438 -14.57 3.33 1 94.56 436 GLY B CA 1
ATOM 9839 C C . GLY B 1 436 ? -6.484 -14.516 2.234 1 94.56 436 GLY B C 1
ATOM 9840 O O . GLY B 1 436 ? -6.168 -14.219 1.082 1 94.56 436 GLY B O 1
ATOM 9841 N N . HIS B 1 437 ? -7.691 -14.891 2.547 1 96.31 437 HIS B N 1
ATOM 9842 C CA . HIS B 1 437 ? -8.836 -15.023 1.655 1 96.31 437 HIS B CA 1
ATOM 9843 C C . HIS B 1 437 ? -10.141 -15.078 2.441 1 96.31 437 HIS B C 1
ATOM 9845 O O . HIS B 1 437 ? -10.133 -15.344 3.646 1 96.31 437 HIS B O 1
ATOM 9851 N N . PRO B 1 438 ? -11.273 -14.773 1.841 1 96.62 438 PRO B N 1
ATOM 9852 C CA . PRO B 1 438 ? -12.547 -14.914 2.541 1 96.62 438 PRO B CA 1
ATOM 9853 C C . PRO B 1 438 ? -12.938 -16.375 2.773 1 96.62 438 PRO B C 1
ATOM 9855 O O . PRO B 1 438 ? -12.688 -17.234 1.92 1 96.62 438 PRO B O 1
ATOM 9858 N N . GLU B 1 439 ? -13.57 -16.656 3.84 1 97 439 GLU B N 1
ATOM 9859 C CA . GLU B 1 439 ? -14.109 -17.953 4.215 1 97 439 GLU B CA 1
ATOM 9860 C C . GLU B 1 439 ? -15.539 -17.828 4.742 1 97 439 GLU B C 1
ATOM 9862 O O . GLU B 1 439 ? -15.859 -16.891 5.469 1 97 439 GLU B O 1
ATOM 9867 N N . ILE B 1 440 ? -16.391 -18.75 4.332 1 97.75 440 ILE B N 1
ATOM 9868 C CA . ILE B 1 440 ? -17.781 -18.75 4.777 1 97.75 440 ILE B CA 1
ATOM 9869 C C . ILE B 1 440 ? -18.172 -20.141 5.281 1 97.75 440 ILE B C 1
ATOM 9871 O O . ILE B 1 440 ? -17.828 -21.141 4.66 1 97.75 440 ILE B O 1
ATOM 9875 N N . SER B 1 441 ? -18.844 -20.188 6.367 1 98 441 SER B N 1
ATOM 9876 C CA . SER B 1 441 ? -19.516 -21.391 6.848 1 98 441 SER B CA 1
ATOM 9877 C C . SER B 1 441 ? -21.016 -21.328 6.598 1 98 441 SER B C 1
ATOM 9879 O O . SER B 1 441 ? -21.656 -20.312 6.891 1 98 441 SER B O 1
ATOM 9881 N N . VAL B 1 442 ? -21.562 -22.375 6.031 1 98.25 442 VAL B N 1
ATOM 9882 C CA . VAL B 1 442 ? -22.984 -22.453 5.719 1 98.25 442 VAL B CA 1
ATOM 9883 C C . VAL B 1 442 ? -23.641 -23.531 6.594 1 98.25 442 VAL B C 1
ATOM 9885 O O . VAL B 1 442 ? -23.203 -24.672 6.621 1 98.25 442 VAL B O 1
ATOM 9888 N N . SER B 1 443 ? -24.625 -23.188 7.285 1 97.75 443 SER B N 1
ATOM 9889 C CA . SER B 1 443 ? -25.406 -24.125 8.078 1 97.75 443 SER B CA 1
ATOM 9890 C C . SER B 1 443 ? -26.891 -23.766 8.055 1 97.75 443 SER B C 1
ATOM 9892 O O . SER B 1 443 ? -27.266 -22.688 7.566 1 97.75 443 SER B O 1
ATOM 9894 N N . VAL B 1 444 ? -27.734 -24.719 8.438 1 97.31 444 VAL B N 1
ATOM 9895 C CA . VAL B 1 444 ? -29.172 -24.5 8.523 1 97.31 444 VAL B CA 1
ATOM 9896 C C . VAL B 1 444 ? -29.656 -24.781 9.938 1 97.31 444 VAL B C 1
ATOM 9898 O O . VAL B 1 444 ? -29.328 -25.812 10.523 1 97.31 444 VAL B O 1
ATOM 9901 N N . GLN B 1 445 ? -30.391 -23.812 10.453 1 94.56 445 GLN B N 1
ATOM 9902 C CA . GLN B 1 445 ? -30.984 -23.969 11.781 1 94.56 445 GLN B CA 1
ATOM 9903 C C . GLN B 1 445 ? -32.5 -24.016 11.703 1 94.56 445 GLN B C 1
ATOM 9905 O O . GLN B 1 445 ? -33.094 -23.391 10.82 1 94.56 445 GLN B O 1
ATOM 9910 N N . TYR B 1 446 ? -33.094 -24.812 12.664 1 90.06 446 TYR B N 1
ATOM 9911 C CA . TYR B 1 446 ? -34.531 -25 12.68 1 90.06 446 TYR B CA 1
ATOM 9912 C C . TYR B 1 446 ? -35.156 -24.391 13.93 1 90.06 446 TYR B C 1
ATOM 9914 O O . TYR B 1 446 ? -35 -24.922 15.031 1 90.06 446 TYR B O 1
ATOM 9922 N N . SER B 1 447 ? -35.281 -23.156 14.039 1 83 447 SER B N 1
ATOM 9923 C CA . SER B 1 447 ? -36.094 -22.516 15.078 1 83 447 SER B CA 1
ATOM 9924 C C . SER B 1 447 ? -37.438 -22.047 14.539 1 83 447 SER B C 1
ATOM 9926 O O . SER B 1 447 ? -37.625 -20.859 14.297 1 83 447 SER B O 1
ATOM 9928 N N . GLY B 1 448 ? -38.406 -23.016 14.25 1 84.19 448 GLY B N 1
ATOM 9929 C CA . GLY B 1 448 ? -39.594 -22.75 13.477 1 84.19 448 GLY B CA 1
ATOM 9930 C C . GLY B 1 448 ? -39.438 -23.062 12 1 84.19 448 GLY B C 1
ATOM 9931 O O . GLY B 1 448 ? -39.469 -24.234 11.602 1 84.19 448 GLY B O 1
ATOM 9932 N N . SER B 1 449 ? -39.062 -21.984 11.242 1 88.94 449 SER B N 1
ATOM 9933 C CA . SER B 1 449 ? -38.75 -22.172 9.828 1 88.94 449 SER B CA 1
ATOM 9934 C C . SER B 1 449 ? -37.25 -22.312 9.602 1 88.94 449 SER B C 1
ATOM 9936 O O . SER B 1 449 ? -36.469 -21.688 10.305 1 88.94 449 SER B O 1
ATOM 9938 N N . PRO B 1 450 ? -36.938 -23.297 8.641 1 94.38 450 PRO B N 1
ATOM 9939 C CA . PRO B 1 450 ? -35.5 -23.406 8.352 1 94.38 450 PRO B CA 1
ATOM 9940 C C . PRO B 1 450 ? -34.875 -22.062 8.039 1 94.38 450 PRO B C 1
ATOM 9942 O O . PRO B 1 450 ? -35.438 -21.25 7.301 1 94.38 450 PRO B O 1
ATOM 9945 N N . THR B 1 451 ? -33.719 -21.844 8.672 1 97.12 451 THR B N 1
ATOM 9946 C CA . THR B 1 451 ? -32.969 -20.625 8.469 1 97.12 451 THR B CA 1
ATOM 9947 C C . THR B 1 451 ? -31.531 -20.938 8.023 1 97.12 451 THR B C 1
ATOM 9949 O O . THR B 1 451 ? -30.812 -21.656 8.719 1 97.12 451 THR B O 1
ATOM 9952 N N . VAL B 1 452 ? -31.156 -20.453 6.875 1 97.81 452 VAL B N 1
ATOM 9953 C CA . VAL B 1 452 ? -29.797 -20.594 6.391 1 97.81 452 VAL B CA 1
ATOM 9954 C C . VAL B 1 452 ? -28.891 -19.594 7.117 1 97.81 452 VAL B C 1
ATOM 9956 O O . VAL B 1 452 ? -29.156 -18.391 7.137 1 97.81 452 VAL B O 1
ATOM 9959 N N . ILE B 1 453 ? -27.859 -20.062 7.695 1 97.81 453 ILE B N 1
ATOM 9960 C CA . ILE B 1 453 ? -26.891 -19.219 8.414 1 97.81 453 ILE B CA 1
ATOM 9961 C C . ILE B 1 453 ? -25.578 -19.172 7.648 1 97.81 453 ILE B C 1
ATOM 9963 O O . ILE B 1 453 ? -24.969 -20.219 7.371 1 97.81 453 ILE B O 1
ATOM 9967 N N . LEU B 1 454 ? -25.094 -18 7.25 1 98.12 454 LEU B N 1
ATOM 9968 C CA . LEU B 1 454 ? -23.781 -17.766 6.668 1 98.12 454 LEU B CA 1
ATOM 9969 C C . LEU B 1 454 ? -22.875 -17.016 7.652 1 98.12 454 LEU B C 1
ATOM 9971 O O . LEU B 1 454 ? -23.266 -15.992 8.203 1 98.12 454 LEU B O 1
ATOM 9975 N N . GLU B 1 455 ? -21.734 -17.5 7.906 1 97.94 455 GLU B N 1
ATOM 9976 C CA . GLU B 1 455 ? -20.781 -16.875 8.805 1 97.94 455 GLU B CA 1
ATOM 9977 C C . GLU B 1 455 ? -19.406 -16.719 8.133 1 97.94 455 GLU B C 1
ATOM 9979 O O . GLU B 1 455 ? -18.891 -17.672 7.555 1 97.94 455 GLU B O 1
ATOM 9984 N N . GLN B 1 456 ? -18.891 -15.539 8.195 1 96.5 456 GLN B N 1
ATOM 9985 C CA . GLN B 1 456 ? -17.547 -15.312 7.645 1 96.5 456 GLN B CA 1
ATOM 9986 C C . GLN B 1 456 ? -16.469 -15.672 8.656 1 96.5 456 GLN B C 1
ATOM 9988 O O . GLN B 1 456 ? -16.734 -15.773 9.852 1 96.5 456 GLN B O 1
ATOM 9993 N N . GLY B 1 457 ? -15.242 -15.883 8.117 1 91.62 457 GLY B N 1
ATOM 9994 C CA . GLY B 1 457 ? -14.102 -16.156 8.977 1 91.62 457 GLY B CA 1
ATOM 9995 C C . GLY B 1 457 ? -13.656 -14.938 9.773 1 91.62 457 GLY B C 1
ATOM 9996 O O . GLY B 1 457 ? -14.445 -14.023 10.008 1 91.62 457 GLY B O 1
ATOM 9997 N N . GLN B 1 458 ? -12.453 -14.883 10.273 1 83.06 458 GLN B N 1
ATOM 9998 C CA . GLN B 1 458 ? -11.898 -13.867 11.164 1 83.06 458 GLN B CA 1
ATOM 9999 C C . GLN B 1 458 ? -11.922 -12.492 10.5 1 83.06 458 GLN B C 1
ATOM 10001 O O . GLN B 1 458 ? -12.18 -11.484 11.164 1 83.06 458 GLN B O 1
ATOM 10006 N N . VAL B 1 459 ? -11.664 -12.492 9.234 1 86.69 459 VAL B N 1
ATOM 10007 C CA . VAL B 1 459 ? -11.664 -11.234 8.5 1 86.69 459 VAL B CA 1
ATOM 10008 C C . VAL B 1 459 ? -12.906 -11.141 7.625 1 86.69 459 VAL B C 1
ATOM 10010 O O . VAL B 1 459 ? -13.203 -12.062 6.855 1 86.69 459 VAL B O 1
ATOM 10013 N N . THR B 1 460 ? -13.617 -10.094 7.73 1 92.12 460 THR B N 1
ATOM 10014 C CA . THR B 1 460 ? -14.836 -9.906 6.957 1 92.12 460 THR B CA 1
ATOM 10015 C C . THR B 1 460 ? -14.531 -9.25 5.613 1 92.12 460 THR B C 1
ATOM 10017 O O . THR B 1 460 ? -13.867 -8.211 5.562 1 92.12 460 THR B O 1
ATOM 10020 N N . TYR B 1 461 ? -14.906 -9.844 4.566 1 94.25 461 TYR B N 1
ATOM 10021 C CA . TYR B 1 461 ? -14.812 -9.328 3.205 1 94.25 461 TYR B CA 1
ATOM 10022 C C . TYR B 1 461 ? -16.188 -8.906 2.686 1 94.25 461 TYR B C 1
ATOM 10024 O O . TYR B 1 461 ? -17.203 -9.484 3.07 1 94.25 461 TYR B O 1
ATOM 10032 N N . PRO B 1 462 ? -16.234 -7.859 1.871 1 94.62 462 PRO B N 1
ATOM 10033 C CA . PRO B 1 462 ? -17.469 -7.617 1.133 1 94.62 462 PRO B CA 1
ATOM 10034 C C . PRO B 1 462 ? -17.688 -8.609 -0.009 1 94.62 462 PRO B C 1
ATOM 10036 O O . PRO B 1 462 ? -16.938 -8.586 -0.995 1 94.62 462 PRO B O 1
ATOM 10039 N N . LEU B 1 463 ? -18.672 -9.453 0.08 1 96.19 463 LEU B N 1
ATOM 10040 C CA . LEU B 1 463 ? -18.875 -10.508 -0.901 1 96.19 463 LEU B CA 1
ATOM 10041 C C . LEU B 1 463 ? -20.219 -10.344 -1.604 1 96.19 463 LEU B C 1
ATOM 10043 O O . LEU B 1 463 ? -21.234 -10.047 -0.962 1 96.19 463 LEU B O 1
ATOM 10047 N N . ASP B 1 464 ? -20.234 -10.398 -2.861 1 93.75 464 ASP B N 1
ATOM 10048 C CA . ASP B 1 464 ? -21.438 -10.562 -3.664 1 93.75 464 ASP B CA 1
ATOM 10049 C C . ASP B 1 464 ? -21.688 -12.039 -3.986 1 93.75 464 ASP B C 1
ATOM 10051 O O . ASP B 1 464 ? -21.031 -12.609 -4.855 1 93.75 464 ASP B O 1
ATOM 10055 N N . LEU B 1 465 ? -22.703 -12.594 -3.35 1 95.69 465 LEU B N 1
ATOM 10056 C CA . LEU B 1 465 ? -22.891 -14.039 -3.418 1 95.69 465 LEU B CA 1
ATOM 10057 C C . LEU B 1 465 ? -24.156 -14.391 -4.199 1 95.69 465 LEU B C 1
ATOM 10059 O O . LEU B 1 465 ? -25.172 -13.711 -4.07 1 95.69 465 LEU B O 1
ATOM 10063 N N . GLU B 1 466 ? -24.031 -15.336 -5.023 1 96.56 466 GLU B N 1
ATOM 10064 C CA . GLU B 1 466 ? -25.188 -16.062 -5.551 1 96.56 466 GLU B CA 1
ATOM 10065 C C . GLU B 1 466 ? -25.531 -17.25 -4.672 1 96.56 466 GLU B C 1
ATOM 10067 O O . GLU B 1 466 ? -24.703 -18.141 -4.453 1 96.56 466 GLU B O 1
ATOM 10072 N N . ILE B 1 467 ? -26.703 -17.281 -4.18 1 98 467 ILE B N 1
ATOM 10073 C CA . ILE B 1 467 ? -27.172 -18.375 -3.324 1 98 467 ILE B CA 1
ATOM 10074 C C . ILE B 1 467 ? -28.344 -19.094 -3.982 1 98 467 ILE B C 1
ATOM 10076 O O . ILE B 1 467 ? -29.391 -18.484 -4.227 1 98 467 ILE B O 1
ATOM 10080 N N . LYS B 1 468 ? -28.172 -20.312 -4.281 1 98.12 468 LYS B N 1
ATOM 10081 C CA . LYS B 1 468 ? -29.234 -21.156 -4.809 1 98.12 468 LYS B CA 1
ATOM 10082 C C . LYS B 1 468 ? -30.047 -21.797 -3.676 1 98.12 468 LYS B C 1
ATOM 10084 O O . LYS B 1 468 ? -29.516 -22.594 -2.895 1 98.12 468 LYS B O 1
ATOM 10089 N N . LEU B 1 469 ? -31.266 -21.422 -3.566 1 98.06 469 LEU B N 1
ATOM 10090 C CA . LEU B 1 469 ? -32.188 -21.969 -2.594 1 98.06 469 LEU B CA 1
ATOM 10091 C C . LEU B 1 469 ? -33.188 -22.922 -3.264 1 98.06 469 LEU B C 1
ATOM 10093 O O . LEU B 1 469 ? -33.938 -22.531 -4.152 1 98.06 469 LEU B O 1
ATOM 10097 N N . VAL B 1 470 ? -33.094 -24.156 -2.881 1 98.12 470 VAL B N 1
ATOM 10098 C CA . VAL B 1 470 ? -34 -25.156 -3.426 1 98.12 470 VAL B CA 1
ATOM 10099 C C . VAL B 1 470 ? -35.031 -25.547 -2.367 1 98.12 470 VAL B C 1
ATOM 10101 O O . VAL B 1 470 ? -34.688 -25.953 -1.263 1 98.12 470 VAL B O 1
ATOM 10104 N N . THR B 1 471 ? -36.281 -25.375 -2.74 1 96.75 471 THR B N 1
ATOM 10105 C CA . THR B 1 471 ? -37.375 -25.688 -1.856 1 96.75 471 THR B CA 1
ATOM 10106 C C . THR B 1 471 ? -38.344 -26.672 -2.523 1 96.75 471 THR B C 1
ATOM 10108 O O . THR B 1 471 ? -38.094 -27.125 -3.645 1 96.75 471 THR B O 1
ATOM 10111 N N . ASP B 1 472 ? -39.438 -26.938 -1.825 1 93.56 472 ASP B N 1
ATOM 10112 C CA . ASP B 1 472 ? -40.469 -27.797 -2.387 1 93.56 472 ASP B CA 1
ATOM 10113 C C . ASP B 1 472 ? -41.125 -27.156 -3.604 1 93.56 472 ASP B C 1
ATOM 10115 O O . ASP B 1 472 ? -41.656 -27.844 -4.477 1 93.56 472 ASP B O 1
ATOM 10119 N N . SER B 1 473 ? -41.031 -25.891 -3.615 1 93.06 473 SER B N 1
ATOM 10120 C CA . SER B 1 473 ? -41.719 -25.141 -4.664 1 93.06 473 SER B CA 1
ATOM 10121 C C . SER B 1 473 ? -40.781 -24.891 -5.848 1 93.06 473 SER B C 1
ATOM 10123 O O . SER B 1 473 ? -41.219 -24.375 -6.883 1 93.06 473 SER B O 1
ATOM 10125 N N . GLY B 1 474 ? -39.594 -25.266 -5.676 1 94.56 474 GLY B N 1
ATOM 10126 C CA . GLY B 1 474 ? -38.656 -25.047 -6.781 1 94.56 474 GLY B CA 1
ATOM 10127 C C . GLY B 1 474 ? -37.344 -24.406 -6.348 1 94.56 474 GLY B C 1
ATOM 10128 O O . GLY B 1 474 ? -37.031 -24.422 -5.164 1 94.56 474 GLY B O 1
ATOM 10129 N N . GLU B 1 475 ? -36.562 -24.016 -7.367 1 95.56 475 GLU B N 1
ATOM 10130 C CA . GLU B 1 475 ? -35.25 -23.422 -7.109 1 95.56 475 GLU B CA 1
ATOM 10131 C C . GLU B 1 475 ? -35.281 -21.906 -7.32 1 95.56 475 GLU B C 1
ATOM 10133 O O . GLU B 1 475 ? -35.969 -21.406 -8.211 1 95.56 475 GLU B O 1
ATOM 10138 N N . GLU B 1 476 ? -34.562 -21.188 -6.523 1 95.62 476 GLU B N 1
ATOM 10139 C CA . GLU B 1 476 ? -34.375 -19.734 -6.609 1 95.62 476 GLU B CA 1
ATOM 10140 C C . GLU B 1 476 ? -32.906 -19.344 -6.453 1 95.62 476 GLU B C 1
ATOM 10142 O O . GLU B 1 476 ? -32.188 -19.922 -5.629 1 95.62 476 GLU B O 1
ATOM 10147 N N . ILE B 1 477 ? -32.469 -18.5 -7.359 1 96.5 477 ILE B N 1
ATOM 10148 C CA . ILE B 1 477 ? -31.141 -17.906 -7.188 1 96.5 477 ILE B CA 1
ATOM 10149 C C . ILE B 1 477 ? -31.281 -16.516 -6.566 1 96.5 477 ILE B C 1
ATOM 10151 O O . ILE B 1 477 ? -31.891 -15.625 -7.156 1 96.5 477 ILE B O 1
ATOM 10155 N N . ARG B 1 478 ? -30.75 -16.312 -5.418 1 94.69 478 ARG B N 1
ATOM 10156 C CA . ARG B 1 478 ? -30.766 -15.031 -4.715 1 94.69 478 ARG B CA 1
ATOM 10157 C C . ARG B 1 478 ? -29.375 -14.391 -4.719 1 94.69 478 ARG B C 1
ATOM 10159 O O . ARG B 1 478 ? -28.391 -15.047 -4.402 1 94.69 478 ARG B O 1
ATOM 10166 N N . HIS B 1 479 ? -29.281 -13.156 -5.172 1 93.94 479 HIS B N 1
ATOM 10167 C CA . HIS B 1 479 ? -28.047 -12.375 -5.07 1 93.94 479 HIS B CA 1
ATOM 10168 C C . HIS B 1 479 ? -27.984 -11.602 -3.758 1 93.94 479 HIS B C 1
ATOM 10170 O O . HIS B 1 479 ? -28.891 -10.82 -3.453 1 93.94 479 HIS B O 1
ATOM 10176 N N . VAL B 1 480 ? -26.953 -11.805 -2.955 1 93.81 480 VAL B N 1
ATOM 10177 C CA . VAL B 1 480 ? -26.875 -11.203 -1.627 1 93.81 480 VAL B CA 1
ATOM 10178 C C . VAL B 1 480 ? -25.531 -10.477 -1.476 1 93.81 480 VAL B C 1
ATOM 10180 O O . VAL B 1 480 ? -24.5 -10.984 -1.907 1 93.81 480 VAL B O 1
ATOM 10183 N N . GLN B 1 481 ? -25.625 -9.227 -0.967 1 92.19 481 GLN B N 1
ATOM 10184 C CA . GLN B 1 481 ? -24.406 -8.547 -0.504 1 92.19 481 GLN B CA 1
ATOM 10185 C C . GLN B 1 481 ? -24.078 -8.938 0.934 1 92.19 481 GLN B C 1
ATOM 10187 O O . GLN B 1 481 ? -24.797 -8.57 1.863 1 92.19 481 GLN B O 1
ATOM 10192 N N . PHE B 1 482 ? -23 -9.703 1.116 1 95.5 482 PHE B N 1
ATOM 10193 C CA . PHE B 1 482 ? -22.594 -10.219 2.418 1 95.5 482 PHE B CA 1
ATOM 10194 C C . PHE B 1 482 ? -21.391 -9.469 2.951 1 95.5 482 PHE B C 1
ATOM 10196 O O . PHE B 1 482 ? -20.25 -9.875 2.717 1 95.5 482 PHE B O 1
ATOM 10203 N N . ASN B 1 483 ? -21.594 -8.391 3.756 1 92 483 ASN B N 1
ATOM 10204 C CA . ASN B 1 483 ? -20.531 -7.52 4.254 1 92 483 ASN B CA 1
ATOM 10205 C C . ASN B 1 483 ? -20.453 -7.555 5.777 1 92 483 ASN B C 1
ATOM 10207 O O . ASN B 1 483 ? -19.875 -6.656 6.391 1 92 483 ASN B O 1
ATOM 10211 N N . SER B 1 484 ? -21.109 -8.516 6.379 1 94.38 484 SER B N 1
ATOM 10212 C CA . SER B 1 484 ? -21.125 -8.68 7.832 1 94.38 484 SER B CA 1
ATOM 10213 C C . SER B 1 484 ? -20.547 -10.023 8.242 1 94.38 484 SER B C 1
ATOM 10215 O O . SER B 1 484 ? -20.406 -10.93 7.414 1 94.38 484 SER B O 1
ATOM 10217 N N . PRO B 1 485 ? -20.172 -10.133 9.5 1 94.62 485 PRO B N 1
ATOM 10218 C CA . PRO B 1 485 ? -19.594 -11.406 9.953 1 94.62 485 PRO B CA 1
ATOM 10219 C C . PRO B 1 485 ? -20.594 -12.562 9.859 1 94.62 485 PRO B C 1
ATOM 10221 O O . PRO B 1 485 ? -20.203 -13.719 9.711 1 94.62 485 PRO B O 1
ATOM 10224 N N . ARG B 1 486 ? -21.938 -12.195 9.914 1 97.19 486 ARG B N 1
ATOM 10225 C CA . ARG B 1 486 ? -22.984 -13.219 9.945 1 97.19 486 ARG B CA 1
ATOM 10226 C C . ARG B 1 486 ? -24.25 -12.742 9.242 1 97.19 486 ARG B C 1
ATOM 10228 O O . ARG B 1 486 ? -24.562 -11.547 9.258 1 97.19 486 ARG B O 1
ATOM 10235 N N . MET B 1 487 ? -24.922 -13.648 8.578 1 97.19 487 MET B N 1
ATOM 10236 C CA . MET B 1 487 ? -26.203 -13.367 7.914 1 97.19 487 MET B CA 1
ATOM 10237 C C . MET B 1 487 ? -27.156 -14.555 8.055 1 97.19 487 MET B C 1
ATOM 10239 O O . MET B 1 487 ? -26.734 -15.711 7.98 1 97.19 487 MET B O 1
ATOM 10243 N N . GLU B 1 488 ? -28.438 -14.25 8.305 1 96.56 488 GLU B N 1
ATOM 10244 C CA . GLU B 1 488 ? -29.484 -15.258 8.43 1 96.56 488 GLU B CA 1
ATOM 10245 C C . GLU B 1 488 ? -30.562 -15.078 7.359 1 96.56 488 GLU B C 1
ATOM 10247 O O . GLU B 1 488 ? -31.016 -13.961 7.113 1 96.56 488 GLU B O 1
ATOM 10252 N N . LEU B 1 489 ? -30.891 -16.141 6.695 1 96 489 LEU B N 1
ATOM 10253 C CA . LEU B 1 489 ? -31.906 -16.125 5.648 1 96 489 LEU B CA 1
ATOM 10254 C C . LEU B 1 489 ? -33 -17.141 5.949 1 96 489 LEU B C 1
ATOM 10256 O O . LEU B 1 489 ? -32.844 -18.344 5.688 1 96 489 LEU B O 1
ATOM 10260 N N . PRO B 1 490 ? -34.156 -16.672 6.406 1 95.38 490 PRO B N 1
ATOM 10261 C CA . PRO B 1 490 ? -35.25 -17.609 6.562 1 95.38 490 PRO B CA 1
ATOM 10262 C C . PRO B 1 490 ? -35.781 -18.125 5.223 1 95.38 490 PRO B C 1
ATOM 10264 O O . PRO B 1 490 ? -36.094 -17.328 4.328 1 95.38 490 PRO B O 1
ATOM 10267 N N . VAL B 1 491 ? -35.906 -19.422 5.086 1 95.94 491 VAL B N 1
ATOM 10268 C CA . VAL B 1 491 ? -36.375 -20.047 3.854 1 95.94 491 VAL B CA 1
ATOM 10269 C C . VAL B 1 491 ? -37.344 -21.188 4.188 1 95.94 491 VAL B C 1
ATOM 10271 O O . VAL B 1 491 ? -36.969 -22.344 4.262 1 95.94 491 VAL B O 1
ATOM 10274 N N . PRO B 1 492 ? -38.562 -20.828 4.152 1 93.5 492 PRO B N 1
ATOM 10275 C CA . PRO B 1 492 ? -39.531 -21.891 4.438 1 93.5 492 PRO B CA 1
ATOM 10276 C C . PRO B 1 492 ? -39.438 -23.047 3.451 1 93.5 492 PRO B C 1
ATOM 10278 O O . PRO B 1 492 ? -39.25 -22.828 2.254 1 93.5 492 PRO B O 1
ATOM 10281 N N . ASN B 1 493 ? -39.625 -24.312 3.914 1 93.81 493 ASN B N 1
ATOM 10282 C CA . ASN B 1 493 ? -39.656 -25.547 3.141 1 93.81 493 ASN B CA 1
ATOM 10283 C C . ASN B 1 493 ? -38.344 -25.75 2.385 1 93.81 493 ASN B C 1
ATOM 10285 O O . ASN B 1 493 ? -38.344 -26.219 1.243 1 93.81 493 ASN B O 1
ATOM 10289 N N . LEU B 1 494 ? -37.281 -25.375 2.992 1 96.81 494 LEU B N 1
ATOM 10290 C CA . LEU B 1 494 ? -35.969 -25.531 2.387 1 96.81 494 LEU B CA 1
ATOM 10291 C C . LEU B 1 494 ? -35.594 -27 2.236 1 96.81 494 LEU B C 1
ATOM 10293 O O . LEU B 1 494 ? -35.75 -27.781 3.182 1 96.81 494 LEU B O 1
ATOM 10297 N N . LYS B 1 495 ? -35.188 -27.391 1.061 1 97.19 495 LYS B N 1
ATOM 10298 C CA . LYS B 1 495 ? -34.594 -28.703 0.831 1 97.19 495 LYS B CA 1
ATOM 10299 C C . LYS B 1 495 ? -33.094 -28.672 1.014 1 97.19 495 LYS B C 1
ATOM 10301 O O . LYS B 1 495 ? -32.5 -29.547 1.667 1 97.19 495 LYS B O 1
ATOM 10306 N N . TYR B 1 496 ? -32.438 -27.719 0.364 1 98.06 496 TYR B N 1
ATOM 10307 C CA . TYR B 1 496 ? -31.016 -27.469 0.574 1 98.06 496 TYR B CA 1
ATOM 10308 C C . TYR B 1 496 ? -30.609 -26.094 0.016 1 98.06 496 TYR B C 1
ATOM 10310 O O . TYR B 1 496 ? -31.406 -25.438 -0.652 1 98.06 496 TYR B O 1
ATOM 10318 N N . VAL B 1 497 ? -29.438 -25.656 0.378 1 98.38 497 VAL B N 1
ATOM 10319 C CA . VAL B 1 497 ? -28.859 -24.406 -0.112 1 98.38 497 VAL B CA 1
ATOM 10320 C C . VAL B 1 497 ? -27.484 -24.656 -0.718 1 98.38 497 VAL B C 1
ATOM 10322 O O . VAL B 1 497 ? -26.719 -25.484 -0.206 1 98.38 497 VAL B O 1
ATOM 10325 N N . CYS B 1 498 ? -27.188 -24.078 -1.846 1 98.38 498 CYS B N 1
ATOM 10326 C CA . CYS B 1 498 ? -25.875 -24.109 -2.463 1 98.38 498 CYS B CA 1
ATOM 10327 C C . CYS B 1 498 ? -25.344 -22.688 -2.674 1 98.38 498 CYS B C 1
ATOM 10329 O O . CYS B 1 498 ? -25.906 -21.922 -3.453 1 98.38 498 CYS B O 1
ATOM 10331 N N . VAL B 1 499 ? -24.266 -22.359 -1.981 1 98.06 499 VAL B N 1
ATOM 10332 C CA . VAL B 1 499 ? -23.688 -21.016 -2.061 1 98.06 499 VAL B CA 1
ATOM 10333 C C . VAL B 1 499 ? -22.656 -20.969 -3.191 1 98.06 499 VAL B C 1
ATOM 10335 O O . VAL B 1 499 ? -21.781 -21.844 -3.291 1 98.06 499 VAL B O 1
ATOM 10338 N N . ASP B 1 500 ? -22.766 -20.031 -4.109 1 97.69 500 ASP B N 1
ATOM 10339 C CA . ASP B 1 500 ? -21.875 -19.766 -5.234 1 97.69 500 ASP B CA 1
ATOM 10340 C C . ASP B 1 500 ? -21.797 -20.969 -6.164 1 97.69 500 ASP B C 1
ATOM 10342 O O . ASP B 1 500 ? -20.703 -21.484 -6.426 1 97.69 500 ASP B O 1
ATOM 10346 N N . PRO B 1 501 ? -22.938 -21.391 -6.684 1 97.69 501 PRO B N 1
ATOM 10347 C CA . PRO B 1 501 ? -22.969 -22.609 -7.508 1 97.69 501 PRO B CA 1
ATOM 10348 C C . PRO B 1 501 ? -22.125 -22.484 -8.773 1 97.69 501 PRO B C 1
ATOM 10350 O O . PRO B 1 501 ? -21.688 -23.5 -9.328 1 97.69 501 PRO B O 1
ATOM 10353 N N . LYS B 1 502 ? -21.828 -21.266 -9.211 1 96.88 502 LYS B N 1
ATOM 10354 C CA . LYS B 1 502 ? -21.109 -21.062 -10.461 1 96.88 502 LYS B CA 1
ATOM 10355 C C . LYS B 1 502 ? -19.641 -20.719 -10.203 1 96.88 502 LYS B C 1
ATOM 10357 O O . LYS B 1 502 ? -18.891 -20.422 -11.133 1 96.88 502 LYS B O 1
ATOM 10362 N N . PHE B 1 503 ? -19.188 -20.703 -8.945 1 97.62 503 PHE B N 1
ATOM 10363 C CA . PHE B 1 503 ? -17.812 -20.438 -8.531 1 97.62 503 PHE B CA 1
ATOM 10364 C C . PHE B 1 503 ? -17.344 -19.078 -9.047 1 97.62 503 PHE B C 1
ATOM 10366 O O . PHE B 1 503 ? -16.266 -18.969 -9.633 1 97.62 503 PHE B O 1
ATOM 10373 N N . ASN B 1 504 ? -18.141 -18.094 -8.836 1 96.12 504 ASN B N 1
ATOM 10374 C CA . ASN B 1 504 ? -17.844 -16.75 -9.297 1 96.12 504 ASN B CA 1
ATOM 10375 C C . ASN B 1 504 ? -17.078 -15.953 -8.234 1 96.12 504 ASN B C 1
ATOM 10377 O O . ASN B 1 504 ? -16.438 -14.945 -8.547 1 96.12 504 ASN B O 1
ATOM 10381 N N . THR B 1 505 ? -17.172 -16.422 -7.023 1 94.81 505 THR B N 1
ATOM 10382 C CA . THR B 1 505 ? -16.609 -15.672 -5.902 1 94.81 505 THR B CA 1
ATOM 10383 C C . THR B 1 505 ? -15.359 -16.359 -5.375 1 94.81 505 THR B C 1
ATOM 10385 O O . THR B 1 505 ? -15.32 -17.578 -5.238 1 94.81 505 THR B O 1
ATOM 10388 N N . PHE B 1 506 ? -14.258 -15.672 -5.25 1 96.44 506 PHE B N 1
ATOM 10389 C CA . PHE B 1 506 ? -13.109 -16.203 -4.516 1 96.44 506 PHE B CA 1
ATOM 10390 C C . PHE B 1 506 ? -13.43 -16.312 -3.031 1 96.44 506 PHE B C 1
ATOM 10392 O O . PHE B 1 506 ? -13.367 -15.328 -2.299 1 96.44 506 PHE B O 1
ATOM 10399 N N . VAL B 1 507 ? -13.82 -17.484 -2.596 1 97.12 507 VAL B N 1
ATOM 10400 C CA . VAL B 1 507 ? -14.172 -17.703 -1.198 1 97.12 507 VAL B CA 1
ATOM 10401 C C . VAL B 1 507 ? -14.086 -19.203 -0.884 1 97.12 507 VAL B C 1
ATOM 10403 O O . VAL B 1 507 ? -14.398 -20.047 -1.733 1 97.12 507 VAL B O 1
ATOM 10406 N N . VAL B 1 508 ? -13.57 -19.547 0.23 1 97.69 508 VAL B N 1
ATOM 10407 C CA . VAL B 1 508 ? -13.609 -20.906 0.738 1 97.69 508 VAL B CA 1
ATOM 10408 C C . VAL B 1 508 ? -14.945 -21.156 1.444 1 97.69 508 VAL B C 1
ATOM 10410 O O . VAL B 1 508 ? -15.312 -20.422 2.363 1 97.69 508 VAL B O 1
ATOM 10413 N N . ILE B 1 509 ? -15.688 -22.141 1.042 1 97.69 509 ILE B N 1
ATOM 10414 C CA . ILE B 1 509 ? -17.016 -22.422 1.593 1 97.69 509 ILE B CA 1
ATOM 10415 C C . ILE B 1 509 ? -17 -23.734 2.357 1 97.69 509 ILE B C 1
ATOM 10417 O O . ILE B 1 509 ? -16.656 -24.781 1.798 1 97.69 509 ILE B O 1
ATOM 10421 N N . HIS B 1 510 ? -17.344 -23.672 3.561 1 97.38 510 HIS B N 1
ATOM 10422 C CA . HIS B 1 510 ? -17.578 -24.844 4.387 1 97.38 510 HIS B CA 1
ATOM 10423 C C . HIS B 1 510 ? -19.062 -25.172 4.473 1 97.38 510 HIS B C 1
ATOM 10425 O O . HIS B 1 510 ? -19.797 -24.562 5.25 1 97.38 510 HIS B O 1
ATOM 10431 N N . ASP B 1 511 ? -19.438 -26.172 3.723 1 97.88 511 ASP B N 1
ATOM 10432 C CA . ASP B 1 511 ? -20.828 -26.594 3.711 1 97.88 511 ASP B CA 1
ATOM 10433 C C . ASP B 1 511 ? -21.141 -27.5 4.906 1 97.88 511 ASP B C 1
ATOM 10435 O O . ASP B 1 511 ? -20.953 -28.703 4.84 1 97.88 511 ASP B O 1
ATOM 10439 N N . ASN B 1 512 ? -21.766 -26.953 5.91 1 97.69 512 ASN B N 1
ATOM 10440 C CA . ASN B 1 512 ? -22.047 -27.672 7.148 1 97.69 512 ASN B CA 1
ATOM 10441 C C . ASN B 1 512 ? -23.531 -27.984 7.293 1 97.69 512 ASN B C 1
ATOM 10443 O O . ASN B 1 512 ? -24.062 -28.016 8.406 1 97.69 512 ASN B O 1
ATOM 10447 N N . GLN B 1 513 ? -24.188 -28.078 6.203 1 97.31 513 GLN B N 1
ATOM 10448 C CA . GLN B 1 513 ? -25.578 -28.516 6.23 1 97.31 513 GLN B CA 1
ATOM 10449 C C . GLN B 1 513 ? -25.703 -29.938 6.777 1 97.31 513 GLN B C 1
ATOM 10451 O O . GLN B 1 513 ? -24.734 -30.703 6.77 1 97.31 513 GLN B O 1
ATOM 10456 N N . GLY B 1 514 ? -26.906 -30.297 7.262 1 95.88 514 GLY B N 1
ATOM 10457 C CA . GLY B 1 514 ? -27.141 -31.641 7.75 1 95.88 514 GLY B CA 1
ATOM 10458 C C . GLY B 1 514 ? -27.172 -32.688 6.648 1 95.88 514 GLY B C 1
ATOM 10459 O O . GLY B 1 514 ? -27.25 -32.344 5.469 1 95.88 514 GLY B O 1
ATOM 10460 N N . GLU B 1 515 ? -27.141 -33.938 6.961 1 97.25 515 GLU B N 1
ATOM 10461 C CA . GLU B 1 515 ? -26.984 -35.062 6.027 1 97.25 515 GLU B CA 1
ATOM 10462 C C . GLU B 1 515 ? -28.109 -35.062 4.984 1 97.25 515 GLU B C 1
ATOM 10464 O O . GLU B 1 515 ? -27.844 -35.219 3.793 1 97.25 515 GLU B O 1
ATOM 10469 N N . GLU B 1 516 ? -29.375 -34.844 5.441 1 96.69 516 GLU B N 1
ATOM 10470 C CA . GLU B 1 516 ? -30.516 -34.906 4.535 1 96.69 516 GLU B CA 1
ATOM 10471 C C . GLU B 1 516 ? -30.406 -33.844 3.451 1 96.69 516 GLU B C 1
ATOM 10473 O O . GLU B 1 516 ? -30.734 -34.094 2.289 1 96.69 516 GLU B O 1
ATOM 10478 N N . LEU B 1 517 ? -30 -32.719 3.9 1 97.75 517 LEU B N 1
ATOM 10479 C CA . LEU B 1 517 ? -29.875 -31.609 2.955 1 97.75 517 LEU B CA 1
ATOM 10480 C C . LEU B 1 517 ? -28.719 -31.859 1.992 1 97.75 517 LEU B C 1
ATOM 10482 O O . LEU B 1 517 ? -28.812 -31.562 0.803 1 97.75 517 LEU B O 1
ATOM 10486 N N . LEU B 1 518 ? -27.641 -32.438 2.49 1 98.44 518 LEU B N 1
ATOM 10487 C CA . LEU B 1 518 ? -26.484 -32.75 1.658 1 98.44 518 LEU B CA 1
ATOM 10488 C C . LEU B 1 518 ? -26.828 -33.812 0.619 1 98.44 518 LEU B C 1
ATOM 10490 O O . LEU B 1 518 ? -26.359 -33.719 -0.522 1 98.44 518 LEU B O 1
ATOM 10494 N N . LEU B 1 519 ? -27.609 -34.812 0.999 1 98.38 519 LEU B N 1
ATOM 10495 C CA . LEU B 1 519 ? -28.062 -35.844 0.063 1 98.38 519 LEU B CA 1
ATOM 10496 C C . LEU B 1 519 ? -28.875 -35.219 -1.07 1 98.38 519 LEU B C 1
ATOM 10498 O O . LEU B 1 519 ? -28.672 -35.531 -2.24 1 98.38 519 LEU B O 1
ATOM 10502 N N . ALA B 1 520 ? -29.703 -34.281 -0.694 1 98.06 520 ALA B N 1
ATOM 10503 C CA . ALA B 1 520 ? -30.5 -33.625 -1.701 1 98.06 520 ALA B CA 1
ATOM 10504 C C . ALA B 1 520 ? -29.625 -32.75 -2.609 1 98.06 520 ALA B C 1
ATOM 10506 O O . ALA B 1 520 ? -29.828 -32.719 -3.826 1 98.06 520 ALA B O 1
ATOM 10507 N N . GLU B 1 521 ? -28.703 -32.062 -2.037 1 98.38 521 GLU B N 1
ATOM 10508 C CA . GLU B 1 521 ? -27.797 -31.172 -2.771 1 98.38 521 GLU B CA 1
ATOM 10509 C C . GLU B 1 521 ? -26.922 -31.953 -3.75 1 98.38 521 GLU B C 1
ATOM 10511 O O . GLU B 1 521 ? -26.547 -31.438 -4.801 1 98.38 521 GLU B O 1
ATOM 10516 N N . SER B 1 522 ? -26.625 -33.25 -3.473 1 98.5 522 SER B N 1
ATOM 10517 C CA . SER B 1 522 ? -25.781 -34.094 -4.301 1 98.5 522 SER B CA 1
ATOM 10518 C C . SER B 1 522 ? -26.406 -34.344 -5.668 1 98.5 522 SER B C 1
ATOM 10520 O O . SER B 1 522 ? -25.734 -34.812 -6.594 1 98.5 522 SER B O 1
ATOM 10522 N N . GLU B 1 523 ? -27.672 -33.969 -5.82 1 97.56 523 GLU B N 1
ATOM 10523 C CA . GLU B 1 523 ? -28.375 -34.219 -7.074 1 97.56 523 GLU B CA 1
ATOM 10524 C C . GLU B 1 523 ? -28.5 -32.906 -7.879 1 97.56 523 GLU B C 1
ATOM 10526 O O . GLU B 1 523 ? -29.156 -32.875 -8.93 1 97.56 523 GLU B O 1
ATOM 10531 N N . ASP B 1 524 ? -27.922 -31.891 -7.398 1 98 524 ASP B N 1
ATOM 10532 C CA . ASP B 1 524 ? -28.031 -30.594 -8.055 1 98 524 ASP B CA 1
ATOM 10533 C C . ASP B 1 524 ? -27.422 -30.625 -9.445 1 98 524 ASP B C 1
ATOM 10535 O O . ASP B 1 524 ? -26.5 -31.406 -9.711 1 98 524 ASP B O 1
ATOM 10539 N N . ARG B 1 525 ? -27.844 -29.719 -10.289 1 96.62 525 ARG B N 1
ATOM 10540 C CA . ARG B 1 525 ? -27.344 -29.672 -11.664 1 96.62 525 ARG B CA 1
ATOM 10541 C C . ARG B 1 525 ? -25.984 -29 -11.734 1 96.62 525 ARG B C 1
ATOM 10543 O O . ARG B 1 525 ? -25.203 -29.281 -12.648 1 96.62 525 ARG B O 1
ATOM 10550 N N . ASP B 1 526 ? -25.688 -28.109 -10.828 1 97.69 526 ASP B N 1
ATOM 10551 C CA . ASP B 1 526 ? -24.406 -27.406 -10.836 1 97.69 526 ASP B CA 1
ATOM 10552 C C . ASP B 1 526 ? -23.297 -28.266 -10.219 1 97.69 526 ASP B C 1
ATOM 10554 O O . ASP B 1 526 ? -23.484 -28.844 -9.141 1 97.69 526 ASP B O 1
ATOM 10558 N N . ILE B 1 527 ? -22.109 -28.328 -10.805 1 98.31 527 ILE B N 1
ATOM 10559 C CA . ILE B 1 527 ? -21.078 -29.281 -10.398 1 98.31 527 ILE B CA 1
ATOM 10560 C C . ILE B 1 527 ? -20.531 -28.875 -9.031 1 98.31 527 ILE B C 1
ATOM 10562 O O . ILE B 1 527 ? -20.172 -29.75 -8.227 1 98.31 527 ILE B O 1
ATOM 10566 N N . MET B 1 528 ? -20.469 -27.578 -8.695 1 98.38 528 MET B N 1
ATOM 10567 C CA . MET B 1 528 ? -19.891 -27.172 -7.418 1 98.38 528 MET B CA 1
ATOM 10568 C C . MET B 1 528 ? -20.781 -27.609 -6.254 1 98.38 528 MET B C 1
ATOM 10570 O O . MET B 1 528 ? -20.281 -27.953 -5.18 1 98.38 528 MET B O 1
ATOM 10574 N N . CYS B 1 529 ? -22.109 -27.625 -6.445 1 98.56 529 CYS B N 1
ATOM 10575 C CA . CYS B 1 529 ? -23.016 -28.125 -5.418 1 98.56 529 CYS B CA 1
ATOM 10576 C C . CYS B 1 529 ? -22.766 -29.609 -5.16 1 98.56 529 CYS B C 1
ATOM 10578 O O . CYS B 1 529 ? -22.688 -30.031 -4.008 1 98.56 529 CYS B O 1
ATOM 10580 N N . ARG B 1 530 ? -22.594 -30.344 -6.277 1 98.62 530 ARG B N 1
ATOM 10581 C CA . ARG B 1 530 ? -22.344 -31.766 -6.152 1 98.62 530 ARG B CA 1
ATOM 10582 C C . ARG B 1 530 ? -20.984 -32.031 -5.516 1 98.62 530 ARG B C 1
ATOM 10584 O O . ARG B 1 530 ? -20.859 -32.906 -4.648 1 98.62 530 ARG B O 1
ATOM 10591 N N . ILE B 1 531 ? -19.922 -31.25 -5.879 1 98.56 531 ILE B N 1
ATOM 10592 C CA . ILE B 1 531 ? -18.578 -31.406 -5.344 1 98.56 531 ILE B CA 1
ATOM 10593 C C . ILE B 1 531 ? -18.578 -31.094 -3.848 1 98.56 531 ILE B C 1
ATOM 10595 O O . ILE B 1 531 ? -18.078 -31.875 -3.041 1 98.56 531 ILE B O 1
ATOM 10599 N N . ARG B 1 532 ? -19.203 -30.047 -3.445 1 98 532 ARG B N 1
ATOM 10600 C CA . ARG B 1 532 ? -19.172 -29.625 -2.047 1 98 532 ARG B CA 1
ATOM 10601 C C . ARG B 1 532 ? -20 -30.578 -1.177 1 98 532 ARG B C 1
ATOM 10603 O O . ARG B 1 532 ? -19.609 -30.875 -0.046 1 98 532 ARG B O 1
ATOM 10610 N N . SER B 1 533 ? -21.156 -30.984 -1.707 1 98.06 533 SER B N 1
ATOM 10611 C CA . SER B 1 533 ? -21.938 -31.969 -0.963 1 98.06 533 SER B CA 1
ATOM 10612 C C . SER B 1 533 ? -21.156 -33.25 -0.759 1 98.06 533 SER B C 1
ATOM 10614 O O . SER B 1 533 ? -21.219 -33.875 0.31 1 98.06 533 SER B O 1
ATOM 10616 N N . SER B 1 534 ? -20.406 -33.656 -1.814 1 98.31 534 SER B N 1
ATOM 10617 C CA . SER B 1 534 ? -19.609 -34.875 -1.693 1 98.31 534 SER B CA 1
ATOM 10618 C C . SER B 1 534 ? -18.547 -34.719 -0.606 1 98.31 534 SER B C 1
ATOM 10620 O O . SER B 1 534 ? -18.312 -35.656 0.178 1 98.31 534 SER B O 1
ATOM 10622 N N . LEU B 1 535 ? -17.859 -33.594 -0.558 1 98 535 LEU B N 1
ATOM 10623 C CA . LEU B 1 535 ? -16.844 -33.344 0.458 1 98 535 LEU B CA 1
ATOM 10624 C C . LEU B 1 535 ? -17.438 -33.438 1.857 1 98 535 LEU B C 1
ATOM 10626 O O . LEU B 1 535 ? -16.875 -34.062 2.75 1 98 535 LEU B O 1
ATOM 10630 N N . SER B 1 536 ? -18.609 -32.844 2.012 1 98.06 536 SER B N 1
ATOM 10631 C CA . SER B 1 536 ? -19.234 -32.781 3.328 1 98.06 536 SER B CA 1
ATOM 10632 C C . SER B 1 536 ? -19.812 -34.125 3.73 1 98.06 536 SER B C 1
ATOM 10634 O O . SER B 1 536 ? -19.844 -34.469 4.914 1 98.06 536 SER B O 1
ATOM 10636 N N . LEU B 1 537 ? -20.312 -34.875 2.779 1 98.06 537 LEU B N 1
ATOM 10637 C CA . LEU B 1 537 ? -20.891 -36.188 3.041 1 98.06 537 LEU B CA 1
ATOM 10638 C C . LEU B 1 537 ? -19.828 -37.156 3.525 1 98.06 537 LEU B C 1
ATOM 10640 O O . LEU B 1 537 ? -20.156 -38.188 4.117 1 98.06 537 LEU B O 1
ATOM 10644 N N . SER B 1 538 ? -18.594 -36.906 3.232 1 97.44 538 SER B N 1
ATOM 10645 C CA . SER B 1 538 ? -17.5 -37.781 3.648 1 97.44 538 SER B CA 1
ATOM 10646 C C . SER B 1 538 ? -17.422 -37.906 5.168 1 97.44 538 SER B C 1
ATOM 10648 O O . SER B 1 538 ? -16.797 -38.812 5.703 1 97.44 538 SER B O 1
ATOM 10650 N N . LYS B 1 539 ? -18.094 -37.031 5.852 1 96.06 539 LYS B N 1
ATOM 10651 C CA . LYS B 1 539 ? -18.094 -37.031 7.309 1 96.06 539 LYS B CA 1
ATOM 10652 C C . LYS B 1 539 ? -19.062 -38.062 7.867 1 96.06 539 LYS B C 1
ATOM 10654 O O . LYS B 1 539 ? -19.016 -38.406 9.055 1 96.06 539 LYS B O 1
ATOM 10659 N N . TYR B 1 540 ? -19.922 -38.594 6.996 1 95.81 540 TYR B N 1
ATOM 10660 C CA . TYR B 1 540 ? -20.906 -39.594 7.395 1 95.81 540 TYR B CA 1
ATOM 10661 C C . TYR B 1 540 ? -20.516 -40.969 6.922 1 95.81 540 TYR B C 1
ATOM 10663 O O . TYR B 1 540 ? -20.016 -41.125 5.805 1 95.81 540 TYR B O 1
ATOM 10671 N N . SER B 1 541 ? -20.719 -42 7.723 1 95.31 541 SER B N 1
ATOM 10672 C CA . SER B 1 541 ? -20.297 -43.344 7.379 1 95.31 541 SER B CA 1
ATOM 10673 C C . SER B 1 541 ? -21.484 -44.281 7.207 1 95.31 541 SER B C 1
ATOM 10675 O O . SER B 1 541 ? -21.328 -45.5 7.102 1 95.31 541 SER B O 1
ATOM 10677 N N . ASP B 1 542 ? -22.719 -43.688 7.227 1 95.94 542 ASP B N 1
ATOM 10678 C CA . ASP B 1 542 ? -23.922 -44.531 7.086 1 95.94 542 ASP B CA 1
ATOM 10679 C C . ASP B 1 542 ? -24.125 -44.938 5.633 1 95.94 542 ASP B C 1
ATOM 10681 O O . ASP B 1 542 ? -23.453 -44.438 4.734 1 95.94 542 ASP B O 1
ATOM 10685 N N . GLU B 1 543 ? -25.094 -45.844 5.406 1 96.69 543 GLU B N 1
ATOM 10686 C CA . GLU B 1 543 ? -25.312 -46.438 4.094 1 96.69 543 GLU B CA 1
ATOM 10687 C C . GLU B 1 543 ? -25.797 -45.406 3.084 1 96.69 543 GLU B C 1
ATOM 10689 O O . GLU B 1 543 ? -25.422 -45.469 1.908 1 96.69 543 GLU B O 1
ATOM 10694 N N . ARG B 1 544 ? -26.594 -44.469 3.504 1 95.81 544 ARG B N 1
ATOM 10695 C CA . ARG B 1 544 ? -27.156 -43.5 2.578 1 95.81 544 ARG B CA 1
ATOM 10696 C C . ARG B 1 544 ? -26.078 -42.594 2.016 1 95.81 544 ARG B C 1
ATOM 10698 O O . ARG B 1 544 ? -26.031 -42.344 0.811 1 95.81 544 ARG B O 1
ATOM 10705 N N . ALA B 1 545 ? -25.219 -42.125 2.912 1 97.88 545 ALA B N 1
ATOM 10706 C CA . ALA B 1 545 ? -24.109 -41.281 2.496 1 97.88 545 ALA B CA 1
ATOM 10707 C C . ALA B 1 545 ? -23.156 -42.062 1.576 1 97.88 545 ALA B C 1
ATOM 10709 O O . ALA B 1 545 ? -22.75 -41.531 0.526 1 97.88 545 ALA B O 1
ATOM 10710 N N . ILE B 1 546 ? -22.828 -43.25 1.885 1 98.25 546 ILE B N 1
ATOM 10711 C CA . ILE B 1 546 ? -21.906 -44.094 1.131 1 98.25 546 ILE B CA 1
ATOM 10712 C C . ILE B 1 546 ? -22.469 -44.375 -0.26 1 98.25 546 ILE B C 1
ATOM 10714 O O . ILE B 1 546 ? -21.766 -44.219 -1.264 1 98.25 546 ILE B O 1
ATOM 10718 N N . LYS B 1 547 ? -23.75 -44.719 -0.362 1 98.12 547 LYS B N 1
ATOM 10719 C CA . LYS B 1 547 ? -24.391 -45.031 -1.642 1 98.12 547 LYS B CA 1
ATOM 10720 C C . LYS B 1 547 ? -24.469 -43.781 -2.51 1 98.12 547 LYS B C 1
ATOM 10722 O O . LYS B 1 547 ? -24.359 -43.844 -3.734 1 98.12 547 LYS B O 1
ATOM 10727 N N . THR B 1 548 ? -24.797 -42.688 -1.815 1 98.31 548 THR B N 1
ATOM 10728 C CA . THR B 1 548 ? -24.859 -41.438 -2.549 1 98.31 548 THR B CA 1
ATOM 10729 C C . THR B 1 548 ? -23.5 -41.094 -3.15 1 98.31 548 THR B C 1
ATOM 10731 O O . THR B 1 548 ? -23.422 -40.688 -4.312 1 98.31 548 THR B O 1
ATOM 10734 N N . LEU B 1 549 ? -22.406 -41.188 -2.377 1 98.5 549 LEU B N 1
ATOM 10735 C CA . LEU B 1 549 ? -21.062 -40.938 -2.887 1 98.5 549 LEU B CA 1
ATOM 10736 C C . LEU B 1 549 ? -20.75 -41.906 -4.039 1 98.5 549 LEU B C 1
ATOM 10738 O O . LEU B 1 549 ? -20.125 -41.5 -5.027 1 98.5 549 LEU B O 1
ATOM 10742 N N . GLY B 1 550 ? -21.188 -43.156 -3.943 1 98.38 550 GLY B N 1
ATOM 10743 C CA . GLY B 1 550 ? -21.031 -44.094 -5.035 1 98.38 550 GLY B CA 1
ATOM 10744 C C . GLY B 1 550 ? -21.719 -43.656 -6.316 1 98.38 550 GLY B C 1
ATOM 10745 O O . GLY B 1 550 ? -21.125 -43.719 -7.398 1 98.38 550 GLY B O 1
ATOM 10746 N N . ARG B 1 551 ? -22.906 -43.188 -6.168 1 98.06 551 ARG B N 1
ATOM 10747 C CA . ARG B 1 551 ? -23.656 -42.688 -7.324 1 98.06 551 ARG B CA 1
ATOM 10748 C C . ARG B 1 551 ? -22.922 -41.531 -7.977 1 98.06 551 ARG B C 1
ATOM 10750 O O . ARG B 1 551 ? -22.906 -41.406 -9.203 1 98.06 551 ARG B O 1
ATOM 10757 N N . LEU B 1 552 ? -22.344 -40.656 -7.188 1 98.44 552 LEU B N 1
ATOM 10758 C CA . LEU B 1 552 ? -21.641 -39.469 -7.695 1 98.44 552 LEU B CA 1
ATOM 10759 C C . LEU B 1 552 ? -20.359 -39.875 -8.422 1 98.44 552 LEU B C 1
ATOM 10761 O O . LEU B 1 552 ? -19.844 -39.125 -9.242 1 98.44 552 LEU B O 1
ATOM 10765 N N . ILE B 1 553 ? -19.75 -41.031 -8.164 1 98.38 553 ILE B N 1
ATOM 10766 C CA . ILE B 1 553 ? -18.578 -41.5 -8.891 1 98.38 553 ILE B CA 1
ATOM 10767 C C . ILE B 1 553 ? -18.953 -41.781 -10.352 1 98.38 553 ILE B C 1
ATOM 10769 O O . ILE B 1 553 ? -18.109 -41.719 -11.234 1 98.38 553 ILE B O 1
ATOM 10773 N N . ASP B 1 554 ? -20.234 -42 -10.617 1 97.94 554 ASP B N 1
ATOM 10774 C CA . ASP B 1 554 ? -20.719 -42.25 -11.969 1 97.94 554 ASP B CA 1
ATOM 10775 C C . ASP B 1 554 ? -21.203 -40.938 -12.625 1 97.94 554 ASP B C 1
ATOM 10777 O O . ASP B 1 554 ? -21.906 -41 -13.641 1 97.94 554 ASP B O 1
ATOM 10781 N N . ASP B 1 555 ? -20.922 -39.812 -12.039 1 97.75 555 ASP B N 1
ATOM 10782 C CA . ASP B 1 555 ? -21.359 -38.531 -12.555 1 97.75 555 ASP B CA 1
ATOM 10783 C C . ASP B 1 555 ? -20.859 -38.312 -13.984 1 97.75 555 ASP B C 1
ATOM 10785 O O . ASP B 1 555 ? -19.797 -38.812 -14.359 1 97.75 555 ASP B O 1
ATOM 10789 N N . LEU B 1 556 ? -21.547 -37.438 -14.742 1 96.62 556 LEU B N 1
ATOM 10790 C CA . LEU B 1 556 ? -21.203 -37.156 -16.125 1 96.62 556 LEU B CA 1
ATOM 10791 C C . LEU B 1 556 ? -19.906 -36.344 -16.203 1 96.62 556 LEU B C 1
ATOM 10793 O O . LEU B 1 556 ? -19.109 -36.5 -17.125 1 96.62 556 LEU B O 1
ATOM 10797 N N . PHE B 1 557 ? -19.688 -35.469 -15.281 1 97.88 557 PHE B N 1
ATOM 10798 C CA . PHE B 1 557 ? -18.469 -34.656 -15.266 1 97.88 557 PHE B CA 1
ATOM 10799 C C . PHE B 1 557 ? -17.391 -35.344 -14.422 1 97.88 557 PHE B C 1
ATOM 10801 O O . PHE B 1 557 ? -17.578 -35.562 -13.227 1 97.88 557 PHE B O 1
ATOM 10808 N N . TRP B 1 558 ? -16.266 -35.625 -14.953 1 98 558 TRP B N 1
ATOM 10809 C CA . TRP B 1 558 ? -15.227 -36.438 -14.344 1 98 558 TRP B CA 1
ATOM 10810 C C . TRP B 1 558 ? -14.742 -35.812 -13.031 1 98 558 TRP B C 1
ATOM 10812 O O . TRP B 1 558 ? -14.344 -36.531 -12.117 1 98 558 TRP B O 1
ATOM 10822 N N . GLY B 1 559 ? -14.781 -34.438 -12.938 1 98.44 559 GLY B N 1
ATOM 10823 C CA . GLY B 1 559 ? -14.32 -33.781 -11.734 1 98.44 559 GLY B CA 1
ATOM 10824 C C . GLY B 1 559 ? -15.148 -34.125 -10.508 1 98.44 559 GLY B C 1
ATOM 10825 O O . GLY B 1 559 ? -14.617 -34.281 -9.406 1 98.44 559 GLY B O 1
ATOM 10826 N N . VAL B 1 560 ? -16.453 -34.219 -10.68 1 98.69 560 VAL B N 1
ATOM 10827 C CA . VAL B 1 560 ? -17.344 -34.625 -9.594 1 98.69 560 VAL B CA 1
ATOM 10828 C C . VAL B 1 560 ? -17.016 -36.062 -9.18 1 98.69 560 VAL B C 1
ATOM 10830 O O . VAL B 1 560 ? -16.922 -36.375 -7.984 1 98.69 560 VAL B O 1
ATOM 10833 N N . SER B 1 561 ? -16.844 -36.906 -10.219 1 98.62 561 SER B N 1
ATOM 10834 C CA . SER B 1 561 ? -16.484 -38.281 -9.977 1 98.62 561 SER B CA 1
ATOM 10835 C C . SER B 1 561 ? -15.195 -38.406 -9.188 1 98.62 561 SER B C 1
ATOM 10837 O O . SER B 1 561 ? -15.102 -39.188 -8.25 1 98.62 561 SER B O 1
ATOM 10839 N N . TYR B 1 562 ? -14.188 -37.656 -9.602 1 98.56 562 TYR B N 1
ATOM 10840 C CA . TYR B 1 562 ? -12.898 -37.656 -8.914 1 98.56 562 TYR B CA 1
ATOM 10841 C C . TYR B 1 562 ? -13.062 -37.281 -7.449 1 98.56 562 TYR B C 1
ATOM 10843 O O . TYR B 1 562 ? -12.594 -38 -6.562 1 98.56 562 TYR B O 1
ATOM 10851 N N . GLU B 1 563 ? -13.773 -36.188 -7.152 1 98.62 563 GLU B N 1
ATOM 10852 C CA . GLU B 1 563 ? -13.938 -35.688 -5.789 1 98.62 563 GLU B CA 1
ATOM 10853 C C . GLU B 1 563 ? -14.773 -36.656 -4.949 1 98.62 563 GLU B C 1
ATOM 10855 O O . GLU B 1 563 ? -14.523 -36.812 -3.752 1 98.62 563 GLU B O 1
ATOM 10860 N N . ALA B 1 564 ? -15.766 -37.219 -5.559 1 98.69 564 ALA B N 1
ATOM 10861 C CA . ALA B 1 564 ? -16.594 -38.188 -4.867 1 98.69 564 ALA B CA 1
ATOM 10862 C C . ALA B 1 564 ? -15.781 -39.406 -4.453 1 98.69 564 ALA B C 1
ATOM 10864 O O . ALA B 1 564 ? -15.977 -39.969 -3.361 1 98.69 564 ALA B O 1
ATOM 10865 N N . SER B 1 565 ? -14.922 -39.875 -5.352 1 98.69 565 SER B N 1
ATOM 10866 C CA . SER B 1 565 ? -14.039 -41 -5.023 1 98.69 565 SER B CA 1
ATOM 10867 C C . SER B 1 565 ? -13.156 -40.688 -3.822 1 98.69 565 SER B C 1
ATOM 10869 O O . SER B 1 565 ? -13.031 -41.5 -2.896 1 98.69 565 SER B O 1
ATOM 10871 N N . ILE B 1 566 ? -12.562 -39.531 -3.896 1 98.5 566 ILE B N 1
ATOM 10872 C CA . ILE B 1 566 ? -11.695 -39.094 -2.803 1 98.5 566 ILE B CA 1
ATOM 10873 C C . ILE B 1 566 ? -12.492 -39.031 -1.502 1 98.5 566 ILE B C 1
ATOM 10875 O O . ILE B 1 566 ? -12.016 -39.5 -0.456 1 98.5 566 ILE B O 1
ATOM 10879 N N . SER B 1 567 ? -13.695 -38.5 -1.561 1 98.38 567 SER B N 1
ATOM 10880 C CA . SER B 1 567 ? -14.562 -38.375 -0.393 1 98.38 567 SER B CA 1
ATOM 10881 C C . SER B 1 567 ? -14.914 -39.75 0.169 1 98.38 567 SER B C 1
ATOM 10883 O O . SER B 1 567 ? -14.906 -39.938 1.386 1 98.38 567 SER B O 1
ATOM 10885 N N . LEU B 1 568 ? -15.281 -40.625 -0.708 1 98 568 LEU B N 1
ATOM 10886 C CA . LEU B 1 568 ? -15.625 -41.969 -0.281 1 98 568 LEU B CA 1
ATOM 10887 C C . LEU B 1 568 ? -14.422 -42.656 0.376 1 98 568 LEU B C 1
ATOM 10889 O O . LEU B 1 568 ? -14.578 -43.375 1.368 1 98 568 LEU B O 1
ATOM 10893 N N . GLY B 1 569 ? -13.227 -42.5 -0.195 1 98.19 569 GLY B N 1
ATOM 10894 C CA . GLY B 1 569 ? -12.016 -43 0.428 1 98.19 569 GLY B CA 1
ATOM 10895 C C . GLY B 1 569 ? -11.812 -42.5 1.841 1 98.19 569 GLY B C 1
ATOM 10896 O O . GLY B 1 569 ? -11.367 -43.25 2.719 1 98.19 569 GLY B O 1
ATOM 10897 N N . LYS B 1 570 ? -12.164 -41.344 2.098 1 97.38 570 LYS B N 1
ATOM 10898 C CA . LYS B 1 570 ? -11.945 -40.688 3.387 1 97.38 570 LYS B CA 1
ATOM 10899 C C . LYS B 1 570 ? -12.859 -41.25 4.461 1 97.38 570 LYS B C 1
ATOM 10901 O O . LYS B 1 570 ? -12.617 -41.062 5.656 1 97.38 570 LYS B O 1
ATOM 10906 N N . VAL B 1 571 ? -13.891 -41.938 4.051 1 96.81 571 VAL B N 1
ATOM 10907 C CA . VAL B 1 571 ? -14.781 -42.562 5.016 1 96.81 571 VAL B CA 1
ATOM 10908 C C . VAL B 1 571 ? -14.062 -43.719 5.703 1 96.81 571 VAL B C 1
ATOM 10910 O O . VAL B 1 571 ? -14.328 -44 6.875 1 96.81 571 VAL B O 1
ATOM 10913 N N . LYS B 1 572 ? -13.234 -44.531 5.004 1 95.44 572 LYS B N 1
ATOM 10914 C CA . LYS B 1 572 ? -12.266 -45.5 5.5 1 95.44 572 LYS B CA 1
ATOM 10915 C C . LYS B 1 572 ? -12.961 -46.719 6.105 1 95.44 572 LYS B C 1
ATOM 10917 O O . LYS B 1 572 ? -12.422 -47.375 7.008 1 95.44 572 LYS B O 1
ATOM 10922 N N . THR B 1 573 ? -14.273 -47 5.73 1 96 573 THR B N 1
ATOM 10923 C CA . THR B 1 573 ? -14.969 -48.219 6.207 1 96 573 THR B CA 1
ATOM 10924 C C . THR B 1 573 ? -14.961 -49.312 5.145 1 96 573 THR B C 1
ATOM 10926 O O . THR B 1 573 ? -14.664 -49.031 3.977 1 96 573 THR B O 1
ATOM 10929 N N . LYS B 1 574 ? -15.273 -50.531 5.562 1 96.25 574 LYS B N 1
ATOM 10930 C CA . LYS B 1 574 ? -15.359 -51.656 4.633 1 96.25 574 LYS B CA 1
ATOM 10931 C C . LYS B 1 574 ? -16.469 -51.438 3.615 1 96.25 574 LYS B C 1
ATOM 10933 O O . LYS B 1 574 ? -16.344 -51.812 2.447 1 96.25 574 LYS B O 1
ATOM 10938 N N . GLU B 1 575 ? -17.578 -50.844 4.145 1 96.56 575 GLU B N 1
ATOM 10939 C CA . GLU B 1 575 ? -18.703 -50.531 3.266 1 96.56 575 GLU B CA 1
ATOM 10940 C C . GLU B 1 575 ? -18.312 -49.531 2.189 1 96.56 575 GLU B C 1
ATOM 10942 O O . GLU B 1 575 ? -18.719 -49.656 1.033 1 96.56 575 GLU B O 1
ATOM 10947 N N . ALA B 1 576 ? -17.547 -48.531 2.584 1 97.94 576 ALA B N 1
ATOM 10948 C CA . ALA B 1 576 ? -17.078 -47.531 1.64 1 97.94 576 ALA B CA 1
ATOM 10949 C C . ALA B 1 576 ? -16.172 -48.156 0.582 1 97.94 576 ALA B C 1
ATOM 10951 O O . ALA B 1 576 ? -16.266 -47.812 -0.599 1 97.94 576 ALA B O 1
ATOM 10952 N N . LEU B 1 577 ? -15.266 -49.062 1.015 1 98.06 577 LEU B N 1
ATOM 10953 C CA . LEU B 1 577 ? -14.375 -49.75 0.089 1 98.06 577 LEU B CA 1
ATOM 10954 C C . LEU B 1 577 ? -15.172 -50.594 -0.897 1 98.06 577 LEU B C 1
ATOM 10956 O O . LEU B 1 577 ? -14.859 -50.625 -2.092 1 98.06 577 LEU B O 1
ATOM 10960 N N . GLU B 1 578 ? -16.172 -51.312 -0.381 1 97.19 578 GLU B N 1
ATOM 10961 C CA . GLU B 1 578 ? -17.031 -52.125 -1.24 1 97.19 578 GLU B CA 1
ATOM 10962 C C . GLU B 1 578 ? -17.75 -51.25 -2.277 1 97.19 578 GLU B C 1
ATOM 10964 O O . GLU B 1 578 ? -17.812 -51.625 -3.455 1 97.19 578 GLU B O 1
ATOM 10969 N N . GLU B 1 579 ? -18.266 -50.188 -1.793 1 97.44 579 GLU B N 1
ATOM 10970 C CA . GLU B 1 579 ? -18.969 -49.281 -2.703 1 97.44 579 GLU B CA 1
ATOM 10971 C C . GLU B 1 579 ? -18.031 -48.719 -3.75 1 97.44 579 GLU B C 1
ATOM 10973 O O . GLU B 1 579 ? -18.375 -48.625 -4.93 1 97.44 579 GLU B O 1
ATOM 10978 N N . LEU B 1 580 ? -16.844 -48.281 -3.309 1 97.31 580 LEU B N 1
ATOM 10979 C CA . LEU B 1 580 ? -15.836 -47.75 -4.203 1 97.31 580 LEU B CA 1
ATOM 10980 C C . LEU B 1 580 ? -15.523 -48.719 -5.332 1 97.31 580 LEU B C 1
ATOM 10982 O O . LEU B 1 580 ? -15.367 -48.312 -6.484 1 97.31 580 LEU B O 1
ATOM 10986 N N . SER B 1 581 ? -15.484 -50 -5.102 1 95.62 581 SER B N 1
ATOM 10987 C CA . SER B 1 581 ? -15.07 -51.031 -6.043 1 95.62 581 SER B CA 1
ATOM 10988 C C . SER B 1 581 ? -16.188 -51.344 -7.035 1 95.62 581 SER B C 1
ATOM 10990 O O . SER B 1 581 ? -15.945 -51.969 -8.07 1 95.62 581 SER B O 1
ATOM 10992 N N . ARG B 1 582 ? -17.359 -50.812 -6.789 1 96.19 582 ARG B N 1
ATOM 10993 C CA . ARG B 1 582 ? -18.516 -51.125 -7.633 1 96.19 582 ARG B CA 1
ATOM 10994 C C . ARG B 1 582 ? -18.594 -50.188 -8.82 1 96.19 582 ARG B C 1
ATOM 10996 O O . ARG B 1 582 ? -19.359 -50.406 -9.766 1 96.19 582 ARG B O 1
ATOM 11003 N N . HIS B 1 583 ? -17.812 -49.188 -8.742 1 95.56 583 HIS B N 1
ATOM 11004 C CA . HIS B 1 583 ? -17.953 -48.156 -9.75 1 95.56 583 HIS B CA 1
ATOM 11005 C C . HIS B 1 583 ? -16.656 -48 -10.555 1 95.56 583 HIS B C 1
ATOM 11007 O O . HIS B 1 583 ? -15.57 -48 -9.992 1 95.56 583 HIS B O 1
ATOM 11013 N N . ILE B 1 584 ? -16.781 -47.906 -11.906 1 94 584 ILE B N 1
ATOM 11014 C CA . ILE B 1 584 ? -15.664 -47.625 -12.797 1 94 584 ILE B CA 1
ATOM 11015 C C . ILE B 1 584 ? -16.078 -46.594 -13.852 1 94 584 ILE B C 1
ATOM 11017 O O . ILE B 1 584 ? -16.844 -46.938 -14.766 1 94 584 ILE B O 1
ATOM 11021 N N . HIS B 1 585 ? -15.586 -45.469 -13.75 1 95.12 585 HIS B N 1
ATOM 11022 C CA . HIS B 1 585 ? -15.914 -44.375 -14.672 1 95.12 585 HIS B CA 1
ATOM 11023 C C . HIS B 1 585 ? -15.141 -44.531 -15.984 1 95.12 585 HIS B C 1
ATOM 11025 O O . HIS B 1 585 ? -13.969 -44.906 -15.977 1 95.12 585 HIS B O 1
ATOM 11031 N N . PRO B 1 586 ? -15.742 -44.188 -17.141 1 95.88 586 PRO B N 1
ATOM 11032 C CA . PRO B 1 586 ? -15.039 -44.344 -18.422 1 95.88 586 PRO B CA 1
ATOM 11033 C C . PRO B 1 586 ? -13.891 -43.344 -18.578 1 95.88 586 PRO B C 1
ATOM 11035 O O . PRO B 1 586 ? -12.906 -43.625 -19.266 1 95.88 586 PRO B O 1
ATOM 11038 N N . ASN B 1 587 ? -14 -42.188 -18.047 1 96.75 587 ASN B N 1
ATOM 11039 C CA . ASN B 1 587 ? -12.961 -41.188 -18.141 1 96.75 587 ASN B CA 1
ATOM 11040 C C . ASN B 1 587 ? -11.789 -41.5 -17.219 1 96.75 587 ASN B C 1
ATOM 11042 O O . ASN B 1 587 ? -11.961 -41.594 -16 1 96.75 587 ASN B O 1
ATOM 11046 N N . PRO B 1 588 ? -10.594 -41.594 -17.75 1 97.38 588 PRO B N 1
ATOM 11047 C CA . PRO B 1 588 ? -9.438 -41.938 -16.922 1 97.38 588 PRO B CA 1
ATOM 11048 C C . PRO B 1 588 ? -9.172 -40.906 -15.836 1 97.38 588 PRO B C 1
ATOM 11050 O O . PRO B 1 588 ? -8.68 -41.25 -14.758 1 97.38 588 PRO B O 1
ATOM 11053 N N . LYS B 1 589 ? -9.445 -39.688 -16.047 1 97.31 589 LYS B N 1
ATOM 11054 C CA . LYS B 1 589 ? -9.242 -38.688 -15.023 1 97.31 589 LYS B CA 1
ATOM 11055 C C . LYS B 1 589 ? -10.062 -39 -13.773 1 97.31 589 LYS B C 1
ATOM 11057 O O . LYS B 1 589 ? -9.602 -38.781 -12.648 1 97.31 589 LYS B O 1
ATOM 11062 N N . ALA B 1 590 ? -11.266 -39.406 -13.93 1 97.81 590 ALA B N 1
ATOM 11063 C CA . ALA B 1 590 ? -12.109 -39.844 -12.82 1 97.81 590 ALA B CA 1
ATOM 11064 C C . ALA B 1 590 ? -11.539 -41.094 -12.141 1 97.81 590 ALA B C 1
ATOM 11066 O O . ALA B 1 590 ? -11.531 -41.188 -10.906 1 97.81 590 ALA B O 1
ATOM 11067 N N . ARG B 1 591 ? -11.062 -42.031 -12.961 1 97.94 591 ARG B N 1
ATOM 11068 C CA . ARG B 1 591 ? -10.523 -43.281 -12.422 1 97.94 591 ARG B CA 1
ATOM 11069 C C . ARG B 1 591 ? -9.273 -43.031 -11.594 1 97.94 591 ARG B C 1
ATOM 11071 O O . ARG B 1 591 ? -8.961 -43.781 -10.68 1 97.94 591 ARG B O 1
ATOM 11078 N N . ARG B 1 592 ? -8.539 -42 -11.914 1 98 592 ARG B N 1
ATOM 11079 C CA . ARG B 1 592 ? -7.402 -41.625 -11.078 1 98 592 ARG B CA 1
ATOM 11080 C C . ARG B 1 592 ? -7.848 -41.312 -9.656 1 98 592 ARG B C 1
ATOM 11082 O O . ARG B 1 592 ? -7.121 -41.594 -8.695 1 98 592 ARG B O 1
ATOM 11089 N N . GLY B 1 593 ? -9.039 -40.625 -9.516 1 98 593 GLY B N 1
ATOM 11090 C CA . GLY B 1 593 ? -9.586 -40.375 -8.195 1 98 593 GLY B CA 1
ATOM 11091 C C . GLY B 1 593 ? -9.875 -41.625 -7.406 1 98 593 GLY B C 1
ATOM 11092 O O . GLY B 1 593 ? -9.555 -41.719 -6.219 1 98 593 GLY B O 1
ATOM 11093 N N . LEU B 1 594 ? -10.453 -42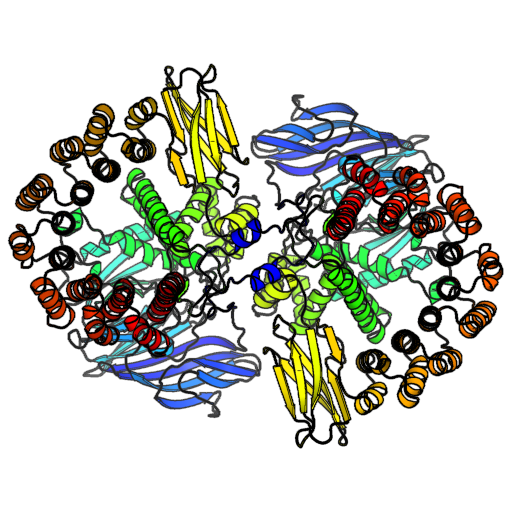.531 -8.086 1 97.88 594 LEU B N 1
ATOM 11094 C CA . LEU B 1 594 ? -10.742 -43.844 -7.473 1 97.88 594 LEU B CA 1
ATOM 11095 C C . LEU B 1 594 ? -9.453 -44.531 -7.035 1 97.88 594 LEU B C 1
ATOM 11097 O O . LEU B 1 594 ? -9.367 -45.031 -5.914 1 97.88 594 LEU B O 1
ATOM 11101 N N . ALA B 1 595 ? -8.469 -44.531 -7.953 1 98.31 595 ALA B N 1
ATOM 11102 C CA . ALA B 1 595 ? -7.172 -45.094 -7.637 1 98.31 595 ALA B CA 1
ATOM 11103 C C . ALA B 1 595 ? -6.574 -44.469 -6.391 1 98.31 595 ALA B C 1
ATOM 11105 O O . ALA B 1 595 ? -6.09 -45.156 -5.496 1 98.31 595 ALA B O 1
ATOM 11106 N N . LYS B 1 596 ? -6.594 -43.219 -6.324 1 98.38 596 LYS B N 1
ATOM 11107 C CA . LYS B 1 596 ? -6.047 -42.469 -5.191 1 98.38 596 LYS B CA 1
ATOM 11108 C C . LYS B 1 596 ? -6.816 -42.781 -3.91 1 98.38 596 LYS B C 1
ATOM 11110 O O . LYS B 1 596 ? -6.219 -42.906 -2.836 1 98.38 596 LYS B O 1
ATOM 11115 N N . ALA B 1 597 ? -8.109 -42.875 -3.988 1 98.56 597 ALA B N 1
ATOM 11116 C CA . ALA B 1 597 ? -8.977 -43.125 -2.836 1 98.56 597 ALA B CA 1
ATOM 11117 C C . ALA B 1 597 ? -8.609 -44.438 -2.162 1 98.56 597 ALA B C 1
ATOM 11119 O O . ALA B 1 597 ? -8.734 -44.594 -0.942 1 98.56 597 ALA B O 1
ATOM 11120 N N . LEU B 1 598 ? -8.141 -45.406 -2.912 1 98.31 598 LEU B N 1
ATOM 11121 C CA . LEU B 1 598 ? -7.809 -46.719 -2.387 1 98.31 598 LEU B CA 1
ATOM 11122 C C . LEU B 1 598 ? -6.699 -46.625 -1.344 1 98.31 598 LEU B C 1
ATOM 11124 O O . LEU B 1 598 ? -6.645 -47.438 -0.413 1 98.31 598 LEU B O 1
ATOM 11128 N N . SER B 1 599 ? -5.84 -45.656 -1.492 1 98.19 599 SER B N 1
ATOM 11129 C CA . SER B 1 599 ? -4.695 -45.5 -0.598 1 98.19 599 SER B CA 1
ATOM 11130 C C . SER B 1 599 ? -5.141 -45.188 0.827 1 98.19 599 SER B C 1
ATOM 11132 O O . SER B 1 599 ? -4.375 -45.375 1.775 1 98.19 599 SER B O 1
ATOM 11134 N N . GLU B 1 600 ? -6.348 -44.75 0.98 1 97.69 600 GLU B N 1
ATOM 11135 C CA . GLU B 1 600 ? -6.871 -44.375 2.293 1 97.69 600 GLU B CA 1
ATOM 11136 C C . GLU B 1 600 ? -7.129 -45.625 3.148 1 97.69 600 GLU B C 1
ATOM 11138 O O . GLU B 1 600 ? -7.254 -45.531 4.371 1 97.69 600 GLU B O 1
ATOM 11143 N N . PHE B 1 601 ? -7.23 -46.75 2.598 1 97.88 601 PHE B N 1
ATOM 11144 C CA . PHE B 1 601 ? -7.52 -48 3.295 1 97.88 601 PHE B CA 1
ATOM 11145 C C . PHE B 1 601 ? -6.23 -48.75 3.625 1 97.88 601 PHE B C 1
ATOM 11147 O O . PHE B 1 601 ? -5.961 -49.781 3.057 1 97.88 601 PHE B O 1
ATOM 11154 N N . LYS B 1 602 ? -5.566 -48.344 4.621 1 96.81 602 LYS B N 1
ATOM 11155 C CA . LYS B 1 602 ? -4.25 -48.812 5.016 1 96.81 602 LYS B CA 1
ATOM 11156 C C . LYS B 1 602 ? -4.324 -50.25 5.504 1 96.81 602 LYS B C 1
ATOM 11158 O O . LYS B 1 602 ? -5.25 -50.625 6.23 1 96.81 602 LYS B O 1
ATOM 11163 N N . TYR B 1 603 ? -3.389 -51.031 5.059 1 96.38 603 TYR B N 1
ATOM 11164 C CA . TYR B 1 603 ? -3.182 -52.406 5.469 1 96.38 603 TYR B CA 1
ATOM 11165 C C . TYR B 1 603 ? -4.418 -53.25 5.18 1 96.38 603 TYR B C 1
ATOM 11167 O O . TYR B 1 603 ? -4.711 -54.188 5.914 1 96.38 603 TYR B O 1
ATOM 11175 N N . ASP B 1 604 ? -5.184 -52.875 4.227 1 97.31 604 ASP B N 1
ATOM 11176 C CA . ASP B 1 604 ? -6.379 -53.625 3.842 1 97.31 604 ASP B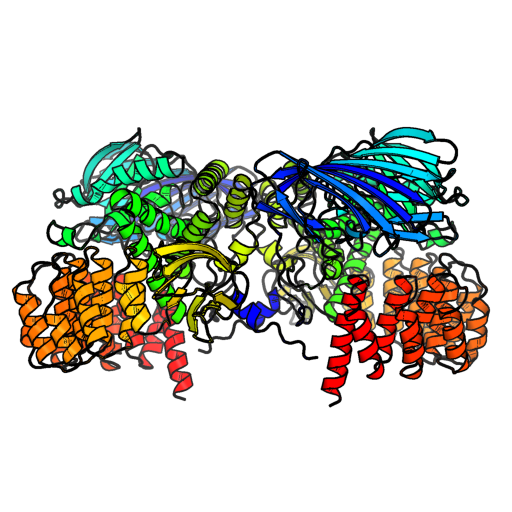 CA 1
ATOM 11177 C C . ASP B 1 604 ? -6.109 -54.5 2.625 1 97.31 604 ASP B C 1
ATOM 11179 O O . ASP B 1 604 ? -5.844 -54 1.532 1 97.31 604 ASP B O 1
ATOM 11183 N N . GLU B 1 605 ? -6.266 -55.75 2.748 1 97.19 605 GLU B N 1
ATOM 11184 C CA . GLU B 1 605 ? -5.961 -56.719 1.696 1 97.19 605 GLU B CA 1
ATOM 11185 C C . GLU B 1 605 ? -6.93 -56.562 0.524 1 97.19 605 GLU B C 1
ATOM 11187 O O . GLU B 1 605 ? -6.551 -56.781 -0.629 1 97.19 605 GLU B O 1
ATOM 11192 N N . LYS B 1 606 ? -8.164 -56.375 0.815 1 97.38 606 LYS B N 1
ATOM 11193 C CA . LYS B 1 606 ? -9.156 -56.219 -0.245 1 97.38 606 LYS B CA 1
ATOM 11194 C C . LYS B 1 606 ? -8.828 -55 -1.118 1 97.38 606 LYS B C 1
ATOM 11196 O O . LYS B 1 606 ? -8.961 -55.062 -2.342 1 97.38 606 LYS B O 1
ATOM 11201 N N . ALA B 1 607 ? -8.477 -53.906 -0.463 1 98.12 607 ALA B N 1
ATOM 11202 C CA . ALA B 1 607 ? -8.102 -52.688 -1.207 1 98.12 607 ALA B CA 1
ATOM 11203 C C . ALA B 1 607 ? -6.941 -52.969 -2.156 1 98.12 607 ALA B C 1
ATOM 11205 O O . ALA B 1 607 ? -6.953 -52.531 -3.311 1 98.12 607 ALA B O 1
ATOM 11206 N N . SER B 1 608 ? -5.941 -53.688 -1.693 1 98.06 608 SER B N 1
ATOM 11207 C CA . SER B 1 608 ? -4.801 -54.062 -2.527 1 98.06 608 SER B CA 1
ATOM 11208 C C . SER B 1 608 ? -5.23 -54.969 -3.686 1 98.06 608 SER B C 1
ATOM 11210 O O . SER B 1 608 ? -4.777 -54.781 -4.816 1 98.06 608 SER B O 1
ATOM 11212 N N . ALA B 1 609 ? -6.094 -55.906 -3.354 1 97.38 609 ALA B N 1
ATOM 11213 C CA . ALA B 1 609 ? -6.574 -56.812 -4.391 1 97.38 609 ALA B CA 1
ATOM 11214 C C . ALA B 1 609 ? -7.332 -56.062 -5.477 1 97.38 609 ALA B C 1
ATOM 11216 O O . ALA B 1 609 ? -7.203 -56.375 -6.664 1 97.38 609 ALA B O 1
ATOM 11217 N N . ILE B 1 610 ? -8.148 -55.156 -5.039 1 97.31 610 ILE B N 1
ATOM 11218 C CA . ILE B 1 610 ? -8.891 -54.312 -5.984 1 97.31 610 ILE B CA 1
ATOM 11219 C C . ILE B 1 610 ? -7.922 -53.531 -6.863 1 97.31 610 ILE B C 1
ATOM 11221 O O . ILE B 1 610 ? -8.086 -53.469 -8.086 1 97.31 610 ILE B O 1
ATOM 11225 N N . ALA B 1 611 ? -6.895 -52.906 -6.277 1 98 611 ALA B N 1
ATOM 11226 C CA . ALA B 1 611 ? -5.898 -52.125 -7.031 1 98 611 ALA B CA 1
ATOM 11227 C C . ALA B 1 611 ? -5.215 -53 -8.078 1 98 611 ALA B C 1
ATOM 11229 O O . ALA B 1 611 ? -5.039 -52.594 -9.227 1 98 611 ALA B O 1
ATOM 11230 N N . VAL B 1 612 ? -4.859 -54.25 -7.738 1 97.81 612 VAL B N 1
ATOM 11231 C CA . VAL B 1 612 ? -4.184 -55.156 -8.633 1 97.81 612 VAL B CA 1
ATOM 11232 C C . VAL B 1 612 ? -5.121 -55.562 -9.781 1 97.81 612 VAL B C 1
ATOM 11234 O O . VAL B 1 612 ? -4.695 -55.625 -10.938 1 97.81 612 VAL B O 1
ATOM 11237 N N . SER B 1 613 ? -6.328 -55.812 -9.406 1 96.94 613 SER B N 1
ATOM 11238 C CA . SER B 1 613 ? -7.312 -56.156 -10.422 1 96.94 613 SER B CA 1
ATOM 11239 C C . SER B 1 613 ? -7.504 -55.031 -11.43 1 96.94 613 SER B C 1
ATOM 11241 O O . SER B 1 613 ? -7.566 -55.281 -12.633 1 96.94 613 SER B O 1
ATOM 11243 N N . LEU B 1 614 ? -7.641 -53.844 -10.93 1 96.88 614 LEU B N 1
ATOM 11244 C CA . LEU B 1 614 ? -7.82 -52.688 -11.805 1 96.88 614 LEU B CA 1
ATOM 11245 C C . LEU B 1 614 ? -6.59 -52.469 -12.68 1 96.88 614 LEU B C 1
ATOM 11247 O O . LEU B 1 614 ? -6.711 -52.094 -13.844 1 96.88 614 LEU B O 1
ATOM 11251 N N . LEU B 1 615 ? -5.445 -52.688 -12.141 1 96.81 615 LEU B N 1
ATOM 11252 C CA . LEU B 1 615 ? -4.18 -52.531 -12.852 1 96.81 615 LEU B CA 1
ATOM 11253 C C . LEU B 1 615 ? -4.125 -53.438 -14.078 1 96.81 615 LEU B C 1
ATOM 11255 O O . LEU B 1 615 ? -3.58 -53.062 -15.117 1 96.81 615 LEU B O 1
ATOM 11259 N N . LYS B 1 616 ? -4.664 -54.594 -14.031 1 94.94 616 LYS B N 1
ATOM 11260 C CA . LYS B 1 616 ? -4.621 -55.594 -15.102 1 94.94 616 LYS B CA 1
ATOM 11261 C C . LYS B 1 616 ? -5.398 -55.094 -16.328 1 94.94 616 LYS B C 1
ATOM 11263 O O . LYS B 1 616 ? -5.062 -55.469 -17.453 1 94.94 616 LYS B O 1
ATOM 11268 N N . ASN B 1 617 ? -6.359 -54.281 -16.062 1 92.56 617 ASN B N 1
ATOM 11269 C CA . ASN B 1 617 ? -7.234 -53.906 -17.156 1 92.56 617 ASN B CA 1
ATOM 11270 C C . ASN B 1 617 ? -7.098 -52.406 -17.469 1 92.56 617 ASN B C 1
ATOM 11272 O O . ASN B 1 617 ? -7.879 -51.875 -18.25 1 92.56 617 ASN B O 1
ATOM 11276 N N . GLU B 1 618 ? -6.176 -51.75 -16.938 1 96.25 618 GLU B N 1
ATOM 11277 C CA . GLU B 1 618 ? -6.059 -50.312 -17.078 1 96.25 618 GLU B CA 1
ATOM 11278 C C . GLU B 1 618 ? -5.047 -49.938 -18.156 1 96.25 618 GLU B C 1
ATOM 11280 O O . GLU B 1 618 ? -3.906 -50.406 -18.125 1 96.25 618 GLU B O 1
ATOM 11285 N N . ASP B 1 619 ? -5.426 -49.031 -19.062 1 95.44 619 ASP B N 1
ATOM 11286 C CA . ASP B 1 619 ? -4.555 -48.656 -20.172 1 95.44 619 ASP B CA 1
ATOM 11287 C C . ASP B 1 619 ? -3.879 -47.312 -19.875 1 95.44 619 ASP B C 1
ATOM 11289 O O . ASP B 1 619 ? -2.768 -47.062 -20.344 1 95.44 619 ASP B O 1
ATOM 11293 N N . SER B 1 620 ? -4.574 -46.438 -19.172 1 97.38 620 SER B N 1
ATOM 11294 C CA . SER B 1 620 ? -4.051 -45.094 -18.922 1 97.38 620 SER B CA 1
ATOM 11295 C C . SER B 1 620 ? -2.758 -45.156 -18.109 1 97.38 620 SER B C 1
ATOM 11297 O O . SER B 1 620 ? -2.717 -45.75 -17.047 1 97.38 620 SER B O 1
ATOM 11299 N N . TYR B 1 621 ? -1.672 -44.438 -18.609 1 98.19 621 TYR B N 1
ATOM 11300 C CA . TYR B 1 621 ? -0.411 -44.344 -17.875 1 98.19 621 TYR B CA 1
ATOM 11301 C C . TYR B 1 621 ? -0.625 -43.812 -16.469 1 98.19 621 TYR B C 1
ATOM 11303 O O . TYR B 1 621 ? -0.051 -44.344 -15.508 1 98.19 621 TYR B O 1
ATOM 11311 N N . TYR B 1 622 ? -1.438 -42.875 -16.359 1 98.12 622 TYR B N 1
ATOM 11312 C CA . TYR B 1 622 ? -1.546 -42.094 -15.125 1 98.12 622 TYR B CA 1
ATOM 11313 C C . TYR B 1 622 ? -2.428 -42.812 -14.109 1 98.12 622 TYR B C 1
ATOM 11315 O O . TYR B 1 622 ? -2.189 -42.75 -12.906 1 98.12 622 TYR B O 1
ATOM 11323 N N . VAL B 1 623 ? -3.5 -43.5 -14.555 1 98.38 623 VAL B N 1
ATOM 11324 C CA . VAL B 1 623 ? -4.301 -44.312 -13.648 1 98.38 623 VAL B CA 1
ATOM 11325 C C . VAL B 1 623 ? -3.459 -45.469 -13.109 1 98.38 623 VAL B C 1
ATOM 11327 O O . VAL B 1 623 ? -3.488 -45.781 -11.914 1 98.38 623 VAL B O 1
ATOM 11330 N N . ARG B 1 624 ? -2.705 -46.156 -14.039 1 98.38 624 ARG B N 1
ATOM 11331 C CA . ARG B 1 624 ? -1.815 -47.219 -13.617 1 98.38 624 ARG B CA 1
ATOM 11332 C C . ARG B 1 624 ? -0.827 -46.75 -12.562 1 98.38 624 ARG B C 1
ATOM 11334 O O . ARG B 1 624 ? -0.655 -47.375 -11.523 1 98.38 624 ARG B O 1
ATOM 11341 N N . ALA B 1 625 ? -0.195 -45.594 -12.859 1 98.62 625 ALA B N 1
ATOM 11342 C CA . ALA B 1 625 ? 0.769 -45.031 -11.922 1 98.62 625 ALA B CA 1
ATOM 11343 C C . ALA B 1 625 ? 0.125 -44.781 -10.562 1 98.62 625 ALA B C 1
ATOM 11345 O O . ALA B 1 625 ? 0.716 -45.094 -9.523 1 98.62 625 ALA B O 1
ATOM 11346 N N . GLU B 1 626 ? -1.098 -44.219 -10.531 1 98.5 626 GLU B N 1
ATOM 11347 C CA . GLU B 1 626 ? -1.771 -43.906 -9.273 1 98.5 626 GLU B CA 1
ATOM 11348 C C . GLU B 1 626 ? -2.135 -45.188 -8.508 1 98.5 626 GLU B C 1
ATOM 11350 O O . GLU B 1 626 ? -2.057 -45.219 -7.281 1 98.5 626 GLU B O 1
ATOM 11355 N N . LEU B 1 627 ? -2.561 -46.188 -9.219 1 98.62 627 LEU B N 1
ATOM 11356 C CA . LEU B 1 627 ? -2.867 -47.469 -8.594 1 98.62 627 LEU B CA 1
ATOM 11357 C C . LEU B 1 627 ? -1.628 -48.062 -7.93 1 98.62 627 LEU B C 1
ATOM 11359 O O . LEU B 1 627 ? -1.705 -48.594 -6.82 1 98.62 627 LEU B O 1
ATOM 11363 N N . ILE B 1 628 ? -0.511 -47.969 -8.609 1 98.75 628 ILE B N 1
ATOM 11364 C CA . ILE B 1 628 ? 0.746 -48.5 -8.07 1 98.75 628 ILE B CA 1
ATOM 11365 C C . ILE B 1 628 ? 1.135 -47.719 -6.82 1 98.75 628 ILE B C 1
ATOM 11367 O O . ILE B 1 628 ? 1.489 -48.312 -5.797 1 98.75 628 ILE B O 1
ATOM 11371 N N . ARG B 1 629 ? 1.067 -46.406 -6.902 1 98.56 629 ARG B N 1
ATOM 11372 C CA . ARG B 1 629 ? 1.331 -45.594 -5.727 1 98.56 629 ARG B CA 1
ATOM 11373 C C . ARG B 1 629 ? 0.45 -46 -4.555 1 98.56 629 ARG B C 1
ATOM 11375 O O . ARG B 1 629 ? 0.926 -46.125 -3.424 1 98.56 629 ARG B O 1
ATOM 11382 N N . SER B 1 630 ? -0.845 -46.188 -4.852 1 98.5 630 SER B N 1
ATOM 11383 C CA . SER B 1 630 ? -1.801 -46.562 -3.814 1 98.5 630 SER B CA 1
ATOM 11384 C C . SER B 1 630 ? -1.46 -47.906 -3.205 1 98.5 630 SER B C 1
ATOM 11386 O O . SER B 1 630 ? -1.598 -48.125 -1.995 1 98.5 630 SER B O 1
ATOM 11388 N N . LEU B 1 631 ? -1.022 -48.844 -4.004 1 98.19 631 LEU B N 1
ATOM 11389 C CA . LEU B 1 631 ? -0.609 -50.125 -3.5 1 98.19 631 LEU B CA 1
ATOM 11390 C C . LEU B 1 631 ? 0.506 -50 -2.471 1 98.19 631 LEU B C 1
ATOM 11392 O O . LEU B 1 631 ? 0.499 -50.656 -1.439 1 98.19 631 LEU B O 1
ATOM 11396 N N . GLY B 1 632 ? 1.465 -49.188 -2.809 1 98.19 632 GLY B N 1
ATOM 11397 C CA . GLY B 1 632 ? 2.525 -48.906 -1.852 1 98.19 632 GLY B CA 1
ATOM 11398 C C . GLY B 1 632 ? 2.021 -48.25 -0.573 1 98.19 632 GLY B C 1
ATOM 11399 O O . GLY B 1 632 ? 2.434 -48.656 0.524 1 98.19 632 GLY B O 1
ATOM 11400 N N . LYS B 1 633 ? 1.146 -47.344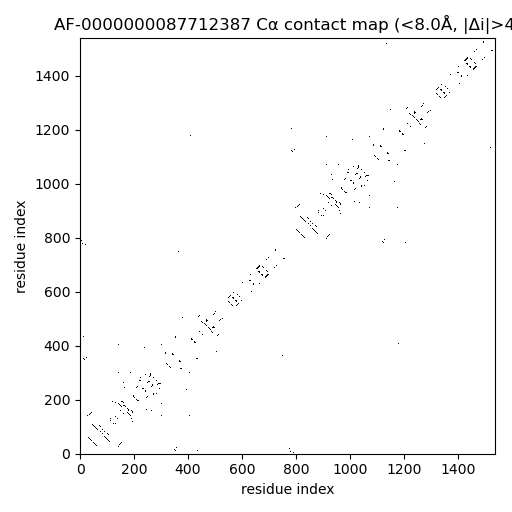 -0.676 1 97.94 633 LYS B N 1
ATOM 11401 C CA . LYS B 1 633 ? 0.645 -46.594 0.463 1 97.94 633 LYS B CA 1
ATOM 11402 C C . LYS B 1 633 ? -0.258 -47.438 1.346 1 97.94 633 LYS B C 1
ATOM 11404 O O . LYS B 1 633 ? -0.34 -47.219 2.557 1 97.94 633 LYS B O 1
ATOM 11409 N N . ILE B 1 634 ? -1.021 -48.344 0.755 1 97.88 634 ILE B N 1
ATOM 11410 C CA . ILE B 1 634 ? -1.827 -49.281 1.534 1 97.88 634 ILE B CA 1
ATOM 11411 C C . ILE B 1 634 ? -0.932 -50.031 2.5 1 97.88 634 ILE B C 1
ATOM 11413 O O . ILE B 1 634 ? -1.31 -50.281 3.648 1 97.88 634 ILE B O 1
ATOM 11417 N N . GLY B 1 635 ? 0.23 -50.562 1.995 1 96.12 635 GLY B N 1
ATOM 11418 C CA . GLY B 1 635 ? 1.272 -50.938 2.934 1 96.12 635 GLY B CA 1
ATOM 11419 C C . GLY B 1 635 ? 1.363 -52.438 3.143 1 96.12 635 GLY B C 1
ATOM 11420 O O . GLY B 1 635 ? 1.946 -52.906 4.125 1 96.12 635 GLY B O 1
ATOM 11421 N N . ILE B 1 636 ? 0.791 -53.25 2.213 1 96.62 636 ILE B N 1
ATOM 11422 C CA . ILE B 1 636 ? 0.853 -54.688 2.375 1 96.62 636 ILE B CA 1
ATOM 11423 C C . ILE B 1 636 ? 2.082 -55.25 1.655 1 96.62 636 ILE B C 1
ATOM 11425 O O . ILE B 1 636 ? 2.158 -55.219 0.426 1 96.62 636 ILE B O 1
ATOM 11429 N N . GLN B 1 637 ? 2.996 -55.906 2.326 1 95.31 637 GLN B N 1
ATOM 11430 C CA . GLN B 1 637 ? 4.324 -56.281 1.867 1 95.31 637 GLN B CA 1
ATOM 11431 C C . GLN B 1 637 ? 4.234 -57.375 0.779 1 95.31 637 GLN B C 1
ATOM 11433 O O . GLN B 1 637 ? 5.078 -57.406 -0.117 1 95.31 637 GLN B O 1
ATOM 11438 N N . LYS B 1 638 ? 3.193 -58.188 0.852 1 94.69 638 LYS B N 1
ATOM 11439 C CA . LYS B 1 638 ? 3.053 -59.312 -0.065 1 94.69 638 LYS B CA 1
ATOM 11440 C C . LYS B 1 638 ? 2.961 -58.844 -1.513 1 94.69 638 LYS B C 1
ATOM 11442 O O . LYS B 1 638 ? 3.264 -59.594 -2.439 1 94.69 638 LYS B O 1
ATOM 11447 N N . TYR B 1 639 ? 2.604 -57.625 -1.725 1 96.12 639 TYR B N 1
ATOM 11448 C CA . TYR B 1 639 ? 2.383 -57.094 -3.074 1 96.12 639 TYR B CA 1
ATOM 11449 C C . TYR B 1 639 ? 3.641 -56.438 -3.613 1 96.12 639 TYR B C 1
ATOM 11451 O O . TYR B 1 639 ? 3.607 -55.781 -4.668 1 96.12 639 TYR B O 1
ATOM 11459 N N . ARG B 1 640 ? 4.762 -56.5 -2.961 1 95.81 640 ARG B N 1
ATOM 11460 C CA . ARG B 1 640 ? 6.027 -55.906 -3.355 1 95.81 640 ARG B CA 1
ATOM 11461 C C . ARG B 1 640 ? 6.449 -56.344 -4.746 1 95.81 640 ARG B C 1
ATOM 11463 O O . ARG B 1 640 ? 6.832 -55.531 -5.586 1 95.81 640 ARG B O 1
ATOM 11470 N N . GLU B 1 641 ? 6.34 -57.688 -4.973 1 95 641 GLU B N 1
ATOM 11471 C CA . GLU B 1 641 ? 6.77 -58.219 -6.262 1 95 641 GLU B CA 1
ATOM 11472 C C . GLU B 1 641 ? 5.84 -57.75 -7.383 1 95 641 GLU B C 1
ATOM 11474 O O . GLU B 1 641 ? 6.285 -57.5 -8.5 1 95 641 GLU B O 1
ATOM 11479 N N . GLU B 1 642 ? 4.578 -57.719 -7.047 1 96 642 GLU B N 1
ATOM 11480 C CA . GLU B 1 642 ? 3.617 -57.188 -8 1 96 642 GLU B CA 1
ATOM 11481 C C . GLU B 1 642 ? 3.959 -55.719 -8.367 1 96 642 GLU B C 1
ATOM 11483 O O . GLU B 1 642 ? 3.951 -55.375 -9.547 1 96 642 GLU B O 1
ATOM 11488 N N . ILE B 1 643 ? 4.281 -54.906 -7.41 1 97.69 643 ILE B N 1
ATOM 11489 C CA . ILE B 1 643 ? 4.66 -53.531 -7.617 1 97.69 643 ILE B CA 1
ATOM 11490 C C . ILE B 1 643 ? 5.918 -53.438 -8.477 1 97.69 643 ILE B C 1
ATOM 11492 O O . ILE B 1 643 ? 5.949 -52.75 -9.484 1 97.69 643 ILE B O 1
ATOM 11496 N N . LYS B 1 644 ? 6.93 -54.219 -8.203 1 96.5 644 LYS B N 1
ATOM 11497 C CA . LYS B 1 644 ? 8.219 -54.219 -8.883 1 96.5 644 LYS B CA 1
ATOM 11498 C C . LYS B 1 644 ? 8.078 -54.625 -10.344 1 96.5 644 LYS B C 1
ATOM 11500 O O . LYS B 1 644 ? 8.82 -54.125 -11.203 1 96.5 644 LYS B O 1
ATOM 11505 N N . SER B 1 645 ? 7.145 -55.469 -10.609 1 96.69 645 SER B N 1
ATOM 11506 C CA . SER B 1 645 ? 6.98 -56.031 -11.945 1 96.69 645 SER B CA 1
ATOM 11507 C C . SER B 1 645 ? 6.594 -54.938 -12.945 1 96.69 645 SER B C 1
ATOM 11509 O O . SER B 1 645 ? 6.797 -55.094 -14.148 1 96.69 645 SER B O 1
ATOM 11511 N N . HIS B 1 646 ? 6.078 -53.875 -12.461 1 97.56 646 HIS B N 1
ATOM 11512 C CA . HIS B 1 646 ? 5.621 -52.812 -13.359 1 97.56 646 HIS B CA 1
ATOM 11513 C C . HIS B 1 646 ? 6.75 -51.844 -13.695 1 97.56 646 HIS B C 1
ATOM 11515 O O . HIS B 1 646 ? 6.582 -50.969 -14.531 1 97.56 646 HIS B O 1
ATOM 11521 N N . TYR B 1 647 ? 7.945 -51.969 -13.125 1 96.44 647 TYR B N 1
ATOM 11522 C CA . TYR B 1 647 ? 9.055 -51.031 -13.328 1 96.44 647 TYR B CA 1
ATOM 11523 C C . TYR B 1 647 ? 9.523 -51.062 -14.781 1 96.44 647 TYR B C 1
ATOM 11525 O O . TYR B 1 647 ? 10.07 -50.062 -15.281 1 96.44 647 TYR B O 1
ATOM 11533 N N . SER B 1 648 ? 9.305 -52.125 -15.523 1 94.44 648 SER B N 1
ATOM 11534 C CA . SER B 1 648 ? 9.797 -52.25 -16.891 1 94.44 648 SER B CA 1
ATOM 11535 C C . SER B 1 648 ? 8.82 -51.656 -17.891 1 94.44 648 SER B C 1
ATOM 11537 O O . SER B 1 648 ? 9.117 -51.594 -19.094 1 94.44 648 SER B O 1
ATOM 11539 N N . GLU B 1 649 ? 7.742 -51.156 -17.391 1 95.69 649 GLU B N 1
ATOM 11540 C CA . GLU B 1 649 ? 6.727 -50.625 -18.297 1 95.69 649 GLU B CA 1
ATOM 11541 C C . GLU B 1 649 ? 7.094 -49.219 -18.766 1 95.69 649 GLU B C 1
ATOM 11543 O O . GLU B 1 649 ? 7.402 -48.344 -17.953 1 95.69 649 GLU B O 1
ATOM 11548 N N . ASP B 1 650 ? 7.098 -49.062 -20.078 1 94.81 650 ASP B N 1
ATOM 11549 C CA . ASP B 1 650 ? 7.285 -47.719 -20.641 1 94.81 650 ASP B CA 1
ATOM 11550 C C . ASP B 1 650 ? 6.035 -46.875 -20.453 1 94.81 650 ASP B C 1
ATOM 11552 O O . ASP B 1 650 ? 4.914 -47.375 -20.562 1 94.81 650 ASP B O 1
ATOM 11556 N N . SER B 1 651 ? 6.211 -45.688 -20.156 1 97.25 651 SER B N 1
ATOM 11557 C CA . SER B 1 651 ? 5.102 -44.75 -20.016 1 97.25 651 SER B CA 1
ATOM 11558 C C . SER B 1 651 ? 5.555 -43.312 -20.281 1 97.25 651 SER B C 1
ATOM 11560 O O . SER B 1 651 ? 6.754 -43.031 -20.328 1 97.25 651 SER B O 1
ATOM 11562 N N . HIS B 1 652 ? 4.613 -42.438 -20.578 1 96.31 652 HIS B N 1
ATOM 11563 C CA . HIS B 1 652 ? 4.871 -41 -20.688 1 96.31 652 HIS B CA 1
ATOM 11564 C C . HIS B 1 652 ? 5.574 -40.438 -19.453 1 96.31 652 HIS B C 1
ATOM 11566 O O . HIS B 1 652 ? 5.098 -40.656 -18.328 1 96.31 652 HIS B O 1
ATOM 11572 N N . LEU B 1 653 ? 6.777 -39.844 -19.641 1 95.25 653 LEU B N 1
ATOM 11573 C CA . LEU B 1 653 ? 7.586 -39.219 -18.609 1 95.25 653 LEU B CA 1
ATOM 11574 C C . LEU B 1 653 ? 7.984 -40.219 -17.531 1 95.25 653 LEU B C 1
ATOM 11576 O O . LEU B 1 653 ? 8.219 -39.844 -16.391 1 95.25 653 LEU B O 1
ATOM 11580 N N . ASP B 1 654 ? 7.84 -41.531 -17.828 1 97.19 654 ASP B N 1
ATOM 11581 C CA . ASP B 1 654 ? 8.18 -42.625 -16.906 1 97.19 654 ASP B CA 1
ATOM 11582 C C . ASP B 1 654 ? 7.363 -42.531 -15.617 1 97.19 654 ASP B C 1
ATOM 11584 O O . ASP B 1 654 ? 7.883 -42.75 -14.531 1 97.19 654 ASP B O 1
ATOM 11588 N N . VAL B 1 655 ? 6.133 -42.156 -15.781 1 97.81 655 VAL B N 1
ATOM 11589 C CA . VAL B 1 655 ? 5.293 -41.938 -14.602 1 97.81 655 VAL B CA 1
ATOM 11590 C C . VAL B 1 655 ? 5.07 -43.281 -13.883 1 97.81 655 VAL B C 1
ATOM 11592 O O . VAL B 1 655 ? 4.973 -43.312 -12.656 1 97.81 655 VAL B O 1
ATOM 11595 N N . ILE B 1 656 ? 4.992 -44.375 -14.602 1 98.31 656 ILE B N 1
ATOM 11596 C CA . ILE B 1 656 ? 4.781 -45.688 -13.984 1 98.31 656 ILE B CA 1
ATOM 11597 C C . ILE B 1 656 ? 6.031 -46.094 -13.211 1 98.31 656 ILE B C 1
ATOM 11599 O O . ILE B 1 656 ? 5.945 -46.469 -12.039 1 98.31 656 ILE B O 1
ATOM 11603 N N . LYS B 1 657 ? 7.211 -45.969 -13.789 1 97.81 657 LYS B N 1
ATOM 11604 C CA . LYS B 1 657 ? 8.461 -46.25 -13.094 1 97.81 657 LYS B CA 1
ATOM 11605 C C . LYS B 1 657 ? 8.594 -45.438 -11.82 1 97.81 657 LYS B C 1
ATOM 11607 O O . LYS B 1 657 ? 8.977 -45.969 -10.766 1 97.81 657 LYS B O 1
ATOM 11612 N N . SER B 1 658 ? 8.312 -44.188 -11.992 1 98 658 SER B N 1
ATOM 11613 C CA . SER B 1 658 ? 8.398 -43.281 -10.852 1 98 658 SER B CA 1
ATOM 11614 C C . SER B 1 658 ? 7.43 -43.688 -9.75 1 98 658 SER B C 1
ATOM 11616 O O . SER B 1 658 ? 7.734 -43.562 -8.562 1 98 658 SER B O 1
ATOM 11618 N N . SER B 1 659 ? 6.227 -44.156 -10.109 1 98.5 659 SER B N 1
ATOM 11619 C CA . SER B 1 659 ? 5.242 -44.594 -9.125 1 98.5 659 SER B CA 1
ATOM 11620 C C . SER B 1 659 ? 5.695 -45.844 -8.414 1 98.5 659 SER B C 1
ATOM 11622 O O . SER B 1 659 ? 5.406 -46.062 -7.234 1 98.5 659 SER B O 1
ATOM 11624 N N . VAL B 1 660 ? 6.363 -46.719 -9.102 1 98.44 660 VAL B N 1
ATOM 11625 C CA . VAL B 1 660 ? 6.926 -47.938 -8.484 1 98.44 660 VAL B CA 1
ATOM 11626 C C . VAL B 1 660 ? 7.93 -47.531 -7.406 1 98.44 660 VAL B C 1
ATOM 11628 O O . VAL B 1 660 ? 7.902 -48.062 -6.297 1 98.44 660 VAL B O 1
ATOM 11631 N N . ILE B 1 661 ? 8.773 -46.594 -7.758 1 97.88 661 ILE B N 1
ATOM 11632 C CA . ILE B 1 661 ? 9.766 -46.094 -6.816 1 97.88 661 ILE B CA 1
ATOM 11633 C C . ILE B 1 661 ? 9.07 -45.562 -5.562 1 97.88 661 ILE B C 1
ATOM 11635 O O . ILE B 1 661 ? 9.445 -45.938 -4.441 1 97.88 661 ILE B O 1
ATOM 11639 N N . GLU B 1 662 ? 8.086 -44.75 -5.766 1 98.19 662 GLU B N 1
ATOM 11640 C CA . GLU B 1 662 ? 7.34 -44.188 -4.637 1 98.19 662 GLU B CA 1
ATOM 11641 C C . GLU B 1 662 ? 6.691 -45.312 -3.809 1 98.19 662 GLU B C 1
ATOM 11643 O O . GLU B 1 662 ? 6.754 -45.281 -2.578 1 98.19 662 GLU B O 1
ATOM 11648 N N . ALA B 1 663 ? 6.055 -46.219 -4.457 1 98.56 663 ALA B N 1
ATOM 11649 C CA . ALA B 1 663 ? 5.363 -47.312 -3.777 1 98.56 663 ALA B CA 1
ATOM 11650 C C . ALA B 1 663 ? 6.332 -48.125 -2.928 1 98.56 663 ALA B C 1
ATOM 11652 O O . ALA B 1 663 ? 6.031 -48.469 -1.78 1 98.56 663 ALA B O 1
ATOM 11653 N N . LEU B 1 664 ? 7.48 -48.438 -3.43 1 97.94 664 LEU B N 1
ATOM 11654 C CA . LEU B 1 664 ? 8.484 -49.219 -2.709 1 97.94 664 LEU B CA 1
ATOM 11655 C C . LEU B 1 664 ? 9.008 -48.438 -1.507 1 97.94 664 LEU B C 1
ATOM 11657 O O . LEU B 1 664 ? 9.297 -49 -0.461 1 97.94 664 LEU B O 1
ATOM 11661 N N . ALA B 1 665 ? 9.18 -47.156 -1.703 1 97.62 665 ALA B N 1
ATOM 11662 C CA . ALA B 1 665 ? 9.609 -46.312 -0.58 1 97.62 665 ALA B CA 1
ATOM 11663 C C . ALA B 1 665 ? 8.617 -46.406 0.574 1 97.62 665 ALA B C 1
ATOM 11665 O O . ALA B 1 665 ? 9.008 -46.375 1.743 1 97.62 665 ALA B O 1
ATOM 11666 N N . HIS B 1 666 ? 7.32 -46.469 0.311 1 96.69 666 HIS B N 1
ATOM 11667 C CA . HIS B 1 666 ? 6.293 -46.562 1.341 1 96.69 666 HIS B CA 1
ATOM 11668 C C . HIS B 1 666 ? 6.344 -47.938 2.029 1 96.69 666 HIS B C 1
ATOM 11670 O O . HIS B 1 666 ? 6.055 -48.031 3.225 1 96.69 666 HIS B O 1
ATOM 11676 N N . LEU B 1 667 ? 6.727 -48.875 1.309 1 95.06 667 LEU B N 1
ATOM 11677 C CA . LEU B 1 667 ? 6.859 -50.219 1.91 1 95.06 667 LEU B CA 1
ATOM 11678 C C . LEU B 1 667 ? 8.094 -50.281 2.803 1 95.06 667 LEU B C 1
ATOM 11680 O O . LEU B 1 667 ? 8.039 -50.844 3.898 1 95.06 667 LEU B O 1
ATOM 11684 N N . GLY B 1 668 ? 9.266 -49.594 2.396 1 89.56 668 GLY B N 1
ATOM 11685 C CA . GLY B 1 668 ? 10.375 -49.219 3.262 1 89.56 668 GLY B CA 1
ATOM 11686 C C . GLY B 1 668 ? 11.312 -50.344 3.582 1 89.56 668 GLY B C 1
ATOM 11687 O O . GLY B 1 668 ? 11.922 -50.375 4.652 1 89.56 668 GLY B O 1
ATOM 11688 N N . SER B 1 669 ? 11.57 -51.406 2.795 1 90.69 669 SER B N 1
ATOM 11689 C CA . SER B 1 669 ? 12.508 -52.469 3.113 1 90.69 669 SER B CA 1
ATOM 11690 C C . SER B 1 669 ? 13.945 -52.062 2.797 1 90.69 669 SER B C 1
ATOM 11692 O O . SER B 1 669 ? 14.172 -51.031 2.186 1 90.69 669 SER B O 1
ATOM 11694 N N . GLN B 1 670 ? 14.938 -52.781 3.371 1 93.56 670 GLN B N 1
ATOM 11695 C CA . GLN B 1 670 ? 16.344 -52.562 3.043 1 93.56 670 GLN B CA 1
ATOM 11696 C C . GLN B 1 670 ? 16.578 -52.688 1.543 1 93.56 670 GLN B C 1
ATOM 11698 O O . GLN B 1 670 ? 17.328 -51.906 0.956 1 93.56 670 GLN B O 1
ATOM 11703 N N . GLU B 1 671 ? 15.969 -53.656 1.008 1 93.62 671 GLU B N 1
ATOM 11704 C CA . GLU B 1 671 ? 16.094 -53.875 -0.431 1 93.62 671 GLU B CA 1
ATOM 11705 C C . GLU B 1 671 ? 15.539 -52.656 -1.211 1 93.62 671 GLU B C 1
ATOM 11707 O O . GLU B 1 671 ? 16.094 -52.281 -2.234 1 93.62 671 GLU B O 1
ATOM 11712 N N . ASP B 1 672 ? 14.453 -52.188 -0.745 1 95.06 672 ASP B N 1
ATOM 11713 C CA . ASP B 1 672 ? 13.852 -51.031 -1.388 1 95.06 672 ASP B CA 1
ATOM 11714 C C . ASP B 1 672 ? 14.773 -49.812 -1.297 1 95.06 672 ASP B C 1
ATOM 11716 O O . ASP B 1 672 ? 14.914 -49.062 -2.266 1 95.06 672 ASP B O 1
ATOM 11720 N N . TYR B 1 673 ? 15.367 -49.625 -0.113 1 95.75 673 TYR B N 1
ATOM 11721 C CA . TYR B 1 673 ? 16.328 -48.531 0.078 1 95.75 673 TYR B CA 1
ATOM 11722 C C . TYR B 1 673 ? 17.469 -48.625 -0.921 1 95.75 673 TYR B C 1
ATOM 11724 O O . TYR B 1 673 ? 17.828 -47.625 -1.558 1 95.75 673 TYR B O 1
ATOM 11732 N N . GLU B 1 674 ? 17.984 -49.844 -1.076 1 95.31 674 GLU B N 1
ATOM 11733 C CA . GLU B 1 674 ? 19.109 -50.062 -1.979 1 95.31 674 GLU B CA 1
ATOM 11734 C C . GLU B 1 674 ? 18.703 -49.812 -3.43 1 95.31 674 GLU B C 1
ATOM 11736 O O . GLU B 1 674 ? 19.484 -49.25 -4.207 1 95.31 674 GLU B O 1
ATOM 11741 N N . LEU B 1 675 ? 17.578 -50.219 -3.76 1 94.62 675 LEU B N 1
ATOM 11742 C CA . LEU B 1 675 ? 17.078 -49.969 -5.113 1 94.62 675 LEU B CA 1
ATOM 11743 C C . LEU B 1 675 ? 16.938 -48.5 -5.395 1 94.62 675 LEU B C 1
ATOM 11745 O O . LEU B 1 675 ? 17.344 -48 -6.457 1 94.62 675 LEU B O 1
ATOM 11749 N N . LEU B 1 676 ? 16.297 -47.719 -4.461 1 96.38 676 LEU B N 1
ATOM 11750 C CA . LEU B 1 676 ? 16.125 -46.281 -4.645 1 96.38 676 LEU B CA 1
ATOM 11751 C C . LEU B 1 676 ? 17.484 -45.594 -4.762 1 96.38 676 LEU B C 1
ATOM 11753 O O . LEU B 1 676 ? 17.656 -44.688 -5.582 1 96.38 676 LEU B O 1
ATOM 11757 N N . MET B 1 677 ? 18.406 -46.031 -4 1 95.62 677 MET B N 1
ATOM 11758 C CA . MET B 1 677 ? 19.766 -45.5 -4.062 1 95.62 677 MET B CA 1
ATOM 11759 C C . MET B 1 677 ? 20.375 -45.719 -5.441 1 95.62 677 MET B C 1
ATOM 11761 O O . MET B 1 677 ? 20.953 -44.812 -6.027 1 95.62 677 MET B O 1
ATOM 11765 N N . GLU B 1 678 ? 20.188 -46.875 -5.863 1 95.94 678 GLU B N 1
ATOM 11766 C CA . GLU B 1 678 ? 20.734 -47.219 -7.18 1 95.94 678 GLU B CA 1
ATOM 11767 C C . GLU B 1 678 ? 20.094 -46.344 -8.266 1 95.94 678 GLU B C 1
ATOM 11769 O O . GLU B 1 678 ? 20.797 -45.812 -9.125 1 95.94 678 GLU B O 1
ATOM 11774 N N . LYS B 1 679 ? 18.797 -46.188 -8.258 1 96.62 679 LYS B N 1
ATOM 11775 C CA . LYS B 1 679 ? 18.078 -45.469 -9.305 1 96.62 679 LYS B CA 1
ATOM 11776 C C . LYS B 1 679 ? 18.328 -43.969 -9.203 1 96.62 679 LYS B C 1
ATOM 11778 O O . LYS B 1 679 ? 18.281 -43.25 -10.211 1 96.62 679 LYS B O 1
ATOM 11783 N N . ALA B 1 680 ? 18.609 -43.438 -8.008 1 96.94 680 ALA B N 1
ATOM 11784 C CA . ALA B 1 680 ? 18.906 -42.031 -7.82 1 96.94 680 ALA B CA 1
ATOM 11785 C C . ALA B 1 680 ? 20.234 -41.656 -8.445 1 96.94 680 ALA B C 1
ATOM 11787 O O . ALA B 1 680 ? 20.406 -40.531 -8.953 1 96.94 680 ALA B O 1
ATOM 11788 N N . PHE B 1 681 ? 21.172 -42.531 -8.438 1 92.75 681 PHE B N 1
ATOM 11789 C CA . PHE B 1 681 ? 22.531 -42.219 -8.844 1 92.75 681 PHE B CA 1
ATOM 11790 C C . PHE B 1 681 ? 22.797 -42.688 -10.258 1 92.75 681 PHE B C 1
ATOM 11792 O O . PHE B 1 681 ? 23.656 -42.156 -10.961 1 92.75 681 PHE B O 1
ATOM 11799 N N . LYS B 1 682 ? 22.125 -43.75 -10.664 1 80 682 LYS B N 1
ATOM 11800 C CA . LYS B 1 682 ? 22.609 -44.406 -11.883 1 80 682 LYS B CA 1
ATOM 11801 C C . LYS B 1 682 ? 21.547 -44.344 -12.984 1 80 682 LYS B C 1
ATOM 11803 O O . LYS B 1 682 ? 20.375 -44.625 -12.742 1 80 682 LYS B O 1
ATOM 11808 N N . GLY B 1 683 ? 21.984 -44 -14.227 1 75.62 683 GLY B N 1
ATOM 11809 C CA . GLY B 1 683 ? 21.625 -44.156 -15.625 1 75.62 683 GLY B CA 1
ATOM 11810 C C . GLY B 1 683 ? 20.125 -44.219 -15.844 1 75.62 683 GLY B C 1
ATOM 11811 O O . GLY B 1 683 ? 19.641 -44.969 -16.688 1 75.62 683 GLY B O 1
ATOM 11812 N N . GLU B 1 684 ? 19.281 -43.594 -15.047 1 86.12 684 GLU B N 1
ATOM 11813 C CA . GLU B 1 684 ? 17.844 -43.531 -15.281 1 86.12 684 GLU B CA 1
ATOM 11814 C C . GLU B 1 684 ? 17.438 -42.188 -15.883 1 86.12 684 GLU B C 1
ATOM 11816 O O . GLU B 1 684 ? 18.266 -41.281 -15.969 1 86.12 684 GLU B O 1
ATOM 11821 N N . SER B 1 685 ? 16.25 -42.25 -16.453 1 91.69 685 SER B N 1
ATOM 11822 C CA . SER B 1 685 ? 15.68 -41 -16.938 1 91.69 685 SER B CA 1
ATOM 11823 C C . SER B 1 685 ? 15.555 -39.969 -15.805 1 91.69 685 SER B C 1
ATOM 11825 O O . SER B 1 685 ? 15.531 -40.344 -14.625 1 91.69 685 SER B O 1
ATOM 11827 N N . LEU B 1 686 ? 15.578 -38.75 -16.156 1 91.38 686 LEU B N 1
ATOM 11828 C CA . LEU B 1 686 ? 15.539 -37.656 -15.188 1 91.38 686 LEU B CA 1
ATOM 11829 C C . LEU B 1 686 ? 14.328 -37.781 -14.273 1 91.38 686 LEU B C 1
ATOM 11831 O O . LEU B 1 686 ? 14.445 -37.656 -13.055 1 91.38 686 LEU B O 1
ATOM 11835 N N . PRO B 1 687 ? 13.094 -38.094 -14.727 1 94.62 687 PRO B N 1
ATOM 11836 C CA . PRO B 1 687 ? 11.945 -38.219 -13.828 1 94.62 687 PRO B CA 1
ATOM 11837 C C . PRO B 1 687 ? 12.133 -39.312 -12.789 1 94.62 687 PRO B C 1
ATOM 11839 O O . PRO B 1 687 ? 11.742 -39.156 -11.625 1 94.62 687 PRO B O 1
ATOM 11842 N N . VAL B 1 688 ? 12.695 -40.438 -13.18 1 96.81 688 VAL B N 1
ATOM 11843 C CA . VAL B 1 688 ? 12.914 -41.531 -12.258 1 96.81 688 VAL B CA 1
ATOM 11844 C C . VAL B 1 688 ? 13.953 -41.156 -11.211 1 96.81 688 VAL B C 1
ATOM 11846 O O . VAL B 1 688 ? 13.789 -41.438 -10.023 1 96.81 688 VAL B O 1
ATOM 11849 N N . ARG B 1 689 ? 15.023 -40.469 -11.641 1 96.94 689 ARG B N 1
ATOM 11850 C CA . ARG B 1 689 ? 16.047 -40.031 -10.695 1 96.94 689 ARG B CA 1
ATOM 11851 C C . ARG B 1 689 ? 15.469 -39.031 -9.695 1 96.94 689 ARG B C 1
ATOM 11853 O O . ARG B 1 689 ? 15.797 -39.094 -8.508 1 96.94 689 ARG B O 1
ATOM 11860 N N . GLU B 1 690 ? 14.656 -38.094 -10.211 1 96.69 690 GLU B N 1
ATOM 11861 C CA . GLU B 1 690 ? 13.977 -37.156 -9.336 1 96.69 690 GLU B CA 1
ATOM 11862 C C . GLU B 1 690 ? 13.148 -37.875 -8.273 1 96.69 690 GLU B C 1
ATOM 11864 O O . GLU B 1 690 ? 13.227 -37.531 -7.09 1 96.69 690 GLU B O 1
ATOM 11869 N N . SER B 1 691 ? 12.344 -38.812 -8.695 1 97.62 691 SER B N 1
ATOM 11870 C CA . SER B 1 691 ? 11.477 -39.562 -7.789 1 97.62 691 SER B CA 1
ATOM 11871 C C . SER B 1 691 ? 12.289 -40.344 -6.766 1 97.62 691 SER B C 1
ATOM 11873 O O . SER B 1 691 ? 12.016 -40.312 -5.566 1 97.62 691 SER B O 1
ATOM 11875 N N . ALA B 1 692 ? 13.273 -41.125 -7.277 1 98 692 ALA B N 1
ATOM 11876 C CA . ALA B 1 692 ? 14.117 -41.906 -6.383 1 98 692 ALA B CA 1
ATOM 11877 C C . ALA B 1 692 ? 14.789 -41.031 -5.336 1 98 692 ALA B C 1
ATOM 11879 O O . ALA B 1 692 ? 14.805 -41.344 -4.148 1 98 692 ALA B O 1
ATOM 11880 N N . THR B 1 693 ? 15.305 -39.906 -5.754 1 98.38 693 THR B N 1
ATOM 11881 C CA . THR B 1 693 ? 15.961 -38.969 -4.848 1 98.38 693 THR B CA 1
ATOM 11882 C C . THR B 1 693 ? 14.977 -38.438 -3.811 1 98.38 693 THR B C 1
ATOM 11884 O O . THR B 1 693 ? 15.266 -38.438 -2.613 1 98.38 693 THR B O 1
ATOM 11887 N N . ARG B 1 694 ? 13.805 -38.031 -4.262 1 98.06 694 ARG B N 1
ATOM 11888 C CA . ARG B 1 694 ? 12.781 -37.469 -3.381 1 98.06 694 ARG B CA 1
ATOM 11889 C C . ARG B 1 694 ? 12.391 -38.469 -2.299 1 98.06 694 ARG B C 1
ATOM 11891 O O . ARG B 1 694 ? 12.312 -38.125 -1.12 1 98.06 694 ARG B O 1
ATOM 11898 N N . TRP B 1 695 ? 12.211 -39.688 -2.617 1 98.12 695 TRP B N 1
ATOM 11899 C CA . TRP B 1 695 ? 11.594 -40.656 -1.712 1 98.12 695 TRP B CA 1
ATOM 11900 C C . TRP B 1 695 ? 12.648 -41.344 -0.859 1 98.12 695 TRP B C 1
ATOM 11902 O O . TRP B 1 695 ? 12.312 -42.094 0.063 1 98.12 695 TRP B O 1
ATOM 11912 N N . LEU B 1 696 ? 13.938 -41.125 -1.136 1 97.44 696 LEU B N 1
ATOM 11913 C CA . LEU B 1 696 ? 14.969 -41.531 -0.192 1 97.44 696 LEU B CA 1
ATOM 11914 C C . LEU B 1 696 ? 14.727 -40.906 1.18 1 97.44 696 LEU B C 1
ATOM 11916 O O . LEU B 1 696 ? 15.125 -41.469 2.201 1 97.44 696 LEU B O 1
ATOM 11920 N N . GLY B 1 697 ? 14.117 -39.781 1.173 1 96.75 697 GLY B N 1
ATOM 11921 C CA . GLY B 1 697 ? 13.859 -39.062 2.412 1 96.75 697 GLY B CA 1
ATOM 11922 C C . GLY B 1 697 ? 13.078 -39.875 3.42 1 96.75 697 GLY B C 1
ATOM 11923 O O . GLY B 1 697 ? 13.172 -39.625 4.625 1 96.75 697 GLY B O 1
ATOM 11924 N N . LYS B 1 698 ? 12.344 -40.812 2.98 1 96.5 698 LYS B N 1
ATOM 11925 C CA . LYS B 1 698 ? 11.484 -41.625 3.85 1 96.5 698 LYS B CA 1
ATOM 11926 C C . LYS B 1 698 ? 12.312 -42.562 4.703 1 96.5 698 LYS B C 1
ATOM 11928 O O . LYS B 1 698 ? 11.812 -43.125 5.684 1 96.5 698 LYS B O 1
ATOM 11933 N N . PHE B 1 699 ? 13.547 -42.688 4.453 1 96.56 699 PHE B N 1
ATOM 11934 C CA . PHE B 1 699 ? 14.359 -43.719 5.117 1 96.56 699 PHE B CA 1
ATOM 11935 C C . PHE B 1 699 ? 15.195 -43.094 6.23 1 96.56 699 PHE B C 1
ATOM 11937 O O . PHE B 1 699 ? 16.156 -43.719 6.711 1 96.56 699 PHE B O 1
ATOM 11944 N N . GLY B 1 700 ? 14.906 -41.844 6.574 1 93.88 700 GLY B N 1
ATOM 11945 C CA . GLY B 1 700 ? 15.445 -41.219 7.773 1 93.88 700 GLY B CA 1
ATOM 11946 C C . GLY B 1 700 ? 16.922 -40.938 7.68 1 93.88 700 GLY B C 1
ATOM 11947 O O . GLY B 1 700 ? 17.406 -40.469 6.637 1 93.88 700 GLY B O 1
ATOM 11948 N N . GLU B 1 701 ? 17.625 -41.219 8.688 1 94 701 GLU B N 1
ATOM 11949 C CA . GLU B 1 701 ? 19 -40.781 8.875 1 94 701 GLU B CA 1
ATOM 11950 C C . GLU B 1 701 ? 19.938 -41.438 7.863 1 94 701 GLU B C 1
ATOM 11952 O O . GLU B 1 701 ? 20.906 -40.844 7.426 1 94 701 GLU B O 1
ATOM 11957 N N . ARG B 1 702 ? 19.641 -42.625 7.445 1 94.56 702 ARG B N 1
ATOM 11958 C CA . ARG B 1 702 ? 20.531 -43.375 6.551 1 94.56 702 ARG B CA 1
ATOM 11959 C C . ARG B 1 702 ? 20.562 -42.719 5.168 1 94.56 702 ARG B C 1
ATOM 11961 O O . ARG B 1 702 ? 21.5 -42.938 4.398 1 94.56 702 ARG B O 1
ATOM 11968 N N . ALA B 1 703 ? 19.531 -41.938 4.852 1 97.19 703 ALA B N 1
ATOM 11969 C CA . ALA B 1 703 ? 19.438 -41.312 3.531 1 97.19 703 ALA B CA 1
ATOM 11970 C C . ALA B 1 703 ? 20.266 -40.031 3.479 1 97.19 703 ALA B C 1
ATOM 11972 O O . ALA B 1 703 ? 20.531 -39.5 2.396 1 97.19 703 ALA B O 1
ATOM 11973 N N . VAL B 1 704 ? 20.719 -39.469 4.602 1 97.25 704 VAL B N 1
ATOM 11974 C CA . VAL B 1 704 ? 21.344 -38.156 4.672 1 97.25 704 VAL B CA 1
ATOM 11975 C C . VAL B 1 704 ? 22.641 -38.156 3.863 1 97.25 704 VAL B C 1
ATOM 11977 O O . VAL B 1 704 ? 22.906 -37.219 3.102 1 97.25 704 VAL B O 1
ATOM 11980 N N . GLU B 1 705 ? 23.422 -39.156 4.031 1 96.44 705 GLU B N 1
ATOM 11981 C CA . GLU B 1 705 ? 24.703 -39.188 3.352 1 96.44 705 GLU B CA 1
ATOM 11982 C C . GLU B 1 705 ? 24.531 -39.25 1.837 1 96.44 705 GLU B C 1
ATOM 11984 O O . GLU B 1 705 ? 25.109 -38.406 1.118 1 96.44 705 GLU B O 1
ATOM 11989 N N . PRO B 1 706 ? 23.734 -40.188 1.311 1 97.31 706 PRO B N 1
ATOM 11990 C CA . PRO B 1 706 ? 23.516 -40.156 -0.138 1 97.31 706 PRO B CA 1
ATOM 11991 C C . PRO B 1 706 ? 22.922 -38.844 -0.615 1 97.31 706 PRO B C 1
ATOM 11993 O O . PRO B 1 706 ? 23.297 -38.344 -1.676 1 97.31 706 PRO B O 1
ATOM 11996 N N . LEU B 1 707 ? 22.016 -38.344 0.117 1 98.19 707 LEU B N 1
ATOM 11997 C CA . LEU B 1 707 ? 21.375 -37.094 -0.265 1 98.19 707 LEU B CA 1
ATOM 11998 C C . LEU B 1 707 ? 22.375 -35.938 -0.262 1 98.19 707 LEU B C 1
ATOM 12000 O O . LEU B 1 707 ? 22.266 -35 -1.055 1 98.19 707 LEU B O 1
ATOM 12004 N N . SER B 1 708 ? 23.391 -35.969 0.586 1 97.75 708 SER B N 1
ATOM 12005 C CA . SER B 1 708 ? 24.438 -34.938 0.641 1 97.75 708 SER B CA 1
ATOM 12006 C C . SER B 1 708 ? 25.266 -34.938 -0.637 1 97.75 708 SER B C 1
ATOM 12008 O O . SER B 1 708 ? 25.891 -33.938 -0.976 1 97.75 708 SER B O 1
ATOM 12010 N N . VAL B 1 709 ? 25.25 -36.062 -1.312 1 97.31 709 VAL B N 1
ATOM 12011 C CA . VAL B 1 709 ? 25.922 -36.156 -2.605 1 97.31 709 VAL B CA 1
ATOM 12012 C C . VAL B 1 709 ? 25 -35.625 -3.703 1 97.31 709 VAL B C 1
ATOM 12014 O O . VAL B 1 709 ? 25.438 -34.906 -4.594 1 97.31 709 VAL B O 1
ATOM 12017 N N . LEU B 1 710 ? 23.734 -35.906 -3.598 1 97.62 710 LEU B N 1
ATOM 12018 C CA . LEU B 1 710 ? 22.766 -35.625 -4.645 1 97.62 710 LEU B CA 1
ATOM 12019 C C . LEU B 1 710 ? 22.438 -34.125 -4.68 1 97.62 710 LEU B C 1
ATOM 12021 O O . LEU B 1 710 ? 21.969 -33.625 -5.699 1 97.62 710 LEU B O 1
ATOM 12025 N N . VAL B 1 711 ? 22.703 -33.375 -3.617 1 97.19 711 VAL B N 1
ATOM 12026 C CA . VAL B 1 711 ? 22.469 -31.938 -3.629 1 97.19 711 VAL B CA 1
ATOM 12027 C C . VAL B 1 711 ? 23.5 -31.25 -4.527 1 97.19 711 VAL B C 1
ATOM 12029 O O . VAL B 1 711 ? 23.391 -30.062 -4.809 1 97.19 711 VAL B O 1
ATOM 12032 N N . LYS B 1 712 ? 24.453 -31.984 -5.047 1 94.12 712 LYS B N 1
ATOM 12033 C CA . LYS B 1 712 ? 25.484 -31.469 -5.953 1 94.12 712 LYS B CA 1
ATOM 12034 C C . LYS B 1 712 ? 25.344 -32.094 -7.344 1 94.12 712 LYS B C 1
ATOM 12036 O O . LYS B 1 712 ? 26.281 -32.062 -8.141 1 94.12 712 LYS B O 1
ATOM 12041 N N . ASP B 1 713 ? 24.188 -32.656 -7.598 1 92.5 713 ASP B N 1
ATOM 12042 C CA . ASP B 1 713 ? 23.938 -33.281 -8.891 1 92.5 713 ASP B CA 1
ATOM 12043 C C . ASP B 1 713 ? 23.969 -32.25 -10.016 1 92.5 713 ASP B C 1
ATOM 12045 O O . ASP B 1 713 ? 23.703 -31.062 -9.773 1 92.5 713 ASP B O 1
ATOM 12049 N N . LYS B 1 714 ? 24.266 -32.688 -11.242 1 85.44 714 LYS B N 1
ATOM 12050 C CA . LYS B 1 714 ? 24.344 -31.797 -12.391 1 85.44 714 LYS B CA 1
ATOM 12051 C C . LYS B 1 714 ? 22.969 -31.25 -12.758 1 85.44 714 LYS B C 1
ATOM 12053 O O . LYS B 1 714 ? 22.844 -30.172 -13.352 1 85.44 714 LYS B O 1
ATOM 12058 N N . PHE B 1 715 ? 21.906 -32 -12.422 1 87.94 715 PHE B N 1
ATOM 12059 C CA . PHE B 1 715 ? 20.562 -31.609 -12.797 1 87.94 715 PHE B CA 1
ATOM 12060 C C . PHE B 1 715 ? 19.875 -30.891 -11.648 1 87.94 715 PHE B C 1
ATOM 12062 O O . PHE B 1 715 ? 19.703 -31.453 -10.562 1 87.94 715 PHE B O 1
ATOM 12069 N N . PRO B 1 716 ? 19.422 -29.641 -11.891 1 89.62 716 PRO B N 1
ATOM 12070 C CA . PRO B 1 716 ? 18.797 -28.859 -10.828 1 89.62 716 PRO B CA 1
ATOM 12071 C C . PRO B 1 716 ? 17.578 -29.547 -10.219 1 89.62 716 PRO B C 1
ATOM 12073 O O . PRO B 1 716 ? 17.328 -29.422 -9.016 1 89.62 716 PRO B O 1
ATOM 12076 N N . ARG B 1 717 ? 16.781 -30.297 -10.93 1 92.19 717 ARG B N 1
ATOM 12077 C CA . ARG B 1 717 ? 15.586 -30.953 -10.406 1 92.19 717 ARG B CA 1
ATOM 12078 C C . ARG B 1 717 ? 15.953 -32.031 -9.406 1 92.19 717 ARG B C 1
ATOM 12080 O O . ARG B 1 717 ? 15.227 -32.281 -8.445 1 92.19 717 ARG B O 1
ATOM 12087 N N . VAL B 1 718 ? 17.062 -32.719 -9.648 1 94.88 718 VAL B N 1
ATOM 12088 C CA . VAL B 1 718 ? 17.531 -33.719 -8.703 1 94.88 718 VAL B CA 1
ATOM 12089 C C . VAL B 1 718 ? 18 -33.031 -7.418 1 94.88 718 VAL B C 1
ATOM 12091 O O . VAL B 1 718 ? 17.703 -33.5 -6.312 1 94.88 718 VAL B O 1
ATOM 12094 N N . ARG B 1 719 ? 18.719 -31.922 -7.582 1 95.56 719 ARG B N 1
ATOM 12095 C CA . ARG B 1 719 ? 19.172 -31.172 -6.414 1 95.56 719 ARG B CA 1
ATOM 12096 C C . ARG B 1 719 ? 17.984 -30.688 -5.582 1 95.56 719 ARG B C 1
ATOM 12098 O O . ARG B 1 719 ? 18.031 -30.75 -4.352 1 95.56 719 ARG B O 1
ATOM 12105 N N . SER B 1 720 ? 17 -30.188 -6.281 1 96.31 720 SER B N 1
ATOM 12106 C CA . SER B 1 720 ? 15.805 -29.734 -5.586 1 96.31 720 SER B CA 1
ATOM 12107 C C . SER B 1 720 ? 15.148 -30.875 -4.816 1 96.31 720 SER B C 1
ATOM 12109 O O . SER B 1 720 ? 14.742 -30.703 -3.664 1 96.31 720 SER B O 1
ATOM 12111 N N . SER B 1 721 ? 15.008 -32.031 -5.441 1 97.88 721 SER B N 1
ATOM 12112 C CA . SER B 1 721 ? 14.438 -33.219 -4.785 1 97.88 721 SER B CA 1
ATOM 12113 C C . SER B 1 721 ? 15.266 -33.625 -3.57 1 97.88 721 SER B C 1
ATOM 12115 O O . SER B 1 721 ? 14.711 -34.031 -2.551 1 97.88 721 SER B O 1
ATOM 12117 N N . ALA B 1 722 ? 16.547 -33.5 -3.727 1 98.38 722 ALA B N 1
ATOM 12118 C CA . ALA B 1 722 ? 17.438 -33.875 -2.621 1 98.38 722 ALA B CA 1
ATOM 12119 C C . ALA B 1 722 ? 17.219 -32.938 -1.422 1 98.38 722 ALA B C 1
ATOM 12121 O O . ALA B 1 722 ? 17.188 -33.406 -0.277 1 98.38 722 ALA B O 1
ATOM 12122 N N . VAL B 1 723 ? 17.062 -31.688 -1.683 1 98.06 723 VAL B N 1
ATOM 12123 C CA . VAL B 1 723 ? 16.828 -30.719 -0.617 1 98.06 723 VAL B CA 1
ATOM 12124 C C . VAL B 1 723 ? 15.516 -31.047 0.096 1 98.06 723 VAL B C 1
ATOM 12126 O O . VAL B 1 723 ? 15.461 -31.062 1.327 1 98.06 723 VAL B O 1
ATOM 12129 N N . GLU B 1 724 ? 14.508 -31.328 -0.646 1 97.31 724 GLU B N 1
ATOM 12130 C CA . GLU B 1 724 ? 13.219 -31.703 -0.058 1 97.31 724 GLU B CA 1
ATOM 12131 C C . GLU B 1 724 ? 13.344 -33 0.763 1 97.31 724 GLU B C 1
ATOM 12133 O O . GLU B 1 724 ? 12.797 -33.094 1.863 1 97.31 724 GLU B O 1
ATOM 12138 N N . ALA B 1 725 ? 14.039 -33.969 0.234 1 98.12 725 ALA B N 1
ATOM 12139 C CA . ALA B 1 725 ? 14.211 -35.25 0.89 1 98.12 725 ALA B CA 1
ATOM 12140 C C . ALA B 1 725 ? 14.969 -35.094 2.207 1 98.12 725 ALA B C 1
ATOM 12142 O O . ALA B 1 725 ? 14.664 -35.781 3.186 1 98.12 725 ALA B O 1
ATOM 12143 N N . LEU B 1 726 ? 15.953 -34.281 2.207 1 97.69 726 LEU B N 1
ATOM 12144 C CA . LEU B 1 726 ? 16.719 -34.031 3.422 1 97.69 726 LEU B CA 1
ATOM 12145 C C . LEU B 1 726 ? 15.812 -33.562 4.555 1 97.69 726 LEU B C 1
ATOM 12147 O O . LEU B 1 726 ? 15.953 -34 5.695 1 97.69 726 LEU B O 1
ATOM 12151 N N . ALA B 1 727 ? 14.945 -32.656 4.234 1 94.88 727 ALA B N 1
ATOM 12152 C CA . ALA B 1 727 ? 14.008 -32.188 5.246 1 94.88 727 ALA B CA 1
ATOM 12153 C C . ALA B 1 727 ? 13.102 -33.312 5.73 1 94.88 727 ALA B C 1
ATOM 12155 O O . ALA B 1 727 ? 12.766 -33.375 6.918 1 94.88 727 ALA B O 1
ATOM 12156 N N . ASP B 1 728 ? 12.719 -34.156 4.875 1 94.94 728 ASP B N 1
ATOM 12157 C CA . ASP B 1 728 ? 11.797 -35.25 5.195 1 94.94 728 ASP B CA 1
ATOM 12158 C C . ASP B 1 728 ? 12.461 -36.281 6.105 1 94.94 728 ASP B C 1
ATOM 12160 O O . ASP B 1 728 ? 11.773 -37.094 6.75 1 94.94 728 ASP B O 1
ATOM 12164 N N . THR B 1 729 ? 13.789 -36.344 6.121 1 95.5 729 THR B N 1
ATOM 12165 C CA . THR B 1 729 ? 14.492 -37.281 7 1 95.5 729 THR B CA 1
ATOM 12166 C C . THR B 1 729 ? 14.266 -36.906 8.461 1 95.5 729 THR B C 1
ATOM 12168 O O . THR B 1 729 ? 14.484 -37.719 9.352 1 95.5 729 THR B O 1
ATOM 12171 N N . SER B 1 730 ? 13.977 -35.625 8.711 1 92.44 730 SER B N 1
ATOM 12172 C CA . SER B 1 730 ? 13.812 -35.062 10.055 1 92.44 730 SER B CA 1
ATOM 12173 C C . SER B 1 730 ? 15.078 -35.281 10.883 1 92.44 730 SER B C 1
ATOM 12175 O O . SER B 1 730 ? 15.008 -35.375 12.109 1 92.44 730 SER B O 1
ATOM 12177 N N . SER B 1 731 ? 16.156 -35.406 10.164 1 93.31 731 SER B N 1
ATOM 12178 C CA . SER B 1 731 ? 17.422 -35.625 10.859 1 93.31 731 SER B CA 1
ATOM 12179 C C . SER B 1 731 ? 18.188 -34.344 11.078 1 93.31 731 SER B C 1
ATOM 12181 O O . SER B 1 731 ? 18.297 -33.5 10.164 1 93.31 731 SER B O 1
ATOM 12183 N N . VAL B 1 732 ? 18.75 -34.156 12.18 1 91.62 732 VAL B N 1
ATOM 12184 C CA . VAL B 1 732 ? 19.562 -32.969 12.5 1 91.62 732 VAL B CA 1
ATOM 12185 C C . VAL B 1 732 ? 20.828 -32.969 11.648 1 91.62 732 VAL B C 1
ATOM 12187 O O . VAL B 1 732 ? 21.422 -31.922 11.406 1 91.62 732 VAL B O 1
ATOM 12190 N N . ARG B 1 733 ? 21.219 -34.156 11.203 1 94.56 733 ARG B N 1
ATOM 12191 C CA . ARG B 1 733 ? 22.406 -34.281 10.367 1 94.56 733 ARG B CA 1
ATOM 12192 C C . ARG B 1 733 ? 22.188 -33.625 9.008 1 94.56 733 ARG B C 1
ATOM 12194 O O . ARG B 1 733 ? 23.156 -33.375 8.273 1 94.56 733 ARG B O 1
ATOM 12201 N N . ALA B 1 734 ? 20.906 -33.375 8.656 1 96.44 734 ALA B N 1
ATOM 12202 C CA . ALA B 1 734 ? 20.578 -32.719 7.387 1 96.44 734 ALA B CA 1
ATOM 12203 C C . ALA B 1 734 ? 20.891 -31.234 7.438 1 96.44 734 ALA B C 1
ATOM 12205 O O . ALA B 1 734 ? 21.062 -30.594 6.395 1 96.44 734 ALA B O 1
ATOM 12206 N N . ILE B 1 735 ? 20.984 -30.672 8.633 1 95.25 735 ILE B N 1
ATOM 12207 C CA . ILE B 1 735 ? 21.078 -29.219 8.828 1 95.25 735 ILE B CA 1
ATOM 12208 C C . ILE B 1 735 ? 22.359 -28.703 8.18 1 95.25 735 ILE B C 1
ATOM 12210 O O . ILE B 1 735 ? 22.312 -27.781 7.359 1 95.25 735 ILE B O 1
ATOM 12214 N N . PRO B 1 736 ? 23.562 -29.297 8.453 1 95.25 736 PRO B N 1
ATOM 12215 C CA . PRO B 1 736 ? 24.766 -28.766 7.824 1 95.25 736 PRO B CA 1
ATOM 12216 C C . PRO B 1 736 ? 24.75 -28.875 6.301 1 95.25 736 PRO B C 1
ATOM 12218 O O . PRO B 1 736 ? 25.312 -28.031 5.609 1 95.25 736 PRO B O 1
ATOM 12221 N N . VAL B 1 737 ? 24.094 -29.922 5.777 1 97.19 737 VAL B N 1
ATOM 12222 C CA . VAL B 1 737 ? 24 -30.094 4.332 1 97.19 737 VAL B CA 1
ATOM 12223 C C . VAL B 1 737 ? 23.156 -28.984 3.729 1 97.19 737 VAL B C 1
ATOM 12225 O O . VAL B 1 737 ? 23.547 -28.375 2.727 1 97.19 737 VAL B O 1
ATOM 12228 N N . LEU B 1 738 ? 22.047 -28.703 4.344 1 97.31 738 LEU B N 1
ATOM 12229 C CA . LEU B 1 738 ? 21.172 -27.641 3.869 1 97.31 738 LEU B CA 1
ATOM 12230 C C . LEU B 1 738 ? 21.844 -26.281 3.988 1 97.31 738 LEU B C 1
ATOM 12232 O O . LEU B 1 738 ? 21.672 -25.422 3.121 1 97.31 738 LEU B O 1
ATOM 12236 N N . GLN B 1 739 ? 22.562 -26.078 5.035 1 96.12 739 GLN B N 1
ATOM 12237 C CA . GLN B 1 739 ? 23.328 -24.844 5.203 1 96.12 739 GLN B CA 1
ATOM 12238 C C . GLN B 1 739 ? 24.344 -24.672 4.086 1 96.12 739 GLN B C 1
ATOM 12240 O O . GLN B 1 739 ? 24.578 -23.547 3.609 1 96.12 739 GLN B O 1
ATOM 12245 N N . ALA B 1 740 ? 24.938 -25.766 3.74 1 96.31 740 ALA B N 1
ATOM 12246 C CA . ALA B 1 740 ? 25.922 -25.719 2.652 1 96.31 740 ALA B CA 1
ATOM 12247 C C . ALA B 1 740 ? 25.25 -25.328 1.336 1 96.31 740 ALA B C 1
ATOM 12249 O O . ALA B 1 740 ? 25.828 -24.594 0.532 1 96.31 740 ALA B O 1
ATOM 12250 N N . VAL B 1 741 ? 24.031 -25.859 1.074 1 96.88 741 VAL B N 1
ATOM 12251 C CA . VAL B 1 741 ? 23.266 -25.484 -0.116 1 96.88 741 VAL B CA 1
ATOM 12252 C C . VAL B 1 741 ? 22.938 -24 -0.074 1 96.88 741 VAL B C 1
ATOM 12254 O O . VAL B 1 741 ? 23.094 -23.297 -1.073 1 96.88 741 VAL B O 1
ATOM 12257 N N . LEU B 1 742 ? 22.547 -23.531 1.062 1 94.88 742 LEU B N 1
ATOM 12258 C CA . LEU B 1 742 ? 22.188 -22.125 1.26 1 94.88 742 LEU B CA 1
ATOM 12259 C C . LEU B 1 742 ? 23.391 -21.219 0.999 1 94.88 742 LEU B C 1
ATOM 12261 O O . LEU B 1 742 ? 23.25 -20.156 0.414 1 94.88 742 LEU B O 1
ATOM 12265 N N . GLY B 1 743 ? 24.531 -21.688 1.37 1 93.19 743 GLY B N 1
ATOM 12266 C CA . GLY B 1 743 ? 25.734 -20.891 1.271 1 93.19 743 GLY B CA 1
ATOM 12267 C C . GLY B 1 743 ? 26.406 -20.984 -0.086 1 93.19 743 GLY B C 1
ATOM 12268 O O . GLY B 1 743 ? 27.344 -20.234 -0.376 1 93.19 743 GLY B O 1
ATOM 12269 N N . ASN B 1 744 ? 25.891 -21.906 -0.955 1 92 744 ASN B N 1
ATOM 12270 C CA . ASN B 1 744 ? 26.469 -22.078 -2.279 1 92 744 ASN B CA 1
ATOM 12271 C C . ASN B 1 744 ? 26.031 -20.969 -3.236 1 92 744 ASN B C 1
ATOM 12273 O O . ASN B 1 744 ? 24.969 -21.062 -3.844 1 92 744 ASN B O 1
ATOM 12277 N N . GLU B 1 745 ? 26.828 -20.062 -3.523 1 85.56 745 GLU B N 1
ATOM 12278 C CA . GLU B 1 745 ? 26.5 -18.875 -4.293 1 85.56 745 GLU B CA 1
ATOM 12279 C C . GLU B 1 745 ? 26.266 -19.203 -5.762 1 85.56 745 GLU B C 1
ATOM 12281 O O . GLU B 1 745 ? 25.688 -18.406 -6.5 1 85.56 745 GLU B O 1
ATOM 12286 N N . SER B 1 746 ? 26.688 -20.391 -6.137 1 82.25 746 SER B N 1
ATOM 12287 C CA . SER B 1 746 ? 26.516 -20.781 -7.531 1 82.25 746 SER B CA 1
ATOM 12288 C C . SER B 1 746 ? 25.188 -21.531 -7.727 1 82.25 746 SER B C 1
ATOM 12290 O O . SER B 1 746 ? 24.797 -21.828 -8.859 1 82.25 746 SER B O 1
ATOM 12292 N N . GLU B 1 747 ? 24.562 -21.844 -6.625 1 88.75 747 GLU B N 1
ATOM 12293 C CA . GLU B 1 747 ? 23.297 -22.578 -6.707 1 88.75 747 GLU B CA 1
ATOM 12294 C C . GLU B 1 747 ? 22.156 -21.656 -7.125 1 88.75 747 GLU B C 1
ATOM 12296 O O . GLU B 1 747 ? 22.219 -20.438 -6.922 1 88.75 747 GLU B O 1
ATOM 12301 N N . ASP B 1 748 ? 21.188 -22.266 -7.777 1 87.31 748 ASP B N 1
ATOM 12302 C CA . ASP B 1 748 ? 19.969 -21.578 -8.195 1 87.31 748 ASP B CA 1
ATOM 12303 C C . ASP B 1 748 ? 19.25 -20.969 -6.996 1 87.31 748 ASP B C 1
ATOM 12305 O O . ASP B 1 748 ? 19.172 -21.578 -5.926 1 87.31 748 ASP B O 1
ATOM 12309 N N . GLY B 1 749 ? 18.766 -19.719 -7.16 1 88.75 749 GLY B N 1
ATOM 12310 C CA . GLY B 1 749 ? 18.078 -19.031 -6.078 1 88.75 749 GLY B CA 1
ATOM 12311 C C . GLY B 1 749 ? 16.875 -19.781 -5.547 1 88.75 749 GLY B C 1
ATOM 12312 O O . GLY B 1 749 ? 16.594 -19.734 -4.352 1 88.75 749 GLY B O 1
ATOM 12313 N N . ARG B 1 750 ? 16.219 -20.5 -6.406 1 91.88 750 ARG B N 1
ATOM 12314 C CA . ARG B 1 750 ? 15.047 -21.266 -5.996 1 91.88 750 ARG B CA 1
ATOM 12315 C C . ARG B 1 750 ? 15.43 -22.391 -5.047 1 91.88 750 ARG B C 1
ATOM 12317 O O . ARG B 1 750 ? 14.719 -22.672 -4.078 1 91.88 750 ARG B O 1
ATOM 12324 N N . ILE B 1 751 ? 16.469 -23.047 -5.367 1 94.62 751 ILE B N 1
ATOM 12325 C CA . ILE B 1 751 ? 16.922 -24.172 -4.555 1 94.62 751 ILE B CA 1
ATOM 12326 C C . ILE B 1 751 ? 17.484 -23.656 -3.23 1 94.62 751 ILE B C 1
ATOM 12328 O O . ILE B 1 751 ? 17.25 -24.266 -2.178 1 94.62 751 ILE B O 1
ATOM 12332 N N . ARG B 1 752 ? 18.203 -22.547 -3.293 1 94.62 752 ARG B N 1
ATOM 12333 C CA . ARG B 1 752 ? 18.688 -21.938 -2.059 1 94.62 752 ARG B CA 1
ATOM 12334 C C . ARG B 1 752 ? 17.531 -21.5 -1.164 1 94.62 752 ARG B C 1
ATOM 12336 O O . ARG B 1 752 ? 17.578 -21.703 0.051 1 94.62 752 ARG B O 1
ATOM 12343 N N . ALA B 1 753 ? 16.594 -20.922 -1.792 1 95.06 753 ALA B N 1
ATOM 12344 C CA . ALA B 1 753 ? 15.414 -20.5 -1.044 1 95.06 753 ALA B CA 1
ATOM 12345 C C . ALA B 1 753 ? 14.719 -21.703 -0.407 1 95.06 753 ALA B C 1
ATOM 12347 O O . ALA B 1 753 ? 14.258 -21.625 0.734 1 95.06 753 ALA B O 1
ATOM 12348 N N . LEU B 1 754 ? 14.57 -22.766 -1.163 1 95.81 754 LEU B N 1
ATOM 12349 C CA . LEU B 1 754 ? 13.977 -24 -0.645 1 95.81 754 LEU B CA 1
ATOM 12350 C C . LEU B 1 754 ? 14.766 -24.516 0.557 1 95.81 754 LEU B C 1
ATOM 12352 O O . LEU B 1 754 ? 14.172 -24.875 1.579 1 95.81 754 LEU B O 1
ATOM 12356 N N . ALA B 1 755 ? 16.078 -24.531 0.396 1 96.94 755 ALA B N 1
ATOM 12357 C CA . ALA B 1 755 ? 16.938 -24.984 1.49 1 96.94 755 ALA B CA 1
ATOM 12358 C C . ALA B 1 755 ? 16.75 -24.109 2.729 1 96.94 755 ALA B C 1
ATOM 12360 O O . ALA B 1 755 ? 16.688 -24.625 3.85 1 96.94 755 ALA B O 1
ATOM 12361 N N . MET B 1 756 ? 16.672 -22.812 2.514 1 95.25 756 MET B N 1
ATOM 12362 C CA . MET B 1 756 ? 16.453 -21.875 3.615 1 95.25 756 MET B CA 1
ATOM 12363 C C . MET B 1 756 ? 15.156 -22.172 4.348 1 95.25 756 MET B C 1
ATOM 12365 O O . MET B 1 756 ? 15.133 -22.266 5.574 1 95.25 756 MET B O 1
ATOM 12369 N N . ARG B 1 757 ? 14.102 -22.406 3.646 1 94.25 757 ARG B N 1
ATOM 12370 C CA . ARG B 1 757 ? 12.797 -22.688 4.246 1 94.25 757 ARG B CA 1
ATOM 12371 C C . ARG B 1 757 ? 12.812 -24.016 4.984 1 94.25 757 ARG B C 1
ATOM 12373 O O . ARG B 1 757 ? 12.234 -24.141 6.066 1 94.25 757 ARG B O 1
ATOM 12380 N N . LYS B 1 758 ? 13.438 -24.969 4.402 1 94.25 758 LYS B N 1
ATOM 12381 C CA . LYS B 1 758 ? 13.492 -26.297 5.023 1 94.25 758 LYS B CA 1
ATOM 12382 C C . LYS B 1 758 ? 14.352 -26.266 6.285 1 94.25 758 LYS B C 1
ATOM 12384 O O . LYS B 1 758 ? 14.078 -27 7.242 1 94.25 758 LYS B O 1
ATOM 12389 N N . LEU B 1 759 ? 15.391 -25.438 6.301 1 93.12 759 LEU B N 1
ATOM 12390 C CA . LEU B 1 759 ? 16.188 -25.25 7.504 1 93.12 759 LEU B CA 1
ATOM 12391 C C . LEU B 1 759 ? 15.328 -24.719 8.648 1 93.12 759 LEU B C 1
ATOM 12393 O O . LEU B 1 759 ? 15.453 -25.172 9.789 1 93.12 759 LEU B O 1
ATOM 12397 N N . TYR B 1 760 ? 14.5 -23.734 8.344 1 88.56 760 TYR B N 1
ATOM 12398 C CA . TYR B 1 760 ? 13.609 -23.172 9.359 1 88.56 760 TYR B CA 1
ATOM 12399 C C . TYR B 1 760 ? 12.602 -24.219 9.828 1 88.56 760 TYR B C 1
ATOM 12401 O O . TYR B 1 760 ? 12.258 -24.266 11.008 1 88.56 760 TYR B O 1
ATOM 12409 N N . SER B 1 761 ? 12.156 -25.016 8.938 1 85.25 761 SER B N 1
ATOM 12410 C CA . SER B 1 761 ? 11.203 -26.062 9.305 1 85.25 761 SER B CA 1
ATOM 12411 C C . SER B 1 761 ? 11.836 -27.094 10.234 1 85.25 761 SER B C 1
ATOM 12413 O O . SER B 1 761 ? 11.188 -27.578 11.164 1 85.25 761 SER B O 1
ATOM 12415 N N . LEU B 1 762 ? 13.07 -27.469 9.992 1 87.25 762 LEU B N 1
ATOM 12416 C CA . LEU B 1 762 ? 13.789 -28.438 10.82 1 87.25 762 LEU B CA 1
ATOM 12417 C C . LEU B 1 762 ? 14.148 -27.828 12.172 1 87.25 762 LEU B C 1
ATOM 12419 O O . LEU B 1 762 ? 14.18 -28.516 13.188 1 87.25 762 LEU B O 1
ATOM 12423 N N . GLY B 1 763 ? 14.523 -26.516 12.094 1 75.44 763 GLY B N 1
ATOM 12424 C CA . GLY B 1 763 ? 14.828 -25.828 13.344 1 75.44 763 GLY B CA 1
ATOM 12425 C C . GLY B 1 763 ? 13.656 -25.797 14.305 1 75.44 763 GLY B C 1
ATOM 12426 O O . GLY B 1 763 ? 13.836 -25.938 15.516 1 75.44 763 GLY B O 1
ATOM 12427 N N . LYS B 1 764 ? 12.578 -25.641 13.859 1 66.88 764 LYS B N 1
ATOM 12428 C CA . LYS B 1 764 ? 11.367 -25.656 14.68 1 66.88 764 LYS B CA 1
ATOM 12429 C C . LYS B 1 764 ? 11.164 -27.016 15.344 1 66.88 764 LYS B C 1
ATOM 12431 O O . LYS B 1 764 ? 10.75 -27.109 16.5 1 66.88 764 LYS B O 1
ATOM 12436 N N . VAL B 1 765 ? 11.492 -27.922 14.484 1 54.84 765 VAL B N 1
ATOM 12437 C CA . VAL B 1 765 ? 11.352 -29.297 14.969 1 54.84 765 VAL B CA 1
ATOM 12438 C C . VAL B 1 765 ? 12.352 -29.547 16.094 1 54.84 765 VAL B C 1
ATOM 12440 O O . VAL B 1 765 ? 12.008 -30.156 17.109 1 54.84 765 VAL B O 1
ATOM 12443 N N . GLN B 1 766 ? 13.453 -28.969 15.945 1 57.5 766 GLN B N 1
ATOM 12444 C CA . GLN B 1 766 ? 14.477 -29.141 16.969 1 57.5 766 GLN B CA 1
ATOM 12445 C C . GLN B 1 766 ? 14.109 -28.391 18.234 1 57.5 766 GLN B C 1
ATOM 12447 O O . GLN B 1 766 ? 14.273 -28.906 19.344 1 57.5 766 GLN B O 1
ATOM 12452 N N . SER B 1 767 ? 13.633 -27.094 18.062 1 59.62 767 SER B N 1
ATOM 12453 C CA . SER B 1 767 ? 13.305 -26.266 19.219 1 59.62 767 SER B CA 1
ATOM 12454 C C . SER B 1 767 ? 12.133 -26.859 20 1 59.62 767 SER B C 1
ATOM 12456 O O . SER B 1 767 ? 12.07 -26.734 21.234 1 59.62 767 SER B O 1
ATOM 12458 N N . LYS B 1 768 ? 11.273 -27.516 19.391 1 56.56 768 LYS B N 1
ATOM 12459 C CA . LYS B 1 768 ? 10.133 -28.156 20.031 1 56.56 768 LYS B CA 1
ATOM 12460 C C . LYS B 1 768 ? 10.555 -29.422 20.781 1 56.56 768 LYS B C 1
ATOM 12462 O O . LYS B 1 768 ? 9.859 -29.875 21.688 1 56.56 768 LYS B O 1
ATOM 12467 N N . GLN B 1 769 ? 11.578 -30.141 20.312 1 47.41 769 GLN B N 1
ATOM 12468 C CA . GLN B 1 769 ? 12.094 -31.359 20.906 1 47.41 769 GLN B CA 1
ATOM 12469 C C . GLN B 1 769 ? 12.984 -31.062 22.109 1 47.41 769 GLN B C 1
ATOM 12471 O O . GLN B 1 769 ? 13.133 -31.891 23 1 47.41 769 GLN B O 1
ATOM 12476 N N . GLU B 1 770 ? 13.555 -29.922 22.141 1 46.66 770 GLU B N 1
ATOM 12477 C CA . GLU B 1 770 ? 14.273 -29.484 23.344 1 46.66 770 GLU B CA 1
ATOM 12478 C C . GLU B 1 770 ? 13.328 -28.875 24.359 1 46.66 770 GLU B C 1
ATOM 12480 O O . GLU B 1 770 ? 13.484 -29.094 25.562 1 46.66 770 GLU B O 1
#